Protein AF-0000000085180751 (afdb_homodimer)

Foldseek 3Di:
DCVFFVLAQHQQLVVCVLLVLLCCQLPNPQDPVVSRVLSRCLNYLLVVLLLCCFPPNFWFFDQADPVGAGQRAIDGPPSLLVVLVVCLQLLCCCVVVNFLSSSLSSLLSSLALQSVVQNLQLSLVLLLCVQFNVVVVVVSCCSRPNSATEWEFQDFPPAQLFSLPFAWEWEDDPQKTATADTKRFFTWCGNNGQKYKYWHFYPPADGGLQRIFIWIFGQDDPRHGQKHWDGFDDALASSNIRTGIIHGHRGIIHTGHDRRCRSVSVLLSLLSVLLSLLSSLLSLLSSLLVRLLSQQQPDDDPHGRNCPDQVSLQLLLLLVLLNSLLNLLSSNLSSLCRVQVNDDPVGALSNLLSSLSSLLSLQSSLVSSLSSLVSSLVSVPPVCCDSSHDSVNSNSSSNCSCVPSHHLLRSLVVSVCSCVVVVNVVVLLVLCVVPVVLSVQLVVLVVVCVVVPSVCRSVSSQSNSLSSSLSSLCSSPDPPSPVSSVQSCCCRVVVHRGDDDPVSNVVD/DCVFFVLAQHQQLVVCVLLVLLCCQLPNPQDPVVSRVLSRCLNYLLVVLLLCCFPPNFWFFDQADPVGAGQRAIDGPPSLLVVLVVCLQLLCCCPPVNFLSSSLSSLLSSLALLSSVQNLQLSLVLLLCVQFNVVVVVVSCCSRPNSATEWEFQDFPPAQLFSLVFAWEWEDDPQKTATADTKRFFTWCGNNGQKYKYWHFYPPADGGLQRIFIWIFGQDDPRHGQKHWDGFDDALASSNIRTGIIHGHRGIIHTGHDRRCRSVSVLLSLLSVLLSLLSSLLSLLSSLLSRLLSQQQPDDDPHGRNCPDQVSLQLLLLLVLLNSLLNLLSSVLSSLCRVQVNDDPVGALSNLLSSLSSLLSLQSSLVSSLSSLVSSLVSVPPVSCDSSHDSVNSNSSSNCSCVPSHHLLRSLVVSVCSCVVVVNVVVLLVLCVVPVVLSVQLVVLVVVCVVVPSVCRSVSSQSNSLSSSLSSLCSSPDPPSPVSSVQSCCCRVVVHRGDDDPVSNPVD

Organism: NCBI:txid751945

Solvent-accessible surface area (backbone atoms only — not comparable to full-atom values): 49200 Å² total; per-residue (Å²): 102,60,90,36,30,74,53,45,75,35,40,54,45,75,73,30,60,66,57,54,51,43,40,54,60,60,39,63,84,61,62,59,68,60,48,41,53,47,14,34,44,36,18,36,60,47,52,52,43,52,49,44,24,61,77,75,39,47,49,42,81,40,51,54,50,96,85,66,47,75,64,34,31,46,45,62,41,71,63,53,52,54,47,50,64,70,51,44,63,54,62,38,30,54,79,70,77,60,32,47,56,52,30,42,51,52,41,20,62,60,28,41,59,16,64,48,46,53,50,47,30,21,37,48,38,34,50,51,28,64,76,44,27,60,90,43,48,68,59,32,44,31,47,58,74,49,86,45,36,19,13,56,37,66,33,27,80,75,23,51,87,31,59,36,59,55,63,22,31,26,40,79,52,87,88,32,27,31,28,30,70,24,50,28,48,65,17,46,30,43,38,56,33,45,35,30,35,34,56,30,29,40,74,87,47,55,79,42,46,66,16,22,19,32,24,42,34,46,39,56,54,95,88,38,73,31,55,45,55,77,46,70,63,58,51,68,40,43,44,54,34,39,28,11,30,34,42,31,75,65,16,58,28,32,71,39,51,54,56,76,45,10,42,58,56,51,52,51,51,45,49,56,51,23,44,49,45,14,30,21,22,36,21,30,20,45,56,26,47,49,40,42,58,52,43,28,71,68,41,58,50,89,91,37,43,38,60,72,36,55,51,50,36,49,51,35,30,53,41,47,39,41,46,52,34,34,44,26,24,24,42,50,21,41,44,38,32,61,77,26,66,86,62,57,88,84,65,52,67,61,37,38,31,18,50,41,35,29,34,25,20,26,47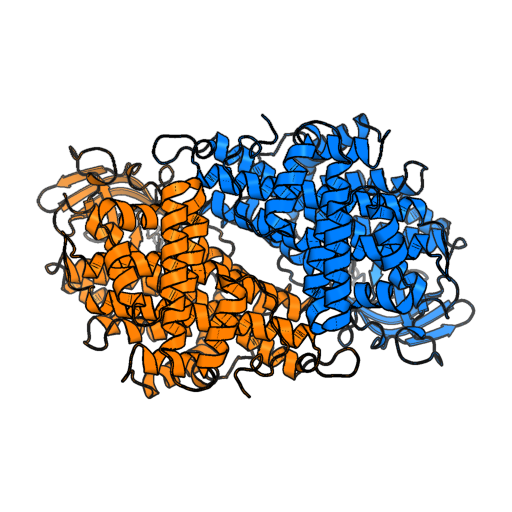,44,12,16,54,36,13,40,51,35,14,50,51,33,20,48,76,50,34,75,61,15,42,20,60,77,28,50,44,34,51,40,30,46,43,26,65,45,40,42,36,52,86,46,29,55,68,50,33,20,51,51,40,48,44,34,36,75,76,61,47,20,54,56,61,46,47,58,67,28,59,86,34,62,67,31,30,50,49,31,51,53,32,51,52,48,31,68,72,59,36,66,61,34,27,53,62,30,38,48,43,38,28,48,20,47,11,37,45,38,24,54,62,26,74,58,84,66,29,56,60,50,24,52,53,38,40,36,42,73,73,67,67,40,84,80,73,92,66,83,73,31,46,84,88,110,104,60,88,37,29,75,54,46,74,35,39,54,46,74,74,30,58,67,58,53,51,43,39,53,58,62,40,63,84,62,62,61,68,59,49,42,52,49,14,34,43,35,17,37,59,46,52,53,43,53,50,43,23,61,76,76,39,47,48,42,80,40,50,55,50,97,84,64,47,73,65,36,30,46,46,64,41,70,62,53,52,54,48,51,63,71,50,44,64,56,60,38,29,55,80,69,78,60,32,47,56,52,30,43,51,52,40,19,62,60,27,41,59,17,64,49,46,51,48,48,28,22,37,48,36,34,49,50,29,66,75,44,26,61,91,46,48,69,59,35,44,31,49,58,75,51,86,46,34,19,12,55,38,68,32,26,80,75,22,53,87,30,60,34,59,55,64,21,31,27,42,80,52,85,87,32,25,30,30,30,72,25,51,28,48,68,17,46,31,42,39,55,32,45,35,30,34,33,55,28,29,40,75,87,47,55,79,41,46,67,17,23,19,32,25,43,32,46,37,56,55,96,88,39,74,30,55,44,55,77,46,71,63,58,51,67,40,44,43,54,35,40,30,10,28,35,42,32,76,63,16,58,28,33,71,39,52,53,56,76,46,10,42,59,56,50,54,51,51,44,48,58,51,24,45,50,44,13,30,21,20,36,24,30,21,46,56,27,48,50,38,41,59,50,43,28,71,67,42,56,48,88,89,38,44,38,61,74,36,56,52,50,35,49,54,36,30,54,41,46,40,40,46,51,33,35,43,26,23,24,41,51,20,42,44,39,32,60,76,26,67,87,63,57,86,82,65,52,66,61,38,37,31,19,52,43,36,28,35,25,20,25,46,45,14,16,54,36,12,39,51,36,15,48,50,34,20,49,76,50,35,73,60,15,44,22,60,77,30,48,46,33,51,40,32,45,44,26,64,47,39,41,36,53,87,46,27,56,68,49,31,20,52,50,41,46,45,33,37,74,75,60,46,20,54,56,60,45,47,57,68,29,58,87,34,62,68,31,29,52,49,31,50,51,32,52,52,48,28,68,72,58,35,68,61,36,28,54,62,29,38,48,45,40,26,49,20,47,10,36,45,38,25,53,62,28,73,56,85,66,29,55,60,48,24,52,53,38,37,38,41,72,73,68,66,40,85,79,73,93,65,81,75,31,46,83,87,111

pLDDT: mean 96.67, std 2.7, range [74.69, 98.94]

Nearest PDB structures (foldseek):
  3u33-assembly1_B  TM=8.800E-01  e=8.348E-25  Escherichia coli K-12
  8i4p-assembly1_A  TM=8.640E-01  e=4.575E-18  Thermobifida fusca YX
  8sgr-assembly1_A  TM=8.822E-01  e=9.415E-17  Homo sapiens
  8w0z-assembly2_H  TM=8.216E-01  e=3.436E-17  Homo sapiens
  8w0u-assembly1_B  TM=8.125E-01  e=8.625E-17  Homo sapiens

Sequence (1016 aa):
MKEVFYSQGENHYHLDPDLKAILRTFAPGLPEEELSAFGKLVGEEVLEVAYHVDQEAPPRLKMHDLDGNRIDRALLSPAQKALLEKLRPMVRPPYEGRGWPLHYALGYLLADGGLYCILTITHQVAYALHKYAPEWEGVKRELLYGQAFGATWMTEIQGGSDLGANRTLARREGEAFRLFGGDKYFASGAGLADWAIVTARPEGAPPGPKGLALFLLPREVEGRLNFRVRRFKEKLATRAVPSGEVELEGSLAYPIGRLEEGIYYTLENLTVSRLANAVAAMGLAKKAHLEVLFRVRRRTAFGKKLMEHDLVQHDLLEMRLRQVGGTALAFLAVQAFDRAWEERPPYTERYHLARLLSHLAKGRTAEHAAAVTQGAMELFGGLGFLEEYGVARWHREALITPIWEGPANIQALDMLEAIHKKRAHEPFLELLMAHPEARAQAEGALRRLAEEGPWYAKEALRRLADAAALYALARVEAEPFPTLARLYARRFLEGEALPPSRLHDPWAMKEVFYSQGENHYHLDPDLKAILRTFAPGLPEEELSAFGKLVGEEVLEVAYHVDQEAPPRLKMHDLDGNRIDRALLSPAQKALLEKLRPMVRPPYEGRGWPLHYALGYLLADGGLYCILTITHQVAYALHKYAPEWEGVKRELLYGQAFGATWMTEIQGGSDLGANRTLARREGEAFRLFGGDKYFASGAGLADWAIVTARPEGAPPGPKGLALFLLPREVEGRLNFRVRRFKEKLATRAVPSGEVELEGSLAYPIGRLEEGIYYTLENLTVSRLANAVAAMGLAKKAHLEVLFRVRRRTAFGKKLMEHDLVQHDLLEMRLRQVGGTALAFLAVQAFDRAWEERPPYTERYHLARLLSHLAKGRTAEHAAAVTQGAMELFGGLGFLEEYGVARWHREALITPIWEGPANIQALDMLEAIHKKRAHEPFLELLMAHPEARAQAEGALRRLAEEGPWYAKEALRRLADAAALYALARVEAEPFPTLARLYARRFLEGEALPPSRLHDPWA

Structure (mmCIF, N/CA/C/O backbone):
data_AF-0000000085180751-model_v1
#
loop_
_entity.id
_entity.type
_entity.pdbx_description
1 polymer 'Acyl-CoA dehydrogenase'
#
loop_
_atom_site.group_PDB
_atom_site.id
_atom_site.type_symbol
_atom_site.label_atom_id
_atom_site.label_alt_id
_atom_site.label_comp_id
_atom_site.label_asym_id
_atom_site.label_entity_id
_atom_site.label_seq_id
_atom_site.pdbx_PDB_ins_code
_atom_site.Cartn_x
_atom_site.Cartn_y
_atom_site.Cartn_z
_atom_site.occupancy
_atom_site.B_iso_or_equiv
_atom_site.auth_seq_id
_atom_site.auth_comp_id
_atom_site.auth_asym_id
_atom_site.auth_atom_id
_atom_site.pdbx_PDB_model_num
ATOM 1 N N . MET A 1 1 ? -21.453 -8.172 11.242 1 81.81 1 MET A N 1
ATOM 2 C CA . MET A 1 1 ? -20.297 -7.887 10.406 1 81.81 1 MET A CA 1
ATOM 3 C C . MET A 1 1 ? -20.594 -6.758 9.422 1 81.81 1 MET A C 1
ATOM 5 O O . MET A 1 1 ? -19.688 -6.219 8.789 1 81.81 1 MET A O 1
ATOM 9 N N . LYS A 1 2 ? -21.906 -6.27 9.461 1 84.75 2 LYS A N 1
ATOM 10 C CA . LYS A 1 2 ? -22.266 -5.133 8.617 1 84.75 2 LYS A CA 1
ATOM 11 C C . LYS A 1 2 ? -21.578 -3.855 9.102 1 84.75 2 LYS A C 1
ATOM 13 O O . LYS A 1 2 ? -21.484 -2.881 8.352 1 84.75 2 LYS A O 1
ATOM 18 N N . GLU A 1 3 ? -21.141 -3.91 10.266 1 89.06 3 GLU A N 1
ATOM 19 C CA . GLU A 1 3 ? -20.438 -2.766 10.844 1 89.06 3 GLU A CA 1
ATOM 20 C C . GLU A 1 3 ? -18.984 -2.709 10.383 1 89.06 3 GLU A C 1
ATOM 22 O O . GLU A 1 3 ? -18.312 -1.692 10.562 1 89.06 3 GLU A O 1
ATOM 27 N N . VAL A 1 4 ? -18.562 -3.793 9.781 1 93.5 4 VAL A N 1
ATOM 28 C CA . VAL A 1 4 ? -17.172 -3.895 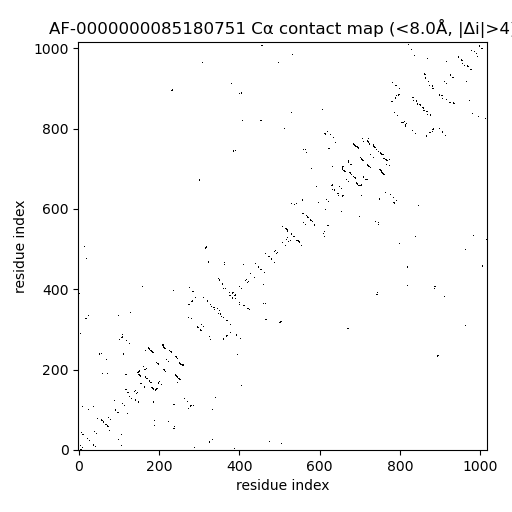9.352 1 93.5 4 VAL A CA 1
ATOM 29 C C . VAL A 1 4 ? -17.078 -3.732 7.836 1 93.5 4 VAL A C 1
ATOM 31 O O . VAL A 1 4 ? -16.172 -3.051 7.332 1 93.5 4 VAL A O 1
ATOM 34 N N . PHE A 1 5 ? -18.031 -4.398 7.152 1 95.69 5 PHE A N 1
ATOM 35 C CA . PHE A 1 5 ? -18.109 -4.379 5.699 1 95.69 5 PHE A CA 1
ATOM 36 C C . PHE A 1 5 ? -19.5 -3.938 5.242 1 95.69 5 PHE A C 1
ATOM 38 O O . PHE A 1 5 ? -20.5 -4.539 5.629 1 95.69 5 PHE A O 1
ATOM 45 N N . TYR A 1 6 ? -19.5 -2.924 4.359 1 96.5 6 TYR A N 1
ATOM 46 C CA . TYR A 1 6 ? -20.781 -2.545 3.781 1 96.5 6 TYR A CA 1
ATOM 47 C C . TYR A 1 6 ? -21.375 -3.691 2.973 1 96.5 6 TYR A C 1
ATOM 49 O O . TYR A 1 6 ? -22.594 -3.848 2.91 1 96.5 6 TYR A O 1
ATOM 57 N N . SER A 1 7 ? -20.547 -4.562 2.4 1 96.38 7 SER A N 1
ATOM 58 C CA . SER A 1 7 ? -20.984 -5.594 1.466 1 96.38 7 SER A CA 1
ATOM 59 C C . SER A 1 7 ? -21.375 -6.871 2.199 1 96.38 7 SER A C 1
ATOM 61 O O . SER A 1 7 ? -21.797 -7.848 1.575 1 96.38 7 SER A O 1
ATOM 63 N N . GLN A 1 8 ? -21.219 -6.895 3.525 1 96.31 8 GLN A N 1
ATOM 64 C CA . GLN A 1 8 ? -21.609 -8.062 4.301 1 96.31 8 GLN A CA 1
ATOM 65 C C . GLN A 1 8 ? -23.094 -8.391 4.09 1 96.31 8 GLN A C 1
ATOM 67 O O . GLN A 1 8 ? -23.938 -7.5 4.16 1 96.31 8 GLN A O 1
ATOM 72 N N . GLY A 1 9 ? -23.375 -9.656 3.846 1 96.31 9 GLY A N 1
ATOM 73 C CA . GLY A 1 9 ? -24.75 -10.109 3.682 1 96.31 9 GLY A CA 1
ATOM 74 C C . GLY A 1 9 ? -25.25 -10.008 2.252 1 96.31 9 GLY A C 1
ATOM 75 O O . GLY A 1 9 ? -26.312 -10.516 1.922 1 96.31 9 GLY A O 1
ATOM 76 N N . GLU A 1 10 ? -24.406 -9.414 1.335 1 97.69 10 GLU A N 1
ATOM 77 C CA . GLU A 1 10 ? -24.797 -9.258 -0.065 1 97.69 10 GLU A CA 1
ATOM 78 C C . GLU A 1 10 ? -24.25 -10.398 -0.919 1 97.69 10 GLU A C 1
ATOM 80 O O . GLU A 1 10 ? -23.328 -11.102 -0.506 1 97.69 10 GLU A O 1
ATOM 85 N N . ASN A 1 11 ? -24.875 -10.68 -2.031 1 98.56 11 ASN A N 1
ATOM 86 C CA . ASN A 1 11 ? -24.359 -11.633 -3.008 1 98.56 11 ASN A CA 1
ATOM 87 C C . ASN A 1 11 ? -23.328 -10.984 -3.926 1 98.56 11 ASN A C 1
ATOM 89 O O . ASN A 1 11 ? -23.672 -10.242 -4.84 1 98.56 11 ASN A O 1
ATOM 93 N N . HIS A 1 12 ? -22.062 -11.336 -3.773 1 98.31 12 HIS A N 1
ATOM 94 C CA . HIS A 1 12 ? -20.953 -10.656 -4.438 1 98.31 12 HIS A CA 1
ATOM 95 C C . HIS A 1 12 ? -20.969 -10.938 -5.938 1 98.31 12 HIS A C 1
ATOM 97 O O . HIS A 1 12 ? -20.359 -10.195 -6.715 1 98.31 12 HIS A O 1
ATOM 103 N N . TYR A 1 13 ? -21.562 -12.062 -6.375 1 98.5 13 TYR A N 1
ATOM 104 C CA . TYR A 1 13 ? -21.734 -12.305 -7.805 1 98.5 13 TYR A CA 1
ATOM 105 C C . TYR A 1 13 ? -22.797 -11.383 -8.391 1 98.5 13 TYR A C 1
ATOM 107 O O . TYR A 1 13 ? -22.609 -10.836 -9.484 1 98.5 13 TYR A O 1
ATOM 115 N N . HIS A 1 14 ? -23.859 -11.141 -7.629 1 98.31 14 HIS A N 1
ATOM 116 C CA . HIS A 1 14 ? -24.938 -10.273 -8.086 1 98.31 14 HIS A CA 1
ATOM 117 C C . HIS A 1 14 ? -24.5 -8.812 -8.117 1 98.31 14 HIS A C 1
ATOM 119 O O . HIS A 1 14 ? -24.969 -8.039 -8.945 1 98.31 14 HIS A O 1
ATOM 125 N N . LEU A 1 15 ? -23.547 -8.453 -7.266 1 98.25 15 LEU A N 1
ATOM 126 C CA . LEU A 1 15 ? -23.125 -7.062 -7.137 1 98.25 15 LEU A CA 1
ATOM 127 C C . LEU A 1 15 ? -22.109 -6.707 -8.227 1 98.25 15 LEU A C 1
ATOM 129 O O . LEU A 1 15 ? -21.672 -5.559 -8.32 1 98.25 15 LEU A O 1
ATOM 133 N N . ASP A 1 16 ? -21.781 -7.668 -9.125 1 98.38 16 ASP A N 1
ATOM 134 C CA . ASP A 1 16 ? -20.703 -7.438 -10.086 1 98.38 16 ASP A CA 1
ATOM 135 C C . ASP A 1 16 ? -21.188 -7.699 -11.516 1 98.38 16 ASP A C 1
ATOM 137 O O . ASP A 1 16 ? -20.828 -8.719 -12.117 1 98.38 16 ASP A O 1
ATOM 141 N N . PRO A 1 17 ? -21.922 -6.766 -12.039 1 97.94 17 PRO A N 1
ATOM 142 C CA . PRO A 1 17 ? -22.406 -6.945 -13.414 1 97.94 17 PRO A CA 1
ATOM 143 C C . PRO A 1 17 ? -21.266 -7.016 -14.43 1 97.94 17 PRO A C 1
ATOM 145 O O . PRO A 1 17 ? -21.406 -7.66 -15.477 1 97.94 17 PRO A O 1
ATOM 148 N N . ASP A 1 18 ? -20.141 -6.355 -14.156 1 98.44 18 ASP A N 1
ATOM 149 C CA . ASP A 1 18 ? -19.016 -6.371 -15.078 1 98.44 18 ASP A CA 1
ATOM 150 C C . ASP A 1 18 ? -18.406 -7.773 -15.195 1 98.44 18 ASP A C 1
ATOM 152 O O . ASP A 1 18 ? -18.078 -8.227 -16.297 1 98.44 18 ASP A O 1
ATOM 156 N N . LEU A 1 19 ? -18.266 -8.477 -14.031 1 98.5 19 LEU A N 1
ATOM 157 C CA . LEU A 1 19 ? -17.766 -9.844 -14.062 1 98.5 19 LEU A CA 1
ATOM 158 C C . LEU A 1 19 ? -18.672 -10.734 -14.906 1 98.5 19 LEU A C 1
ATOM 160 O O . LEU A 1 19 ? -18.188 -11.555 -15.68 1 98.5 19 LEU A O 1
ATOM 164 N N . LYS A 1 20 ? -19.984 -10.594 -14.75 1 97.88 20 LYS A N 1
ATOM 165 C CA . LYS A 1 20 ? -20.953 -11.414 -15.477 1 97.88 20 LYS A CA 1
ATOM 166 C C . LYS A 1 20 ? -20.781 -11.258 -16.984 1 97.88 20 LYS A C 1
ATOM 168 O O . LYS A 1 20 ? -20.766 -12.242 -17.719 1 97.88 20 LYS A O 1
ATOM 173 N N . ALA A 1 21 ? -20.609 -9.992 -17.406 1 98.25 21 ALA A N 1
ATOM 174 C CA . ALA A 1 21 ? -20.438 -9.719 -18.828 1 98.25 21 ALA A CA 1
ATOM 175 C C . ALA A 1 21 ? -19.125 -10.328 -19.344 1 98.25 21 ALA A C 1
ATOM 177 O O . ALA A 1 21 ? -19.094 -10.898 -20.438 1 98.25 21 ALA A O 1
ATOM 178 N N . ILE A 1 22 ? -18.094 -10.242 -18.578 1 98.56 22 ILE A N 1
ATOM 179 C CA . ILE A 1 22 ? -16.781 -10.742 -18.984 1 98.56 22 ILE A CA 1
ATOM 180 C C . ILE A 1 22 ? -16.812 -12.266 -19.031 1 98.56 22 ILE A C 1
ATOM 182 O O . ILE A 1 22 ? -16.312 -12.875 -19.969 1 98.56 22 ILE A O 1
ATOM 186 N N . LEU A 1 23 ? -17.422 -12.922 -18.031 1 98.06 23 LEU A N 1
ATOM 187 C CA . LEU A 1 23 ? -17.516 -14.383 -18 1 98.06 23 LEU A CA 1
ATOM 188 C C . LEU A 1 23 ? -18.344 -14.898 -19.172 1 98.06 23 LEU A C 1
ATOM 190 O O . LEU A 1 23 ? -18.031 -15.938 -19.75 1 98.06 23 LEU A O 1
ATOM 194 N N . ARG A 1 24 ? -19.422 -14.203 -19.5 1 97.44 24 ARG A N 1
ATOM 195 C CA . ARG A 1 24 ? -20.266 -14.609 -20.625 1 97.44 24 ARG A CA 1
ATOM 196 C C . ARG A 1 24 ? -19.469 -14.609 -21.938 1 97.44 24 ARG A C 1
ATOM 198 O O . ARG A 1 24 ? -19.719 -15.43 -22.812 1 97.44 24 ARG A O 1
ATOM 205 N N . THR A 1 25 ? -18.5 -13.719 -21.969 1 97.56 25 THR A N 1
ATOM 206 C CA . THR A 1 25 ? -17.703 -13.562 -23.188 1 97.56 25 THR A CA 1
ATOM 207 C C . THR A 1 25 ? -16.578 -14.594 -23.234 1 97.56 25 THR A C 1
ATOM 209 O O . THR A 1 25 ? -16.375 -15.258 -24.266 1 97.56 25 THR A O 1
ATOM 212 N N . PHE A 1 26 ? -15.859 -14.812 -22.172 1 96.62 26 PHE A N 1
ATOM 213 C CA . PHE A 1 26 ? -14.633 -15.594 -22.188 1 96.62 26 PHE A CA 1
ATOM 214 C C . PHE A 1 26 ? -14.906 -17.031 -21.766 1 96.62 26 PHE A C 1
ATOM 216 O O . PHE A 1 26 ? -14.102 -17.922 -22.031 1 96.62 26 PHE A O 1
ATOM 223 N N . ALA A 1 27 ? -16.031 -17.266 -21.109 1 93.19 27 ALA A N 1
ATOM 224 C CA . ALA A 1 27 ? -16.406 -18.594 -20.641 1 93.19 27 ALA A CA 1
ATOM 225 C C . ALA A 1 27 ? -17.906 -18.797 -20.688 1 93.19 27 ALA A C 1
ATOM 227 O O . ALA A 1 27 ? -18.547 -19.016 -19.656 1 93.19 27 ALA A O 1
ATOM 228 N N . PRO A 1 28 ? -18.422 -18.781 -21.891 1 93.94 28 PRO A N 1
ATOM 229 C CA . PRO A 1 28 ? -19.859 -18.953 -21.984 1 93.94 28 PRO A CA 1
ATOM 230 C C . PRO A 1 28 ? -20.344 -20.297 -21.438 1 93.94 28 PRO A C 1
ATOM 232 O O . PRO A 1 28 ? -19.656 -21.312 -21.609 1 93.94 28 PRO A O 1
ATOM 235 N N . GLY A 1 29 ? -21.438 -20.312 -20.766 1 93.56 29 GLY A N 1
ATOM 236 C CA . GLY A 1 29 ? -22.062 -21.547 -20.344 1 93.56 29 GLY A CA 1
ATOM 237 C C . GLY A 1 29 ? -21.703 -21.938 -18.906 1 93.56 29 GLY A C 1
ATOM 238 O O . GLY A 1 29 ? -22.094 -23 -18.438 1 93.56 29 GLY A O 1
ATOM 239 N N . LEU A 1 30 ? -20.938 -21.047 -18.203 1 95.5 30 LEU A N 1
ATOM 240 C CA . LEU A 1 30 ? -20.656 -21.328 -16.797 1 95.5 30 LEU A CA 1
ATOM 241 C C . LEU A 1 30 ? -21.953 -21.438 -15.992 1 95.5 30 LEU A C 1
ATOM 243 O O . LEU A 1 30 ? -22.953 -20.797 -16.312 1 95.5 30 LEU A O 1
ATOM 247 N N . PRO A 1 31 ? -21.984 -22.281 -14.984 1 96.06 31 PRO A N 1
ATOM 248 C CA . PRO A 1 31 ? -23.203 -22.469 -14.188 1 96.06 31 PRO A CA 1
ATOM 249 C C . PRO A 1 31 ? -23.531 -21.266 -13.32 1 96.06 31 PRO A C 1
ATOM 251 O O . PRO A 1 31 ? -23 -21.109 -12.219 1 96.06 31 PRO A O 1
ATOM 254 N N . GLU A 1 32 ? -24.469 -20.516 -13.727 1 96.5 32 GLU A N 1
ATOM 255 C CA . GLU A 1 32 ? -24.828 -19.25 -13.078 1 96.5 32 GLU A CA 1
ATOM 256 C C . GLU A 1 32 ? -25.312 -19.484 -11.648 1 96.5 32 GLU A C 1
ATOM 258 O O . GLU A 1 32 ? -25.031 -18.703 -10.75 1 96.5 32 GLU A O 1
ATOM 263 N N . GLU A 1 33 ? -26.078 -20.531 -11.469 1 97 33 GLU A N 1
ATOM 264 C CA . GLU A 1 33 ? -26.625 -20.844 -10.148 1 97 33 GLU A CA 1
ATOM 265 C C . GLU A 1 33 ? -25.5 -21.156 -9.156 1 97 33 GLU A C 1
ATOM 267 O O . GLU A 1 33 ? -25.562 -20.75 -7.992 1 97 33 GLU A O 1
ATOM 272 N N . GLU A 1 34 ? -24.531 -21.875 -9.648 1 96.38 34 GLU A N 1
ATOM 273 C CA . GLU A 1 34 ? -23.391 -22.203 -8.797 1 96.38 34 GLU A CA 1
ATOM 274 C C . GLU A 1 34 ? -22.594 -20.938 -8.453 1 96.38 34 GLU A C 1
ATOM 276 O O . GLU A 1 34 ? -22.188 -20.766 -7.301 1 96.38 34 GLU A O 1
ATOM 281 N N . LEU A 1 35 ? -22.375 -20.062 -9.43 1 98 35 LEU A N 1
ATOM 282 C CA . LEU A 1 35 ? -21.656 -18.812 -9.219 1 98 35 LEU A CA 1
ATOM 283 C C . LEU A 1 35 ? -22.422 -17.906 -8.258 1 98 35 LEU A C 1
ATOM 285 O O . LEU A 1 35 ? -21.828 -17.266 -7.391 1 98 35 LEU A O 1
ATOM 289 N N . SER A 1 36 ? -23.734 -17.875 -8.398 1 98.44 36 SER A N 1
ATOM 290 C CA . SER A 1 36 ? -24.594 -17.094 -7.52 1 98.44 36 SER A CA 1
ATOM 291 C C . SER A 1 36 ? -24.531 -17.609 -6.086 1 98.44 36 SER A C 1
ATOM 293 O O . SER A 1 36 ? -24.391 -16.828 -5.145 1 98.44 36 SER A O 1
ATOM 295 N N . ALA A 1 37 ? -24.656 -18.922 -5.938 1 98.19 37 ALA A N 1
ATOM 296 C CA . ALA A 1 37 ? -24.594 -19.516 -4.605 1 98.19 37 ALA A CA 1
ATOM 297 C C . ALA A 1 37 ? -23.25 -19.25 -3.945 1 98.19 37 ALA A C 1
ATOM 299 O O . ALA A 1 37 ? -23.188 -18.984 -2.744 1 98.19 37 ALA A O 1
ATOM 300 N N . PHE A 1 38 ? -22.25 -19.328 -4.711 1 98.19 38 PHE A N 1
ATOM 301 C CA . PHE A 1 38 ? -20.906 -19.062 -4.203 1 98.19 38 PHE A CA 1
ATOM 302 C C . PHE A 1 38 ? -20.75 -17.594 -3.834 1 98.19 38 PHE A C 1
ATOM 304 O O . PHE A 1 38 ? -20.156 -17.266 -2.807 1 98.19 38 PHE A O 1
ATOM 311 N N . GLY A 1 39 ? -21.266 -16.672 -4.695 1 98.38 39 GLY A N 1
ATOM 312 C CA . GLY A 1 39 ? -21.234 -15.258 -4.383 1 98.38 39 GLY A CA 1
ATOM 313 C C . GLY A 1 39 ? -21.922 -14.922 -3.07 1 98.38 39 GLY A C 1
ATOM 314 O O . GLY A 1 39 ? -21.484 -14.023 -2.348 1 98.38 39 GLY A O 1
ATOM 315 N N . LYS A 1 40 ? -23 -15.633 -2.783 1 98.31 40 LYS A N 1
ATOM 316 C CA . LYS A 1 40 ? -23.703 -15.453 -1.518 1 98.31 40 LYS A CA 1
ATOM 317 C C . LYS A 1 40 ? -22.859 -15.938 -0.344 1 98.31 40 LYS A C 1
ATOM 319 O O . LYS A 1 40 ? -22.781 -15.266 0.686 1 98.31 40 LYS A O 1
ATOM 324 N N . LEU A 1 41 ? -22.266 -17.078 -0.509 1 98.19 41 LEU A N 1
ATOM 325 C CA . LEU A 1 41 ? -21.375 -17.625 0.513 1 98.19 41 LEU A CA 1
ATOM 326 C C . LEU A 1 41 ? -20.25 -16.641 0.825 1 98.19 41 LEU A C 1
ATOM 328 O O . LEU A 1 41 ? -19.922 -16.422 1.991 1 98.19 41 LEU A O 1
ATOM 332 N N . VAL A 1 42 ? -19.734 -16.016 -0.24 1 98 42 VAL A N 1
ATOM 333 C CA . VAL A 1 42 ? -18.625 -15.078 -0.119 1 98 42 VAL A CA 1
ATOM 334 C C . VAL A 1 42 ? -19.078 -13.844 0.665 1 98 42 VAL A C 1
ATOM 336 O O . VAL A 1 42 ? -18.375 -13.391 1.575 1 98 42 VAL A O 1
ATOM 339 N N . GLY A 1 43 ? -20.234 -13.297 0.374 1 97.69 43 GLY A N 1
ATOM 340 C CA . GLY A 1 43 ? -20.734 -12.094 1.01 1 97.69 43 GLY A CA 1
ATOM 341 C C . GLY A 1 43 ? -21.234 -12.32 2.426 1 97.69 43 GLY A C 1
ATOM 342 O O . GLY A 1 43 ? -21.562 -11.367 3.135 1 97.69 43 GLY A O 1
ATOM 343 N N . GLU A 1 44 ? -21.266 -13.547 2.857 1 97 44 GLU A N 1
ATOM 344 C CA . GLU A 1 44 ? -21.75 -13.891 4.195 1 97 44 GLU A CA 1
ATOM 345 C C . GLU A 1 44 ? -20.656 -14.562 5.016 1 97 44 GLU A C 1
ATOM 347 O O . GLU A 1 44 ? -19.766 -13.891 5.551 1 97 44 GLU A O 1
ATOM 352 N N . GLU A 1 45 ? -20.5 -15.812 4.934 1 97.19 45 GLU A N 1
ATOM 353 C CA . GLU A 1 45 ? -19.641 -16.594 5.816 1 97.19 45 GLU A CA 1
ATOM 354 C C . GLU A 1 45 ? -18.172 -16.328 5.523 1 97.19 45 GLU A C 1
ATOM 356 O O . GLU A 1 45 ? -17.359 -16.234 6.445 1 97.19 45 GLU A O 1
ATOM 361 N N . VAL A 1 46 ? -17.812 -16.219 4.266 1 97.94 46 VAL A N 1
ATOM 362 C CA . VAL A 1 46 ? -16.406 -16.047 3.902 1 97.94 46 VAL A CA 1
ATOM 363 C C . VAL A 1 46 ? -15.875 -14.742 4.484 1 97.94 46 VAL A C 1
ATOM 365 O O . VAL A 1 46 ? -14.805 -14.711 5.098 1 97.94 46 VAL A O 1
ATOM 368 N N . LEU A 1 47 ? -16.594 -13.602 4.305 1 96.25 47 LEU A N 1
ATOM 369 C CA . LEU A 1 47 ? -16.156 -12.312 4.828 1 96.25 47 LEU A CA 1
ATOM 370 C C . LEU A 1 47 ? -16 -12.359 6.344 1 96.25 47 LEU A C 1
ATOM 372 O O . LEU A 1 47 ? -15.031 -11.828 6.891 1 96.25 47 LEU A O 1
ATOM 376 N N . GLU A 1 48 ? -16.938 -12.992 6.973 1 95.62 48 GLU A N 1
ATOM 377 C CA . GLU A 1 48 ? -16.922 -13.07 8.43 1 95.62 48 GLU A CA 1
ATOM 378 C C . GLU A 1 48 ? -15.734 -13.883 8.938 1 95.62 48 GLU A C 1
ATOM 380 O O . GLU A 1 48 ? -15.016 -13.438 9.828 1 95.62 48 GLU A O 1
ATOM 385 N N . VAL A 1 49 ? -15.523 -15.055 8.391 1 96.88 49 VAL A N 1
ATOM 386 C CA . VAL A 1 49 ? -14.469 -15.953 8.844 1 96.88 49 VAL A CA 1
ATOM 387 C C . VAL A 1 49 ? -13.109 -15.375 8.477 1 96.88 49 VAL A C 1
ATOM 389 O O . VAL A 1 49 ? -12.156 -15.461 9.266 1 96.88 49 VAL A O 1
ATOM 392 N N . ALA A 1 50 ? -13.039 -14.836 7.262 1 96.19 50 ALA A N 1
ATOM 393 C CA . ALA A 1 50 ? -11.781 -14.242 6.832 1 96.19 50 ALA A CA 1
ATOM 394 C C . ALA A 1 50 ? -11.352 -13.125 7.781 1 96.19 50 ALA A C 1
ATOM 396 O O . ALA A 1 50 ? -10.18 -13.023 8.141 1 96.19 50 ALA A O 1
ATOM 397 N N . TYR A 1 51 ? -12.281 -12.273 8.148 1 94.94 51 TYR A N 1
ATOM 398 C CA . TYR A 1 51 ? -11.992 -11.195 9.086 1 94.94 51 TYR A CA 1
ATOM 399 C C . TYR A 1 51 ? -11.555 -11.758 10.438 1 94.94 51 TYR A C 1
ATOM 401 O O . TYR A 1 51 ? -10.578 -11.289 11.023 1 94.94 51 TYR A O 1
ATOM 409 N N . HIS A 1 52 ? -12.258 -12.727 10.953 1 95.25 52 HIS A N 1
ATOM 410 C CA . HIS A 1 52 ? -11.961 -13.359 12.234 1 95.25 52 HIS A CA 1
ATOM 411 C C . HIS A 1 52 ? -10.555 -13.945 12.258 1 95.25 52 HIS A C 1
ATOM 413 O O . HIS A 1 52 ? -9.797 -13.727 13.203 1 95.25 52 HIS A O 1
ATOM 419 N N . VAL A 1 53 ? -10.188 -14.656 11.211 1 96.94 53 VAL A N 1
ATOM 420 C CA . VAL A 1 53 ? -8.883 -15.305 11.141 1 96.94 53 VAL A CA 1
ATOM 421 C C . VAL A 1 53 ? -7.785 -14.258 11.031 1 96.94 53 VAL A C 1
ATOM 423 O O . VAL A 1 53 ? -6.727 -14.383 11.648 1 96.94 53 VAL A O 1
ATOM 426 N N . ASP A 1 54 ? -8.008 -13.227 10.312 1 95.56 54 ASP A N 1
ATOM 427 C CA . ASP A 1 54 ? -7.031 -12.172 10.086 1 95.56 54 ASP A CA 1
ATOM 428 C C . ASP A 1 54 ? -6.742 -11.398 11.375 1 95.56 54 ASP A C 1
ATOM 430 O O . ASP A 1 54 ? -5.586 -11.117 11.688 1 95.56 54 ASP A O 1
ATOM 434 N N . GLN A 1 55 ? -7.797 -11.047 12.141 1 93.19 55 GLN A N 1
ATOM 435 C CA . GLN A 1 55 ? -7.676 -10.125 13.266 1 93.19 55 GLN A CA 1
ATOM 436 C C . GLN A 1 55 ? -7.441 -10.875 14.57 1 93.19 55 GLN A C 1
ATOM 438 O O . GLN A 1 55 ? -6.738 -10.383 15.461 1 93.19 55 GLN A O 1
ATOM 443 N N . GLU A 1 56 ? -8.055 -12.133 14.633 1 93 56 GLU A N 1
ATOM 444 C CA . GLU A 1 56 ? -8.203 -12.672 15.984 1 93 56 GLU A CA 1
ATOM 445 C C . GLU A 1 56 ? -7.594 -14.062 16.094 1 93 56 GLU A C 1
ATOM 447 O O . GLU A 1 56 ? -7.156 -14.469 17.172 1 93 56 GLU A O 1
ATOM 452 N N . ALA A 1 57 ? -7.578 -14.805 14.961 1 96.31 57 ALA A N 1
ATOM 453 C CA . ALA A 1 57 ? -7.273 -16.219 15.141 1 96.31 57 ALA A CA 1
ATOM 454 C C . ALA A 1 57 ? -6.438 -16.75 13.984 1 96.31 57 ALA A C 1
ATOM 456 O O . ALA A 1 57 ? -6.801 -17.75 13.352 1 96.31 57 ALA A O 1
ATOM 457 N N . PRO A 1 58 ? -5.297 -16.125 13.727 1 96 58 PRO A N 1
ATOM 458 C CA . PRO A 1 58 ? -4.434 -16.719 12.711 1 96 58 PRO A CA 1
ATOM 459 C C . PRO A 1 58 ? -3.928 -18.109 13.102 1 96 58 PRO A C 1
ATOM 461 O O . PRO A 1 58 ? -3.91 -18.453 14.289 1 96 58 PRO A O 1
ATOM 464 N N . PRO A 1 59 ? -3.535 -18.922 12.109 1 97.62 59 PRO A N 1
ATOM 465 C CA . PRO A 1 59 ? -3.006 -20.25 12.414 1 97.62 59 PRO A CA 1
ATOM 466 C C . PRO A 1 59 ? -1.783 -20.203 13.328 1 97.62 59 PRO A C 1
ATOM 468 O O . PRO A 1 59 ? -0.986 -19.266 13.25 1 97.62 59 PRO A O 1
ATOM 471 N N . ARG A 1 60 ? -1.666 -21.266 14.164 1 96.94 60 ARG A N 1
ATOM 472 C CA . ARG A 1 60 ? -0.53 -21.406 15.07 1 96.94 60 ARG A CA 1
ATOM 473 C C . ARG A 1 60 ? 0.154 -22.75 14.898 1 96.94 60 ARG A C 1
ATOM 475 O O . ARG A 1 60 ? -0.505 -23.75 14.625 1 96.94 60 ARG A O 1
ATOM 482 N N . LEU A 1 61 ? 1.473 -22.734 15.055 1 97.62 61 LEU A N 1
ATOM 483 C CA . LEU A 1 61 ? 2.229 -23.984 14.945 1 97.62 61 LEU A CA 1
ATOM 484 C C . LEU A 1 61 ? 2.191 -24.766 16.25 1 97.62 61 LEU A C 1
ATOM 486 O O . LEU A 1 61 ? 2.574 -24.234 17.297 1 97.62 61 LEU A O 1
ATOM 490 N N . LYS A 1 62 ? 1.671 -25.984 16.203 1 95.56 62 LYS A N 1
ATOM 491 C CA . LYS A 1 62 ? 1.772 -26.922 17.312 1 95.56 62 LYS A CA 1
ATOM 492 C C . LYS A 1 62 ? 2.861 -27.953 17.062 1 95.56 62 LYS A C 1
ATOM 494 O O . LYS A 1 62 ? 2.713 -28.828 16.188 1 95.56 62 LYS A O 1
ATOM 499 N N . MET A 1 63 ? 3.836 -27.844 17.828 1 95.94 63 MET A N 1
ATOM 500 C CA . MET A 1 63 ? 5.027 -28.641 17.516 1 95.94 63 MET A CA 1
ATOM 501 C C . MET A 1 63 ? 4.93 -30.031 18.141 1 95.94 63 MET A C 1
ATOM 503 O O . MET A 1 63 ? 5.461 -31 17.594 1 95.94 63 MET A O 1
ATOM 507 N N . HIS A 1 64 ? 4.305 -30.141 19.344 1 95.31 64 HIS A N 1
ATOM 508 C CA . HIS A 1 64 ? 4.258 -31.406 20.062 1 95.31 64 HIS A CA 1
ATOM 509 C C . HIS A 1 64 ? 2.838 -31.719 20.516 1 95.31 64 HIS A C 1
ATOM 511 O O . HIS A 1 64 ? 2.049 -30.812 20.797 1 95.31 64 HIS A O 1
ATOM 517 N N . ASP A 1 65 ? 2.543 -32.969 20.5 1 92.62 65 ASP A N 1
ATOM 518 C CA . ASP A 1 65 ? 1.254 -33.406 21.031 1 92.62 65 ASP A CA 1
ATOM 519 C C . ASP A 1 65 ? 1.323 -33.562 22.547 1 92.62 65 ASP A C 1
ATOM 521 O O . ASP A 1 65 ? 2.314 -33.188 23.188 1 92.62 65 ASP A O 1
ATOM 525 N N . LEU A 1 66 ? 0.253 -34.062 23.109 1 93.38 66 LEU A N 1
ATOM 526 C CA . LEU A 1 66 ? 0.126 -34.156 24.562 1 93.38 66 LEU A CA 1
ATOM 527 C C . LEU A 1 66 ? 1.094 -35.188 25.125 1 93.38 66 LEU A C 1
ATOM 529 O O . LEU A 1 66 ? 1.453 -35.156 26.297 1 93.38 66 LEU A O 1
ATOM 533 N N . ASP A 1 67 ? 1.529 -36.094 24.281 1 95.06 67 ASP A N 1
ATOM 534 C CA . ASP A 1 67 ? 2.432 -37.156 24.719 1 95.06 67 ASP A CA 1
ATOM 535 C C . ASP A 1 67 ? 3.889 -36.781 24.438 1 95.06 67 ASP A C 1
ATOM 537 O O . ASP A 1 67 ? 4.789 -37.625 24.625 1 95.06 67 ASP A O 1
ATOM 541 N N . GLY A 1 68 ? 4.113 -35.688 23.891 1 93.19 68 GLY A N 1
ATOM 542 C CA . GLY A 1 68 ? 5.461 -35.156 23.672 1 93.19 68 GLY A CA 1
ATOM 543 C C . GLY A 1 68 ? 6.023 -35.531 22.312 1 93.19 68 GLY A C 1
ATOM 544 O O . GLY A 1 68 ? 7.188 -35.219 22.031 1 93.19 68 GLY A O 1
ATOM 545 N N . ASN A 1 69 ? 5.168 -36.156 21.469 1 93.06 69 ASN A N 1
ATOM 546 C CA . ASN A 1 69 ? 5.629 -36.469 20.109 1 93.06 69 ASN A CA 1
ATOM 547 C C . ASN A 1 69 ? 5.598 -35.219 19.234 1 93.06 69 ASN A C 1
ATOM 549 O O . ASN A 1 69 ? 4.664 -34.406 19.312 1 93.06 69 ASN A O 1
ATOM 553 N N . ARG A 1 70 ? 6.648 -35.094 18.469 1 95.25 70 ARG A N 1
ATOM 554 C CA . ARG A 1 70 ? 6.676 -34 17.531 1 95.25 70 ARG A CA 1
ATOM 555 C C . ARG A 1 70 ? 5.68 -34.188 16.391 1 95.25 70 ARG A C 1
ATOM 557 O O . ARG A 1 70 ? 5.66 -35.25 15.766 1 95.25 70 ARG A O 1
ATOM 564 N N . ILE A 1 71 ? 4.809 -33.188 16.156 1 95.12 71 ILE A N 1
ATOM 565 C CA . ILE A 1 71 ? 3.748 -33.375 15.18 1 95.12 71 ILE A CA 1
ATOM 566 C C . ILE A 1 71 ? 3.801 -32.25 14.148 1 95.12 71 ILE A C 1
ATOM 568 O O . ILE A 1 71 ? 3.297 -32.406 13.031 1 95.12 71 ILE A O 1
ATOM 572 N N . ASP A 1 72 ? 4.344 -31 14.508 1 97.56 72 ASP A N 1
ATOM 573 C CA . ASP A 1 72 ? 4.504 -29.844 13.641 1 97.56 72 ASP A CA 1
ATOM 574 C C . ASP A 1 72 ? 3.244 -29.578 12.82 1 97.56 72 ASP A C 1
ATOM 576 O O . ASP A 1 72 ? 3.309 -29.469 11.594 1 97.56 72 ASP A O 1
ATOM 580 N N . ARG A 1 73 ? 2.125 -29.391 13.5 1 97.31 73 ARG A N 1
ATOM 581 C CA . ARG A 1 73 ? 0.852 -29.203 12.82 1 97.31 73 ARG A CA 1
ATOM 582 C C . ARG A 1 73 ? 0.372 -27.75 12.969 1 97.31 73 ARG A C 1
ATOM 584 O O . ARG A 1 73 ? 0.559 -27.141 14.016 1 97.31 73 ARG A O 1
ATOM 591 N N . ALA A 1 74 ? -0.17 -27.281 11.914 1 97.88 74 ALA A N 1
ATOM 592 C CA . ALA A 1 74 ? -0.858 -25.984 11.984 1 97.88 74 ALA A CA 1
ATOM 593 C C . ALA A 1 74 ? -2.225 -26.141 12.648 1 97.88 74 ALA A C 1
ATOM 595 O O . ALA A 1 74 ? -3.031 -26.969 12.25 1 97.88 74 ALA A O 1
ATOM 596 N N . LEU A 1 75 ? -2.439 -25.406 13.656 1 96.81 75 LEU A N 1
ATOM 597 C CA . LEU A 1 75 ? -3.754 -25.312 14.289 1 96.81 75 LEU A CA 1
ATOM 598 C C . LEU A 1 75 ? -4.574 -24.188 13.68 1 96.81 75 LEU A C 1
ATOM 600 O O . LEU A 1 75 ? -4.195 -23.016 13.781 1 96.81 75 LEU A O 1
ATOM 604 N N . LEU A 1 76 ? -5.625 -24.516 13.008 1 97.44 76 LEU A N 1
ATOM 605 C CA . LEU A 1 76 ? -6.566 -23.547 12.453 1 97.44 76 LEU A CA 1
ATOM 606 C C . LEU A 1 76 ? -7.73 -23.297 13.406 1 97.44 76 LEU A C 1
ATOM 608 O O . LEU A 1 76 ? -8.109 -24.203 14.164 1 97.44 76 LEU A O 1
ATOM 612 N N . SER A 1 77 ? -8.297 -22.109 13.414 1 97.25 77 SER A N 1
ATOM 613 C CA . SER A 1 77 ? -9.562 -21.922 14.125 1 97.25 77 SER A CA 1
ATOM 614 C C . SER A 1 77 ? -10.648 -22.844 13.57 1 97.25 77 SER A C 1
ATOM 616 O O . SER A 1 77 ? -10.648 -23.172 12.383 1 97.25 77 SER A O 1
ATOM 618 N N . PRO A 1 78 ? -11.578 -23.234 14.477 1 96.56 78 PRO A N 1
ATOM 619 C CA . PRO A 1 78 ? -12.664 -24.094 14 1 96.56 78 PRO A CA 1
ATOM 620 C C . PRO A 1 78 ? -13.453 -23.469 12.852 1 96.56 78 PRO A C 1
ATOM 622 O O . PRO A 1 78 ? -13.898 -24.172 11.945 1 96.56 78 PRO A O 1
ATOM 625 N N . ALA A 1 79 ? -13.578 -22.156 12.883 1 97.56 79 ALA A N 1
ATOM 626 C CA . ALA A 1 79 ? -14.297 -21.469 11.82 1 97.56 79 ALA A CA 1
ATOM 627 C C . ALA A 1 79 ? -13.555 -21.562 10.492 1 97.56 79 ALA A C 1
ATOM 629 O O . ALA A 1 79 ? -14.172 -21.766 9.445 1 97.56 79 ALA A O 1
ATOM 630 N N . GLN A 1 80 ? -12.242 -21.391 10.539 1 98.12 80 GLN A N 1
ATOM 631 C CA . GLN A 1 80 ? -11.43 -21.5 9.328 1 98.12 80 GLN A CA 1
ATOM 632 C C . GLN A 1 80 ? -11.492 -22.922 8.758 1 98.12 80 GLN A C 1
ATOM 634 O O . GLN A 1 80 ? -11.648 -23.094 7.547 1 98.12 80 GLN A O 1
ATOM 639 N N . LYS A 1 81 ? -11.367 -23.922 9.617 1 96.81 81 LYS A N 1
ATOM 640 C CA . LYS A 1 81 ? -11.414 -25.312 9.188 1 96.81 81 LYS A CA 1
ATOM 641 C C . LYS A 1 81 ? -12.742 -25.641 8.508 1 96.81 81 LYS A C 1
ATOM 643 O O . LYS A 1 81 ? -12.766 -26.25 7.438 1 96.81 81 LYS A O 1
ATOM 648 N N . ALA A 1 82 ? -13.789 -25.219 9.148 1 97.62 82 ALA A N 1
ATOM 649 C CA . ALA A 1 82 ? -15.125 -25.484 8.625 1 97.62 82 ALA A CA 1
ATOM 650 C C . ALA A 1 82 ? -15.32 -24.812 7.266 1 97.62 82 ALA A C 1
ATOM 652 O O . ALA A 1 82 ? -15.898 -25.406 6.352 1 97.62 82 ALA A O 1
ATOM 653 N N . LEU A 1 83 ? -14.859 -23.609 7.102 1 98.31 83 LEU A N 1
ATOM 654 C CA . LEU A 1 83 ? -15.031 -22.891 5.848 1 98.31 83 LEU A CA 1
ATOM 655 C C . LEU A 1 83 ? -14.188 -23.516 4.738 1 98.31 83 LEU A C 1
ATOM 657 O O . LEU A 1 83 ? -14.641 -23.625 3.596 1 98.31 83 LEU A O 1
ATOM 661 N N . LEU A 1 84 ? -12.961 -23.891 5.07 1 97.81 84 LEU A N 1
ATOM 662 C CA . LEU A 1 84 ? -12.102 -24.516 4.07 1 97.81 84 LEU A CA 1
ATOM 663 C C . LEU A 1 84 ? -12.734 -25.797 3.551 1 97.81 84 LEU A C 1
ATOM 665 O O . LEU A 1 84 ? -12.625 -26.125 2.363 1 97.81 84 LEU A O 1
ATOM 669 N N . GLU A 1 85 ? -13.336 -26.562 4.445 1 96.44 85 GLU A N 1
ATOM 670 C CA . GLU A 1 85 ? -14.039 -27.766 4.02 1 96.44 85 GLU A CA 1
ATOM 671 C C . GLU A 1 85 ? -15.164 -27.438 3.043 1 96.44 85 GLU A C 1
ATOM 673 O O . GLU A 1 85 ? -15.359 -28.125 2.045 1 96.44 85 GLU A O 1
ATOM 678 N N . LYS A 1 86 ? -15.828 -26.375 3.334 1 96.5 86 LYS A N 1
ATOM 679 C CA . LYS A 1 86 ? -16.938 -25.938 2.49 1 96.5 86 LYS A CA 1
ATOM 680 C C . LYS A 1 86 ? -16.438 -25.438 1.136 1 96.5 86 LYS A C 1
ATOM 682 O O . LYS A 1 86 ? -17.141 -25.578 0.126 1 96.5 86 LYS A O 1
ATOM 687 N N . LEU A 1 87 ? -15.219 -24.875 1.071 1 97.69 87 LEU A N 1
ATOM 688 C CA . LEU A 1 87 ? -14.672 -24.25 -0.132 1 97.69 87 LEU A CA 1
ATOM 689 C C . LEU A 1 87 ? -13.922 -25.266 -0.979 1 97.69 87 LEU A C 1
ATOM 691 O O . LEU A 1 87 ? -13.633 -25.016 -2.152 1 97.69 87 LEU A O 1
ATOM 695 N N . ARG A 1 88 ? -13.68 -26.438 -0.519 1 94.81 88 ARG A N 1
ATOM 696 C CA . ARG A 1 88 ? -12.797 -27.438 -1.12 1 94.81 88 ARG A CA 1
ATOM 697 C C . ARG A 1 88 ? -13.258 -27.797 -2.525 1 94.81 88 ARG A C 1
ATOM 699 O O . ARG A 1 88 ? -12.438 -28 -3.424 1 94.81 88 ARG A O 1
ATOM 706 N N . PRO A 1 89 ? -14.586 -27.844 -2.762 1 94.12 89 PRO A N 1
ATOM 707 C CA . PRO A 1 89 ? -15.055 -28.25 -4.094 1 94.12 89 PRO A CA 1
ATOM 708 C C . PRO A 1 89 ? -14.594 -27.281 -5.191 1 94.12 89 PRO A C 1
ATOM 710 O O . PRO A 1 89 ? -14.609 -27.641 -6.371 1 94.12 89 PRO A O 1
ATOM 713 N N . MET A 1 90 ? -14.109 -26.141 -4.824 1 94 90 MET A N 1
ATOM 714 C CA . MET A 1 90 ? -13.695 -25.172 -5.836 1 94 90 MET A CA 1
ATOM 715 C C . MET A 1 90 ? -12.43 -25.641 -6.551 1 94 90 MET A C 1
ATOM 717 O O . MET A 1 90 ? -12.117 -25.172 -7.645 1 94 90 MET A O 1
ATOM 721 N N . VAL A 1 91 ? -11.719 -26.609 -5.973 1 93.44 91 VAL A N 1
ATOM 722 C CA . VAL A 1 91 ? -10.469 -27.094 -6.547 1 93.44 91 VAL A CA 1
ATOM 723 C C . VAL A 1 91 ? -10.766 -28.094 -7.648 1 93.44 91 VAL A C 1
ATOM 725 O O . VAL A 1 91 ? -9.883 -28.438 -8.445 1 93.44 91 VAL A O 1
ATOM 728 N N . ARG A 1 92 ? -12.016 -28.578 -7.91 1 95.38 92 ARG A N 1
ATOM 729 C CA . ARG A 1 92 ? -12.344 -29.734 -8.727 1 95.38 92 ARG A CA 1
ATOM 730 C C . ARG A 1 92 ? -12.742 -29.328 -10.141 1 95.38 92 ARG A C 1
ATOM 732 O O . ARG A 1 92 ? -12.609 -30.109 -11.078 1 95.38 92 ARG A O 1
ATOM 739 N N . PRO A 1 93 ? -13.18 -28.062 -10.406 1 91.88 93 PRO A N 1
ATOM 740 C CA . PRO A 1 93 ? -13.852 -27.734 -11.664 1 91.88 93 PRO A CA 1
ATOM 741 C C . PRO A 1 93 ? -13.008 -28.047 -12.891 1 91.88 93 PRO A C 1
ATOM 743 O O . PRO A 1 93 ? -13.523 -28.578 -13.875 1 91.88 93 PRO A O 1
ATOM 746 N N . PRO A 1 94 ? -11.773 -27.797 -12.945 1 93.06 94 PRO A N 1
ATOM 747 C CA . PRO A 1 94 ? -11 -28.094 -14.148 1 93.06 94 PRO A CA 1
ATOM 748 C C . PRO A 1 94 ? -10.898 -29.594 -14.422 1 93.06 94 PRO A C 1
ATOM 750 O O . PRO A 1 94 ? -10.688 -30 -15.57 1 93.06 94 PRO A O 1
ATOM 753 N N . TYR A 1 95 ? -11.117 -30.406 -13.406 1 92.94 95 TYR A N 1
ATOM 754 C CA . TYR A 1 95 ? -10.953 -31.859 -13.531 1 92.94 95 TYR A CA 1
ATOM 755 C C . TYR A 1 95 ? -12.297 -32.531 -13.781 1 92.94 95 TYR A C 1
ATOM 757 O O . TYR A 1 95 ? -12.352 -33.719 -14.148 1 92.94 95 TYR A O 1
ATOM 765 N N . GLU A 1 96 ? -13.344 -31.812 -13.531 1 92.19 96 GLU A N 1
ATOM 766 C CA . GLU A 1 96 ? -14.672 -32.406 -13.656 1 92.19 96 GLU A CA 1
ATOM 767 C C . GLU A 1 96 ? -15.359 -31.953 -14.945 1 92.19 96 GLU A C 1
ATOM 769 O O . GLU A 1 96 ? -16.578 -32.094 -15.094 1 92.19 96 GLU A O 1
ATOM 774 N N . GLY A 1 97 ? -14.695 -31.5 -15.906 1 86.12 97 GLY A N 1
ATOM 775 C CA . GLY A 1 97 ? -15.211 -31.172 -17.219 1 86.12 97 GLY A CA 1
ATOM 776 C C . GLY A 1 97 ? -15.781 -29.766 -17.297 1 86.12 97 GLY A C 1
ATOM 777 O O . GLY A 1 97 ? -16.359 -29.375 -18.312 1 86.12 97 GLY A O 1
ATOM 778 N N . ARG A 1 98 ? -15.648 -28.969 -16.25 1 87.88 98 ARG A N 1
ATOM 779 C CA . ARG A 1 98 ? -16.203 -27.609 -16.25 1 87.88 98 ARG A CA 1
ATOM 780 C C . ARG A 1 98 ? -15.141 -26.594 -16.672 1 87.88 98 ARG A C 1
ATOM 782 O O . ARG A 1 98 ? -15.445 -25.422 -16.844 1 87.88 98 ARG A O 1
ATOM 789 N N . GLY A 1 99 ? -13.922 -27.078 -16.734 1 92.75 99 GLY A N 1
ATOM 790 C CA . GLY A 1 99 ? -12.852 -26.281 -17.312 1 92.75 99 GLY A CA 1
ATOM 791 C C . GLY A 1 99 ? -12.211 -25.328 -16.328 1 92.75 99 GLY A C 1
ATOM 792 O O . GLY A 1 99 ? -12.664 -25.219 -15.18 1 92.75 99 GLY A O 1
ATOM 793 N N . TRP A 1 100 ? -11.172 -24.609 -16.766 1 97.62 100 TRP A N 1
ATOM 794 C CA . TRP A 1 100 ? -10.375 -23.719 -15.945 1 97.62 100 TRP A CA 1
ATOM 795 C C . TRP A 1 100 ? -11.117 -22.406 -15.68 1 97.62 100 TRP A C 1
ATOM 797 O O . TRP A 1 100 ? -10.953 -21.797 -14.617 1 97.62 100 TRP A O 1
ATOM 807 N N . PRO A 1 101 ? -12.023 -21.938 -16.609 1 97.75 101 PRO A N 1
ATOM 808 C CA . PRO A 1 101 ? -12.727 -20.672 -16.359 1 97.75 101 PRO A CA 1
ATOM 809 C C . PRO A 1 101 ? -13.586 -20.703 -15.102 1 97.75 101 PRO A C 1
ATOM 811 O O . PRO A 1 101 ? -13.594 -19.75 -14.336 1 97.75 101 PRO A O 1
ATOM 814 N N . LEU A 1 102 ? -14.312 -21.828 -14.859 1 97.75 102 LEU A N 1
ATOM 815 C CA . LEU A 1 102 ? -15.109 -21.891 -13.641 1 97.75 102 LEU A CA 1
ATOM 816 C C . LEU A 1 102 ? -14.219 -21.891 -12.406 1 97.75 102 LEU A C 1
ATOM 818 O O . LEU A 1 102 ? -14.508 -21.203 -11.43 1 97.75 102 LEU A O 1
ATOM 822 N N . HIS A 1 103 ? -13.133 -22.672 -12.453 1 98.06 103 HIS A N 1
ATOM 823 C CA . HIS A 1 103 ? -12.164 -22.75 -11.359 1 98.06 103 HIS A CA 1
ATOM 824 C C . HIS A 1 103 ? -11.68 -21.359 -10.969 1 98.06 103 HIS A C 1
ATOM 826 O O . HIS A 1 103 ? -11.719 -20.984 -9.797 1 98.06 103 HIS A O 1
ATOM 832 N N . TYR A 1 104 ? -11.344 -20.562 -11.93 1 98.62 104 TYR A N 1
ATOM 833 C CA . TYR A 1 104 ? -10.742 -19.266 -11.648 1 98.62 104 TYR A CA 1
ATOM 834 C C . TYR A 1 104 ? -11.812 -18.219 -11.383 1 98.62 104 TYR A C 1
ATOM 836 O O . TYR A 1 104 ? -11.57 -17.25 -10.648 1 98.62 104 TYR A O 1
ATOM 844 N N . ALA A 1 105 ? -13.047 -18.375 -11.938 1 98.62 105 ALA A N 1
ATOM 845 C CA . ALA A 1 105 ? -14.148 -17.484 -11.578 1 98.62 105 ALA A CA 1
ATOM 846 C C . ALA A 1 105 ? -14.477 -17.578 -10.094 1 98.62 105 ALA A C 1
ATOM 848 O O . ALA A 1 105 ? -14.734 -16.578 -9.438 1 98.62 105 ALA A O 1
ATOM 849 N N . LEU A 1 106 ? -14.453 -18.812 -9.57 1 98.56 106 LEU A N 1
ATOM 850 C CA . LEU A 1 106 ? -14.648 -19.016 -8.133 1 98.56 106 LEU A CA 1
ATOM 851 C C . LEU A 1 106 ? -13.523 -18.375 -7.34 1 98.56 106 LEU A C 1
ATOM 853 O O . LEU A 1 106 ? -13.758 -17.781 -6.277 1 98.56 106 LEU A O 1
ATOM 857 N N . GLY A 1 107 ? -12.305 -18.5 -7.895 1 98.44 107 GLY A N 1
ATOM 858 C CA . GLY A 1 107 ? -11.172 -17.844 -7.27 1 98.44 107 GLY A CA 1
ATOM 859 C C . GLY A 1 107 ? -11.305 -16.328 -7.223 1 98.44 107 GLY A C 1
ATOM 860 O O . GLY A 1 107 ? -10.961 -15.703 -6.219 1 98.44 107 GLY A O 1
ATOM 861 N N . TYR A 1 108 ? -11.812 -15.734 -8.312 1 98.62 108 TYR A N 1
ATOM 862 C CA . TYR A 1 108 ? -12.086 -14.305 -8.367 1 98.62 108 TYR A CA 1
ATOM 863 C C . TYR A 1 108 ? -13.078 -13.898 -7.285 1 98.62 108 TYR A C 1
ATOM 865 O O . TYR A 1 108 ? -12.875 -12.898 -6.594 1 98.62 108 TYR A O 1
ATOM 873 N N . LEU A 1 109 ? -14.102 -14.656 -7.137 1 98.75 109 LEU A N 1
ATOM 874 C CA . LEU A 1 109 ? -15.148 -14.328 -6.172 1 98.75 109 LEU A CA 1
ATOM 875 C C . LEU A 1 109 ? -14.641 -14.492 -4.746 1 98.75 109 LEU A C 1
ATOM 877 O O . LEU A 1 109 ? -14.922 -13.664 -3.881 1 98.75 109 LEU A O 1
ATOM 881 N N . LEU A 1 110 ? -13.891 -15.523 -4.426 1 98.44 110 LEU A N 1
ATOM 882 C CA . LEU A 1 110 ? -13.344 -15.734 -3.09 1 98.44 110 LEU A CA 1
ATOM 883 C C . LEU A 1 110 ? -12.391 -14.609 -2.713 1 98.44 110 LEU A C 1
ATOM 885 O O . LEU A 1 110 ? -12.578 -13.945 -1.689 1 98.44 110 LEU A O 1
ATOM 889 N N . ALA A 1 111 ? -11.391 -14.383 -3.547 1 96 111 ALA A N 1
ATOM 890 C CA . ALA A 1 111 ? -10.445 -13.273 -3.619 1 96 111 ALA A CA 1
ATOM 891 C C . ALA A 1 111 ? -9.781 -13.031 -2.266 1 96 111 ALA A C 1
ATOM 893 O O . ALA A 1 111 ? -9.086 -12.031 -2.08 1 96 111 ALA A O 1
ATOM 894 N N . ASP A 1 112 ? -9.992 -13.82 -1.213 1 94.75 112 ASP A N 1
ATOM 895 C CA . ASP A 1 112 ? -9.18 -13.734 -0.001 1 94.75 112 ASP A CA 1
ATOM 896 C C . ASP A 1 112 ? -7.855 -14.477 -0.174 1 94.75 112 ASP A C 1
ATOM 898 O O . ASP A 1 112 ? -7.84 -15.703 -0.33 1 94.75 112 ASP A O 1
ATOM 902 N N . GLY A 1 113 ? -6.77 -13.711 -0.099 1 93.94 113 GLY A N 1
ATOM 903 C CA . GLY A 1 113 ? -5.461 -14.266 -0.397 1 93.94 113 GLY A CA 1
ATOM 904 C C . GLY A 1 113 ? -5.086 -15.43 0.506 1 93.94 113 GLY A C 1
ATOM 905 O O . GLY A 1 113 ? -4.445 -16.375 0.064 1 93.94 113 GLY A O 1
ATOM 906 N N . GLY A 1 114 ? -5.48 -15.383 1.771 1 95.69 114 GLY A N 1
ATOM 907 C CA . GLY A 1 114 ? -5.141 -16.438 2.727 1 95.69 114 GLY A CA 1
ATOM 908 C C . GLY A 1 114 ? -5.902 -17.719 2.49 1 95.69 114 GLY A C 1
ATOM 909 O O . GLY A 1 114 ? -5.309 -18.797 2.465 1 95.69 114 GLY A O 1
ATOM 910 N N . LEU A 1 115 ? -7.211 -17.625 2.293 1 97.69 115 LEU A N 1
ATOM 911 C CA . LEU A 1 115 ? -8.047 -18.797 2.07 1 97.69 115 LEU A CA 1
ATOM 912 C C . LEU A 1 115 ? -7.785 -19.406 0.691 1 97.69 115 LEU A C 1
ATOM 914 O O . LEU A 1 115 ? -7.621 -20.625 0.557 1 97.69 115 LEU A O 1
ATOM 918 N N . TYR A 1 116 ? -7.695 -18.547 -0.279 1 98.06 116 TYR A N 1
ATOM 919 C CA . TYR A 1 116 ? -7.523 -19.016 -1.653 1 98.06 116 TYR A CA 1
ATOM 920 C C . TYR A 1 116 ? -6.152 -19.641 -1.849 1 98.06 116 TYR A C 1
ATOM 922 O O . TYR A 1 116 ? -6.012 -20.609 -2.617 1 98.06 116 TYR A O 1
ATOM 930 N N . CYS A 1 117 ? -5.156 -19.062 -1.16 1 98.12 117 CYS A N 1
ATOM 931 C CA . CYS A 1 117 ? -3.818 -19.641 -1.285 1 98.12 117 CYS A CA 1
ATOM 932 C C . CYS A 1 117 ? -3.807 -21.094 -0.846 1 98.12 117 CYS A C 1
ATOM 934 O O . CYS A 1 117 ? -3.236 -21.953 -1.526 1 98.12 117 CYS A O 1
ATOM 936 N N . ILE A 1 118 ? -4.445 -21.406 0.278 1 98.31 118 ILE A N 1
ATOM 937 C CA . ILE A 1 118 ? -4.492 -22.766 0.794 1 98.31 118 ILE A CA 1
ATOM 938 C C . ILE A 1 118 ? -5.105 -23.688 -0.252 1 98.31 118 ILE A C 1
ATOM 940 O O . ILE A 1 118 ? -4.582 -24.781 -0.511 1 98.31 118 ILE A O 1
ATOM 944 N N . LEU A 1 119 ? -6.152 -23.219 -0.882 1 98.19 119 LEU A N 1
ATOM 945 C CA . LEU A 1 119 ? -6.844 -24.016 -1.886 1 98.19 119 LEU A CA 1
ATOM 946 C C . LEU A 1 119 ? -6.012 -24.125 -3.16 1 98.19 119 LEU A C 1
ATOM 948 O O . LEU A 1 119 ? -5.977 -25.188 -3.791 1 98.19 119 LEU A O 1
ATOM 952 N N . THR A 1 120 ? -5.324 -23.031 -3.527 1 97.88 120 THR A N 1
ATOM 953 C CA . THR A 1 120 ? -4.523 -23 -4.746 1 97.88 120 THR A CA 1
ATOM 954 C C . THR A 1 120 ? -3.338 -23.969 -4.645 1 97.88 120 THR A C 1
ATOM 956 O O . THR A 1 120 ? -3.055 -24.703 -5.578 1 97.88 120 THR A O 1
ATOM 959 N N . ILE A 1 121 ? -2.641 -23.938 -3.504 1 98.12 121 ILE A N 1
ATOM 960 C CA . ILE A 1 121 ? -1.46 -24.781 -3.377 1 98.12 121 ILE A CA 1
ATOM 961 C C . ILE A 1 121 ? -1.884 -26.25 -3.27 1 98.12 121 ILE A C 1
ATOM 963 O O . ILE A 1 121 ? -1.163 -27.141 -3.715 1 98.12 121 ILE A O 1
ATOM 967 N N . THR A 1 122 ? -3.035 -26.531 -2.752 1 98.38 122 THR A N 1
ATOM 968 C CA . THR A 1 122 ? -3.588 -27.875 -2.76 1 98.38 122 THR A CA 1
ATOM 969 C C . THR A 1 122 ? -3.898 -28.328 -4.184 1 98.38 122 THR A C 1
ATOM 971 O O . THR A 1 122 ? -3.545 -29.438 -4.582 1 98.38 122 THR A O 1
ATOM 974 N N . HIS A 1 123 ? -4.504 -27.438 -4.887 1 97.94 123 HIS A N 1
ATOM 975 C CA . HIS A 1 123 ? -4.844 -27.719 -6.277 1 97.94 123 HIS A CA 1
ATOM 976 C C . HIS A 1 123 ? -3.592 -27.953 -7.113 1 97.94 123 HIS A C 1
ATOM 978 O O . HIS A 1 123 ? -3.596 -28.781 -8.023 1 97.94 123 HIS A O 1
ATOM 984 N N . GLN A 1 124 ? -2.561 -27.266 -6.867 1 97.94 124 GLN A N 1
ATOM 985 C CA . GLN A 1 124 ? -1.32 -27.375 -7.629 1 97.94 124 GLN A CA 1
ATOM 986 C C . GLN A 1 124 ? -0.708 -28.766 -7.496 1 97.94 124 GLN A C 1
ATOM 988 O O . GLN A 1 124 ? -0.126 -29.297 -8.445 1 97.94 124 GLN A O 1
ATOM 993 N N . VAL A 1 125 ? -0.83 -29.328 -6.293 1 98.62 125 VAL A N 1
ATOM 994 C CA . VAL A 1 125 ? -0.336 -30.688 -6.117 1 98.62 125 VAL A CA 1
ATOM 995 C C . VAL A 1 125 ? -1.172 -31.656 -6.957 1 98.62 125 VAL A C 1
ATOM 997 O O . VAL A 1 125 ? -0.625 -32.5 -7.684 1 98.62 125 VAL A O 1
ATOM 1000 N N . ALA A 1 126 ? -2.451 -31.547 -6.871 1 98.31 126 ALA A N 1
ATOM 1001 C CA . ALA A 1 126 ? -3.34 -32.406 -7.656 1 98.31 126 ALA A CA 1
ATOM 1002 C C . ALA A 1 126 ? -3.059 -32.25 -9.148 1 98.31 126 ALA A C 1
ATOM 1004 O O . ALA A 1 126 ? -3.076 -33.25 -9.883 1 98.31 126 ALA A O 1
ATOM 1005 N N . TYR A 1 127 ? -2.766 -31.031 -9.617 1 98.19 127 TYR A N 1
ATOM 1006 C CA . TYR A 1 127 ? -2.494 -30.75 -11.023 1 98.19 127 TYR A CA 1
ATOM 1007 C C . TYR A 1 127 ? -1.246 -31.484 -11.492 1 98.19 127 TYR A C 1
ATOM 1009 O O . TYR A 1 127 ? -1.262 -32.156 -12.531 1 98.19 127 TYR A O 1
ATOM 1017 N N . ALA A 1 128 ? -0.191 -31.375 -10.711 1 98.38 128 ALA A N 1
ATOM 1018 C CA . ALA A 1 128 ? 1.063 -32.031 -11.055 1 98.38 128 ALA A CA 1
ATOM 1019 C C . ALA A 1 128 ? 0.883 -33.531 -11.117 1 98.38 128 ALA A C 1
ATOM 1021 O O . ALA A 1 128 ? 1.415 -34.188 -12.016 1 98.38 128 ALA A O 1
ATOM 1022 N N . LEU A 1 129 ? 0.127 -34.094 -10.141 1 98.5 129 LEU A N 1
ATOM 1023 C CA . LEU A 1 129 ? -0.102 -35.531 -10.109 1 98.5 129 LEU A CA 1
ATOM 1024 C C . LEU A 1 129 ? -0.955 -35.969 -11.289 1 98.5 129 LEU A C 1
ATOM 1026 O O . LEU A 1 129 ? -0.687 -37 -11.906 1 98.5 129 LEU A O 1
ATOM 1030 N N . HIS A 1 130 ? -1.95 -35.188 -11.578 1 97.56 130 HIS A N 1
ATOM 1031 C CA . HIS A 1 130 ? -2.85 -35.531 -12.68 1 97.56 130 HIS A CA 1
ATOM 1032 C C . HIS A 1 130 ? -2.092 -35.625 -14 1 97.56 130 HIS A C 1
ATOM 1034 O O . HIS A 1 130 ? -2.312 -36.531 -14.781 1 97.56 130 HIS A O 1
ATOM 1040 N N . LYS A 1 131 ? -1.174 -34.781 -14.258 1 97.19 131 LYS A N 1
ATOM 1041 C CA . LYS A 1 131 ? -0.562 -34.656 -15.578 1 97.19 131 LYS A CA 1
ATOM 1042 C C . LYS A 1 131 ? 0.723 -35.469 -15.664 1 97.19 131 LYS A C 1
ATOM 1044 O O . LYS A 1 131 ? 1.026 -36.062 -16.703 1 97.19 131 LYS A O 1
ATOM 1049 N N . TYR A 1 132 ? 1.461 -35.562 -14.562 1 98.06 132 TYR A N 1
ATOM 1050 C CA . TYR A 1 132 ? 2.83 -36.062 -14.727 1 98.06 132 TYR A CA 1
ATOM 1051 C C . TYR A 1 132 ? 3.113 -37.219 -13.797 1 98.06 132 TYR A C 1
ATOM 1053 O O . TYR A 1 132 ? 4.191 -37.812 -13.852 1 98.06 132 TYR A O 1
ATOM 1061 N N . ALA A 1 133 ? 2.182 -37.562 -12.914 1 98.06 133 ALA A N 1
ATOM 1062 C CA . ALA A 1 133 ? 2.355 -38.688 -12.008 1 98.06 133 ALA A CA 1
ATOM 1063 C C . ALA A 1 133 ? 1.027 -39.406 -11.75 1 98.06 133 ALA A C 1
ATOM 1065 O O . ALA A 1 133 ? 0.605 -39.531 -10.602 1 98.06 133 ALA A O 1
ATOM 1066 N N . PRO A 1 134 ? 0.448 -39.969 -12.805 1 96.62 134 PRO A N 1
ATOM 1067 C CA . PRO A 1 134 ? -0.876 -40.562 -12.672 1 96.62 134 PRO A CA 1
ATOM 1068 C C . PRO A 1 134 ? -0.874 -41.781 -11.742 1 96.62 134 PRO A C 1
ATOM 1070 O O . PRO A 1 134 ? -1.933 -42.188 -11.273 1 96.62 134 PRO A O 1
ATOM 1073 N N . GLU A 1 135 ? 0.287 -42.375 -11.453 1 97.81 135 GLU A N 1
ATOM 1074 C CA . GLU A 1 135 ? 0.39 -43.5 -10.523 1 97.81 135 GLU A CA 1
ATOM 1075 C C . GLU A 1 135 ? -0.044 -43.094 -9.117 1 97.81 135 GLU A C 1
ATOM 1077 O O . GLU A 1 135 ? -0.348 -43.938 -8.281 1 97.81 135 GLU A O 1
ATOM 1082 N N . TRP A 1 136 ? -0.078 -41.812 -8.812 1 98.44 136 TRP A N 1
ATOM 1083 C CA . TRP A 1 136 ? -0.475 -41.312 -7.5 1 98.44 136 TRP A CA 1
ATOM 1084 C C . TRP A 1 136 ? -1.938 -40.875 -7.504 1 98.44 136 TRP A C 1
ATOM 1086 O O . TRP A 1 136 ? -2.305 -39.906 -6.836 1 98.44 136 TRP A O 1
ATOM 1096 N N . GLU A 1 137 ? -2.758 -41.594 -8.242 1 98.12 137 GLU A N 1
ATOM 1097 C CA . GLU A 1 137 ? -4.18 -41.281 -8.359 1 98.12 137 GLU A CA 1
ATOM 1098 C C . GLU A 1 137 ? -4.859 -41.281 -6.992 1 98.12 137 GLU A C 1
ATOM 1100 O O . GLU A 1 137 ? -5.773 -40.5 -6.75 1 98.12 137 GLU A O 1
ATOM 1105 N N . GLY A 1 138 ? -4.512 -42.188 -6.129 1 98.19 138 GLY A N 1
ATOM 1106 C CA . GLY A 1 138 ? -5.066 -42.188 -4.785 1 98.19 138 GLY A CA 1
ATOM 1107 C C . GLY A 1 138 ? -4.84 -40.875 -4.031 1 98.19 138 GLY A C 1
ATOM 1108 O O . GLY A 1 138 ? -5.754 -40.375 -3.391 1 98.19 138 GLY A O 1
ATOM 1109 N N . VAL A 1 139 ? -3.623 -40.375 -4.086 1 98.44 139 VAL A N 1
ATOM 1110 C CA . VAL A 1 139 ? -3.277 -39.125 -3.441 1 98.44 139 VAL A CA 1
ATOM 1111 C C . VAL A 1 139 ? -4.074 -37.969 -4.074 1 98.44 139 VAL A C 1
ATOM 1113 O O . VAL A 1 139 ? -4.617 -37.125 -3.365 1 98.44 139 VAL A O 1
ATOM 1116 N N . LYS A 1 140 ? -4.117 -37.938 -5.395 1 98.31 140 LYS A N 1
ATOM 1117 C CA . LYS A 1 140 ? -4.891 -36.938 -6.098 1 98.31 140 LYS A CA 1
ATOM 1118 C C . LYS A 1 140 ? -6.336 -36.906 -5.617 1 98.31 140 LYS A C 1
ATOM 1120 O O . LYS A 1 140 ? -6.902 -35.844 -5.375 1 98.31 140 LYS A O 1
ATOM 1125 N N . ARG A 1 141 ? -6.91 -38.125 -5.449 1 97.81 141 ARG A N 1
ATOM 1126 C CA . ARG A 1 141 ? -8.297 -38.219 -5.012 1 97.81 141 ARG A CA 1
ATOM 1127 C C . ARG A 1 141 ? -8.461 -37.688 -3.586 1 97.81 141 ARG A C 1
ATOM 1129 O O . ARG A 1 141 ? -9.453 -37.031 -3.268 1 97.81 141 ARG A O 1
ATOM 1136 N N . GLU A 1 142 ? -7.52 -38 -2.76 1 97.56 142 GLU A N 1
ATOM 1137 C CA . GLU A 1 142 ? -7.559 -37.469 -1.395 1 97.56 142 GLU A CA 1
ATOM 1138 C C . GLU A 1 142 ? -7.52 -35.969 -1.377 1 97.56 142 GLU A C 1
ATOM 1140 O O . GLU A 1 142 ? -8.156 -35.312 -0.532 1 97.56 142 GLU A O 1
ATOM 1145 N N . LEU A 1 143 ? -6.742 -35.344 -2.279 1 98.06 143 LEU A N 1
ATOM 1146 C CA . LEU A 1 143 ? -6.59 -33.906 -2.363 1 98.06 143 LEU A CA 1
ATOM 1147 C C . LEU A 1 143 ? -7.863 -33.25 -2.898 1 98.06 143 LEU A C 1
ATOM 1149 O O . LEU A 1 143 ? -8.242 -32.188 -2.455 1 98.06 143 LEU A O 1
ATOM 1153 N N . LEU A 1 144 ? -8.547 -33.906 -3.85 1 97.31 144 LEU A N 1
ATOM 1154 C CA . LEU A 1 144 ? -9.688 -33.312 -4.535 1 97.31 144 LEU A CA 1
ATOM 1155 C C . LEU A 1 144 ? -10.984 -33.594 -3.781 1 97.31 144 LEU A C 1
ATOM 1157 O O . LEU A 1 144 ? -11.883 -32.75 -3.736 1 97.31 144 LEU A O 1
ATOM 1161 N N . TYR A 1 145 ? -11.094 -34.812 -3.162 1 96.62 145 TYR A N 1
ATOM 1162 C CA . TYR A 1 145 ? -12.375 -35.281 -2.629 1 96.62 145 TYR A CA 1
ATOM 1163 C C . TYR A 1 145 ? -12.266 -35.594 -1.141 1 96.62 145 TYR A C 1
ATOM 1165 O O . TYR A 1 145 ? -13.273 -35.781 -0.464 1 96.62 145 TYR A O 1
ATOM 1173 N N . GLY A 1 146 ? -11.039 -35.656 -0.636 1 96.25 146 GLY A N 1
ATOM 1174 C CA . GLY A 1 146 ? -10.82 -35.969 0.761 1 96.25 146 GLY A CA 1
ATOM 1175 C C . GLY A 1 146 ? -10.469 -34.781 1.616 1 96.25 146 GLY A C 1
ATOM 1176 O O . GLY A 1 146 ? -10.945 -33.656 1.356 1 96.25 146 GLY A O 1
ATOM 1177 N N . GLN A 1 147 ? -9.711 -35.031 2.682 1 95.06 147 GLN A N 1
ATOM 1178 C CA . GLN A 1 147 ? -9.43 -34 3.662 1 95.06 147 GLN A CA 1
ATOM 1179 C C . GLN A 1 147 ? -7.98 -33.531 3.576 1 95.06 147 GLN A C 1
ATOM 1181 O O . GLN A 1 147 ? -7.574 -32.594 4.297 1 95.06 147 GLN A O 1
ATOM 1186 N N . ALA A 1 148 ? -7.266 -34.125 2.615 1 97.75 148 ALA A N 1
ATOM 1187 C CA . ALA A 1 148 ? -5.84 -33.812 2.549 1 97.75 148 ALA A CA 1
ATOM 1188 C C . ALA A 1 148 ? -5.613 -32.406 1.961 1 97.75 148 ALA A C 1
ATOM 1190 O O . ALA A 1 148 ? -6.363 -31.969 1.088 1 97.75 148 ALA A O 1
ATOM 1191 N N . PHE A 1 149 ? -4.633 -31.75 2.453 1 98.31 149 PHE A N 1
ATOM 1192 C CA . PHE A 1 149 ? -4.168 -30.484 1.898 1 98.31 149 PHE A CA 1
ATOM 1193 C C . PHE A 1 149 ? -2.83 -30.672 1.193 1 98.31 149 PHE A C 1
ATOM 1195 O O . PHE A 1 149 ? -2.07 -31.578 1.515 1 98.31 149 PHE A O 1
ATOM 1202 N N . GLY A 1 150 ? -2.6 -29.859 0.214 1 98.5 150 GLY A N 1
ATOM 1203 C CA . GLY A 1 150 ? -1.342 -29.844 -0.515 1 98.5 150 GLY A CA 1
ATOM 1204 C C . GLY A 1 150 ? -0.57 -28.547 -0.339 1 98.5 150 GLY A C 1
ATOM 1205 O O . GLY A 1 150 ? -1.083 -27.578 0.236 1 98.5 150 GLY A O 1
ATOM 1206 N N . ALA A 1 151 ? 0.701 -28.547 -0.771 1 98.44 151 ALA A N 1
ATOM 1207 C CA . ALA A 1 151 ? 1.554 -27.359 -0.767 1 98.44 151 ALA A CA 1
ATOM 1208 C C . ALA A 1 151 ? 2.621 -27.438 -1.854 1 98.44 151 ALA A C 1
ATOM 1210 O O . ALA A 1 151 ? 2.91 -28.531 -2.363 1 98.44 151 ALA A O 1
ATOM 1211 N N . THR A 1 152 ? 3.148 -26.312 -2.229 1 98.19 152 THR A N 1
ATOM 1212 C CA . THR A 1 152 ? 4.25 -26.203 -3.178 1 98.19 152 THR A CA 1
ATOM 1213 C C . THR A 1 152 ? 5.453 -25.516 -2.537 1 98.19 152 THR A C 1
ATOM 1215 O O . THR A 1 152 ? 5.371 -24.359 -2.145 1 98.19 152 THR A O 1
ATOM 1218 N N . TRP A 1 153 ? 6.559 -26.266 -2.412 1 97.19 153 TRP A N 1
ATOM 1219 C CA . TRP A 1 153 ? 7.742 -25.719 -1.749 1 97.19 153 TRP A CA 1
ATOM 1220 C C . TRP A 1 153 ? 8.93 -25.672 -2.701 1 97.19 153 TRP A C 1
ATOM 1222 O O . TRP A 1 153 ? 9.625 -26.688 -2.881 1 97.19 153 TRP A O 1
ATOM 1232 N N . MET A 1 154 ? 9.211 -24.438 -3.16 1 93.94 154 MET A N 1
ATOM 1233 C CA . MET A 1 154 ? 10.297 -24.281 -4.117 1 93.94 154 MET A CA 1
ATOM 1234 C C . MET A 1 154 ? 11.391 -23.375 -3.553 1 93.94 154 MET A C 1
ATOM 1236 O O . MET A 1 154 ? 12.57 -23.719 -3.598 1 93.94 154 MET A O 1
ATOM 1240 N N . THR A 1 155 ? 11 -22.328 -2.936 1 92.69 155 THR A N 1
ATOM 1241 C CA . THR A 1 155 ? 11.898 -21.25 -2.531 1 92.69 155 THR A CA 1
ATOM 1242 C C . THR A 1 155 ? 12.789 -21.703 -1.378 1 92.69 155 THR A C 1
ATOM 1244 O O . THR A 1 155 ? 12.328 -22.375 -0.452 1 92.69 155 THR A O 1
ATOM 1247 N N . GLU A 1 156 ? 14.039 -21.422 -1.514 1 93.56 156 GLU A N 1
ATOM 1248 C CA . GLU A 1 156 ? 15.016 -21.594 -0.438 1 93.56 156 GLU A CA 1
ATOM 1249 C C . GLU A 1 156 ? 15.641 -20.25 -0.048 1 93.56 156 GLU A C 1
ATOM 1251 O O . GLU A 1 156 ? 15.461 -19.25 -0.738 1 93.56 156 GLU A O 1
ATOM 1256 N N . ILE A 1 157 ? 16.359 -20.234 1.021 1 87 157 ILE A N 1
ATOM 1257 C CA . ILE A 1 157 ? 16.875 -19 1.618 1 87 157 ILE A CA 1
ATOM 1258 C C . ILE A 1 157 ? 17.766 -18.266 0.618 1 87 157 ILE A C 1
ATOM 1260 O O . ILE A 1 157 ? 17.703 -17.047 0.495 1 87 157 ILE A O 1
ATOM 1264 N N . GLN A 1 158 ? 18.609 -19.031 -0.089 1 84 158 GLN A N 1
ATOM 1265 C CA . GLN A 1 158 ? 19.594 -18.422 -0.962 1 84 158 GLN A CA 1
ATOM 1266 C C . GLN A 1 158 ? 19.016 -18.125 -2.338 1 84 158 GLN A C 1
ATOM 1268 O O . GLN A 1 158 ? 19.609 -17.406 -3.137 1 84 158 GLN A O 1
ATOM 1273 N N . GLY A 1 159 ? 17.969 -18.797 -2.727 1 80.81 159 GLY A N 1
ATOM 1274 C CA . GLY A 1 159 ? 17.453 -18.703 -4.086 1 80.81 159 GLY A CA 1
ATOM 1275 C C . GLY A 1 159 ? 16.406 -17.625 -4.262 1 80.81 159 GLY A C 1
ATOM 1276 O O . GLY A 1 159 ? 16.672 -16.594 -4.891 1 80.81 159 GLY A O 1
ATOM 1277 N N . GLY A 1 160 ? 15.055 -17.75 -3.793 1 85.25 160 GLY A N 1
ATOM 1278 C CA . GLY A 1 160 ? 13.891 -16.938 -4.148 1 85.25 160 GLY A CA 1
ATOM 1279 C C . GLY A 1 160 ? 13.406 -17.188 -5.566 1 85.25 160 GLY A C 1
ATOM 1280 O O . GLY A 1 160 ? 13.156 -18.328 -5.953 1 85.25 160 GLY A O 1
ATOM 1281 N N . SER A 1 161 ? 13.453 -16.141 -6.422 1 88.56 161 SER A N 1
ATOM 1282 C CA . SER A 1 161 ? 13.062 -16.281 -7.82 1 88.56 161 SER A CA 1
ATOM 1283 C C . SER A 1 161 ? 14.086 -17.094 -8.594 1 88.56 161 SER A C 1
ATOM 1285 O O . SER A 1 161 ? 13.758 -17.703 -9.625 1 88.56 161 SER A O 1
ATOM 1287 N N . ASP A 1 162 ? 15.344 -17.172 -8.117 1 92.44 162 ASP A N 1
ATOM 1288 C CA . ASP A 1 162 ? 16.422 -17.938 -8.75 1 92.44 162 ASP A CA 1
ATOM 1289 C C . ASP A 1 162 ? 16.375 -19.391 -8.312 1 92.44 162 ASP A C 1
ATOM 1291 O O . ASP A 1 162 ? 17.219 -19.844 -7.523 1 92.44 162 ASP A O 1
ATOM 1295 N N . LEU A 1 163 ? 15.531 -20.188 -8.914 1 91 163 LEU A N 1
ATOM 1296 C CA . LEU A 1 163 ? 15.344 -21.594 -8.555 1 91 163 LEU A CA 1
ATOM 1297 C C . LEU A 1 163 ? 16.625 -22.391 -8.812 1 91 163 LEU A C 1
ATOM 1299 O O . LEU A 1 163 ? 16.875 -23.406 -8.148 1 91 163 LEU A O 1
ATOM 1303 N N . GLY A 1 164 ? 17.359 -21.875 -9.773 1 92.06 164 GLY A N 1
ATOM 1304 C CA . GLY A 1 164 ? 18.609 -22.562 -10.102 1 92.06 164 GLY A CA 1
ATOM 1305 C C . GLY A 1 164 ? 19.594 -22.594 -8.945 1 92.06 164 GLY A C 1
ATOM 1306 O O . GLY A 1 164 ? 20.484 -23.438 -8.906 1 92.06 164 GLY A O 1
ATOM 1307 N N . ALA A 1 165 ? 19.422 -21.75 -8.023 1 91.44 165 ALA A N 1
ATOM 1308 C CA . ALA A 1 165 ? 20.328 -21.641 -6.887 1 91.44 165 ALA A CA 1
ATOM 1309 C C . ALA A 1 165 ? 19.922 -22.594 -5.77 1 91.44 165 ALA A C 1
ATOM 1311 O O . ALA A 1 165 ? 20.625 -22.719 -4.762 1 91.44 165 ALA A O 1
ATOM 1312 N N . ASN A 1 166 ? 18.844 -23.375 -5.957 1 92.94 166 ASN A N 1
ATOM 1313 C CA . ASN A 1 166 ? 18.391 -24.312 -4.934 1 92.94 166 ASN A CA 1
ATOM 1314 C C . ASN A 1 166 ? 19.453 -25.375 -4.629 1 92.94 166 ASN A C 1
ATOM 1316 O O . ASN A 1 166 ? 20.156 -25.828 -5.531 1 92.94 166 ASN A O 1
ATOM 1320 N N . ARG A 1 167 ? 19.484 -25.719 -3.316 1 92.75 167 ARG A N 1
ATOM 1321 C CA . ARG A 1 167 ? 20.547 -26.609 -2.861 1 92.75 167 ARG A CA 1
ATOM 1322 C C . ARG A 1 167 ? 19.984 -27.922 -2.34 1 92.75 167 ARG A C 1
ATOM 1324 O O . ARG A 1 167 ? 20.734 -28.859 -2.072 1 92.75 167 ARG A O 1
ATOM 1331 N N . THR A 1 168 ? 18.719 -28.047 -2.197 1 96.56 168 THR A N 1
ATOM 1332 C CA . THR A 1 168 ? 18.141 -29.312 -1.738 1 96.56 168 THR A CA 1
ATOM 1333 C C . THR A 1 168 ? 18.594 -30.469 -2.627 1 96.56 168 THR A C 1
ATOM 1335 O O . THR A 1 168 ? 18.375 -30.453 -3.838 1 96.56 168 THR A O 1
ATOM 1338 N N . LEU A 1 169 ? 19.203 -31.391 -1.991 1 97.25 169 LEU A N 1
ATOM 1339 C CA . LEU A 1 169 ? 19.75 -32.531 -2.693 1 97.25 169 LEU A CA 1
ATOM 1340 C C . LEU A 1 169 ? 18.797 -33.719 -2.648 1 97.25 169 LEU A C 1
ATOM 1342 O O . LEU A 1 169 ? 18.188 -34 -1.609 1 97.25 169 LEU A O 1
ATOM 1346 N N . ALA A 1 170 ? 18.688 -34.406 -3.766 1 98.31 170 ALA A N 1
ATOM 1347 C CA . ALA A 1 170 ? 17.906 -35.656 -3.828 1 98.31 170 ALA A CA 1
ATOM 1348 C C . ALA A 1 170 ? 18.797 -36.844 -4.105 1 98.31 170 ALA A C 1
ATOM 1350 O O . ALA A 1 170 ? 19.453 -36.938 -5.148 1 98.31 170 ALA A O 1
ATOM 1351 N N . ARG A 1 171 ? 18.781 -37.781 -3.164 1 98.12 171 ARG A N 1
ATOM 1352 C CA . ARG A 1 171 ? 19.531 -39 -3.324 1 98.12 171 ARG A CA 1
ATOM 1353 C C . ARG A 1 171 ? 18.594 -40.188 -3.578 1 98.12 171 ARG A C 1
ATOM 1355 O O . ARG A 1 171 ? 17.688 -40.438 -2.795 1 98.12 171 ARG A O 1
ATOM 1362 N N . ARG A 1 172 ? 18.938 -40.938 -4.578 1 97.81 172 ARG A N 1
ATOM 1363 C CA . ARG A 1 172 ? 18.078 -42.031 -4.961 1 97.81 172 ARG A CA 1
ATOM 1364 C C . ARG A 1 172 ? 18.125 -43.156 -3.92 1 97.81 172 ARG A C 1
ATOM 1366 O O . ARG A 1 172 ? 19.188 -43.469 -3.395 1 97.81 172 ARG A O 1
ATOM 1373 N N . GLU A 1 173 ? 17.016 -43.625 -3.594 1 96.69 173 GLU A N 1
ATOM 1374 C CA . GLU A 1 173 ? 16.812 -44.781 -2.732 1 96.69 173 GLU A CA 1
ATOM 1375 C C . GLU A 1 173 ? 15.727 -45.688 -3.275 1 96.69 173 GLU A C 1
ATOM 1377 O O . GLU A 1 173 ? 14.578 -45.625 -2.84 1 96.69 173 GLU A O 1
ATOM 1382 N N . GLY A 1 174 ? 16.094 -46.688 -4.066 1 95.44 174 GLY A N 1
ATOM 1383 C CA . GLY A 1 174 ? 15.109 -47.469 -4.773 1 95.44 174 GLY A CA 1
ATOM 1384 C C . GLY A 1 174 ? 14.305 -46.688 -5.781 1 95.44 174 GLY A C 1
ATOM 1385 O O . GLY A 1 174 ? 14.875 -46 -6.648 1 95.44 174 GLY A O 1
ATOM 1386 N N . GLU A 1 175 ? 13.055 -46.781 -5.598 1 94.25 175 GLU A N 1
ATOM 1387 C CA . GLU A 1 175 ? 12.164 -46.031 -6.48 1 94.25 175 GLU A CA 1
ATOM 1388 C C . GLU A 1 175 ? 11.867 -44.656 -5.922 1 94.25 175 GLU A C 1
ATOM 1390 O O . GLU A 1 175 ? 11.242 -43.812 -6.598 1 94.25 175 GLU A O 1
ATOM 1395 N N . ALA A 1 176 ? 12.359 -44.406 -4.754 1 97.56 176 ALA A N 1
ATOM 1396 C CA . ALA A 1 176 ? 12.156 -43.156 -4.066 1 97.56 176 ALA A CA 1
ATOM 1397 C C . ALA A 1 176 ? 13.469 -42.375 -3.947 1 97.56 176 ALA A C 1
ATOM 1399 O O . ALA A 1 176 ? 14.484 -42.781 -4.523 1 97.56 176 ALA A O 1
ATOM 1400 N N . PHE A 1 177 ? 13.336 -41.188 -3.354 1 98.31 177 PHE A N 1
ATOM 1401 C CA . PHE A 1 177 ? 14.492 -40.312 -3.105 1 98.31 177 PHE A CA 1
ATOM 1402 C C . PHE A 1 177 ? 14.477 -39.781 -1.674 1 98.31 177 PHE A C 1
ATOM 1404 O O . PHE A 1 177 ? 13.406 -39.625 -1.078 1 98.31 177 PHE A O 1
ATOM 1411 N N . ARG A 1 178 ? 15.641 -39.594 -1.15 1 98.31 178 ARG A N 1
ATOM 1412 C CA . ARG A 1 178 ? 15.797 -38.844 0.106 1 98.31 178 ARG A CA 1
ATOM 1413 C C . ARG A 1 178 ? 16.281 -37.438 -0.14 1 98.31 178 ARG A C 1
ATOM 1415 O O . ARG A 1 178 ? 17.281 -37.219 -0.842 1 98.31 178 ARG A O 1
ATOM 1422 N N . LEU A 1 179 ? 15.562 -36.531 0.353 1 98.12 179 LEU A N 1
ATOM 1423 C CA . LEU A 1 179 ? 15.914 -35.125 0.189 1 98.12 179 LEU A CA 1
ATOM 1424 C C . LEU A 1 179 ? 16.688 -34.625 1.395 1 98.12 179 LEU A C 1
ATOM 1426 O O . LEU A 1 179 ? 16.344 -34.938 2.539 1 98.12 179 LEU A O 1
ATOM 1430 N N . PHE A 1 180 ? 17.812 -33.844 1.127 1 96.81 180 PHE A N 1
ATOM 1431 C CA . PHE A 1 180 ? 18.688 -33.312 2.154 1 96.81 180 PHE A CA 1
ATOM 1432 C C . PHE A 1 180 ? 18.984 -31.828 1.89 1 96.81 180 PHE A C 1
ATOM 1434 O O . PHE A 1 180 ? 19.047 -31.406 0.735 1 96.81 180 PHE A O 1
ATOM 1441 N N . GLY A 1 181 ? 19.359 -31.109 3.002 1 83.81 181 GLY A N 1
ATOM 1442 C CA . GLY A 1 181 ? 20 -29.812 2.902 1 83.81 181 GLY A CA 1
ATOM 1443 C C . GLY A 1 181 ? 19.062 -28.734 2.398 1 83.81 181 GLY A C 1
ATOM 1444 O O . GLY A 1 181 ? 19.516 -27.75 1.804 1 83.81 181 GLY A O 1
ATOM 1445 N N . GLY A 1 182 ? 17.969 -28.891 2.703 1 74.69 182 GLY A N 1
ATOM 1446 C CA . GLY A 1 182 ? 17.125 -27.844 2.135 1 74.69 182 GLY A CA 1
ATOM 1447 C C . GLY A 1 182 ? 16.219 -27.188 3.156 1 74.69 182 GLY A C 1
ATOM 1448 O O . GLY A 1 182 ? 15.562 -27.875 3.941 1 74.69 182 GLY A O 1
ATOM 1449 N N . ASP A 1 183 ? 16.5 -25.906 3.309 1 86.06 183 ASP A N 1
ATOM 1450 C CA . ASP A 1 183 ? 15.555 -25.078 4.062 1 86.06 183 ASP A CA 1
ATOM 1451 C C . ASP A 1 183 ? 14.602 -24.344 3.125 1 86.06 183 ASP A C 1
ATOM 1453 O O . ASP A 1 183 ? 14.945 -23.297 2.574 1 86.06 183 ASP A O 1
ATOM 1457 N N . LYS A 1 184 ? 13.445 -25.062 2.943 1 94.75 184 LYS A N 1
ATOM 1458 C CA . LYS A 1 184 ? 12.422 -24.312 2.217 1 94.75 184 LYS A CA 1
ATOM 1459 C C . LYS A 1 184 ? 11.891 -23.156 3.055 1 94.75 184 LYS A C 1
ATOM 1461 O O . LYS A 1 184 ? 11.375 -23.359 4.156 1 94.75 184 LYS A O 1
ATOM 1466 N N . TYR A 1 185 ? 11.969 -21.984 2.609 1 94.88 185 TYR A N 1
ATOM 1467 C CA . TYR A 1 185 ? 11.969 -20.781 3.449 1 94.88 185 TYR A CA 1
ATOM 1468 C C . TYR A 1 185 ? 10.617 -20.094 3.398 1 94.88 185 TYR A C 1
ATOM 1470 O O . TYR A 1 185 ? 10.188 -19.469 4.379 1 94.88 185 TYR A O 1
ATOM 1478 N N . PHE A 1 186 ? 9.93 -20.047 2.334 1 94.94 186 PHE A N 1
ATOM 1479 C CA . PHE A 1 186 ? 8.562 -19.562 2.188 1 94.94 186 PHE A CA 1
ATOM 1480 C C . PHE A 1 186 ? 7.629 -20.688 1.793 1 94.94 186 PHE A C 1
ATOM 1482 O O . PHE A 1 186 ? 7.086 -20.703 0.687 1 94.94 186 PHE A O 1
ATOM 1489 N N . ALA A 1 187 ? 7.492 -21.531 2.82 1 97.06 187 ALA A N 1
ATOM 1490 C CA . ALA A 1 187 ? 6.707 -22.734 2.584 1 97.06 187 ALA A CA 1
ATOM 1491 C C . ALA A 1 187 ? 5.254 -22.531 3.004 1 97.06 187 ALA A C 1
ATOM 1493 O O . ALA A 1 187 ? 4.875 -22.859 4.133 1 97.06 187 ALA A O 1
ATOM 1494 N N . SER A 1 188 ? 4.441 -22.047 2.082 1 97.5 188 SER A N 1
ATOM 1495 C CA . SER A 1 188 ? 3.016 -21.922 2.363 1 97.5 188 SER A CA 1
ATOM 1496 C C . SER A 1 188 ? 2.377 -23.281 2.588 1 97.5 188 SER A C 1
ATOM 1498 O O . SER A 1 188 ? 2.668 -24.234 1.865 1 97.5 188 SER A O 1
ATOM 1500 N N . GLY A 1 189 ? 1.585 -23.375 3.613 1 98 189 GLY A N 1
ATOM 1501 C CA . GLY A 1 189 ? 0.959 -24.641 3.975 1 98 189 GLY A CA 1
ATOM 1502 C C . GLY A 1 189 ? 1.813 -25.484 4.898 1 98 189 GLY A C 1
ATOM 1503 O O . GLY A 1 189 ? 1.499 -26.656 5.152 1 98 189 GLY A O 1
ATOM 1504 N N . ALA A 1 190 ? 2.908 -24.812 5.43 1 96.88 190 ALA A N 1
ATOM 1505 C CA . ALA A 1 190 ? 3.723 -25.547 6.395 1 96.88 190 ALA A CA 1
ATOM 1506 C C . ALA A 1 190 ? 2.883 -26 7.586 1 96.88 190 ALA A C 1
ATOM 1508 O O . ALA A 1 190 ? 2.094 -25.219 8.133 1 96.88 190 ALA A O 1
ATOM 1509 N N . GLY A 1 191 ? 2.945 -27.203 7.945 1 96.69 191 GLY A N 1
ATOM 1510 C CA . GLY A 1 191 ? 2.195 -27.75 9.062 1 96.69 191 GLY A CA 1
ATOM 1511 C C . GLY A 1 191 ? 0.761 -28.094 8.711 1 96.69 191 GLY A C 1
ATOM 1512 O O . GLY A 1 191 ? 0.064 -28.75 9.492 1 96.69 191 GLY A O 1
ATOM 1513 N N . LEU A 1 192 ? 0.294 -27.656 7.547 1 97.75 192 LEU A N 1
ATOM 1514 C CA . LEU A 1 192 ? -1.067 -27.922 7.098 1 97.75 192 LEU A CA 1
ATOM 1515 C C . LEU A 1 192 ? -1.086 -29.016 6.039 1 97.75 192 LEU A C 1
ATOM 1517 O O . LEU A 1 192 ? -1.977 -29.875 6.039 1 97.75 192 LEU A O 1
ATOM 1521 N N . ALA A 1 193 ? -0.122 -29.047 5.195 1 97.88 193 ALA A N 1
ATOM 1522 C CA . ALA A 1 193 ? -0.099 -29.922 4.016 1 97.88 193 ALA A CA 1
ATOM 1523 C C . ALA A 1 193 ? 0.16 -31.375 4.406 1 97.88 193 ALA A C 1
ATOM 1525 O O . ALA A 1 193 ? 0.997 -31.641 5.27 1 97.88 193 ALA A O 1
ATOM 1526 N N . ASP A 1 194 ? -0.56 -32.25 3.826 1 98.31 194 ASP A N 1
ATOM 1527 C CA . ASP A 1 194 ? -0.315 -33.688 3.938 1 98.31 194 ASP A CA 1
ATOM 1528 C C . ASP A 1 194 ? 0.627 -34.156 2.84 1 98.31 194 ASP A C 1
ATOM 1530 O O . ASP A 1 194 ? 1.359 -35.125 3.027 1 98.31 194 ASP A O 1
ATOM 1534 N N . TRP A 1 195 ? 0.532 -33.5 1.728 1 98.62 195 TRP A N 1
ATOM 1535 C CA . TRP A 1 195 ? 1.374 -33.781 0.57 1 98.62 195 TRP A CA 1
ATOM 1536 C C . TRP A 1 195 ? 1.923 -32.469 -0.03 1 98.62 195 TRP A C 1
ATOM 1538 O O . TRP A 1 195 ? 1.172 -31.531 -0.272 1 98.62 195 TRP A O 1
ATOM 1548 N N . ALA A 1 196 ? 3.201 -32.469 -0.267 1 98.69 196 ALA A N 1
ATOM 1549 C CA . ALA A 1 196 ? 3.787 -31.297 -0.92 1 98.69 196 ALA A CA 1
ATOM 1550 C C . ALA A 1 196 ? 4.512 -31.688 -2.205 1 98.69 196 ALA A C 1
ATOM 1552 O O . ALA A 1 196 ? 4.953 -32.844 -2.35 1 98.69 196 ALA A O 1
ATOM 1553 N N . ILE A 1 197 ? 4.543 -30.828 -3.152 1 98.69 197 ILE A N 1
ATOM 1554 C CA . ILE A 1 197 ? 5.508 -30.984 -4.234 1 98.69 197 ILE A CA 1
ATOM 1555 C C . ILE A 1 197 ? 6.703 -30.062 -3.996 1 98.69 197 ILE A C 1
ATOM 1557 O O . ILE A 1 197 ? 6.535 -28.922 -3.551 1 98.69 197 ILE A O 1
ATOM 1561 N N . VAL A 1 198 ? 7.895 -30.578 -4.207 1 97.94 198 VAL A N 1
ATOM 1562 C CA . VAL A 1 198 ? 9.125 -29.906 -3.822 1 97.94 198 VAL A CA 1
ATOM 1563 C C . VAL A 1 198 ? 10.156 -30.031 -4.941 1 97.94 198 VAL A C 1
ATOM 1565 O O . VAL A 1 198 ? 10.258 -31.078 -5.586 1 97.94 198 VAL A O 1
ATOM 1568 N N . THR A 1 199 ? 10.883 -28.938 -5.199 1 97.38 199 THR A N 1
ATOM 1569 C CA . THR A 1 199 ? 12.008 -29.016 -6.125 1 97.38 199 THR A CA 1
ATOM 1570 C C . THR A 1 199 ? 13.281 -29.438 -5.395 1 97.38 199 THR A C 1
ATOM 1572 O O . THR A 1 199 ? 13.516 -29.031 -4.258 1 97.38 199 THR A O 1
ATOM 1575 N N . ALA A 1 200 ? 14.016 -30.266 -5.961 1 97.88 200 ALA A N 1
ATOM 1576 C CA . ALA A 1 200 ? 15.312 -30.719 -5.457 1 97.88 200 ALA A CA 1
ATOM 1577 C C . ALA A 1 200 ? 16.219 -31.141 -6.602 1 97.88 200 ALA A C 1
ATOM 1579 O O . ALA A 1 200 ? 15.766 -31.375 -7.723 1 97.88 200 ALA A O 1
ATOM 1580 N N . ARG A 1 201 ? 17.469 -31.156 -6.305 1 97.5 201 ARG A N 1
ATOM 1581 C CA . ARG A 1 201 ? 18.469 -31.516 -7.312 1 97.5 201 ARG A CA 1
ATOM 1582 C C . ARG A 1 201 ? 18.969 -32.938 -7.117 1 97.5 201 ARG A C 1
ATOM 1584 O O . ARG A 1 201 ? 19.672 -33.219 -6.152 1 97.5 201 ARG A O 1
ATOM 1591 N N . PRO A 1 202 ? 18.609 -33.812 -8.062 1 98.06 202 PRO A N 1
ATOM 1592 C CA . PRO A 1 202 ? 19.172 -35.156 -7.973 1 98.06 202 PRO A CA 1
ATOM 1593 C C . PRO A 1 202 ? 20.703 -35.188 -8.031 1 98.06 202 PRO A C 1
ATOM 1595 O O . PRO A 1 202 ? 21.297 -34.375 -8.758 1 98.06 202 PRO A O 1
ATOM 1598 N N . GLU A 1 203 ? 21.25 -36.094 -7.281 1 96.69 203 GLU A N 1
ATOM 1599 C CA . GLU A 1 203 ? 22.70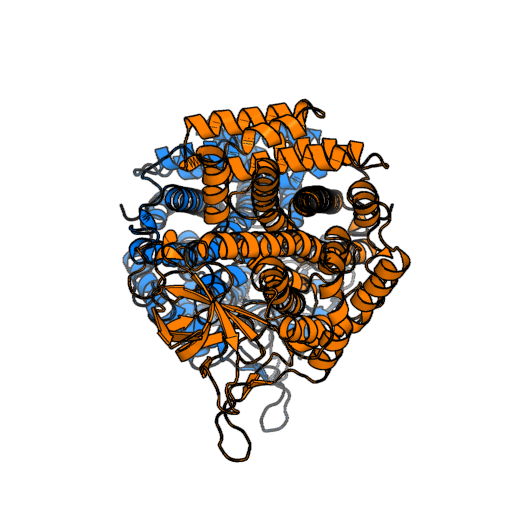3 -36.219 -7.309 1 96.69 203 GLU A CA 1
ATOM 1600 C C . GLU A 1 203 ? 23.219 -36.406 -8.734 1 96.69 203 GLU A C 1
ATOM 1602 O O . GLU A 1 203 ? 22.703 -37.219 -9.492 1 96.69 203 GLU A O 1
ATOM 1607 N N . GLY A 1 204 ? 24.172 -35.562 -9.055 1 95.81 204 GLY A N 1
ATOM 1608 C CA . GLY A 1 204 ? 24.781 -35.688 -10.367 1 95.81 204 GLY A CA 1
ATOM 1609 C C . GLY A 1 204 ? 24.109 -34.812 -11.422 1 95.81 204 GLY A C 1
ATOM 1610 O O . GLY A 1 204 ? 24.625 -34.656 -12.531 1 95.81 204 GLY A O 1
ATOM 1611 N N . ALA A 1 205 ? 22.953 -34.281 -11.109 1 96.56 205 ALA A N 1
ATOM 1612 C CA . ALA A 1 205 ? 22.25 -33.406 -12.062 1 96.56 205 ALA A CA 1
ATOM 1613 C C . ALA A 1 205 ? 23.047 -32.125 -12.312 1 96.56 205 ALA A C 1
ATOM 1615 O O . ALA A 1 205 ? 23.828 -31.703 -11.469 1 96.56 205 ALA A O 1
ATOM 1616 N N . PRO A 1 206 ? 22.969 -31.516 -13.453 1 95.75 206 PRO A N 1
ATOM 1617 C CA . PRO A 1 206 ? 23.688 -30.266 -13.758 1 95.75 206 PRO A CA 1
ATOM 1618 C C . PRO A 1 206 ? 23.25 -29.094 -12.891 1 95.75 206 PRO A C 1
ATOM 1620 O O . PRO A 1 206 ? 22.141 -29.125 -12.328 1 95.75 206 PRO A O 1
ATOM 1623 N N . PRO A 1 207 ? 24.125 -28.141 -12.812 1 93.75 207 PRO A N 1
ATOM 1624 C CA . PRO A 1 207 ? 23.734 -26.938 -12.078 1 93.75 207 PRO A CA 1
ATOM 1625 C C . PRO A 1 207 ? 22.641 -26.141 -12.789 1 93.75 207 PRO A C 1
ATOM 1627 O O . PRO A 1 207 ? 22.328 -26.406 -13.953 1 93.75 207 PRO A O 1
ATOM 1630 N N . GLY A 1 208 ? 22.062 -25.266 -12.016 1 93.69 208 GLY A N 1
ATOM 1631 C CA . GLY A 1 208 ? 21.062 -24.391 -12.602 1 93.69 208 GLY A CA 1
ATOM 1632 C C . GLY A 1 208 ? 19.672 -25.016 -12.633 1 93.69 208 GLY A C 1
ATOM 1633 O O . GLY A 1 208 ? 19.469 -26.125 -12.148 1 93.69 208 GLY A O 1
ATOM 1634 N N . PRO A 1 209 ? 18.75 -24.312 -13.227 1 93.31 209 PRO A N 1
ATOM 1635 C CA . PRO A 1 209 ? 17.359 -24.75 -13.188 1 93.31 209 PRO A CA 1
ATOM 1636 C C . PRO A 1 209 ? 17.125 -26.062 -13.93 1 93.31 209 PRO A C 1
ATOM 1638 O O . PRO A 1 209 ? 16.266 -26.859 -13.539 1 93.31 209 PRO A O 1
ATOM 1641 N N . LYS A 1 210 ? 17.953 -26.375 -14.859 1 94.38 210 LYS A N 1
ATOM 1642 C CA . LYS A 1 210 ? 17.781 -27.578 -15.672 1 94.38 210 LYS A CA 1
ATOM 1643 C C . LYS A 1 210 ? 18.109 -28.828 -14.875 1 94.38 210 LYS A C 1
ATOM 1645 O O . LYS A 1 210 ? 17.734 -29.938 -15.273 1 94.38 210 LYS A O 1
ATOM 1650 N N . GLY A 1 211 ? 18.781 -28.625 -13.805 1 96.44 211 GLY A N 1
ATOM 1651 C CA . GLY A 1 211 ? 19.141 -29.766 -12.977 1 96.44 211 GLY A CA 1
ATOM 1652 C C . GLY A 1 211 ? 18.125 -30.062 -11.891 1 96.44 211 GLY A C 1
ATOM 1653 O O . GLY A 1 211 ? 18.281 -31.031 -11.133 1 96.44 211 GLY A O 1
ATOM 1654 N N . LEU A 1 212 ? 17.031 -29.297 -11.852 1 97.25 212 LEU A N 1
ATOM 1655 C CA . LEU A 1 212 ? 16.047 -29.469 -10.789 1 97.25 212 LEU A CA 1
ATOM 1656 C C . LEU A 1 212 ? 14.961 -30.453 -11.211 1 97.25 212 LEU A C 1
ATOM 1658 O O . LEU A 1 212 ? 14.523 -30.453 -12.367 1 97.25 212 LEU A O 1
ATOM 1662 N N . ALA A 1 213 ? 14.648 -31.328 -10.359 1 98.38 213 ALA A N 1
ATOM 1663 C CA . ALA A 1 213 ? 13.523 -32.25 -10.516 1 98.38 213 ALA A CA 1
ATOM 1664 C C . ALA A 1 213 ? 12.391 -31.891 -9.562 1 98.38 213 ALA A C 1
ATOM 1666 O O . ALA A 1 213 ? 12.562 -31.047 -8.672 1 98.38 213 ALA A O 1
ATOM 1667 N N . LEU A 1 214 ? 11.211 -32.375 -9.836 1 98.56 214 LEU A N 1
ATOM 1668 C CA . LEU A 1 214 ? 10.031 -32.156 -9 1 98.56 214 LEU A CA 1
ATOM 1669 C C . LEU A 1 214 ? 9.648 -33.469 -8.273 1 98.56 214 LEU A C 1
ATOM 1671 O O . LEU A 1 214 ? 9.664 -34.531 -8.875 1 98.56 214 LEU A O 1
ATOM 1675 N N . PHE A 1 215 ? 9.375 -33.375 -6.969 1 98.75 215 PHE A N 1
ATOM 1676 C CA . PHE A 1 215 ? 9.117 -34.562 -6.16 1 98.75 215 PHE A CA 1
ATOM 1677 C C . PHE A 1 215 ? 7.824 -34.406 -5.367 1 98.75 215 PHE A C 1
ATOM 1679 O O . PHE A 1 215 ? 7.477 -33.281 -4.957 1 98.75 215 PHE A O 1
ATOM 1686 N N . LEU A 1 216 ? 7.105 -35.469 -5.168 1 98.88 216 LEU A N 1
ATOM 1687 C CA . LEU A 1 216 ? 6.016 -35.562 -4.203 1 98.88 216 LEU A CA 1
ATOM 1688 C C . LEU A 1 216 ? 6.547 -35.906 -2.816 1 98.88 216 LEU A C 1
ATOM 1690 O O . LEU A 1 216 ? 7.277 -36.875 -2.658 1 98.88 216 LEU A O 1
ATOM 1694 N N . LEU A 1 217 ? 6.246 -35.094 -1.849 1 98.62 217 LEU A N 1
ATOM 1695 C CA . LEU A 1 217 ? 6.758 -35.219 -0.488 1 98.62 217 LEU A CA 1
ATOM 1696 C C . LEU A 1 217 ? 5.617 -35.438 0.502 1 98.62 217 LEU A C 1
ATOM 1698 O O . LEU A 1 217 ? 4.879 -34.5 0.82 1 98.62 217 LEU A O 1
ATOM 1702 N N . PRO A 1 218 ? 5.457 -36.688 1.021 1 98.56 218 PRO A N 1
ATOM 1703 C CA . PRO A 1 218 ? 4.441 -36.938 2.051 1 98.56 218 PRO A CA 1
ATOM 1704 C C . PRO A 1 218 ? 4.84 -36.344 3.41 1 98.56 218 PRO A C 1
ATOM 1706 O O . PRO A 1 218 ? 6.02 -36.375 3.771 1 98.56 218 PRO A O 1
ATOM 1709 N N . ARG A 1 219 ? 3.885 -35.906 4.133 1 97.94 219 ARG A N 1
ATOM 1710 C CA . ARG A 1 219 ? 4.148 -35.375 5.469 1 97.94 219 ARG A CA 1
ATOM 1711 C C . ARG A 1 219 ? 4.637 -36.469 6.402 1 97.94 219 ARG A C 1
ATOM 1713 O O . ARG A 1 219 ? 5.508 -36.25 7.242 1 97.94 219 ARG A O 1
ATOM 1720 N N . GLU A 1 220 ? 4.016 -37.625 6.238 1 96.62 220 GLU A N 1
ATOM 1721 C CA . GLU A 1 220 ? 4.336 -38.75 7.109 1 96.62 220 GLU A CA 1
ATOM 1722 C C . GLU A 1 220 ? 4.691 -40 6.297 1 96.62 220 GLU A C 1
ATOM 1724 O O . GLU A 1 220 ? 4.141 -40.219 5.215 1 96.62 220 GLU A O 1
ATOM 1729 N N . VAL A 1 221 ? 5.605 -40.688 6.738 1 96.06 221 VAL A N 1
ATOM 1730 C CA . VAL A 1 221 ? 5.992 -41.969 6.203 1 96.06 221 VAL A CA 1
ATOM 1731 C C . VAL A 1 221 ? 6.023 -43 7.328 1 96.06 221 VAL A C 1
ATOM 1733 O O . VAL A 1 221 ? 6.75 -42.844 8.312 1 96.06 221 VAL A O 1
ATOM 1736 N N . GLU A 1 222 ? 5.273 -44.062 7.211 1 93.44 222 GLU A N 1
ATOM 1737 C CA . GLU A 1 222 ? 5.176 -45.125 8.211 1 93.44 222 GLU A CA 1
ATOM 1738 C C . GLU A 1 222 ? 4.871 -44.562 9.594 1 93.44 222 GLU A C 1
ATOM 1740 O O . GLU A 1 222 ? 5.535 -44.906 10.57 1 93.44 222 GLU A O 1
ATOM 1745 N N . GLY A 1 223 ? 4.102 -43.562 9.695 1 89.88 223 GLY A N 1
ATOM 1746 C CA . GLY A 1 223 ? 3.602 -43 10.945 1 89.88 223 GLY A CA 1
ATOM 1747 C C . GLY A 1 223 ? 4.547 -42 11.57 1 89.88 223 GLY A C 1
ATOM 1748 O O . GLY A 1 223 ? 4.273 -41.469 12.641 1 89.88 223 GLY A O 1
ATOM 1749 N N . ARG A 1 224 ? 5.668 -41.781 11.109 1 92.62 224 ARG A N 1
ATOM 1750 C CA . ARG A 1 224 ? 6.645 -40.812 11.617 1 92.62 224 ARG A CA 1
ATOM 1751 C C . ARG A 1 224 ? 6.715 -39.562 10.719 1 92.62 224 ARG A C 1
ATOM 1753 O O . ARG A 1 224 ? 6.551 -39.688 9.5 1 92.62 224 ARG A O 1
ATOM 1760 N N . LEU A 1 225 ? 7.004 -38.406 11.25 1 95.88 225 LEU A N 1
ATOM 1761 C CA . LEU A 1 225 ? 7.145 -37.156 10.516 1 95.88 225 LEU A CA 1
ATOM 1762 C C . LEU A 1 225 ? 8.273 -37.25 9.492 1 95.88 225 LEU A C 1
ATOM 1764 O O . LEU A 1 225 ? 9.375 -37.719 9.812 1 95.88 225 LEU A O 1
ATOM 1768 N N . ASN A 1 226 ? 8.023 -36.812 8.328 1 97.25 226 ASN A N 1
ATOM 1769 C CA . ASN A 1 226 ? 8.953 -36.938 7.207 1 97.25 226 ASN A CA 1
ATOM 1770 C C . ASN A 1 226 ? 9.734 -35.656 6.988 1 97.25 226 ASN A C 1
ATOM 1772 O O . ASN A 1 226 ? 10.695 -35.625 6.215 1 97.25 226 ASN A O 1
ATOM 1776 N N . PHE A 1 227 ? 9.367 -34.531 7.52 1 96.94 227 PHE A N 1
ATOM 1777 C CA . PHE A 1 227 ? 10.055 -33.25 7.547 1 96.94 227 PHE A CA 1
ATOM 1778 C C . PHE A 1 227 ? 9.648 -32.469 8.773 1 96.94 227 PHE A C 1
ATOM 1780 O O . PHE A 1 227 ? 8.672 -32.781 9.453 1 96.94 227 PHE A O 1
ATOM 1787 N N . ARG A 1 228 ? 10.359 -31.453 9.086 1 96 228 ARG A N 1
ATOM 1788 C CA . ARG A 1 228 ? 10.086 -30.625 10.258 1 96 228 ARG A CA 1
ATOM 1789 C C . ARG A 1 228 ? 9.711 -29.203 9.844 1 96 228 ARG A C 1
ATOM 1791 O O . ARG A 1 228 ? 10.242 -28.672 8.859 1 96 228 ARG A O 1
ATOM 1798 N N . VAL A 1 229 ? 8.75 -28.656 10.5 1 97.5 229 VAL A N 1
ATOM 1799 C CA . VAL A 1 229 ? 8.422 -27.25 10.367 1 97.5 229 VAL A CA 1
ATOM 1800 C C . VAL A 1 229 ? 9.156 -26.438 11.438 1 97.5 229 VAL A C 1
ATOM 1802 O O . VAL A 1 229 ? 9.016 -26.719 12.633 1 97.5 229 VAL A O 1
ATOM 1805 N N . ARG A 1 230 ? 9.898 -25.422 11.094 1 95.44 230 ARG A N 1
ATOM 1806 C CA . ARG A 1 230 ? 10.719 -24.672 12.031 1 95.44 230 ARG A CA 1
ATOM 1807 C C . ARG A 1 230 ? 9.898 -23.578 12.711 1 95.44 230 ARG A C 1
ATOM 1809 O O . ARG A 1 230 ? 10.016 -23.359 13.922 1 95.44 230 ARG A O 1
ATOM 1816 N N . ARG A 1 231 ? 9.148 -22.875 11.969 1 95.88 231 ARG A N 1
ATOM 1817 C CA . ARG A 1 231 ? 8.344 -21.766 12.461 1 95.88 231 ARG A CA 1
ATOM 1818 C C . ARG A 1 231 ? 7.387 -21.25 11.383 1 95.88 231 ARG A C 1
ATOM 1820 O O . ARG A 1 231 ? 7.527 -21.609 10.211 1 95.88 231 ARG A O 1
ATOM 1827 N N . PHE A 1 232 ? 6.363 -20.578 11.844 1 97.06 232 PHE A N 1
ATOM 1828 C CA . PHE A 1 232 ? 5.539 -19.797 10.938 1 97.06 232 PHE A CA 1
ATOM 1829 C C . PHE A 1 232 ? 6.078 -18.375 10.82 1 97.06 232 PHE A C 1
ATOM 1831 O O . PHE A 1 232 ? 6.715 -17.859 11.742 1 97.06 232 PHE A O 1
ATOM 1838 N N . LYS A 1 233 ? 5.91 -17.828 9.672 1 96.06 233 LYS A N 1
ATOM 1839 C CA . LYS A 1 233 ? 6.324 -16.453 9.422 1 96.06 233 LYS A CA 1
ATOM 1840 C C . LYS A 1 233 ? 5.246 -15.469 9.859 1 96.06 233 LYS A C 1
ATOM 1842 O O . LYS A 1 233 ? 4.051 -15.758 9.734 1 96.06 233 LYS A O 1
ATOM 1847 N N . GLU A 1 234 ? 5.68 -14.297 10.414 1 95.19 234 GLU A N 1
ATOM 1848 C CA . GLU A 1 234 ? 4.785 -13.18 10.703 1 95.19 234 GLU A CA 1
ATOM 1849 C C . GLU A 1 234 ? 4.668 -12.25 9.5 1 95.19 234 GLU A C 1
ATOM 1851 O O . GLU A 1 234 ? 5.555 -11.43 9.25 1 95.19 234 GLU A O 1
ATOM 1856 N N . LYS A 1 235 ? 3.475 -12.312 8.844 1 96.5 235 LYS A N 1
ATOM 1857 C CA . LYS A 1 235 ? 3.326 -11.641 7.555 1 96.5 235 LYS A CA 1
ATOM 1858 C C . LYS A 1 235 ? 2.42 -10.414 7.672 1 96.5 235 LYS A C 1
ATOM 1860 O O . LYS A 1 235 ? 1.6 -10.328 8.586 1 96.5 235 LYS A O 1
ATOM 1865 N N . LEU A 1 236 ? 2.564 -9.492 6.734 1 96.88 236 LEU A N 1
ATOM 1866 C CA . LEU A 1 236 ? 1.747 -8.281 6.633 1 96.88 236 LEU A CA 1
ATOM 1867 C C . LEU A 1 236 ? 0.289 -8.641 6.359 1 96.88 236 LEU A C 1
ATOM 1869 O O . LEU A 1 236 ? -0.62 -7.977 6.867 1 96.88 236 LEU A O 1
ATOM 1873 N N . ALA A 1 237 ? 0.049 -9.586 5.543 1 96.75 237 ALA A N 1
ATOM 1874 C CA . ALA A 1 237 ? -1.276 -10.078 5.184 1 96.75 237 ALA A CA 1
ATOM 1875 C C . ALA A 1 237 ? -1.23 -11.562 4.84 1 96.75 237 ALA A C 1
ATOM 1877 O O . ALA A 1 237 ? -0.326 -12.281 5.277 1 96.75 237 ALA A O 1
ATOM 1878 N N . THR A 1 238 ? -2.354 -12.07 4.332 1 97.5 238 THR A N 1
ATOM 1879 C CA . THR A 1 238 ? -2.494 -13.5 4.074 1 97.5 238 THR A CA 1
ATOM 1880 C C . THR A 1 238 ? -2.234 -14.305 5.344 1 97.5 238 THR A C 1
ATOM 1882 O O . THR A 1 238 ? -1.558 -15.336 5.301 1 97.5 238 THR A O 1
ATOM 1885 N N . ARG A 1 239 ? -2.713 -13.781 6.406 1 96.94 239 ARG A N 1
ATOM 1886 C CA . ARG A 1 239 ? -2.432 -14.352 7.723 1 96.94 239 ARG A CA 1
ATOM 1887 C C . ARG A 1 239 ? -3.113 -15.703 7.895 1 96.94 239 ARG A C 1
ATOM 1889 O O . ARG A 1 239 ? -2.721 -16.5 8.75 1 96.94 239 ARG A O 1
ATOM 1896 N N . ALA A 1 240 ? -4.109 -15.984 7.027 1 97.12 240 ALA A N 1
ATOM 1897 C CA . ALA A 1 240 ? -4.848 -17.234 7.109 1 97.12 240 ALA A CA 1
ATOM 1898 C C . ALA A 1 240 ? -3.994 -18.406 6.633 1 97.12 240 ALA A C 1
ATOM 1900 O O . ALA A 1 240 ? -4.297 -19.562 6.926 1 97.12 240 ALA A O 1
ATOM 1901 N N . VAL A 1 241 ? -3.008 -18.188 5.887 1 97.75 241 VAL A N 1
ATOM 1902 C CA . VAL A 1 241 ? -2.162 -19.266 5.383 1 97.75 241 VAL A CA 1
ATOM 1903 C C . VAL A 1 241 ? -0.979 -19.484 6.328 1 97.75 241 VAL A C 1
ATOM 1905 O O . VAL A 1 241 ? -0.231 -18.531 6.613 1 97.75 241 VAL A O 1
ATOM 1908 N N . PRO A 1 242 ? -0.838 -20.688 6.898 1 97.75 242 PRO A N 1
ATOM 1909 C CA . PRO A 1 242 ? 0.393 -20.953 7.648 1 97.75 242 PRO A CA 1
ATOM 1910 C C . PRO A 1 242 ? 1.622 -21.047 6.746 1 97.75 242 PRO A C 1
ATOM 1912 O O . PRO A 1 242 ? 1.882 -22.094 6.16 1 97.75 242 PRO A O 1
ATOM 1915 N N . SER A 1 243 ? 2.301 -19.953 6.555 1 97.12 243 SER A N 1
ATOM 1916 C CA . SER A 1 243 ? 3.561 -19.906 5.816 1 97.12 243 SER A CA 1
ATOM 1917 C C . SER A 1 243 ? 4.754 -20 6.758 1 97.12 243 SER A C 1
ATOM 1919 O O . SER A 1 243 ? 4.816 -19.297 7.77 1 97.12 243 SER A O 1
ATOM 1921 N N . GLY A 1 244 ? 5.609 -20.969 6.453 1 96.81 244 GLY A N 1
ATOM 1922 C CA . GLY A 1 244 ? 6.711 -21.172 7.379 1 96.81 244 GLY A CA 1
ATOM 1923 C C . GLY A 1 244 ? 7.969 -21.688 6.703 1 96.81 244 GLY A C 1
ATOM 1924 O O . GLY A 1 244 ? 8.227 -21.375 5.539 1 96.81 244 GLY A O 1
ATOM 1925 N N . GLU A 1 245 ? 8.812 -22.234 7.512 1 96.81 245 GLU A N 1
ATOM 1926 C CA . GLU A 1 245 ? 10.07 -22.828 7.09 1 96.81 245 GLU A CA 1
ATOM 1927 C C . GLU A 1 245 ? 10.062 -24.344 7.312 1 96.81 245 GLU A C 1
ATOM 1929 O O . GLU A 1 245 ? 9.578 -24.828 8.344 1 96.81 245 GLU A O 1
ATOM 1934 N N . VAL A 1 246 ? 10.508 -25.031 6.273 1 97.19 246 VAL A N 1
ATOM 1935 C CA . VAL A 1 246 ? 10.5 -26.484 6.336 1 97.19 246 VAL A CA 1
ATOM 1936 C C . VAL A 1 246 ? 11.914 -27.031 6.168 1 97.19 246 VAL A C 1
ATOM 1938 O O . VAL A 1 246 ? 12.648 -26.594 5.273 1 97.19 246 VAL A O 1
ATOM 1941 N N . GLU A 1 247 ? 12.289 -27.906 7.027 1 96.19 247 GLU A N 1
ATOM 1942 C CA . GLU A 1 247 ? 13.602 -28.562 6.996 1 96.19 247 GLU A CA 1
ATOM 1943 C C . GLU A 1 247 ? 13.5 -29.984 6.453 1 96.19 247 GLU A C 1
ATOM 1945 O O . GLU A 1 247 ? 12.695 -30.781 6.934 1 96.19 247 GLU A O 1
ATOM 1950 N N . LEU A 1 248 ? 14.305 -30.234 5.449 1 97.06 248 LEU A N 1
ATOM 1951 C CA . LEU A 1 248 ? 14.383 -31.547 4.844 1 97.06 248 LEU A CA 1
ATOM 1952 C C . LEU A 1 248 ? 15.711 -32.219 5.18 1 97.06 248 LEU A C 1
ATOM 1954 O O . LEU A 1 248 ? 16.766 -31.766 4.754 1 97.06 248 LEU A O 1
ATOM 1958 N N . GLU A 1 249 ? 15.672 -33.219 5.977 1 95.75 249 GLU A N 1
ATOM 1959 C CA . GLU A 1 249 ? 16.844 -34 6.387 1 95.75 249 GLU A CA 1
ATOM 1960 C C . GLU A 1 249 ? 16.562 -35.5 6.297 1 95.75 249 GLU A C 1
ATOM 1962 O O . GLU A 1 249 ? 16.234 -36.125 7.297 1 95.75 249 GLU A O 1
ATOM 1967 N N . GLY A 1 250 ? 16.781 -35.969 5.109 1 96.94 250 GLY A N 1
ATOM 1968 C CA . GLY A 1 250 ? 16.5 -37.375 4.844 1 96.94 250 GLY A CA 1
ATOM 1969 C C . GLY A 1 250 ? 15.039 -37.688 4.574 1 96.94 250 GLY A C 1
ATOM 1970 O O . GLY A 1 250 ? 14.555 -38.75 4.875 1 96.94 250 GLY A O 1
ATOM 1971 N N . SER A 1 251 ? 14.336 -36.719 4.082 1 98.12 251 SER A N 1
ATOM 1972 C CA . SER A 1 251 ? 12.906 -36.844 3.826 1 98.12 251 SER A CA 1
ATOM 1973 C C . SER A 1 251 ? 12.648 -37.719 2.596 1 98.12 251 SER A C 1
ATOM 1975 O O . SER A 1 251 ? 13.242 -37.5 1.54 1 98.12 251 SER A O 1
ATOM 1977 N N . LEU A 1 252 ? 11.805 -38.656 2.746 1 98.56 252 LEU A N 1
ATOM 1978 C CA . LEU A 1 252 ? 11.461 -39.531 1.641 1 98.56 252 LEU A CA 1
ATOM 1979 C C . LEU A 1 252 ? 10.508 -38.844 0.667 1 98.56 252 LEU A C 1
ATOM 1981 O O . LEU A 1 252 ? 9.492 -38.281 1.08 1 98.56 252 LEU A O 1
ATOM 1985 N N . ALA A 1 253 ? 10.805 -38.906 -0.629 1 98.56 253 ALA A N 1
ATOM 1986 C CA . ALA A 1 253 ? 10.016 -38.25 -1.669 1 98.56 253 ALA A CA 1
ATOM 1987 C C . ALA A 1 253 ? 9.984 -39.094 -2.941 1 98.56 253 ALA A C 1
ATOM 1989 O O . ALA A 1 253 ? 10.805 -40 -3.109 1 98.56 253 ALA A O 1
ATOM 1990 N N . TYR A 1 254 ? 9.094 -38.812 -3.785 1 98.75 254 TYR A N 1
ATOM 1991 C CA . TYR A 1 254 ? 8.891 -39.594 -5.008 1 98.75 254 TYR A CA 1
ATOM 1992 C C . TYR A 1 254 ? 8.922 -38.688 -6.23 1 98.75 254 TYR A C 1
ATOM 1994 O O . TYR A 1 254 ? 8.344 -37.594 -6.223 1 98.75 254 TYR A O 1
ATOM 2002 N N . PRO A 1 255 ? 9.602 -39.125 -7.238 1 98.25 255 PRO A N 1
ATOM 2003 C CA . PRO A 1 255 ? 9.695 -38.25 -8.422 1 98.25 255 PRO A CA 1
ATOM 2004 C C . PRO A 1 255 ? 8.344 -38.062 -9.102 1 98.25 255 PRO A C 1
ATOM 2006 O O . PRO A 1 255 ? 7.523 -38.969 -9.156 1 98.25 255 PRO A O 1
ATOM 2009 N N . ILE A 1 256 ? 8.109 -36.875 -9.586 1 98.5 256 ILE A N 1
ATOM 2010 C CA . ILE A 1 256 ? 6.988 -36.531 -10.461 1 98.5 256 ILE A CA 1
ATOM 2011 C C . ILE A 1 256 ? 7.477 -36.438 -11.906 1 98.5 256 ILE A C 1
ATOM 2013 O O . ILE A 1 256 ? 8.227 -35.5 -12.242 1 98.5 256 ILE A O 1
ATOM 2017 N N . GLY A 1 257 ? 7.051 -37.312 -12.727 1 97.75 257 GLY A N 1
ATOM 2018 C CA . GLY A 1 257 ? 7.512 -37.344 -14.102 1 97.75 257 GLY A CA 1
ATOM 2019 C C . GLY A 1 257 ? 8.984 -37.656 -14.234 1 97.75 257 GLY A C 1
ATOM 2020 O O . GLY A 1 257 ? 9.539 -38.406 -13.414 1 97.75 257 GLY A O 1
ATOM 2021 N N . ARG A 1 258 ? 9.586 -37.219 -15.312 1 97.31 258 ARG A N 1
ATOM 2022 C CA . ARG A 1 258 ? 11.008 -37.438 -15.578 1 97.31 258 ARG A CA 1
ATOM 2023 C C . ARG A 1 258 ? 11.859 -36.406 -14.828 1 97.31 258 ARG A C 1
ATOM 2025 O O . ARG A 1 258 ? 11.531 -35.219 -14.789 1 97.31 258 ARG A O 1
ATOM 2032 N N . LEU A 1 259 ? 12.898 -36.875 -14.266 1 97.5 259 LEU A N 1
ATOM 2033 C CA . LEU A 1 259 ? 13.766 -36.031 -13.469 1 97.5 259 LEU A CA 1
ATOM 2034 C C . LEU A 1 259 ? 14.281 -34.844 -14.289 1 97.5 259 LEU A C 1
ATOM 2036 O O . LEU A 1 259 ? 14.344 -33.719 -13.789 1 97.5 259 LEU A O 1
ATOM 2040 N N . GLU A 1 260 ? 14.602 -35.094 -15.547 1 96.31 260 GLU A N 1
ATOM 2041 C CA . GLU A 1 260 ? 15.266 -34.094 -16.391 1 96.31 260 GLU A CA 1
ATOM 2042 C C . GLU A 1 260 ? 14.281 -33.031 -16.859 1 96.31 260 GLU A C 1
ATOM 2044 O O . GLU A 1 260 ? 14.688 -31.984 -17.375 1 96.31 260 GLU A O 1
ATOM 2049 N N . GLU A 1 261 ? 13 -33.219 -16.594 1 97.25 261 GLU A N 1
ATOM 2050 C CA . GLU A 1 261 ? 11.984 -32.281 -17.047 1 97.25 261 GLU A CA 1
ATOM 2051 C C . GLU A 1 261 ? 11.367 -31.547 -15.867 1 97.25 261 GLU A C 1
ATOM 2053 O O . GLU A 1 261 ? 10.344 -30.875 -16.016 1 97.25 261 GLU A O 1
ATOM 2058 N N . GLY A 1 262 ? 11.984 -31.688 -14.727 1 97.06 262 GLY A N 1
ATOM 2059 C CA . GLY A 1 262 ? 11.445 -31.109 -13.5 1 97.06 262 GLY A CA 1
ATOM 2060 C C . GLY A 1 262 ? 11.18 -29.625 -13.602 1 97.06 262 GLY A C 1
ATOM 2061 O O . GLY A 1 262 ? 10.172 -29.125 -13.086 1 97.06 262 GLY A O 1
ATOM 2062 N N . ILE A 1 263 ? 12.07 -28.938 -14.281 1 95.94 263 ILE A N 1
ATOM 2063 C CA . ILE A 1 263 ? 11.953 -27.484 -14.367 1 95.94 263 ILE A CA 1
ATOM 2064 C C . ILE A 1 263 ? 10.727 -27.125 -15.203 1 95.94 263 ILE A C 1
ATOM 2066 O O . ILE A 1 263 ? 10.039 -26.141 -14.914 1 95.94 263 ILE A O 1
ATOM 2070 N N . TYR A 1 264 ? 10.406 -27.906 -16.203 1 96.75 264 TYR A N 1
ATOM 2071 C CA . TYR A 1 264 ? 9.234 -27.641 -17.031 1 96.75 264 TYR A CA 1
ATOM 2072 C C . TYR A 1 264 ? 7.949 -27.844 -16.25 1 96.75 264 TYR A C 1
ATOM 2074 O O . TYR A 1 264 ? 7.02 -27.047 -16.328 1 96.75 264 TYR A O 1
ATOM 2082 N N . TYR A 1 265 ? 7.914 -28.938 -15.43 1 97.88 265 TYR A N 1
ATOM 2083 C CA . TYR A 1 265 ? 6.762 -29.188 -14.57 1 97.88 265 TYR A CA 1
ATOM 2084 C C . TYR A 1 265 ? 6.566 -28.062 -13.562 1 97.88 265 TYR A C 1
ATOM 2086 O O . TYR A 1 265 ? 5.441 -27.625 -13.328 1 97.88 265 TYR A O 1
ATOM 2094 N N . THR A 1 266 ? 7.703 -27.641 -13.039 1 97.38 266 THR A N 1
ATOM 2095 C CA . THR A 1 266 ? 7.68 -26.578 -12.031 1 97.38 266 THR A CA 1
ATOM 2096 C C . THR A 1 266 ? 7.141 -25.281 -12.625 1 97.38 266 THR A C 1
ATOM 2098 O O . THR A 1 266 ? 6.254 -24.656 -12.047 1 97.38 266 THR A O 1
ATOM 2101 N N . LEU A 1 267 ? 7.625 -24.875 -13.766 1 96.12 267 LEU A N 1
ATOM 2102 C CA . LEU A 1 267 ? 7.238 -23.609 -14.383 1 96.12 267 LEU A CA 1
ATOM 2103 C C . LEU A 1 267 ? 5.781 -23.656 -14.836 1 96.12 267 LEU A C 1
ATOM 2105 O O . LEU A 1 267 ? 5.082 -22.641 -14.789 1 96.12 267 LEU A O 1
ATOM 2109 N N . GLU A 1 268 ? 5.359 -24.812 -15.32 1 97.5 268 GLU A N 1
ATOM 2110 C CA . GLU A 1 268 ? 3.953 -24.969 -15.688 1 97.5 268 GLU A CA 1
ATOM 2111 C C . GLU A 1 268 ? 3.053 -24.828 -14.461 1 97.5 268 GLU A C 1
ATOM 2113 O O . GLU A 1 268 ? 2.012 -24.172 -14.516 1 97.5 268 GLU A O 1
ATOM 2118 N N . ASN A 1 269 ? 3.42 -25.484 -13.352 1 97.69 269 ASN A N 1
ATOM 2119 C CA . ASN A 1 269 ? 2.68 -25.328 -12.102 1 97.69 269 ASN A CA 1
ATOM 2120 C C . ASN A 1 269 ? 2.615 -23.875 -11.664 1 97.69 269 ASN A C 1
ATOM 2122 O O . ASN A 1 269 ? 1.585 -23.406 -11.164 1 97.69 269 ASN A O 1
ATOM 2126 N N . LEU A 1 270 ? 3.689 -23.141 -11.922 1 97.06 270 LEU A N 1
ATOM 2127 C CA . LEU A 1 270 ? 3.717 -21.719 -11.602 1 97.06 270 LEU A CA 1
ATOM 2128 C C . LEU A 1 270 ? 2.775 -20.938 -12.508 1 97.06 270 LEU A C 1
ATOM 2130 O O . LEU A 1 270 ? 2.178 -19.953 -12.086 1 97.06 270 LEU A O 1
ATOM 2134 N N . THR A 1 271 ? 2.627 -21.359 -13.758 1 98 271 THR A N 1
ATOM 2135 C CA . THR A 1 271 ? 1.665 -20.734 -14.656 1 98 271 THR A CA 1
ATOM 2136 C C . THR A 1 271 ? 0.248 -20.844 -14.094 1 98 271 THR A C 1
ATOM 2138 O O . THR A 1 271 ? -0.511 -19.875 -14.109 1 98 271 THR A O 1
ATOM 2141 N N . VAL A 1 272 ? -0.069 -22 -13.531 1 98.19 272 VAL A N 1
ATOM 2142 C CA . VAL A 1 272 ? -1.38 -22.25 -12.945 1 98.19 272 VAL A CA 1
ATOM 2143 C C . VAL A 1 272 ? -1.6 -21.312 -11.758 1 98.19 272 VAL A C 1
ATOM 2145 O O . VAL A 1 272 ? -2.662 -20.703 -11.633 1 98.19 272 VAL A O 1
ATOM 2148 N N . SER A 1 273 ? -0.627 -21.156 -10.922 1 97.69 273 SER A N 1
ATOM 2149 C CA . SER A 1 273 ? -0.766 -20.297 -9.75 1 97.69 273 SER A CA 1
ATOM 2150 C C . SER A 1 273 ? -0.732 -18.828 -10.141 1 97.69 273 SER A C 1
ATOM 2152 O O . SER A 1 273 ? -1.365 -17.984 -9.492 1 97.69 273 SER A O 1
ATOM 2154 N N . ARG A 1 274 ? 0.022 -18.469 -11.211 1 98.62 274 ARG A N 1
ATOM 2155 C CA . ARG A 1 274 ? 0.056 -17.094 -11.688 1 98.62 274 ARG A CA 1
ATOM 2156 C C . ARG A 1 274 ? -1.314 -16.656 -12.195 1 98.62 274 ARG A C 1
ATOM 2158 O O . ARG A 1 274 ? -1.713 -15.5 -12.008 1 98.62 274 ARG A O 1
ATOM 2165 N N . LEU A 1 275 ? -2.027 -17.547 -12.852 1 98.81 275 LEU A N 1
ATOM 2166 C CA . LEU A 1 275 ? -3.391 -17.234 -13.266 1 98.81 275 LEU A CA 1
ATOM 2167 C C . LEU A 1 275 ? -4.297 -17.031 -12.055 1 98.81 275 LEU A C 1
ATOM 2169 O O . LEU A 1 275 ? -5.141 -16.141 -12.047 1 98.81 275 LEU A O 1
ATOM 2173 N N . ALA A 1 276 ? -4.113 -17.891 -11.023 1 98.69 276 ALA A N 1
ATOM 2174 C CA . ALA A 1 276 ? -4.852 -17.703 -9.781 1 98.69 276 ALA A CA 1
ATOM 2175 C C . ALA A 1 276 ? -4.547 -16.344 -9.156 1 98.69 276 ALA A C 1
ATOM 2177 O O . ALA A 1 276 ? -5.449 -15.648 -8.672 1 98.69 276 ALA A O 1
ATOM 2178 N N . ASN A 1 277 ? -3.27 -16 -9.203 1 98.69 277 ASN A N 1
ATOM 2179 C CA . ASN A 1 277 ? -2.85 -14.695 -8.695 1 98.69 277 ASN A CA 1
ATOM 2180 C C . ASN A 1 277 ? -3.523 -13.555 -9.445 1 98.69 277 ASN A C 1
ATOM 2182 O O . ASN A 1 277 ? -3.994 -12.594 -8.836 1 98.69 277 ASN A O 1
ATOM 2186 N N . ALA A 1 278 ? -3.607 -13.664 -10.758 1 98.81 278 ALA A N 1
ATOM 2187 C CA . ALA A 1 278 ? -4.176 -12.609 -11.602 1 98.81 278 ALA A CA 1
ATOM 2188 C C . ALA A 1 278 ? -5.664 -12.422 -11.312 1 98.81 278 ALA A C 1
ATOM 2190 O O . ALA A 1 278 ? -6.125 -11.297 -11.117 1 98.81 278 ALA A O 1
ATOM 2191 N N . VAL A 1 279 ? -6.422 -13.516 -11.25 1 98.69 279 VAL A N 1
ATOM 2192 C CA . VAL A 1 279 ? -7.859 -13.398 -11.055 1 98.69 279 VAL A CA 1
ATOM 2193 C C . VAL A 1 279 ? -8.156 -12.953 -9.625 1 98.69 279 VAL A C 1
ATOM 2195 O O . VAL A 1 279 ? -9.094 -12.195 -9.383 1 98.69 279 VAL A O 1
ATOM 2198 N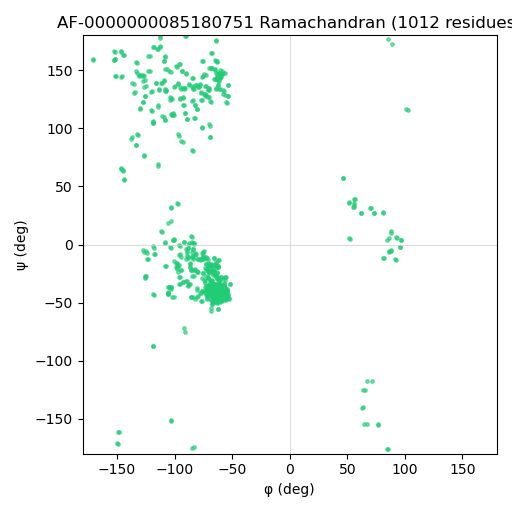 N . ALA A 1 280 ? -7.359 -13.445 -8.664 1 98.38 280 ALA A N 1
ATOM 2199 C CA . ALA A 1 280 ? -7.57 -13.07 -7.27 1 98.38 280 ALA A CA 1
ATOM 2200 C C . ALA A 1 280 ? -7.238 -11.602 -7.039 1 98.38 280 ALA A C 1
ATOM 2202 O O . ALA A 1 280 ? -7.875 -10.938 -6.219 1 98.38 280 ALA A O 1
ATOM 2203 N N . ALA A 1 281 ? -6.164 -11.117 -7.746 1 98.81 281 ALA A N 1
ATOM 2204 C CA . ALA A 1 281 ? -5.84 -9.703 -7.66 1 98.81 281 ALA A CA 1
ATOM 2205 C C . ALA A 1 281 ? -7.039 -8.836 -8.039 1 98.81 281 ALA A C 1
ATOM 2207 O O . ALA A 1 281 ? -7.367 -7.879 -7.34 1 98.81 281 ALA A O 1
ATOM 2208 N N . MET A 1 282 ? -7.688 -9.211 -9.094 1 98.88 282 MET A N 1
ATOM 2209 C CA . MET A 1 282 ? -8.844 -8.445 -9.547 1 98.88 282 MET A CA 1
ATOM 2210 C C . MET A 1 282 ? -10.031 -8.656 -8.609 1 98.88 282 MET A C 1
ATOM 2212 O O . MET A 1 282 ? -10.828 -7.734 -8.398 1 98.88 282 MET A O 1
ATOM 2216 N N . GLY A 1 283 ? -10.164 -9.859 -8.078 1 98.81 283 GLY A N 1
ATOM 2217 C CA . GLY A 1 283 ? -11.195 -10.102 -7.082 1 98.81 283 GLY A CA 1
ATOM 2218 C C . GLY A 1 283 ? -11.016 -9.273 -5.828 1 98.81 283 GLY A C 1
ATOM 2219 O O . GLY A 1 283 ? -11.984 -8.766 -5.27 1 98.81 283 GLY A O 1
ATOM 2220 N N . LEU A 1 284 ? -9.781 -9.172 -5.332 1 98.5 284 LEU A N 1
ATOM 2221 C CA . LEU A 1 284 ? -9.453 -8.336 -4.184 1 98.5 284 LEU A CA 1
ATOM 2222 C C . LEU A 1 284 ? -9.797 -6.871 -4.457 1 98.5 284 LEU A C 1
ATOM 2224 O O . LEU A 1 284 ? -10.375 -6.195 -3.602 1 98.5 284 LEU A O 1
ATOM 2228 N N . ALA A 1 285 ? -9.398 -6.453 -5.641 1 98.81 285 ALA A N 1
ATOM 2229 C CA . ALA A 1 285 ? -9.727 -5.094 -6.055 1 98.81 285 ALA A CA 1
ATOM 2230 C C . ALA A 1 285 ? -11.242 -4.863 -6.027 1 98.81 285 ALA A C 1
ATOM 2232 O O . ALA A 1 285 ? -11.703 -3.811 -5.586 1 98.81 285 ALA A O 1
ATOM 2233 N N . LYS A 1 286 ? -11.977 -5.824 -6.465 1 98.75 286 LYS A N 1
ATOM 2234 C CA . LYS A 1 286 ? -13.43 -5.684 -6.516 1 98.75 286 LYS A CA 1
ATOM 2235 C C . LYS A 1 286 ? -14.023 -5.578 -5.113 1 98.75 286 LYS A C 1
ATOM 2237 O O . LYS A 1 286 ? -14.984 -4.84 -4.891 1 98.75 286 LYS A O 1
ATOM 2242 N N . LYS A 1 287 ? -13.492 -6.367 -4.168 1 98.44 287 LYS A N 1
ATOM 2243 C CA . LYS A 1 287 ? -13.977 -6.277 -2.795 1 98.44 287 LYS A CA 1
ATOM 2244 C C . LYS A 1 287 ? -13.859 -4.852 -2.264 1 98.44 287 LYS A C 1
ATOM 2246 O O . LYS A 1 287 ? -14.805 -4.328 -1.661 1 98.44 287 LYS A O 1
ATOM 2251 N N . ALA A 1 288 ? -12.727 -4.238 -2.473 1 98.56 288 ALA A N 1
ATOM 2252 C CA . ALA A 1 288 ? -12.523 -2.854 -2.049 1 98.56 288 ALA A CA 1
ATOM 2253 C C . ALA A 1 288 ? -13.43 -1.904 -2.826 1 98.56 288 ALA A C 1
ATOM 2255 O O . ALA A 1 288 ? -13.992 -0.963 -2.256 1 98.56 288 ALA A O 1
ATOM 2256 N N . HIS A 1 289 ? -13.555 -2.146 -4.113 1 98.62 289 HIS A N 1
ATOM 2257 C CA . HIS A 1 289 ? -14.406 -1.339 -4.973 1 98.62 289 HIS A CA 1
ATOM 2258 C C . HIS A 1 289 ? -15.859 -1.366 -4.496 1 98.62 289 HIS A C 1
ATOM 2260 O O . HIS A 1 289 ? -16.531 -0.333 -4.484 1 98.62 289 HIS A O 1
ATOM 2266 N N . LEU A 1 290 ? -16.328 -2.514 -4.105 1 98.38 290 LEU A N 1
ATOM 2267 C CA . LEU A 1 290 ? -17.688 -2.648 -3.596 1 98.38 290 LEU A CA 1
ATOM 2268 C C . LEU A 1 290 ? -17.891 -1.791 -2.352 1 98.38 290 LEU A C 1
ATOM 2270 O O . LEU A 1 290 ? -18.906 -1.096 -2.23 1 98.38 290 LEU A O 1
ATOM 2274 N N . GLU A 1 291 ? -16.906 -1.857 -1.418 1 98.19 291 GLU A N 1
ATOM 2275 C CA . GLU A 1 291 ? -17.016 -1.041 -0.213 1 98.19 291 GLU A CA 1
ATOM 2276 C C . GLU A 1 291 ? -17.125 0.442 -0.558 1 98.19 291 GLU A C 1
ATOM 2278 O O . GLU A 1 291 ? -17.906 1.172 0.057 1 98.19 291 GLU A O 1
ATOM 2283 N N . VAL A 1 292 ? -16.375 0.853 -1.523 1 98.44 292 VAL A N 1
ATOM 2284 C CA . VAL A 1 292 ? -16.375 2.254 -1.933 1 98.44 292 VAL A CA 1
ATOM 2285 C C . VAL A 1 292 ? -17.734 2.609 -2.545 1 98.44 292 VAL A C 1
ATOM 2287 O O . VAL A 1 292 ? -18.297 3.676 -2.266 1 98.44 292 VAL A O 1
ATOM 2290 N N . LEU A 1 293 ? -18.234 1.712 -3.387 1 98.44 293 LEU A N 1
ATOM 2291 C CA . LEU A 1 293 ? -19.5 1.971 -4.035 1 98.44 293 LEU A CA 1
ATOM 2292 C C . LEU A 1 293 ? -20.609 2.143 -3.002 1 98.44 293 LEU A C 1
ATOM 2294 O O . LEU A 1 293 ? -21.484 3.01 -3.15 1 98.44 293 LEU A O 1
ATOM 2298 N N . PHE A 1 294 ? -20.594 1.345 -1.974 1 98.06 294 PHE A N 1
ATOM 2299 C CA . PHE A 1 294 ? -21.562 1.5 -0.89 1 98.06 294 PHE A CA 1
ATOM 2300 C C . PHE A 1 294 ? -21.328 2.805 -0.138 1 98.06 294 PHE A C 1
ATOM 2302 O O . PHE A 1 294 ? -22.266 3.539 0.152 1 98.06 294 PHE A O 1
ATOM 2309 N N . ARG A 1 295 ? -20.094 3.166 0.152 1 96.94 295 ARG A N 1
ATOM 2310 C CA . ARG A 1 295 ? -19.719 4.328 0.953 1 96.94 295 ARG A CA 1
ATOM 2311 C C . ARG A 1 295 ? -20.141 5.625 0.271 1 96.94 295 ARG A C 1
ATOM 2313 O O . ARG A 1 295 ? -20.75 6.488 0.896 1 96.94 295 ARG A O 1
ATOM 2320 N N . VAL A 1 296 ? -19.812 5.746 -0.995 1 97.62 296 VAL A N 1
ATOM 2321 C CA . VAL A 1 296 ? -19.984 7.02 -1.684 1 97.62 296 VAL A CA 1
ATOM 2322 C C . VAL A 1 296 ? -21.469 7.297 -1.887 1 97.62 296 VAL A C 1
ATOM 2324 O O . VAL A 1 296 ? -21.875 8.445 -2.086 1 97.62 296 VAL A O 1
ATOM 2327 N N . ARG A 1 297 ? -22.297 6.258 -1.805 1 97.44 297 ARG A N 1
ATOM 2328 C CA . ARG A 1 297 ? -23.75 6.406 -1.943 1 97.44 297 ARG A CA 1
ATOM 2329 C C . ARG A 1 297 ? -24.391 6.746 -0.604 1 97.44 297 ARG A C 1
ATOM 2331 O O . ARG A 1 297 ? -25.531 7.215 -0.561 1 97.44 297 ARG A O 1
ATOM 2338 N N . ARG A 1 298 ? -23.672 6.531 0.481 1 94.88 298 ARG A N 1
ATOM 2339 C CA . ARG A 1 298 ? -24.219 6.699 1.827 1 94.88 298 ARG A CA 1
ATOM 2340 C C . ARG A 1 298 ? -23.688 7.977 2.475 1 94.88 298 ARG A C 1
ATOM 2342 O O . ARG A 1 298 ? -24.438 8.719 3.107 1 94.88 298 ARG A O 1
ATOM 2349 N N . ARG A 1 299 ? -22.438 8.25 2.312 1 94.81 299 ARG A N 1
ATOM 2350 C CA . ARG A 1 299 ? -21.75 9.328 3.008 1 94.81 299 ARG A CA 1
ATOM 2351 C C . ARG A 1 299 ? -21.969 10.664 2.307 1 94.81 299 ARG A C 1
ATOM 2353 O O . ARG A 1 299 ? -21.969 10.734 1.076 1 94.81 299 ARG A O 1
ATOM 2360 N N . THR A 1 300 ? -22.281 11.664 3.111 1 94.31 300 THR A N 1
ATOM 2361 C CA . THR A 1 300 ? -22.422 13.023 2.607 1 94.31 300 THR A CA 1
ATOM 2362 C C . THR A 1 300 ? -21.297 13.914 3.109 1 94.31 300 THR A C 1
ATOM 2364 O O . THR A 1 300 ? -20.844 13.781 4.254 1 94.31 300 THR A O 1
ATOM 2367 N N . ALA A 1 301 ? -20.766 14.75 2.307 1 92.06 301 ALA A N 1
ATOM 2368 C CA . ALA A 1 301 ? -19.812 15.82 2.627 1 92.06 301 ALA A CA 1
ATOM 2369 C C . ALA A 1 301 ? -20.031 17.031 1.728 1 92.06 301 ALA A C 1
ATOM 2371 O O . ALA A 1 301 ? -20.375 16.891 0.552 1 92.06 301 ALA A O 1
ATOM 2372 N N . PHE A 1 302 ? -19.828 18.234 2.311 1 93.44 302 PHE A N 1
ATOM 2373 C CA . PHE A 1 302 ? -19.953 19.5 1.596 1 93.44 302 PHE A CA 1
ATOM 2374 C C . PHE A 1 302 ? -21.328 19.625 0.948 1 93.44 302 PHE A C 1
ATOM 2376 O O . PHE A 1 302 ? -21.438 20.062 -0.198 1 93.44 302 PHE A O 1
ATOM 2383 N N . GLY A 1 303 ? -22.328 19.062 1.578 1 91.94 303 GLY A N 1
ATOM 2384 C CA . GLY A 1 303 ? -23.719 19.344 1.241 1 91.94 303 GLY A CA 1
ATOM 2385 C C . GLY A 1 303 ? -24.312 18.328 0.287 1 91.94 303 GLY A C 1
ATOM 2386 O O . GLY A 1 303 ? -25.5 18.391 -0.039 1 91.94 303 GLY A O 1
ATOM 2387 N N . LYS A 1 304 ? -23.547 17.375 -0.161 1 95.06 304 LYS A N 1
ATOM 2388 C CA . LYS A 1 304 ? -24.078 16.375 -1.082 1 95.06 304 LYS A CA 1
ATOM 2389 C C . LYS A 1 304 ? -23.422 15.008 -0.862 1 95.06 304 LYS A C 1
ATOM 2391 O O . LYS A 1 304 ? -22.453 14.898 -0.125 1 95.06 304 LYS A O 1
ATOM 2396 N N . LYS A 1 305 ? -24.031 13.93 -1.445 1 96.5 305 LYS A N 1
ATOM 2397 C CA . LYS A 1 305 ? -23.438 12.602 -1.384 1 96.5 305 LYS A CA 1
ATOM 2398 C C . LYS A 1 305 ? -22.062 12.586 -2.053 1 96.5 305 LYS A C 1
ATOM 2400 O O . LYS A 1 305 ? -21.828 13.289 -3.039 1 96.5 305 LYS A O 1
ATOM 2405 N N . LEU A 1 306 ? -21.125 11.805 -1.494 1 96.88 306 LEU A N 1
ATOM 2406 C CA . LEU A 1 306 ? -19.797 11.688 -2.08 1 96.88 306 LEU A CA 1
ATOM 2407 C C . LEU A 1 306 ? -19.875 11.336 -3.561 1 96.88 306 LEU A C 1
ATOM 2409 O O . LEU A 1 306 ? -19.109 11.852 -4.371 1 96.88 306 LEU A O 1
ATOM 2413 N N . MET A 1 307 ? -20.891 10.531 -3.951 1 97.12 307 MET A N 1
ATOM 2414 C CA . MET A 1 307 ? -21.062 10.047 -5.316 1 97.12 307 MET A CA 1
ATOM 2415 C C . MET A 1 307 ? -21.328 11.203 -6.277 1 97.12 307 MET A C 1
ATOM 2417 O O . MET A 1 307 ? -21.172 11.055 -7.488 1 97.12 307 MET A O 1
ATOM 2421 N N . GLU A 1 308 ? -21.672 12.328 -5.766 1 96.94 308 GLU A N 1
ATOM 2422 C CA . GLU A 1 308 ? -22.078 13.453 -6.598 1 96.94 308 GLU A CA 1
ATOM 2423 C C . GLU A 1 308 ? -20.906 14.398 -6.863 1 96.94 308 GLU A C 1
ATOM 2425 O O . GLU A 1 308 ? -21.016 15.344 -7.648 1 96.94 308 GLU A O 1
ATOM 2430 N N . HIS A 1 309 ? -19.781 14.203 -6.207 1 96.75 309 HIS A N 1
ATOM 2431 C CA . HIS A 1 309 ? -18.625 15.07 -6.379 1 96.75 309 HIS A CA 1
ATOM 2432 C C . HIS A 1 309 ? -17.781 14.633 -7.582 1 96.75 309 HIS A C 1
ATOM 2434 O O . HIS A 1 309 ? -17.453 13.453 -7.727 1 96.75 309 HIS A O 1
ATOM 2440 N N . ASP A 1 310 ? -17.344 15.617 -8.414 1 96.5 310 ASP A N 1
ATOM 2441 C CA . ASP A 1 310 ? -16.609 15.367 -9.656 1 96.5 310 ASP A CA 1
ATOM 2442 C C . ASP A 1 310 ? -15.367 14.516 -9.398 1 96.5 310 ASP A C 1
ATOM 2444 O O . ASP A 1 310 ? -15.125 13.539 -10.109 1 96.5 310 ASP A O 1
ATOM 2448 N N . LEU A 1 311 ? -14.617 14.844 -8.438 1 97.56 311 LEU A N 1
ATOM 2449 C CA . LEU A 1 311 ? -13.344 14.172 -8.211 1 97.56 311 LEU A CA 1
ATOM 2450 C C . LEU A 1 311 ? -13.562 12.742 -7.719 1 97.56 311 LEU A C 1
ATOM 2452 O O . LEU A 1 311 ? -12.766 11.852 -8.016 1 97.56 311 LEU A O 1
ATOM 2456 N N . VAL A 1 312 ? -14.656 12.531 -6.898 1 97.94 312 VAL A N 1
ATOM 2457 C CA . VAL A 1 312 ? -15 11.18 -6.469 1 97.94 312 VAL A CA 1
ATOM 2458 C C . VAL A 1 312 ? -15.422 10.344 -7.676 1 97.94 312 VAL A C 1
ATOM 2460 O O . VAL A 1 312 ? -15 9.195 -7.82 1 97.94 312 VAL A O 1
ATOM 2463 N N . GLN A 1 313 ? -16.234 10.961 -8.555 1 98.19 313 GLN A N 1
ATOM 2464 C CA . GLN A 1 313 ? -16.641 10.273 -9.773 1 98.19 313 GLN A CA 1
ATOM 2465 C C . GLN A 1 313 ? -15.43 9.922 -10.641 1 98.19 313 GLN A C 1
ATOM 2467 O O . GLN A 1 313 ? -15.375 8.836 -11.227 1 98.19 313 GLN A O 1
ATOM 2472 N N . HIS A 1 314 ? -14.508 10.836 -10.727 1 98.31 314 HIS A N 1
ATOM 2473 C CA . HIS A 1 314 ? -13.281 10.586 -11.469 1 98.31 314 HIS A CA 1
ATOM 2474 C C . HIS A 1 314 ? -12.531 9.375 -10.898 1 98.31 314 HIS A C 1
ATOM 2476 O O . HIS A 1 314 ? -12.102 8.5 -11.656 1 98.31 314 HIS A O 1
ATOM 2482 N N . ASP A 1 315 ? -12.359 9.344 -9.578 1 98.44 315 ASP A N 1
ATOM 2483 C CA . ASP A 1 315 ? -11.68 8.227 -8.93 1 98.44 315 ASP A CA 1
ATOM 2484 C C . ASP A 1 315 ? -12.398 6.906 -9.219 1 98.44 315 ASP A C 1
ATOM 2486 O O . ASP A 1 315 ? -11.758 5.887 -9.484 1 98.44 315 ASP A O 1
ATOM 2490 N N . LEU A 1 316 ? -13.742 6.934 -9.156 1 98.69 316 LEU A N 1
ATOM 2491 C CA . LEU A 1 316 ? -14.547 5.738 -9.391 1 98.69 316 LEU A CA 1
ATOM 2492 C C . LEU A 1 316 ? -14.383 5.246 -10.82 1 98.69 316 LEU A C 1
ATOM 2494 O O . LEU A 1 316 ? -14.344 4.039 -11.07 1 98.69 316 LEU A O 1
ATOM 2498 N N . LEU A 1 317 ? -14.336 6.16 -11.758 1 98.69 317 LEU A N 1
ATOM 2499 C CA . LEU A 1 317 ? -14.156 5.777 -13.156 1 98.69 317 LEU A CA 1
ATOM 2500 C C . LEU A 1 317 ? -12.805 5.102 -13.359 1 98.69 317 LEU A C 1
ATOM 2502 O O . LEU A 1 317 ? -12.719 4.082 -14.055 1 98.69 317 LEU A O 1
ATOM 2506 N N . GLU A 1 318 ? -11.797 5.703 -12.805 1 98.38 318 GLU A N 1
ATOM 2507 C CA . GLU A 1 318 ? -10.477 5.09 -12.898 1 98.38 318 GLU A CA 1
ATOM 2508 C C . GLU A 1 318 ? -10.469 3.689 -12.289 1 98.38 318 GLU A C 1
ATOM 2510 O O . GLU A 1 318 ? -9.883 2.764 -12.859 1 98.38 318 GLU A O 1
ATOM 2515 N N . MET A 1 319 ? -11.094 3.539 -11.133 1 98.69 319 MET A N 1
ATOM 2516 C CA . MET A 1 319 ? -11.188 2.232 -10.484 1 98.69 319 MET A CA 1
ATOM 2517 C C . MET A 1 319 ? -11.891 1.227 -11.391 1 98.69 319 MET A C 1
ATOM 2519 O O . MET A 1 319 ? -11.43 0.097 -11.555 1 98.69 319 MET A O 1
ATOM 2523 N N . ARG A 1 320 ? -12.938 1.637 -11.977 1 98.88 320 ARG A N 1
ATOM 2524 C CA . ARG A 1 320 ? -13.719 0.727 -12.812 1 98.88 320 ARG A CA 1
ATOM 2525 C C . ARG A 1 320 ? -12.93 0.313 -14.047 1 98.88 320 ARG A C 1
ATOM 2527 O O . ARG A 1 320 ? -12.969 -0.849 -14.461 1 98.88 320 ARG A O 1
ATOM 2534 N N . LEU A 1 321 ? -12.219 1.257 -14.648 1 98.88 321 LEU A N 1
ATOM 2535 C CA . LEU A 1 321 ? -11.422 0.941 -15.828 1 98.88 321 LEU A CA 1
ATOM 2536 C C . LEU A 1 321 ? -10.344 -0.079 -15.5 1 98.88 321 LEU A C 1
ATOM 2538 O O . LEU A 1 321 ? -10.125 -1.029 -16.25 1 98.88 321 LEU A O 1
ATOM 2542 N N . ARG A 1 322 ? -9.664 0.12 -14.359 1 98.88 322 ARG A N 1
ATOM 2543 C CA . ARG A 1 322 ? -8.68 -0.858 -13.914 1 98.88 322 ARG A CA 1
ATOM 2544 C C . ARG A 1 322 ? -9.328 -2.213 -13.656 1 98.88 322 ARG A C 1
ATOM 2546 O O . ARG A 1 322 ? -8.758 -3.254 -13.984 1 98.88 322 ARG A O 1
ATOM 2553 N N . GLN A 1 323 ? -10.523 -2.186 -13.109 1 98.88 323 GLN A N 1
ATOM 2554 C CA . GLN A 1 323 ? -11.242 -3.404 -12.75 1 98.88 323 GLN A CA 1
ATOM 2555 C C . GLN A 1 323 ? -11.641 -4.188 -14 1 98.88 323 GLN A C 1
ATOM 2557 O O . GLN A 1 323 ? -11.344 -5.379 -14.109 1 98.88 323 GLN A O 1
ATOM 2562 N N . VAL A 1 324 ? -12.273 -3.512 -14.953 1 98.88 324 VAL A N 1
ATOM 2563 C CA . VAL A 1 324 ? -12.789 -4.23 -16.109 1 98.88 324 VAL A CA 1
ATOM 2564 C C . VAL A 1 324 ? -11.633 -4.621 -17.031 1 98.88 324 VAL A C 1
ATOM 2566 O O . VAL A 1 324 ? -11.633 -5.715 -17.609 1 98.88 324 VAL A O 1
ATOM 2569 N N . GLY A 1 325 ? -10.688 -3.719 -17.203 1 98.88 325 GLY A N 1
ATOM 2570 C CA . GLY A 1 325 ? -9.531 -4.043 -18.016 1 98.88 325 GLY A CA 1
ATOM 2571 C C . GLY A 1 325 ? -8.727 -5.215 -17.484 1 98.88 325 GLY A C 1
ATOM 2572 O O . GLY A 1 325 ? -8.398 -6.141 -18.234 1 98.88 325 GLY A O 1
ATOM 2573 N N . GLY A 1 326 ? -8.406 -5.16 -16.141 1 98.94 326 GLY A N 1
ATOM 2574 C CA . GLY A 1 326 ? -7.664 -6.242 -15.516 1 98.94 326 GLY A CA 1
ATOM 2575 C C . GLY A 1 326 ? -8.406 -7.566 -15.539 1 98.94 326 GLY A C 1
ATOM 2576 O O . GLY A 1 326 ? -7.809 -8.609 -15.805 1 98.94 326 GLY A O 1
ATOM 2577 N N . THR A 1 327 ? -9.711 -7.531 -15.25 1 98.94 327 THR A N 1
ATOM 2578 C CA . THR A 1 327 ? -10.508 -8.75 -15.203 1 98.94 327 THR A CA 1
ATOM 2579 C C . THR A 1 327 ? -10.609 -9.383 -16.594 1 98.94 327 THR A C 1
ATOM 2581 O O . THR A 1 327 ? -10.469 -10.594 -16.734 1 98.94 327 THR A O 1
ATOM 2584 N N . ALA A 1 328 ? -10.82 -8.555 -17.609 1 98.94 328 ALA A N 1
ATOM 2585 C CA . ALA A 1 328 ? -10.883 -9.07 -18.969 1 98.94 328 ALA A CA 1
ATOM 2586 C C . ALA A 1 328 ? -9.555 -9.688 -19.391 1 98.94 328 ALA A C 1
ATOM 2588 O O . ALA A 1 328 ? -9.523 -10.758 -20 1 98.94 328 ALA A O 1
ATOM 2589 N N . LEU A 1 329 ? -8.469 -9.031 -19.078 1 98.94 329 LEU A N 1
ATOM 2590 C CA . LEU A 1 329 ? -7.137 -9.547 -19.375 1 98.94 329 LEU A CA 1
ATOM 2591 C C . LEU A 1 329 ? -6.906 -10.891 -18.688 1 98.94 329 LEU A C 1
ATOM 2593 O O . LEU A 1 329 ? -6.379 -11.82 -19.297 1 98.94 329 LEU A O 1
ATOM 2597 N N . ALA A 1 330 ? -7.293 -10.992 -17.406 1 98.94 330 ALA A N 1
ATOM 2598 C CA . ALA A 1 330 ? -7.109 -12.219 -16.641 1 98.94 330 ALA A CA 1
ATOM 2599 C C . ALA A 1 330 ? -7.875 -13.383 -17.281 1 98.94 330 ALA A C 1
ATOM 2601 O O . ALA A 1 330 ? -7.336 -14.477 -17.438 1 98.94 330 ALA A O 1
ATOM 2602 N N . PHE A 1 331 ? -9.062 -13.109 -17.672 1 98.88 331 PHE A N 1
ATOM 2603 C CA . PHE A 1 331 ? -9.867 -14.211 -18.188 1 98.88 331 PHE A CA 1
ATOM 2604 C C . PHE A 1 331 ? -9.516 -14.516 -19.641 1 98.88 331 PHE A C 1
ATOM 2606 O O . PHE A 1 331 ? -9.734 -15.633 -20.109 1 98.88 331 PHE A O 1
ATOM 2613 N N . LEU A 1 332 ? -8.93 -13.539 -20.391 1 98.88 332 LEU A N 1
ATOM 2614 C CA . LEU A 1 332 ? -8.297 -13.867 -21.656 1 98.88 332 LEU A CA 1
ATOM 2615 C C . LEU A 1 332 ? -7.164 -14.867 -21.469 1 98.88 332 LEU A C 1
ATOM 2617 O O . LEU A 1 332 ? -7.043 -15.828 -22.234 1 98.88 332 LEU A O 1
ATOM 2621 N N . ALA A 1 333 ? -6.34 -14.625 -20.469 1 98.94 333 ALA A N 1
ATOM 2622 C CA . ALA A 1 333 ? -5.23 -15.523 -20.172 1 98.94 333 ALA A CA 1
ATOM 2623 C C . ALA A 1 333 ? -5.738 -16.891 -19.734 1 98.94 333 ALA A C 1
ATOM 2625 O O . ALA A 1 333 ? -5.184 -17.922 -20.125 1 98.94 333 ALA A O 1
ATOM 2626 N N . VAL A 1 334 ? -6.801 -16.891 -18.922 1 98.81 334 VAL A N 1
ATOM 2627 C CA . VAL A 1 334 ? -7.402 -18.141 -18.469 1 98.81 334 VAL A CA 1
ATOM 2628 C C . VAL A 1 334 ? -7.902 -18.938 -19.672 1 98.81 334 VAL A C 1
ATOM 2630 O O . VAL A 1 334 ? -7.691 -20.141 -19.75 1 98.81 334 VAL A O 1
ATOM 2633 N N . GLN A 1 335 ? -8.57 -18.297 -20.594 1 98.31 335 GLN A N 1
ATOM 2634 C CA . GLN A 1 335 ? -9.102 -18.938 -21.797 1 98.31 335 GLN A CA 1
ATOM 2635 C C . GLN A 1 335 ? -7.98 -19.547 -22.625 1 98.31 335 GLN A C 1
ATOM 2637 O O . GLN A 1 335 ? -8.109 -20.672 -23.125 1 98.31 335 GLN A O 1
ATOM 2642 N N . ALA A 1 336 ? -6.922 -18.797 -22.797 1 98.44 336 ALA A N 1
ATOM 2643 C CA . ALA A 1 336 ? -5.777 -19.297 -23.562 1 98.44 336 ALA A CA 1
ATOM 2644 C C . ALA A 1 336 ? -5.184 -20.531 -22.891 1 98.44 336 ALA A C 1
ATOM 2646 O O . ALA A 1 336 ? -4.84 -21.516 -23.562 1 98.44 336 ALA A O 1
ATOM 2647 N N . PHE A 1 337 ? -5.043 -20.547 -21.609 1 98.5 337 PHE A N 1
ATOM 2648 C CA . PHE A 1 337 ? -4.492 -21.688 -20.875 1 98.5 337 PHE A CA 1
ATOM 2649 C C . PHE A 1 337 ? -5.414 -22.891 -20.969 1 98.5 337 PHE A C 1
ATOM 2651 O O . PHE A 1 337 ? -4.953 -24.016 -21.125 1 98.5 337 PHE A O 1
ATOM 2658 N N . ASP A 1 338 ? -6.711 -22.625 -20.844 1 97.62 338 ASP A N 1
ATOM 2659 C CA . ASP A 1 338 ? -7.707 -23.688 -20.922 1 97.62 338 ASP A CA 1
ATOM 2660 C C . ASP A 1 338 ? -7.582 -24.469 -22.219 1 97.62 338 ASP A C 1
ATOM 2662 O O . ASP A 1 338 ? -7.855 -25.672 -22.25 1 97.62 338 ASP A O 1
ATOM 2666 N N . ARG A 1 339 ? -7.102 -23.844 -23.25 1 95.94 339 ARG A N 1
ATOM 2667 C CA . ARG A 1 339 ? -6.984 -24.469 -24.562 1 95.94 339 ARG A CA 1
ATOM 2668 C C . ARG A 1 339 ? -5.652 -25.203 -24.719 1 95.94 339 ARG A C 1
ATOM 2670 O O . ARG A 1 339 ? -5.484 -26.016 -25.625 1 95.94 339 ARG A O 1
ATOM 2677 N N . ALA A 1 340 ? -4.75 -24.922 -23.719 1 97.38 340 ALA A N 1
ATOM 2678 C CA . ALA A 1 340 ? -3.395 -25.406 -23.938 1 97.38 340 ALA A CA 1
ATOM 2679 C C . ALA A 1 340 ? -2.93 -26.297 -22.781 1 97.38 340 ALA A C 1
ATOM 2681 O O . ALA A 1 340 ? -1.92 -26.984 -22.891 1 97.38 340 ALA A O 1
ATOM 2682 N N . TRP A 1 341 ? -3.678 -26.422 -21.703 1 96.5 341 TRP A N 1
ATOM 2683 C CA . TRP A 1 341 ? -3.182 -26.953 -20.438 1 96.5 341 TRP A CA 1
ATOM 2684 C C . TRP A 1 341 ? -2.885 -28.438 -20.547 1 96.5 341 TRP A C 1
ATOM 2686 O O . TRP A 1 341 ? -2.1 -28.984 -19.75 1 96.5 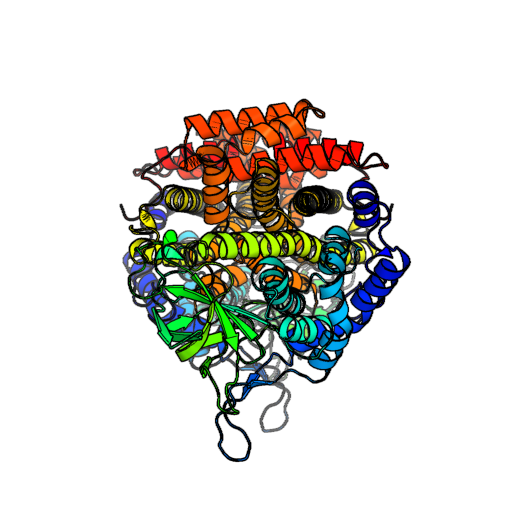341 TRP A O 1
ATOM 2696 N N . GLU A 1 342 ? -3.396 -29.156 -21.562 1 95.75 342 GLU A N 1
ATOM 2697 C CA . GLU A 1 342 ? -3.205 -30.594 -21.688 1 95.75 342 GLU A CA 1
ATOM 2698 C C . GLU A 1 342 ? -1.876 -30.922 -22.359 1 95.75 342 GLU A C 1
ATOM 2700 O O . GLU A 1 342 ? -1.419 -32.062 -22.328 1 95.75 342 GLU A O 1
ATOM 2705 N N . GLU A 1 343 ? -1.27 -29.844 -22.906 1 96.88 343 GLU A N 1
ATOM 2706 C CA . GLU A 1 343 ? 0.01 -30.062 -23.562 1 96.88 343 GLU A CA 1
ATOM 2707 C C . GLU A 1 343 ? 1.097 -30.438 -22.562 1 96.88 343 GLU A C 1
ATOM 2709 O O . GLU A 1 343 ? 1.008 -30.094 -21.391 1 96.88 343 GLU A O 1
ATOM 2714 N N . ARG A 1 344 ? 2.086 -31.203 -23.031 1 96.12 344 ARG A N 1
ATOM 2715 C CA . ARG A 1 344 ? 3.262 -31.594 -22.25 1 96.12 344 ARG A CA 1
ATOM 2716 C C . ARG A 1 344 ? 4.543 -31.125 -22.938 1 96.12 344 ARG A C 1
ATOM 2718 O O . ARG A 1 344 ? 4.535 -30.797 -24.125 1 96.12 344 ARG A O 1
ATOM 2725 N N . PRO A 1 345 ? 5.602 -31.078 -22.234 1 93.62 345 PRO A N 1
ATOM 2726 C CA . PRO A 1 345 ? 6.863 -30.656 -22.859 1 93.62 345 PRO A CA 1
ATOM 2727 C C . PRO A 1 345 ? 7.316 -31.609 -23.953 1 93.62 345 PRO A C 1
ATOM 2729 O O . PRO A 1 345 ? 7.16 -32.844 -23.828 1 93.62 345 PRO A O 1
ATOM 2732 N N . PRO A 1 346 ? 7.93 -31.078 -25.047 1 92.88 346 PRO A N 1
ATOM 2733 C CA . PRO A 1 346 ? 8.125 -29.656 -25.344 1 92.88 346 PRO A CA 1
ATOM 2734 C C . PRO A 1 346 ? 6.844 -28.953 -25.781 1 92.88 346 PRO A C 1
ATOM 2736 O O . PRO A 1 346 ? 6.117 -29.469 -26.625 1 92.88 346 PRO A O 1
ATOM 2739 N N . TYR A 1 347 ? 6.5 -27.938 -25.234 1 95.31 347 TYR A N 1
ATOM 2740 C CA . TYR A 1 347 ? 5.25 -27.203 -25.406 1 95.31 347 TYR A CA 1
ATOM 2741 C C . TYR A 1 347 ? 5.18 -26.562 -26.797 1 95.31 347 TYR A C 1
ATOM 2743 O O . TYR A 1 347 ? 6.211 -26.328 -27.422 1 95.31 347 TYR A O 1
ATOM 2751 N N . THR A 1 348 ? 4.016 -26.391 -27.281 1 96.69 348 THR A N 1
ATOM 2752 C CA . THR A 1 348 ? 3.771 -25.812 -28.594 1 96.69 348 THR A CA 1
ATOM 2753 C C . THR A 1 348 ? 3.615 -24.297 -28.5 1 96.69 348 THR A C 1
ATOM 2755 O O . THR A 1 348 ? 3.711 -23.719 -27.422 1 96.69 348 THR A O 1
ATOM 2758 N N . GLU A 1 349 ? 3.402 -23.734 -29.672 1 96.81 349 GLU A N 1
ATOM 2759 C CA . GLU A 1 349 ? 3.166 -22.297 -29.766 1 96.81 349 GLU A CA 1
ATOM 2760 C C . GLU A 1 349 ? 1.929 -21.891 -28.969 1 96.81 349 GLU A C 1
ATOM 2762 O O . GLU A 1 349 ? 1.889 -20.812 -28.375 1 96.81 349 GLU A O 1
ATOM 2767 N N . ARG A 1 350 ? 0.987 -22.766 -28.969 1 97.31 350 ARG A N 1
ATOM 2768 C CA . ARG A 1 350 ? -0.254 -22.484 -28.25 1 97.31 350 ARG A CA 1
ATOM 2769 C C . ARG A 1 350 ? -0 -22.344 -26.766 1 97.31 350 ARG A C 1
ATOM 2771 O O . ARG A 1 350 ? -0.522 -21.422 -26.125 1 97.31 350 ARG A O 1
ATOM 2778 N N . TYR A 1 351 ? 0.777 -23.203 -26.203 1 98.06 351 TYR A N 1
ATOM 2779 C CA . TYR A 1 351 ? 1.124 -23.125 -24.781 1 98.06 351 TYR A CA 1
ATOM 2780 C C . TYR A 1 351 ? 1.964 -21.891 -24.5 1 98.06 351 TYR A C 1
ATOM 2782 O O . TYR A 1 351 ? 1.78 -21.234 -23.469 1 98.06 351 TYR A O 1
ATOM 2790 N N . HIS A 1 352 ? 2.863 -21.578 -25.391 1 98.25 352 HIS A N 1
ATOM 2791 C CA . HIS A 1 352 ? 3.744 -20.438 -25.156 1 98.25 352 HIS A CA 1
ATOM 2792 C C . HIS A 1 352 ? 2.973 -19.125 -25.219 1 98.25 352 HIS A C 1
ATOM 2794 O O . HIS A 1 352 ? 3.305 -18.172 -24.5 1 98.25 352 HIS A O 1
ATOM 2800 N N . LEU A 1 353 ? 1.92 -19.062 -26.062 1 98.62 353 LEU A N 1
ATOM 2801 C CA . LEU A 1 353 ? 1.029 -17.906 -26.031 1 98.62 353 LEU A CA 1
ATOM 2802 C C . LEU A 1 353 ? 0.324 -17.797 -24.688 1 98.62 353 LEU A C 1
ATOM 2804 O O . LEU A 1 353 ? 0.24 -16.703 -24.109 1 98.62 353 LEU A O 1
ATOM 2808 N N . ALA A 1 354 ? -0.198 -18.969 -24.172 1 98.69 354 ALA A N 1
ATOM 2809 C CA . ALA A 1 354 ? -0.87 -18.969 -22.875 1 98.69 354 ALA A CA 1
ATOM 2810 C C . ALA A 1 354 ? 0.076 -18.531 -21.766 1 98.69 354 ALA A C 1
ATOM 2812 O O . ALA A 1 354 ? -0.318 -17.781 -20.875 1 98.69 354 ALA A O 1
ATOM 2813 N N . ARG A 1 355 ? 1.279 -19 -21.859 1 98.5 355 ARG A N 1
ATOM 2814 C CA . ARG A 1 355 ? 2.307 -18.625 -20.906 1 98.5 355 ARG A CA 1
ATOM 2815 C C . ARG A 1 355 ? 2.59 -17.125 -20.953 1 98.5 355 ARG A C 1
ATOM 2817 O O . ARG A 1 355 ? 2.641 -16.469 -19.922 1 98.5 355 ARG A O 1
ATOM 2824 N N . LEU A 1 356 ? 2.746 -16.562 -22.141 1 98.81 356 LEU A N 1
ATOM 2825 C CA . LEU A 1 356 ? 2.98 -15.141 -22.297 1 98.81 356 LEU A CA 1
ATOM 2826 C C . LEU A 1 356 ? 1.83 -14.328 -21.703 1 98.81 356 LEU A C 1
ATOM 2828 O O . LEU A 1 356 ? 2.053 -13.406 -20.922 1 98.81 356 LEU A O 1
ATOM 2832 N N . LEU A 1 357 ? 0.6 -14.711 -22.016 1 98.94 357 LEU A N 1
ATOM 2833 C CA . LEU A 1 357 ? -0.579 -14 -21.531 1 98.94 357 LEU A CA 1
ATOM 2834 C C . LEU A 1 357 ? -0.672 -14.086 -20.016 1 98.94 357 LEU A C 1
ATOM 2836 O O . LEU A 1 357 ? -1.139 -13.156 -19.359 1 98.94 357 LEU A O 1
ATOM 2840 N N . SER A 1 358 ? -0.232 -15.234 -19.453 1 98.81 358 SER A N 1
ATOM 2841 C CA . SER A 1 358 ? -0.249 -15.383 -18 1 98.81 358 SER A CA 1
ATOM 2842 C C . SER A 1 358 ? 0.707 -14.406 -17.328 1 98.81 358 SER A C 1
ATOM 2844 O O . SER A 1 358 ? 0.393 -13.844 -16.281 1 98.81 358 SER A O 1
ATOM 2846 N N . HIS A 1 359 ? 1.893 -14.164 -17.938 1 98.81 359 HIS A N 1
ATOM 2847 C CA . HIS A 1 359 ? 2.836 -13.188 -17.406 1 98.81 359 HIS A CA 1
ATOM 2848 C C . HIS A 1 359 ? 2.275 -11.773 -17.5 1 98.81 359 HIS A C 1
ATOM 2850 O O . HIS A 1 359 ? 2.402 -10.984 -16.547 1 98.81 359 HIS A O 1
ATOM 2856 N N . LEU A 1 360 ? 1.625 -11.445 -18.641 1 98.88 360 LEU A N 1
ATOM 2857 C CA . LEU A 1 360 ? 1.021 -10.133 -18.828 1 98.88 360 LEU A CA 1
ATOM 2858 C C . LEU A 1 360 ? -0.082 -9.891 -17.797 1 98.88 360 LEU A C 1
ATOM 2860 O O . LEU A 1 360 ? -0.126 -8.836 -17.172 1 98.88 360 LEU A O 1
ATOM 2864 N N . ALA A 1 361 ? -0.933 -10.898 -17.625 1 98.94 361 ALA A N 1
ATOM 2865 C CA . ALA A 1 361 ? -2.064 -10.781 -16.703 1 98.94 361 ALA A CA 1
ATOM 2866 C C . ALA A 1 361 ? -1.588 -10.664 -15.258 1 98.94 361 ALA A C 1
ATOM 2868 O O . ALA A 1 361 ? -2.031 -9.781 -14.523 1 98.94 361 ALA A O 1
ATOM 2869 N N . LYS A 1 362 ? -0.685 -11.578 -14.883 1 98.75 362 LYS A N 1
ATOM 2870 C CA . LYS A 1 362 ? -0.164 -11.57 -13.523 1 98.75 362 LYS A CA 1
ATOM 2871 C C . LYS A 1 362 ? 0.459 -10.219 -13.172 1 98.75 362 LYS A C 1
ATOM 2873 O O . LYS A 1 362 ? 0.152 -9.641 -12.133 1 98.75 362 LYS A O 1
ATOM 2878 N N . GLY A 1 363 ? 1.23 -9.695 -14.039 1 98.56 363 GLY A N 1
ATOM 2879 C CA . GLY A 1 363 ? 1.913 -8.438 -13.781 1 98.56 363 GLY A CA 1
ATOM 2880 C C . GLY A 1 363 ? 0.971 -7.25 -13.711 1 98.56 363 GLY A C 1
ATOM 2881 O O . GLY A 1 363 ? 1.018 -6.469 -12.758 1 98.56 363 GLY A O 1
ATOM 2882 N N . ARG A 1 364 ? 0.099 -7.113 -14.641 1 98.81 364 ARG A N 1
ATOM 2883 C CA . ARG A 1 364 ? -0.712 -5.91 -14.773 1 98.81 364 ARG A CA 1
ATOM 2884 C C . ARG A 1 364 ? -1.826 -5.879 -13.734 1 98.81 364 ARG A C 1
ATOM 2886 O O . ARG A 1 364 ? -2.145 -4.824 -13.18 1 98.81 364 ARG A O 1
ATOM 2893 N N . THR A 1 365 ? -2.428 -7.023 -13.5 1 98.88 365 THR A N 1
ATOM 2894 C CA . THR A 1 365 ? -3.525 -7.078 -12.539 1 98.88 365 THR A CA 1
ATOM 2895 C C . THR A 1 365 ? -3.027 -6.781 -11.125 1 98.88 365 THR A C 1
ATOM 2897 O O . THR A 1 365 ? -3.748 -6.191 -10.32 1 98.88 365 THR A O 1
ATOM 2900 N N . ALA A 1 366 ? -1.801 -7.191 -10.789 1 98.62 366 ALA A N 1
ATOM 2901 C CA . ALA A 1 366 ? -1.223 -6.859 -9.492 1 98.62 366 ALA A CA 1
ATOM 2902 C C . ALA A 1 3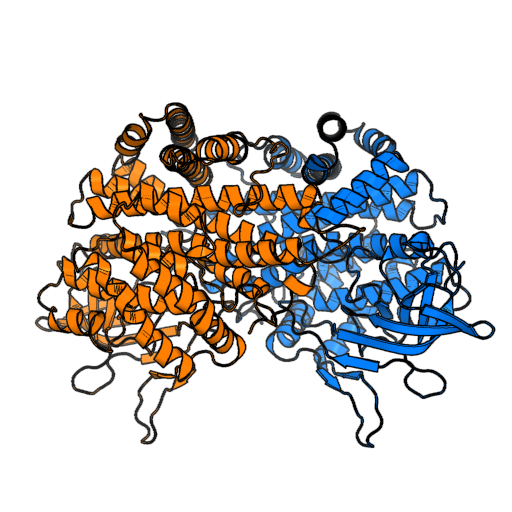66 ? -1.124 -5.348 -9.305 1 98.62 366 ALA A C 1
ATOM 2904 O O . ALA A 1 366 ? -1.432 -4.824 -8.227 1 98.62 366 ALA A O 1
ATOM 2905 N N . GLU A 1 367 ? -0.72 -4.633 -10.359 1 98.31 367 GLU A N 1
ATOM 2906 C CA . GLU A 1 367 ? -0.646 -3.174 -10.305 1 98.31 367 GLU A CA 1
ATOM 2907 C C . GLU A 1 367 ? -2.033 -2.557 -10.141 1 98.31 367 GLU A C 1
ATOM 2909 O O . GLU A 1 367 ? -2.215 -1.625 -9.359 1 98.31 367 GLU A O 1
ATOM 2914 N N . HIS A 1 368 ? -2.969 -3.105 -10.914 1 98.81 368 HIS A N 1
ATOM 2915 C CA . HIS A 1 368 ? -4.332 -2.594 -10.844 1 98.81 368 HIS A CA 1
ATOM 2916 C C . HIS A 1 368 ? -4.934 -2.803 -9.461 1 98.81 368 HIS A C 1
ATOM 2918 O O . HIS A 1 368 ? -5.582 -1.903 -8.914 1 98.81 368 HIS A O 1
ATOM 2924 N N . ALA A 1 369 ? -4.711 -3.967 -8.914 1 98.81 369 ALA A N 1
ATOM 2925 C CA . ALA A 1 369 ? -5.281 -4.281 -7.609 1 98.81 369 ALA A CA 1
ATOM 2926 C C . ALA A 1 369 ? -4.719 -3.361 -6.527 1 98.81 369 ALA A C 1
ATOM 2928 O O . ALA A 1 369 ? -5.461 -2.859 -5.684 1 98.81 369 ALA A O 1
ATOM 2929 N N . ALA A 1 370 ? -3.42 -3.139 -6.566 1 98.19 370 ALA A N 1
ATOM 2930 C CA . ALA A 1 370 ? -2.793 -2.242 -5.598 1 98.19 370 ALA A CA 1
ATOM 2931 C C . ALA A 1 370 ? -3.352 -0.828 -5.715 1 98.19 370 ALA A C 1
ATOM 2933 O O . ALA A 1 370 ? -3.652 -0.186 -4.707 1 98.19 370 ALA A O 1
ATOM 2934 N N . ALA A 1 371 ? -3.52 -0.368 -6.91 1 98.38 371 ALA A N 1
ATOM 2935 C CA . ALA A 1 371 ? -4.012 0.987 -7.141 1 98.38 371 ALA A CA 1
ATOM 2936 C C . ALA A 1 371 ? -5.457 1.135 -6.668 1 98.38 371 ALA A C 1
ATOM 2938 O O . ALA A 1 371 ? -5.805 2.123 -6.016 1 98.38 371 ALA A O 1
ATOM 2939 N N . VAL A 1 372 ? -6.293 0.161 -7 1 98.81 372 VAL A N 1
ATOM 2940 C CA . VAL A 1 372 ? -7.711 0.23 -6.668 1 98.81 372 VAL A CA 1
ATOM 2941 C C . VAL A 1 372 ? -7.891 0.194 -5.152 1 98.81 372 VAL A C 1
ATOM 2943 O O . VAL A 1 372 ? -8.648 0.986 -4.59 1 98.81 372 VAL A O 1
ATOM 2946 N N . THR A 1 373 ? -7.188 -0.683 -4.484 1 98.69 373 THR A N 1
ATOM 2947 C CA . THR A 1 373 ? -7.371 -0.84 -3.045 1 98.69 373 THR A CA 1
ATOM 2948 C C . THR A 1 373 ? -6.781 0.35 -2.291 1 98.69 373 THR A C 1
ATOM 2950 O O . THR A 1 373 ? -7.309 0.756 -1.253 1 98.69 373 THR A O 1
ATOM 2953 N N . GLN A 1 374 ? -5.676 0.895 -2.773 1 97.94 374 GLN A N 1
ATOM 2954 C CA . GLN A 1 374 ? -5.145 2.119 -2.186 1 97.94 374 GLN A CA 1
ATOM 2955 C C . GLN A 1 374 ? -6.133 3.273 -2.328 1 97.94 374 GLN A C 1
ATOM 2957 O O . GLN A 1 374 ? -6.348 4.031 -1.382 1 97.94 374 GLN A O 1
ATOM 2962 N N . GLY A 1 375 ? -6.688 3.451 -3.543 1 98 375 GLY A N 1
ATOM 2963 C CA . GLY A 1 375 ? -7.695 4.477 -3.768 1 98 375 GLY A CA 1
ATOM 2964 C C . GLY A 1 375 ? -8.914 4.316 -2.883 1 98 375 GLY A C 1
ATOM 2965 O O . GLY A 1 375 ? -9.508 5.305 -2.445 1 98 375 GLY A O 1
ATOM 2966 N N . ALA A 1 376 ? -9.289 3.055 -2.648 1 98.56 376 ALA A N 1
ATOM 2967 C CA . ALA A 1 376 ? -10.414 2.785 -1.764 1 98.56 376 ALA A CA 1
ATOM 2968 C C . ALA A 1 376 ? -10.148 3.307 -0.355 1 98.56 376 ALA A C 1
ATOM 2970 O O . ALA A 1 376 ? -11.023 3.924 0.261 1 98.56 376 ALA A O 1
ATOM 2971 N N . MET A 1 377 ? -8.945 3.107 0.153 1 97.25 377 MET A N 1
ATOM 2972 C CA . MET A 1 377 ? -8.578 3.619 1.47 1 97.25 377 MET A CA 1
ATOM 2973 C C . MET A 1 377 ? -8.711 5.137 1.52 1 97.25 377 MET A C 1
ATOM 2975 O O . MET A 1 377 ? -9.234 5.688 2.486 1 97.25 377 MET A O 1
ATOM 2979 N N . GLU A 1 378 ? -8.25 5.758 0.495 1 95.94 378 GLU A N 1
ATOM 2980 C CA . GLU A 1 378 ? -8.273 7.219 0.46 1 95.94 378 GLU A CA 1
ATOM 2981 C C . GLU A 1 378 ? -9.703 7.746 0.443 1 95.94 378 GLU A C 1
ATOM 2983 O O . GLU A 1 378 ? -10.016 8.75 1.098 1 95.94 378 GLU A O 1
ATOM 2988 N N . LEU A 1 379 ? -10.578 7.07 -0.278 1 97.06 379 LEU A N 1
ATOM 2989 C CA . LEU A 1 379 ? -11.961 7.523 -0.386 1 97.06 379 LEU A CA 1
ATOM 2990 C C . LEU A 1 379 ? -12.703 7.301 0.925 1 97.06 379 LEU A C 1
ATOM 2992 O O . LEU A 1 379 ? -13.727 7.953 1.181 1 97.06 379 LEU A O 1
ATOM 2996 N N . PHE A 1 380 ? -12.211 6.383 1.749 1 96.25 380 PHE A N 1
ATOM 2997 C CA . PHE A 1 380 ? -12.781 6.176 3.076 1 96.25 380 PHE A CA 1
ATOM 2998 C C . PHE A 1 380 ? -12.195 7.168 4.074 1 96.25 380 PHE A C 1
ATOM 3000 O O . PHE A 1 380 ? -12.719 7.324 5.18 1 96.25 380 PHE A O 1
ATOM 3007 N N . GLY A 1 381 ? -11.086 7.891 3.682 1 93.81 381 GLY A N 1
ATOM 3008 C CA . GLY A 1 381 ? -10.422 8.781 4.617 1 93.81 381 GLY A CA 1
ATOM 3009 C C . GLY A 1 381 ? -9.82 8.062 5.805 1 93.81 381 GLY A C 1
ATOM 3010 O O . GLY A 1 381 ? -9.203 7.008 5.648 1 93.81 381 GLY A O 1
ATOM 3011 N N . GLY A 1 382 ? -9.922 8.625 6.977 1 93.88 382 GLY A N 1
ATOM 3012 C CA . GLY A 1 382 ? -9.359 8.039 8.18 1 93.88 382 GLY A CA 1
ATOM 3013 C C . GLY A 1 382 ? -9.875 6.641 8.453 1 93.88 382 GLY A C 1
ATOM 3014 O O . GLY A 1 382 ? -9.141 5.785 8.961 1 93.88 382 GLY A O 1
ATOM 3015 N N . LEU A 1 383 ? -11.164 6.414 8.148 1 94.75 383 LEU A N 1
ATOM 3016 C CA . LEU A 1 383 ? -11.758 5.105 8.391 1 94.75 383 LEU A CA 1
ATOM 3017 C C . LEU A 1 383 ? -11.047 4.027 7.586 1 94.75 383 LEU A C 1
ATOM 3019 O O . LEU A 1 383 ? -10.945 2.879 8.031 1 94.75 383 LEU A O 1
ATOM 3023 N N . GLY A 1 384 ? -10.586 4.43 6.391 1 96.06 384 GLY A N 1
ATOM 3024 C CA . GLY A 1 384 ? -9.898 3.486 5.52 1 96.06 384 GLY A CA 1
ATOM 3025 C C . GLY A 1 384 ? -8.578 3 6.086 1 96.06 384 GLY A C 1
ATOM 3026 O O . GLY A 1 384 ? -8.023 2.006 5.613 1 96.06 384 GLY A O 1
ATOM 3027 N N . PHE A 1 385 ? -8.109 3.658 7.141 1 96.62 385 PHE A N 1
ATOM 3028 C CA . PHE A 1 385 ? -6.805 3.375 7.727 1 96.62 385 PHE A CA 1
ATOM 3029 C C . PHE A 1 385 ? -6.949 2.568 9.008 1 96.62 385 PHE A C 1
ATOM 3031 O O . PHE A 1 385 ? -5.953 2.178 9.625 1 96.62 385 PHE A O 1
ATOM 3038 N N . LEU A 1 386 ? -8.172 2.287 9.445 1 96.06 386 LEU A N 1
ATOM 3039 C CA . LEU A 1 386 ? -8.438 1.564 10.68 1 96.06 386 LEU A CA 1
ATOM 3040 C C . LEU A 1 386 ? -8.547 0.065 10.422 1 96.06 386 LEU A C 1
ATOM 3042 O O . LEU A 1 386 ? -9.242 -0.361 9.5 1 96.06 386 LEU A O 1
ATOM 3046 N N . GLU A 1 387 ? -7.895 -0.739 11.258 1 94.94 387 GLU A N 1
ATOM 3047 C CA . GLU A 1 387 ? -7.902 -2.193 11.125 1 94.94 387 GLU A CA 1
ATOM 3048 C C . GLU A 1 387 ? -9.234 -2.781 11.57 1 94.94 387 GLU A C 1
ATOM 3050 O O . GLU A 1 387 ? -9.539 -3.941 11.289 1 94.94 387 GLU A O 1
ATOM 3055 N N . GLU A 1 388 ? -10.016 -1.964 12.203 1 92.25 388 GLU A N 1
ATOM 3056 C CA . GLU A 1 388 ? -11.305 -2.471 12.664 1 92.25 388 GLU A CA 1
ATOM 3057 C C . GLU A 1 388 ? -12.312 -2.557 11.523 1 92.25 388 GLU A C 1
ATOM 3059 O O . GLU A 1 388 ? -13.359 -3.189 11.656 1 92.25 388 GLU A O 1
ATOM 3064 N N . TYR A 1 389 ? -11.992 -1.95 10.414 1 93.12 389 TYR A N 1
ATOM 3065 C CA . TYR A 1 389 ? -12.836 -2.053 9.234 1 93.12 389 TYR A CA 1
ATOM 3066 C C . TYR A 1 389 ? -12.133 -2.824 8.125 1 93.12 389 TYR A C 1
ATOM 3068 O O . TYR A 1 389 ? -10.938 -3.131 8.234 1 93.12 389 TYR A O 1
ATOM 3076 N N . GLY A 1 390 ? -12.883 -3.133 7.078 1 91.94 390 GLY A N 1
ATOM 3077 C CA . GLY A 1 390 ? -12.422 -4.102 6.102 1 91.94 390 GLY A CA 1
ATOM 3078 C C . GLY A 1 390 ? -11.508 -3.5 5.047 1 91.94 390 GLY A C 1
ATOM 3079 O O . GLY A 1 390 ? -10.648 -4.188 4.496 1 91.94 390 GLY A O 1
ATOM 3080 N N . VAL A 1 391 ? -11.508 -2.25 4.789 1 95.75 391 VAL A N 1
ATOM 3081 C CA . VAL A 1 391 ? -10.859 -1.636 3.635 1 95.75 391 VAL A CA 1
ATOM 3082 C C . VAL A 1 391 ? -9.344 -1.693 3.797 1 95.75 391 VAL A C 1
ATOM 3084 O O . VAL A 1 391 ? -8.617 -1.979 2.84 1 95.75 391 VAL A O 1
ATOM 3087 N N . ALA A 1 392 ? -8.82 -1.425 4.996 1 96.44 392 ALA A N 1
ATOM 3088 C CA . ALA A 1 392 ? -7.379 -1.495 5.25 1 96.44 392 ALA A CA 1
ATOM 3089 C C . ALA A 1 392 ? -6.84 -2.891 4.949 1 96.44 392 ALA A C 1
ATOM 3091 O O . ALA A 1 392 ? -5.75 -3.033 4.387 1 96.44 392 ALA A O 1
ATOM 3092 N N . ARG A 1 393 ? -7.59 -3.863 5.285 1 96 393 ARG A N 1
ATOM 3093 C CA . ARG A 1 393 ? -7.18 -5.246 5.051 1 96 393 ARG A CA 1
ATOM 3094 C C . ARG A 1 393 ? -7.062 -5.535 3.561 1 96 393 ARG A C 1
ATOM 3096 O O . ARG A 1 393 ? -6.129 -6.215 3.125 1 96 393 ARG A O 1
ATOM 3103 N N . TRP A 1 394 ? -8.031 -5.066 2.777 1 97.5 394 TRP A N 1
ATOM 3104 C CA . TRP A 1 394 ? -8.008 -5.359 1.348 1 97.5 394 TRP A CA 1
ATOM 3105 C C . TRP A 1 394 ? -6.75 -4.797 0.696 1 97.5 394 TRP A C 1
ATOM 3107 O O . TRP A 1 394 ? -6.176 -5.418 -0.201 1 97.5 394 TRP A O 1
ATOM 3117 N N . HIS A 1 395 ? -6.289 -3.684 1.144 1 97.38 395 HIS A N 1
ATOM 3118 C CA . HIS A 1 395 ? -5.059 -3.152 0.569 1 97.38 395 HIS A CA 1
ATOM 3119 C C . HIS A 1 395 ? -3.85 -3.975 0.999 1 97.38 395 HIS A C 1
ATOM 3121 O O . HIS A 1 395 ? -2.971 -4.27 0.184 1 97.38 395 HIS A O 1
ATOM 3127 N N . ARG A 1 396 ? -3.789 -4.352 2.295 1 96.5 396 ARG A N 1
ATOM 3128 C CA . ARG A 1 396 ? -2.695 -5.219 2.725 1 96.5 396 ARG A CA 1
ATOM 3129 C C . ARG A 1 396 ? -2.648 -6.496 1.893 1 96.5 396 ARG A C 1
ATOM 3131 O O . ARG A 1 396 ? -1.576 -6.918 1.457 1 96.5 396 ARG A O 1
ATOM 3138 N N . GLU A 1 397 ? -3.826 -7.043 1.638 1 97.69 397 GLU A N 1
ATOM 3139 C CA . GLU A 1 397 ? -3.906 -8.297 0.892 1 97.69 397 GLU A CA 1
ATOM 3140 C C . GLU A 1 397 ? -3.441 -8.109 -0.55 1 97.69 397 GLU A C 1
ATOM 3142 O O . GLU A 1 397 ? -2.844 -9.016 -1.136 1 97.69 397 GLU A O 1
ATOM 3147 N N . ALA A 1 398 ? -3.729 -6.961 -1.122 1 98.06 398 ALA A N 1
ATOM 3148 C CA . ALA A 1 398 ? -3.367 -6.711 -2.516 1 98.06 398 ALA A CA 1
ATOM 3149 C C . ALA A 1 398 ? -1.854 -6.621 -2.684 1 98.06 398 ALA A C 1
ATOM 3151 O O . ALA A 1 398 ? -1.323 -6.918 -3.756 1 98.06 398 ALA A O 1
ATOM 3152 N N . LEU A 1 399 ? -1.129 -6.324 -1.631 1 97.12 399 LEU A N 1
ATOM 3153 C CA . LEU A 1 399 ? 0.294 -6.008 -1.701 1 97.12 399 LEU A CA 1
ATOM 3154 C C . LEU A 1 399 ? 1.123 -7.273 -1.894 1 97.12 399 LEU A C 1
ATOM 3156 O O . LEU A 1 399 ? 2.309 -7.199 -2.225 1 97.12 399 LEU A O 1
ATOM 3160 N N . ILE A 1 400 ? 0.512 -8.469 -1.726 1 97.44 400 ILE A N 1
ATOM 3161 C CA . ILE A 1 400 ? 1.257 -9.703 -1.931 1 97.44 400 ILE A CA 1
ATOM 3162 C C . ILE A 1 400 ? 1.203 -10.102 -3.404 1 97.44 400 ILE A C 1
ATOM 3164 O O . ILE A 1 400 ? 2.035 -10.883 -3.875 1 97.44 400 ILE A O 1
ATOM 3168 N N . THR A 1 401 ? 0.262 -9.602 -4.18 1 97.75 401 THR A N 1
ATOM 3169 C CA . THR A 1 401 ? -0.018 -10.07 -5.535 1 97.75 401 THR A CA 1
ATOM 3170 C C . THR A 1 401 ? 1.139 -9.734 -6.473 1 97.75 401 THR A C 1
ATOM 3172 O O . THR A 1 401 ? 1.418 -10.484 -7.414 1 97.75 401 THR A O 1
ATOM 3175 N N . PRO A 1 402 ? 1.866 -8.656 -6.254 1 97.44 402 PRO A N 1
ATOM 3176 C CA . PRO A 1 402 ? 3.031 -8.414 -7.105 1 97.44 402 PRO A CA 1
ATOM 3177 C C . PRO A 1 402 ? 4.266 -9.188 -6.652 1 97.44 402 PRO A C 1
ATOM 3179 O O . PRO A 1 402 ? 5.273 -9.219 -7.363 1 97.44 402 PRO A O 1
ATOM 3182 N N . ILE A 1 403 ? 4.227 -9.82 -5.551 1 96.12 403 ILE A N 1
ATOM 3183 C CA . ILE A 1 403 ? 5.387 -10.5 -4.988 1 96.12 403 ILE A CA 1
ATOM 3184 C C . ILE A 1 403 ? 5.277 -12.008 -5.238 1 96.12 403 ILE A C 1
ATOM 3186 O O . ILE A 1 403 ? 6.223 -12.633 -5.727 1 96.12 403 ILE A O 1
ATOM 3190 N N . TRP A 1 404 ? 4.039 -12.562 -4.984 1 95.19 404 TRP A N 1
ATOM 3191 C CA . TRP A 1 404 ? 3.795 -13.992 -5.164 1 95.19 404 TRP A CA 1
ATOM 3192 C C . TRP A 1 404 ? 4.012 -14.398 -6.617 1 95.19 404 TRP A C 1
ATOM 3194 O O . TRP A 1 404 ? 3.738 -13.625 -7.535 1 95.19 404 TRP A O 1
ATOM 3204 N N . GLU A 1 405 ? 4.488 -15.664 -6.785 1 94.56 405 GLU A N 1
ATOM 3205 C CA . GLU A 1 405 ? 4.582 -16.328 -8.086 1 94.56 405 GLU A CA 1
ATOM 3206 C C . GLU A 1 405 ? 5.523 -15.562 -9.023 1 94.56 405 GLU A C 1
ATOM 3208 O O . GLU A 1 405 ? 5.355 -15.602 -10.242 1 94.56 405 GLU A O 1
ATOM 3213 N N . GLY A 1 406 ? 6.488 -14.836 -8.43 1 94.31 406 GLY A N 1
ATOM 3214 C CA . GLY A 1 406 ? 7.445 -14.055 -9.195 1 94.31 406 GLY A CA 1
ATOM 3215 C C . GLY A 1 406 ? 7.129 -12.57 -9.203 1 94.31 406 GLY A C 1
ATOM 3216 O O . GLY A 1 406 ? 6.102 -12.156 -9.742 1 94.31 406 GLY A O 1
ATOM 3217 N N . PRO A 1 407 ? 8.031 -11.789 -8.617 1 95.5 407 PRO A N 1
ATOM 3218 C CA . PRO A 1 407 ? 7.793 -10.344 -8.609 1 95.5 407 PRO A CA 1
ATOM 3219 C C . PRO A 1 407 ? 7.789 -9.734 -10.008 1 95.5 407 PRO A C 1
ATOM 3221 O O . PRO A 1 407 ? 8.039 -10.438 -10.992 1 95.5 407 PRO A O 1
ATOM 3224 N N . ALA A 1 408 ? 7.488 -8.453 -10.117 1 95.56 408 ALA A N 1
ATOM 3225 C CA . ALA A 1 408 ? 7.281 -7.754 -11.391 1 95.56 408 ALA A CA 1
ATOM 3226 C C . ALA A 1 408 ? 8.492 -7.906 -12.305 1 95.56 408 ALA A C 1
ATOM 3228 O O . ALA A 1 408 ? 8.352 -8.141 -13.5 1 95.56 408 ALA A O 1
ATOM 3229 N N . ASN A 1 409 ? 9.727 -7.754 -11.789 1 96.56 409 ASN A N 1
ATOM 3230 C CA . ASN A 1 409 ? 10.945 -7.898 -12.586 1 96.56 409 ASN A CA 1
ATOM 3231 C C . ASN A 1 409 ? 11.062 -9.305 -13.172 1 96.56 409 ASN A C 1
ATOM 3233 O O . ASN A 1 409 ? 11.516 -9.469 -14.305 1 96.56 409 ASN A O 1
ATOM 3237 N N . ILE A 1 410 ? 10.617 -10.281 -12.383 1 96.62 410 ILE A N 1
ATOM 3238 C CA . ILE A 1 410 ? 10.703 -11.664 -12.836 1 96.62 410 ILE A CA 1
ATOM 3239 C C . ILE A 1 410 ? 9.664 -11.922 -13.922 1 96.62 410 ILE A C 1
ATOM 3241 O O . ILE A 1 410 ? 9.945 -12.602 -14.914 1 96.62 410 ILE A O 1
ATOM 3245 N N . GLN A 1 411 ? 8.453 -11.359 -13.75 1 97.88 411 GLN A N 1
ATOM 3246 C CA . GLN A 1 411 ? 7.449 -11.484 -14.805 1 97.88 411 GLN A CA 1
ATOM 3247 C C . GLN A 1 411 ? 7.949 -10.891 -16.125 1 97.88 411 GLN A C 1
ATOM 3249 O O . GLN A 1 411 ? 7.719 -11.461 -17.188 1 97.88 411 GLN A O 1
ATOM 3254 N N . ALA A 1 412 ? 8.648 -9.766 -16.016 1 98.06 412 ALA A N 1
ATOM 3255 C CA . ALA A 1 412 ? 9.195 -9.102 -17.188 1 98.06 412 ALA A CA 1
ATOM 3256 C C . ALA A 1 412 ? 10.281 -9.953 -17.844 1 98.06 412 ALA A C 1
ATOM 3258 O O . ALA A 1 412 ? 10.32 -10.078 -19.078 1 98.06 412 ALA A O 1
ATOM 3259 N N . LEU A 1 413 ? 11.156 -10.531 -17.062 1 96.5 413 LEU A N 1
ATOM 3260 C CA . LEU A 1 413 ? 12.234 -11.359 -17.578 1 96.5 413 LEU A CA 1
ATOM 3261 C C . LEU A 1 413 ? 11.672 -12.633 -18.219 1 96.5 413 LEU A C 1
ATOM 3263 O O . LEU A 1 413 ? 12.156 -13.078 -19.25 1 96.5 413 LEU A O 1
ATOM 3267 N N . ASP A 1 414 ? 10.68 -13.203 -17.562 1 96.56 414 ASP A N 1
ATOM 3268 C CA . ASP A 1 414 ? 10.055 -14.406 -18.109 1 96.56 414 ASP A CA 1
ATOM 3269 C C . ASP A 1 414 ? 9.32 -14.102 -19.422 1 96.56 414 ASP A C 1
ATOM 3271 O O . ASP A 1 414 ? 9.297 -14.922 -20.328 1 96.56 414 ASP A O 1
ATOM 3275 N N . MET A 1 415 ? 8.672 -12.953 -19.453 1 98.06 415 MET A N 1
ATOM 3276 C CA . MET A 1 415 ? 8.078 -12.508 -20.703 1 98.06 415 MET A CA 1
ATOM 3277 C C . MET A 1 415 ? 9.125 -12.422 -21.812 1 98.06 415 MET A C 1
ATOM 3279 O O . MET A 1 415 ? 8.906 -12.883 -22.922 1 98.06 415 MET A O 1
ATOM 3283 N N . LEU A 1 416 ? 10.297 -11.859 -21.469 1 97.44 416 LEU A N 1
ATOM 3284 C CA . LEU A 1 416 ? 11.383 -11.758 -22.438 1 97.44 416 LEU A CA 1
ATOM 3285 C C . LEU A 1 416 ? 11.805 -13.133 -22.938 1 97.44 416 LEU A C 1
ATOM 3287 O O . LEU A 1 416 ? 12.055 -13.312 -24.141 1 97.44 416 LEU A O 1
ATOM 3291 N N . GLU A 1 417 ? 11.875 -14.031 -22.047 1 95.69 417 GLU A N 1
ATOM 3292 C CA . GLU A 1 417 ? 12.242 -15.398 -22.422 1 95.69 417 GLU A CA 1
ATOM 3293 C C . GLU A 1 417 ? 11.211 -16 -23.375 1 95.69 417 GLU A C 1
ATOM 3295 O O . GLU A 1 417 ? 11.578 -16.625 -24.375 1 95.69 417 GLU A O 1
ATOM 3300 N N . ALA A 1 418 ? 9.945 -15.844 -23.078 1 97.19 418 ALA A N 1
ATOM 3301 C CA . ALA A 1 418 ? 8.867 -16.359 -23.922 1 97.19 418 ALA A CA 1
ATOM 3302 C C . ALA A 1 418 ? 8.938 -15.75 -25.312 1 97.19 418 ALA A C 1
ATOM 3304 O O . ALA A 1 418 ? 8.695 -16.438 -26.312 1 97.19 418 ALA A O 1
ATOM 3305 N N . ILE A 1 419 ? 9.297 -14.461 -25.359 1 97.62 419 ILE A N 1
ATOM 3306 C CA . ILE A 1 419 ? 9.336 -13.742 -26.625 1 97.62 419 ILE A CA 1
ATOM 3307 C C . ILE A 1 419 ? 10.578 -14.141 -27.406 1 97.62 419 ILE A C 1
ATOM 3309 O O . ILE A 1 419 ? 10.484 -14.531 -28.578 1 97.62 419 ILE A O 1
ATOM 3313 N N . HIS A 1 420 ? 11.75 -14.148 -26.797 1 96.38 420 HIS A N 1
ATOM 3314 C CA . HIS A 1 420 ? 13.023 -14.312 -27.5 1 96.38 420 HIS A CA 1
ATOM 3315 C C . HIS A 1 420 ? 13.297 -15.781 -27.797 1 96.38 420 HIS A C 1
ATOM 3317 O O . HIS A 1 420 ? 13.805 -16.109 -28.875 1 96.38 420 HIS A O 1
ATOM 3323 N N . LYS A 1 421 ? 12.945 -16.656 -26.875 1 95.62 421 LYS A N 1
ATOM 3324 C CA . LYS A 1 421 ? 13.312 -18.062 -27.031 1 95.62 421 LYS A CA 1
ATOM 3325 C C . LYS A 1 421 ? 12.172 -18.859 -27.656 1 95.62 421 LYS A C 1
ATOM 3327 O O . LYS A 1 421 ? 12.414 -19.875 -28.328 1 95.62 421 LYS A O 1
ATOM 3332 N N . LYS A 1 422 ? 10.953 -18.406 -27.438 1 97.06 422 LYS A N 1
ATOM 3333 C CA . LYS A 1 422 ? 9.828 -19.234 -27.875 1 97.06 422 LYS A CA 1
ATOM 3334 C C . LYS A 1 422 ? 8.984 -18.5 -28.906 1 97.06 422 LYS A C 1
ATOM 3336 O O . LYS A 1 422 ? 7.984 -19.031 -29.391 1 97.06 422 LYS A O 1
ATOM 3341 N N . ARG A 1 423 ? 9.312 -17.266 -29.25 1 97.81 423 ARG A N 1
ATOM 3342 C CA . ARG A 1 423 ? 8.641 -16.453 -30.25 1 97.81 423 ARG A CA 1
ATOM 3343 C C . ARG A 1 423 ? 7.156 -16.312 -29.953 1 97.81 423 ARG A C 1
ATOM 3345 O O . ARG A 1 423 ? 6.324 -16.328 -30.859 1 97.81 423 ARG A O 1
ATOM 3352 N N . ALA A 1 424 ? 6.859 -16.281 -28.688 1 98.38 424 ALA A N 1
ATOM 3353 C CA . ALA A 1 424 ? 5.465 -16.234 -28.234 1 98.38 424 ALA A CA 1
ATOM 3354 C C . ALA A 1 424 ? 4.789 -14.938 -28.703 1 98.38 424 ALA A C 1
ATOM 3356 O O . ALA A 1 424 ? 3.561 -14.859 -28.75 1 98.38 424 ALA A O 1
ATOM 3357 N N . HIS A 1 425 ? 5.559 -13.844 -29.078 1 98.31 425 HIS A N 1
ATOM 3358 C CA . HIS A 1 425 ? 5 -12.586 -29.562 1 98.31 425 HIS A CA 1
ATOM 3359 C C . HIS A 1 425 ? 4.305 -12.766 -30.906 1 98.31 425 HIS A C 1
ATOM 3361 O O . HIS A 1 425 ? 3.414 -11.984 -31.25 1 98.31 425 HIS A O 1
ATOM 3367 N N . GLU A 1 426 ? 4.688 -13.781 -31.672 1 98.19 426 GLU A N 1
ATOM 3368 C CA . GLU A 1 426 ? 4.105 -13.984 -33 1 98.19 426 GLU A CA 1
ATOM 3369 C C . GLU A 1 426 ? 2.641 -14.398 -32.875 1 98.19 426 GLU A C 1
ATOM 3371 O O . GLU A 1 426 ? 1.759 -13.711 -33.406 1 98.19 426 GLU A O 1
ATOM 3376 N N . PRO A 1 427 ? 2.35 -15.492 -32.156 1 98.19 427 PRO A N 1
ATOM 3377 C CA . PRO A 1 427 ? 0.928 -15.805 -31.984 1 98.19 427 PRO A CA 1
ATOM 3378 C C . PRO A 1 427 ? 0.167 -14.742 -31.203 1 98.19 427 PRO A C 1
ATOM 3380 O O . PRO A 1 427 ? -1.039 -14.57 -31.391 1 98.19 427 PRO A O 1
ATOM 3383 N N . PHE A 1 428 ? 0.79 -14.023 -30.375 1 98.62 428 PHE A N 1
ATOM 3384 C CA . PHE A 1 428 ? 0.167 -12.93 -29.641 1 98.62 428 PHE A CA 1
ATOM 3385 C C . PHE A 1 428 ? -0.302 -11.844 -30.609 1 98.62 428 PHE A C 1
ATOM 3387 O O . PHE A 1 428 ? -1.436 -11.367 -30.5 1 98.62 428 PHE A O 1
ATOM 3394 N N . LEU A 1 429 ? 0.588 -11.445 -31.469 1 98.62 429 LEU A N 1
ATOM 3395 C CA . LEU A 1 429 ? 0.227 -10.438 -32.469 1 98.62 429 LEU A CA 1
ATOM 3396 C C . LEU A 1 429 ? -0.87 -10.945 -33.375 1 98.62 429 LEU A C 1
ATOM 3398 O O . LEU A 1 429 ? -1.721 -10.172 -33.844 1 98.62 429 LEU A O 1
ATOM 3402 N N . GLU A 1 430 ? -0.798 -12.242 -33.719 1 98.31 430 GLU A N 1
ATOM 3403 C CA . GLU A 1 430 ? -1.868 -12.844 -34.5 1 98.31 430 GLU A CA 1
ATOM 3404 C C . GLU A 1 430 ? -3.209 -12.75 -33.781 1 98.31 430 GLU A C 1
ATOM 3406 O O . GLU A 1 430 ? -4.234 -12.461 -34.406 1 98.31 430 GLU A O 1
ATOM 3411 N N . LEU A 1 431 ? -3.176 -13.047 -32.5 1 97.81 431 LEU A N 1
ATOM 3412 C CA . LEU A 1 431 ? -4.371 -12.945 -31.656 1 97.81 431 LEU A CA 1
ATOM 3413 C C . LEU A 1 431 ? -4.969 -11.539 -31.75 1 97.81 431 LEU A C 1
ATOM 3415 O O . LEU A 1 431 ? -6.191 -11.383 -31.812 1 97.81 431 LEU A O 1
ATOM 3419 N N . LEU A 1 432 ? -4.141 -10.508 -31.781 1 98.31 432 LEU A N 1
ATOM 3420 C CA . LEU A 1 432 ? -4.578 -9.117 -31.719 1 98.31 432 LEU A CA 1
ATOM 3421 C C . LEU A 1 432 ? -4.98 -8.617 -33.094 1 98.31 432 LEU A C 1
ATOM 3423 O O . LEU A 1 432 ? -5.469 -7.492 -33.25 1 98.31 432 LEU A O 1
ATOM 3427 N N . MET A 1 433 ? -4.82 -9.414 -34.125 1 97.12 433 MET A N 1
ATOM 3428 C CA . MET A 1 433 ? -5.086 -9.016 -35.5 1 97.12 433 MET A CA 1
ATOM 3429 C C . MET A 1 433 ? -6.52 -8.516 -35.656 1 97.12 433 MET A C 1
ATOM 3431 O O . MET A 1 433 ? -6.793 -7.648 -36.5 1 97.12 433 MET A O 1
ATOM 3435 N N . ALA A 1 434 ? -7.391 -9.031 -34.875 1 95.5 434 ALA A N 1
ATOM 3436 C CA . ALA A 1 434 ? -8.805 -8.68 -34.969 1 95.5 434 ALA A CA 1
ATOM 3437 C C . ALA A 1 434 ? -9.062 -7.281 -34.406 1 95.5 434 ALA A C 1
ATOM 3439 O O . ALA A 1 434 ? -10.141 -6.723 -34.562 1 95.5 434 ALA A O 1
ATOM 3440 N N . HIS A 1 435 ? -8.109 -6.699 -33.75 1 97.31 435 HIS A N 1
ATOM 3441 C CA . HIS A 1 435 ? -8.203 -5.352 -33.188 1 97.31 435 HIS A CA 1
ATOM 3442 C C . HIS A 1 435 ? -6.977 -4.523 -33.562 1 97.31 435 HIS A C 1
ATOM 3444 O O . HIS A 1 435 ? -6.059 -4.383 -32.75 1 97.31 435 HIS A O 1
ATOM 3450 N N . PRO A 1 436 ? -7.039 -3.768 -34.594 1 97.12 436 PRO A N 1
ATOM 3451 C CA . PRO A 1 436 ? -5.867 -3.105 -35.188 1 97.12 436 PRO A CA 1
ATOM 3452 C C . PRO A 1 436 ? -5.188 -2.148 -34.188 1 97.12 436 PRO A C 1
ATOM 3454 O O . PRO A 1 436 ? -3.957 -2.053 -34.188 1 97.12 436 PRO A O 1
ATOM 3457 N N . GLU A 1 437 ? -5.969 -1.441 -33.438 1 97.44 437 GLU A N 1
ATOM 3458 C CA . GLU A 1 437 ? -5.367 -0.512 -32.5 1 97.44 437 GLU A CA 1
ATOM 3459 C C . GLU A 1 437 ? -4.551 -1.253 -31.438 1 97.44 437 GLU A C 1
ATOM 3461 O O . GLU A 1 437 ? -3.43 -0.856 -31.125 1 97.44 437 GLU A O 1
ATOM 3466 N N . ALA A 1 438 ? -5.113 -2.277 -30.844 1 98.19 438 ALA A N 1
ATOM 3467 C CA . ALA A 1 438 ? -4.395 -3.088 -29.859 1 98.19 438 ALA A CA 1
ATOM 3468 C C . ALA A 1 438 ? -3.117 -3.668 -30.469 1 98.19 438 ALA A C 1
ATOM 3470 O O . ALA A 1 438 ? -2.066 -3.678 -29.828 1 98.19 438 ALA A O 1
ATOM 3471 N N . ARG A 1 439 ? -3.256 -4.145 -31.703 1 98.44 439 ARG A N 1
ATOM 3472 C CA . ARG A 1 439 ? -2.1 -4.727 -32.375 1 98.44 439 ARG A CA 1
ATOM 3473 C C . ARG A 1 439 ? -1.007 -3.684 -32.594 1 98.44 439 ARG A C 1
ATOM 3475 O O . ARG A 1 439 ? 0.175 -3.963 -32.375 1 98.44 439 ARG A O 1
ATOM 3482 N N . ALA A 1 440 ? -1.404 -2.506 -33 1 98.38 440 ALA A N 1
ATOM 3483 C CA . ALA A 1 440 ? -0.44 -1.436 -33.25 1 98.38 440 ALA A CA 1
ATOM 3484 C C . ALA A 1 440 ? 0.308 -1.068 -31.969 1 98.38 440 ALA A C 1
ATOM 3486 O O . ALA A 1 440 ? 1.52 -0.836 -31.984 1 98.38 440 ALA A O 1
ATOM 3487 N N . GLN A 1 441 ? -0.423 -1.001 -30.891 1 98 441 GLN A N 1
ATOM 3488 C CA . GLN A 1 441 ? 0.191 -0.704 -29.594 1 98 441 GLN A CA 1
ATOM 3489 C C . GLN A 1 441 ? 1.18 -1.794 -29.188 1 98 441 GLN A C 1
ATOM 3491 O O . GLN A 1 441 ? 2.273 -1.499 -28.703 1 98 441 GLN A O 1
ATOM 3496 N N . ALA A 1 442 ? 0.799 -3.033 -29.391 1 98.69 442 ALA A N 1
ATOM 3497 C CA . ALA A 1 442 ? 1.669 -4.16 -29.062 1 98.69 442 ALA A CA 1
ATOM 3498 C C . ALA A 1 442 ? 2.93 -4.148 -29.922 1 98.69 442 ALA A C 1
ATOM 3500 O O . ALA A 1 442 ? 4.035 -4.367 -29.422 1 98.69 442 ALA A O 1
ATOM 3501 N N . GLU A 1 443 ? 2.75 -3.898 -31.219 1 98.62 443 GLU A N 1
ATOM 3502 C CA . GLU A 1 443 ? 3.887 -3.842 -32.125 1 98.62 443 GLU A CA 1
ATOM 3503 C C . GLU A 1 443 ? 4.855 -2.729 -31.734 1 98.62 443 GLU A C 1
ATOM 3505 O O . GLU A 1 443 ? 6.07 -2.906 -31.797 1 98.62 443 GLU A O 1
ATOM 3510 N N . GLY A 1 444 ? 4.289 -1.601 -31.391 1 98.06 444 GLY A N 1
ATOM 3511 C CA . GLY A 1 444 ? 5.125 -0.506 -30.906 1 98.06 444 GLY A CA 1
ATOM 3512 C C . GLY A 1 444 ? 5.941 -0.866 -29.688 1 98.06 444 GLY A C 1
ATOM 3513 O O . GLY A 1 444 ? 7.129 -0.539 -29.609 1 98.06 444 GLY A O 1
ATOM 3514 N N . ALA A 1 445 ? 5.332 -1.531 -28.734 1 97.94 445 ALA A N 1
ATOM 3515 C CA . ALA A 1 445 ? 6.012 -1.946 -27.516 1 97.94 445 ALA A CA 1
ATOM 3516 C C . ALA A 1 445 ? 7.113 -2.959 -27.812 1 97.94 445 ALA A C 1
ATOM 3518 O O . ALA A 1 445 ? 8.195 -2.904 -27.219 1 97.94 445 ALA A O 1
ATOM 3519 N N . LEU A 1 446 ? 6.805 -3.873 -28.703 1 98.44 446 LEU A N 1
ATOM 3520 C CA . LEU A 1 446 ? 7.77 -4.902 -29.062 1 98.44 446 LEU A CA 1
ATOM 3521 C C . LEU A 1 446 ? 8.969 -4.297 -29.781 1 98.44 446 LEU A C 1
ATOM 3523 O O . LEU A 1 446 ? 10.109 -4.723 -29.578 1 98.44 446 LEU A O 1
ATOM 3527 N N . ARG A 1 447 ? 8.719 -3.35 -30.672 1 98 447 ARG A N 1
ATOM 3528 C CA . ARG A 1 447 ? 9.805 -2.664 -31.359 1 98 447 ARG A CA 1
ATOM 3529 C C . ARG A 1 447 ? 10.719 -1.955 -30.375 1 98 447 ARG A C 1
ATOM 3531 O O . ARG A 1 447 ? 11.945 -2.066 -30.469 1 98 447 ARG A O 1
ATOM 3538 N N . ARG A 1 448 ? 10.164 -1.256 -29.469 1 96.38 448 ARG A N 1
ATOM 3539 C CA . ARG A 1 448 ? 10.953 -0.551 -28.469 1 96.38 448 ARG A CA 1
ATOM 3540 C C . ARG A 1 448 ? 11.719 -1.531 -27.594 1 96.38 448 ARG A C 1
ATOM 3542 O O . ARG A 1 448 ? 12.852 -1.253 -27.188 1 96.38 448 ARG A O 1
ATOM 3549 N N . LEU A 1 449 ? 11.023 -2.592 -27.234 1 97.31 449 LEU A N 1
ATOM 3550 C CA . LEU A 1 449 ? 11.672 -3.627 -26.438 1 97.31 449 LEU A CA 1
ATOM 3551 C C . LEU A 1 449 ? 12.891 -4.18 -27.156 1 97.31 449 LEU A C 1
ATOM 3553 O O . LEU A 1 449 ? 13.93 -4.43 -26.531 1 97.31 449 LEU A O 1
ATOM 3557 N N . ALA A 1 450 ? 12.75 -4.398 -28.406 1 96.44 450 ALA A N 1
ATOM 3558 C CA . ALA A 1 450 ? 13.867 -4.879 -29.203 1 96.44 450 ALA A CA 1
ATOM 3559 C C . ALA A 1 450 ? 15.008 -3.863 -29.219 1 96.44 450 ALA A C 1
ATOM 3561 O O . ALA A 1 450 ? 16.188 -4.234 -29.234 1 96.44 450 ALA A O 1
ATOM 3562 N N . GLU A 1 451 ? 14.695 -2.633 -29.219 1 95.44 451 GLU A N 1
ATOM 3563 C CA . GLU A 1 451 ? 15.672 -1.552 -29.297 1 95.44 451 GLU A CA 1
ATOM 3564 C C . GLU A 1 451 ? 16.359 -1.325 -27.953 1 95.44 451 GLU A C 1
ATOM 3566 O O . GLU A 1 451 ? 17.562 -1.136 -27.891 1 95.44 451 GLU A O 1
ATOM 3571 N N . GLU A 1 452 ? 15.617 -1.363 -26.891 1 94.25 452 GLU A N 1
ATOM 3572 C CA . GLU A 1 452 ? 16.125 -0.926 -25.594 1 94.25 452 GLU A CA 1
ATOM 3573 C C . GLU A 1 452 ? 16.562 -2.113 -24.75 1 94.25 452 GLU A C 1
ATOM 3575 O O . GLU A 1 452 ? 17.281 -1.943 -23.75 1 94.25 452 GLU A O 1
ATOM 3580 N N . GLY A 1 453 ? 16.094 -3.268 -25.094 1 94 453 GLY A N 1
ATOM 3581 C CA . GLY A 1 453 ? 16.531 -4.465 -24.375 1 94 453 GLY A CA 1
ATOM 3582 C C . GLY A 1 453 ? 15.875 -4.621 -23.016 1 94 453 GLY A C 1
ATOM 3583 O O . GLY A 1 453 ? 14.758 -4.141 -22.797 1 94 453 GLY A O 1
ATOM 3584 N N . PRO A 1 454 ? 16.516 -5.312 -22.094 1 95.19 454 PRO A N 1
ATOM 3585 C CA . PRO A 1 454 ? 15.945 -5.691 -20.797 1 95.19 454 PRO A CA 1
ATOM 3586 C C . PRO A 1 454 ? 15.609 -4.48 -19.938 1 95.19 454 PRO A C 1
ATOM 3588 O O . PRO A 1 454 ? 14.688 -4.547 -19.109 1 95.19 454 PRO A O 1
ATOM 3591 N N . TRP A 1 455 ? 16.234 -3.393 -20.156 1 96.75 455 TRP A N 1
ATOM 3592 C CA . TRP A 1 455 ? 15.977 -2.176 -19.391 1 96.75 455 TRP A CA 1
ATOM 3593 C C . TRP A 1 455 ? 14.523 -1.736 -19.547 1 96.75 455 TRP A C 1
ATOM 3595 O O . TRP A 1 455 ? 13.93 -1.187 -18.609 1 96.75 455 TRP A O 1
ATOM 3605 N N . TYR A 1 456 ? 13.914 -2.086 -20.688 1 97 456 TYR A N 1
ATOM 3606 C CA . TYR A 1 456 ? 12.57 -1.633 -21.031 1 97 456 TYR A CA 1
ATOM 3607 C C . TYR A 1 456 ? 11.547 -2.729 -20.766 1 97 456 TYR A C 1
ATOM 3609 O O . TYR A 1 456 ? 10.359 -2.557 -21.047 1 97 456 TYR A O 1
ATOM 3617 N N . ALA A 1 457 ? 11.938 -3.852 -20.219 1 97.75 457 ALA A N 1
ATOM 3618 C CA . ALA A 1 457 ? 11.109 -5.051 -20.219 1 97.75 457 ALA A CA 1
ATOM 3619 C C . ALA A 1 457 ? 9.859 -4.855 -19.359 1 97.75 457 ALA A C 1
ATOM 3621 O O . ALA A 1 457 ? 8.773 -5.32 -19.703 1 97.75 457 ALA A O 1
ATOM 3622 N N . LYS A 1 458 ? 10 -4.266 -18.219 1 96.81 458 LYS A N 1
ATOM 3623 C CA . LYS A 1 458 ? 8.852 -4.047 -17.344 1 96.81 458 LYS A CA 1
ATOM 3624 C C . LYS A 1 458 ? 7.828 -3.127 -18.016 1 96.81 458 LYS A C 1
ATOM 3626 O O . LYS A 1 458 ? 6.621 -3.342 -17.875 1 96.81 458 LYS A O 1
ATOM 3631 N N . GLU A 1 459 ? 8.312 -2.027 -18.562 1 96.88 459 GLU A N 1
ATOM 3632 C CA . GLU A 1 459 ? 7.43 -1.123 -19.297 1 96.88 459 GLU A CA 1
ATOM 3633 C C . GLU A 1 459 ? 6.758 -1.831 -20.469 1 96.88 459 GLU A C 1
ATOM 3635 O O . GLU A 1 459 ? 5.566 -1.635 -20.719 1 96.88 459 GLU A O 1
ATOM 3640 N N . ALA A 1 460 ? 7.574 -2.625 -21.188 1 98.12 460 ALA A N 1
ATOM 3641 C CA . ALA A 1 460 ? 7.02 -3.391 -22.297 1 98.12 460 ALA A CA 1
ATOM 3642 C C . ALA A 1 460 ? 5.91 -4.324 -21.812 1 98.12 460 ALA A C 1
ATOM 3644 O O . ALA A 1 460 ? 4.887 -4.477 -22.484 1 98.12 460 ALA A O 1
ATOM 3645 N N . LEU A 1 461 ? 6.133 -4.969 -20.672 1 98.62 461 LEU A N 1
ATOM 3646 C CA . LEU A 1 461 ? 5.113 -5.855 -20.109 1 98.62 461 LEU A CA 1
ATOM 3647 C C . LEU A 1 461 ? 3.812 -5.102 -19.875 1 98.62 461 LEU A C 1
ATOM 3649 O O . LEU A 1 461 ? 2.732 -5.586 -20.219 1 98.62 461 LEU A O 1
ATOM 3653 N N . ARG A 1 462 ? 3.875 -3.891 -19.312 1 98.06 462 ARG A N 1
ATOM 3654 C CA . ARG A 1 462 ? 2.697 -3.074 -19.031 1 98.06 462 ARG A CA 1
ATOM 3655 C C . ARG A 1 462 ? 1.96 -2.725 -20.312 1 98.06 462 ARG A C 1
ATOM 3657 O O . ARG A 1 462 ? 0.733 -2.834 -20.391 1 98.06 462 ARG A O 1
ATOM 3664 N N . ARG A 1 463 ? 2.717 -2.332 -21.312 1 98.31 463 ARG A N 1
ATOM 3665 C CA . ARG A 1 463 ? 2.133 -1.896 -22.578 1 98.31 463 ARG A CA 1
ATOM 3666 C C . ARG A 1 463 ? 1.475 -3.061 -23.297 1 98.31 463 ARG A C 1
ATOM 3668 O O . ARG A 1 463 ? 0.37 -2.926 -23.828 1 98.31 463 ARG A O 1
ATOM 3675 N N . LEU A 1 464 ? 2.178 -4.188 -23.297 1 98.88 464 LEU A N 1
ATOM 3676 C CA . LEU A 1 464 ? 1.627 -5.375 -23.938 1 98.88 464 LEU A CA 1
ATOM 3677 C C . LEU A 1 464 ? 0.386 -5.867 -23.203 1 98.88 464 LEU A C 1
ATOM 3679 O O . LEU A 1 464 ? -0.589 -6.285 -23.828 1 98.88 464 LEU A O 1
ATOM 3683 N N . ALA A 1 465 ? 0.443 -5.809 -21.875 1 98.94 465 ALA A N 1
ATOM 3684 C CA . ALA A 1 465 ? -0.71 -6.199 -21.062 1 98.94 465 ALA A CA 1
ATOM 3685 C C . ALA A 1 465 ? -1.908 -5.297 -21.344 1 98.94 465 ALA A C 1
ATOM 3687 O O . ALA A 1 465 ? -3.039 -5.777 -21.469 1 98.94 465 ALA A O 1
ATOM 3688 N N . ASP A 1 466 ? -1.667 -3.98 -21.438 1 98.88 466 ASP A N 1
ATOM 3689 C CA . ASP A 1 466 ? -2.75 -3.035 -21.688 1 98.88 466 ASP A CA 1
ATOM 3690 C C . ASP A 1 466 ? -3.311 -3.215 -23.109 1 98.88 466 ASP A C 1
ATOM 3692 O O . ASP A 1 466 ? -4.508 -3.031 -23.328 1 98.88 466 ASP A O 1
ATOM 3696 N N . ALA A 1 467 ? -2.43 -3.525 -24.047 1 98.88 467 ALA A N 1
ATOM 3697 C CA . ALA A 1 467 ? -2.91 -3.846 -25.391 1 98.88 467 ALA A CA 1
ATOM 3698 C C . ALA A 1 467 ? -3.807 -5.078 -25.375 1 98.88 467 ALA A C 1
ATOM 3700 O O . ALA A 1 467 ? -4.859 -5.098 -26.016 1 98.88 467 ALA A O 1
ATOM 3701 N N . ALA A 1 468 ? -3.365 -6.09 -24.641 1 98.94 468 ALA A N 1
ATOM 3702 C CA . ALA A 1 468 ? -4.164 -7.305 -24.5 1 98.94 468 ALA A CA 1
ATOM 3703 C C . ALA A 1 468 ? -5.488 -7.016 -23.797 1 98.94 468 ALA A C 1
ATOM 3705 O O . ALA A 1 468 ? -6.523 -7.582 -24.156 1 98.94 468 ALA A O 1
ATOM 3706 N N . ALA A 1 469 ? -5.465 -6.168 -22.781 1 98.88 469 ALA A N 1
ATOM 3707 C CA . ALA A 1 469 ? -6.68 -5.781 -22.062 1 98.88 469 ALA A CA 1
ATOM 3708 C C . ALA A 1 469 ? -7.656 -5.062 -22.984 1 98.88 469 ALA A C 1
ATOM 3710 O O . ALA A 1 469 ? -8.867 -5.293 -22.922 1 98.88 469 ALA A O 1
ATOM 3711 N N . LEU A 1 470 ? -7.105 -4.133 -23.812 1 98.81 470 LEU A N 1
ATOM 3712 C CA . LEU A 1 470 ? -7.938 -3.43 -24.781 1 98.81 470 LEU A CA 1
ATOM 3713 C C . LEU A 1 470 ? -8.617 -4.414 -25.734 1 98.81 470 LEU A C 1
ATOM 3715 O O . LEU A 1 470 ? -9.82 -4.32 -25.969 1 98.81 470 LEU A O 1
ATOM 3719 N N . TYR A 1 471 ? -7.836 -5.359 -26.266 1 98.56 471 TYR A N 1
ATOM 3720 C CA . TYR A 1 471 ? -8.375 -6.406 -27.141 1 98.56 471 TYR A CA 1
ATOM 3721 C C . TYR A 1 471 ? -9.461 -7.203 -26.422 1 98.56 471 TYR A C 1
ATOM 3723 O O . TYR A 1 471 ? -10.531 -7.438 -26.969 1 98.56 471 TYR A O 1
ATOM 3731 N N . ALA A 1 472 ? -9.156 -7.613 -25.156 1 98.75 472 ALA A N 1
ATOM 3732 C CA . ALA A 1 472 ? -10.086 -8.422 -24.391 1 98.75 472 ALA A CA 1
ATOM 3733 C C . ALA A 1 472 ? -11.383 -7.668 -24.125 1 98.75 472 ALA A C 1
ATOM 3735 O O . ALA A 1 472 ? -12.477 -8.227 -24.25 1 98.75 472 ALA A O 1
ATOM 3736 N N . LEU A 1 473 ? -11.281 -6.41 -23.734 1 98.5 473 LEU A N 1
ATOM 3737 C CA . LEU A 1 473 ? -12.461 -5.598 -23.438 1 98.5 473 LEU A CA 1
ATOM 3738 C C . LEU A 1 473 ? -13.32 -5.434 -24.688 1 98.5 473 LEU A C 1
ATOM 3740 O O . LEU A 1 473 ? -14.555 -5.414 -24.609 1 98.5 473 LEU A O 1
ATOM 3744 N N . ALA A 1 474 ? -12.648 -5.273 -25.797 1 97.19 474 ALA A N 1
ATOM 3745 C CA . ALA A 1 474 ? -13.359 -5.07 -27.047 1 97.19 474 ALA A CA 1
ATOM 3746 C C . ALA A 1 474 ? -14.164 -6.312 -27.438 1 97.19 474 ALA A C 1
ATOM 3748 O O . ALA A 1 474 ? -15.148 -6.223 -28.172 1 97.19 474 ALA A O 1
ATOM 3749 N N . ARG A 1 475 ? -13.766 -7.406 -26.938 1 97 475 ARG A N 1
ATOM 3750 C CA . ARG A 1 475 ? -14.484 -8.648 -27.219 1 97 475 ARG A CA 1
ATOM 3751 C C . ARG A 1 475 ? -15.781 -8.727 -26.422 1 97 475 ARG A C 1
ATOM 3753 O O . ARG A 1 475 ? -16.672 -9.508 -26.75 1 97 475 ARG A O 1
ATOM 3760 N N . VAL A 1 476 ? -15.82 -8.008 -25.312 1 97.56 476 VAL A N 1
ATOM 3761 C CA . VAL A 1 476 ? -17.062 -7.934 -24.562 1 97.56 476 VAL A CA 1
ATOM 3762 C C . VAL A 1 476 ? -18.047 -6.996 -25.266 1 97.56 476 VAL A C 1
ATOM 3764 O O . VAL A 1 476 ? -17.938 -5.773 -25.141 1 97.56 476 VAL A O 1
ATOM 3767 N N . GLU A 1 477 ? -18.953 -7.465 -25.969 1 91.69 477 GLU A N 1
ATOM 3768 C CA . GLU A 1 477 ? -19.812 -6.688 -26.875 1 91.69 477 GLU A CA 1
ATOM 3769 C C . GLU A 1 477 ? -20.922 -5.977 -26.109 1 91.69 477 GLU A C 1
ATOM 3771 O O . GLU A 1 477 ? -21.469 -4.977 -26.578 1 91.69 477 GLU A O 1
ATOM 3776 N N . ALA A 1 478 ? -21.25 -6.48 -24.969 1 94.31 478 ALA A N 1
ATOM 3777 C CA . ALA A 1 478 ? -22.328 -5.902 -24.172 1 94.31 478 ALA A CA 1
ATOM 3778 C C . ALA A 1 478 ? -22.016 -4.469 -23.766 1 94.31 478 ALA A C 1
ATOM 3780 O O . ALA A 1 478 ? -20.859 -4.152 -23.438 1 94.31 478 ALA A O 1
ATOM 3781 N N . GLU A 1 479 ? -23.031 -3.617 -23.875 1 94.88 479 GLU A N 1
ATOM 3782 C CA . GLU A 1 479 ? -22.875 -2.266 -23.344 1 94.88 479 GLU A CA 1
ATOM 3783 C C . GLU A 1 479 ? -22.672 -2.285 -21.828 1 94.88 479 GLU A C 1
ATOM 3785 O O . GLU A 1 479 ? -23.25 -3.115 -21.141 1 94.88 479 GLU A O 1
ATOM 3790 N N . PRO A 1 480 ? -21.766 -1.329 -21.344 1 97.56 480 PRO A N 1
ATOM 3791 C CA . PRO A 1 480 ? -21.078 -0.227 -22.016 1 97.56 480 PRO A CA 1
ATOM 3792 C C . PRO A 1 480 ? -19.625 -0.54 -22.312 1 97.56 480 PRO A C 1
ATOM 3794 O O . PRO A 1 480 ? -18.781 0.359 -22.297 1 97.56 480 PRO A O 1
ATOM 3797 N N . PHE A 1 481 ? -19.234 -1.79 -22.578 1 97.94 481 PHE A N 1
ATOM 3798 C CA . PHE A 1 481 ? -17.859 -2.264 -22.609 1 97.94 481 PHE A CA 1
ATOM 3799 C C . PHE A 1 481 ? -17.109 -1.653 -23.797 1 97.94 481 PHE A C 1
ATOM 3801 O O . PHE A 1 481 ? -15.922 -1.323 -23.672 1 97.94 481 PHE A O 1
ATOM 3808 N N . PRO A 1 482 ? -17.75 -1.45 -24.969 1 97.19 482 PRO A N 1
ATOM 3809 C CA . PRO A 1 482 ? -17.031 -0.777 -26.047 1 97.19 482 PRO A CA 1
ATOM 3810 C C . PRO A 1 482 ? -16.531 0.613 -25.641 1 97.19 482 PRO A C 1
ATOM 3812 O O . PRO A 1 482 ? -15.406 0.988 -25.969 1 97.19 482 PRO A O 1
ATOM 3815 N N . THR A 1 483 ? -17.391 1.356 -24.922 1 98 483 THR A N 1
ATOM 3816 C CA . THR A 1 483 ? -16.984 2.676 -24.453 1 98 483 THR A CA 1
ATOM 3817 C C . THR A 1 483 ? -15.922 2.555 -23.375 1 98 483 THR A C 1
ATOM 3819 O O . THR A 1 483 ? -14.977 3.342 -23.328 1 98 483 THR A O 1
ATOM 3822 N N . LEU A 1 484 ? -16.094 1.604 -22.469 1 98.56 484 LEU A N 1
ATOM 3823 C CA . LEU A 1 484 ? -15.094 1.359 -21.438 1 98.56 484 LEU A CA 1
ATOM 3824 C C . LEU A 1 484 ? -13.742 1.01 -22.047 1 98.56 484 LEU A C 1
ATOM 3826 O O . LEU A 1 484 ? -12.695 1.425 -21.531 1 98.56 484 LEU A O 1
ATOM 3830 N N . ALA A 1 485 ? -13.758 0.25 -23.125 1 98.5 485 ALA A N 1
ATOM 3831 C CA . ALA A 1 485 ? -12.531 -0.117 -23.812 1 98.5 485 ALA A CA 1
ATOM 3832 C C . ALA A 1 485 ? -11.812 1.118 -24.359 1 98.5 485 ALA A C 1
ATOM 3834 O O . ALA A 1 485 ? -10.594 1.231 -24.25 1 98.5 485 ALA A O 1
ATOM 3835 N N . ARG A 1 486 ? -12.555 2.012 -24.922 1 97.75 486 ARG A N 1
ATOM 3836 C CA . ARG A 1 486 ? -11.984 3.242 -25.453 1 97.75 486 ARG A CA 1
ATOM 3837 C C . ARG A 1 486 ? -11.383 4.094 -24.344 1 97.75 486 ARG A C 1
ATOM 3839 O O . ARG A 1 486 ? -10.305 4.672 -24.516 1 97.75 486 ARG A O 1
ATOM 3846 N N . LEU A 1 487 ? -12.125 4.191 -23.219 1 98.44 487 LEU A N 1
ATOM 3847 C CA . LEU A 1 487 ? -11.633 4.961 -22.094 1 98.44 487 LEU A CA 1
ATOM 3848 C C . LEU A 1 487 ? -10.391 4.305 -21.484 1 98.44 487 LEU A C 1
ATOM 3850 O O . LEU A 1 487 ? -9.477 5 -21.047 1 98.44 487 LEU A O 1
ATOM 3854 N N . TYR A 1 488 ? -10.375 2.965 -21.484 1 98.62 488 TYR A N 1
ATOM 3855 C CA . TYR A 1 488 ? -9.203 2.24 -21 1 98.62 488 TYR A CA 1
ATOM 3856 C C . TYR A 1 488 ? -7.977 2.566 -21.844 1 98.62 488 TYR A C 1
ATOM 3858 O O . TYR A 1 488 ? -6.898 2.83 -21.312 1 98.62 488 TYR A O 1
ATOM 3866 N N . ALA A 1 489 ? -8.148 2.514 -23.188 1 98.44 489 ALA A N 1
ATOM 3867 C CA . ALA A 1 489 ? -7.047 2.824 -24.094 1 98.44 489 ALA A CA 1
ATOM 3868 C C . ALA A 1 489 ? -6.559 4.254 -23.891 1 98.44 489 ALA A C 1
ATOM 3870 O O . ALA A 1 489 ? -5.352 4.504 -23.844 1 98.44 489 ALA A O 1
ATOM 3871 N N . ARG A 1 490 ? -7.484 5.168 -23.766 1 97.75 490 ARG A N 1
ATOM 3872 C CA . ARG A 1 490 ? -7.152 6.574 -23.547 1 97.75 490 ARG A CA 1
ATOM 3873 C C . ARG A 1 490 ? -6.281 6.75 -22.312 1 97.75 490 ARG A C 1
ATOM 3875 O O . ARG A 1 490 ? -5.258 7.434 -22.359 1 97.75 490 ARG A O 1
ATOM 3882 N N . ARG A 1 491 ? -6.66 6.078 -21.297 1 97.81 491 ARG A N 1
ATOM 3883 C CA . ARG A 1 491 ? -6.023 6.281 -20 1 97.81 491 ARG A CA 1
ATOM 3884 C C . ARG A 1 491 ? -4.699 5.527 -19.922 1 97.81 491 ARG A C 1
ATOM 3886 O O . ARG A 1 491 ? -3.695 6.074 -19.453 1 97.81 491 ARG A O 1
ATOM 3893 N N . PHE A 1 492 ? -4.652 4.289 -20.359 1 97.81 492 PHE A N 1
ATOM 3894 C CA . PHE A 1 492 ? -3.535 3.428 -20 1 97.81 492 PHE A CA 1
ATOM 3895 C C . PHE A 1 492 ? -2.615 3.195 -21.188 1 97.81 492 PHE A C 1
ATOM 3897 O O . PHE A 1 492 ? -1.468 2.777 -21.031 1 97.81 492 PHE A O 1
ATOM 3904 N N . LEU A 1 493 ? -3.055 3.426 -22.406 1 97.38 493 LEU A N 1
ATOM 3905 C CA . LEU A 1 493 ? -2.197 3.271 -23.578 1 97.38 493 LEU A CA 1
ATOM 3906 C C . LEU A 1 493 ? -1.768 4.629 -24.125 1 97.38 493 LEU A C 1
ATOM 3908 O O . LEU A 1 493 ? -0.611 4.812 -24.5 1 97.38 493 LEU A O 1
ATOM 3912 N N . GLU A 1 494 ? -2.697 5.617 -24.062 1 95.5 494 GLU A N 1
ATOM 3913 C CA . GLU A 1 494 ? -2.395 6.941 -24.594 1 95.5 494 GLU A CA 1
ATOM 3914 C C . GLU A 1 494 ? -1.876 7.875 -23.516 1 95.5 494 GLU A C 1
ATOM 3916 O O . GLU A 1 494 ? -1.252 8.898 -23.797 1 95.5 494 GLU A O 1
ATOM 3921 N N . GLY A 1 495 ? -2.186 7.559 -22.25 1 93 495 GLY A N 1
ATOM 3922 C CA . GLY A 1 495 ? -1.746 8.391 -21.141 1 93 495 GLY A CA 1
ATOM 3923 C C . GLY A 1 495 ? -2.504 9.703 -21.031 1 93 495 GLY A C 1
ATOM 3924 O O . GLY A 1 495 ? -1.981 10.688 -20.516 1 93 495 GLY A O 1
ATOM 3925 N N . GLU A 1 496 ? -3.691 9.719 -21.484 1 94.38 496 GLU A N 1
ATOM 3926 C CA . GLU A 1 496 ? -4.492 10.938 -21.5 1 94.38 496 GLU A CA 1
ATOM 3927 C C . GLU A 1 496 ? -5.449 10.984 -20.312 1 94.38 496 GLU A C 1
ATOM 3929 O O . GLU A 1 496 ? -5.836 9.945 -19.781 1 94.38 496 GLU A O 1
ATOM 3934 N N . ALA A 1 497 ? -5.793 12.156 -19.922 1 94.5 497 ALA A N 1
ATOM 3935 C CA . ALA A 1 497 ? -6.766 12.352 -18.844 1 94.5 497 ALA A CA 1
ATOM 3936 C C . ALA A 1 497 ? -8.141 11.82 -19.25 1 94.5 497 ALA A C 1
ATOM 3938 O O . ALA A 1 497 ? -8.492 11.836 -20.438 1 94.5 497 ALA A O 1
ATOM 3939 N N . LEU A 1 498 ? -8.859 11.336 -18.328 1 97.06 498 LEU A N 1
ATOM 3940 C CA . LEU A 1 498 ? -10.211 10.828 -18.562 1 97.06 498 LEU A CA 1
ATOM 3941 C C . LEU A 1 498 ? -11.211 11.977 -18.656 1 97.06 498 LEU A C 1
ATOM 3943 O O . LEU A 1 498 ? -11.133 12.938 -17.891 1 97.06 498 LEU A O 1
ATOM 3947 N N . PRO A 1 499 ? -12.086 11.977 -19.578 1 96.06 499 PRO A N 1
ATOM 3948 C CA . PRO A 1 499 ? -13.188 12.938 -19.609 1 96.06 499 PRO A CA 1
ATOM 3949 C C . PRO A 1 499 ? -14.281 12.602 -18.594 1 96.06 499 PRO A C 1
ATOM 3951 O O . PRO A 1 499 ? -14.352 11.469 -18.109 1 96.06 499 PRO A O 1
ATOM 3954 N N . PRO A 1 500 ? -15.07 13.617 -18.219 1 94.88 500 PRO A N 1
ATOM 3955 C CA . PRO A 1 500 ? -16.234 13.273 -17.391 1 94.88 500 PRO A CA 1
ATOM 3956 C C . PRO A 1 500 ? -17.109 12.188 -18.016 1 94.88 500 PRO A C 1
ATOM 3958 O O . PRO A 1 500 ? -17.297 12.172 -19.234 1 94.88 500 PRO A O 1
ATOM 3961 N N . SER A 1 501 ? -17.547 11.281 -17.25 1 94.38 501 SER A N 1
ATOM 3962 C CA . SER A 1 501 ? -18.328 10.148 -17.719 1 94.38 501 SER A CA 1
ATOM 3963 C C . SER A 1 501 ? -19.266 9.633 -16.625 1 94.38 501 SER A C 1
ATOM 3965 O O . SER A 1 501 ? -18.922 9.656 -15.445 1 94.38 501 SER A O 1
ATOM 3967 N N . ARG A 1 502 ? -20.438 9.18 -17.094 1 93.31 502 ARG A N 1
ATOM 3968 C CA . ARG A 1 502 ? -21.375 8.562 -16.156 1 93.31 502 ARG A CA 1
ATOM 3969 C C . ARG A 1 502 ? -21.031 7.09 -15.938 1 93.31 502 ARG A C 1
ATOM 3971 O O . ARG A 1 502 ? -21.625 6.426 -15.078 1 93.31 502 ARG A O 1
ATOM 3978 N N . LEU A 1 503 ? -19.969 6.578 -16.562 1 96.88 503 LEU A N 1
ATOM 3979 C CA . LEU A 1 503 ? -19.625 5.16 -16.531 1 96.88 503 LEU A CA 1
ATOM 3980 C C . LEU A 1 503 ? -18.812 4.828 -15.273 1 96.88 503 LEU A C 1
ATOM 3982 O O . LEU A 1 503 ? -18.344 3.701 -15.109 1 96.88 503 LEU A O 1
ATOM 3986 N N . HIS A 1 504 ? -18.688 5.797 -14.414 1 97.12 504 HIS A N 1
ATOM 3987 C CA . HIS A 1 504 ? -17.984 5.566 -13.148 1 97.12 504 HIS A CA 1
ATOM 3988 C C . HIS A 1 504 ? -18.797 4.652 -12.234 1 97.12 504 HIS A C 1
ATOM 3990 O O . HIS A 1 504 ? -18.25 4.066 -11.297 1 97.12 504 HIS A O 1
ATOM 3996 N N . ASP A 1 505 ? -20.109 4.473 -12.484 1 96.88 505 ASP A N 1
ATOM 3997 C CA . ASP A 1 505 ? -21.016 3.688 -11.648 1 96.88 505 ASP A CA 1
ATOM 3998 C C . ASP A 1 505 ? -21.406 2.385 -12.336 1 96.88 505 ASP A C 1
ATOM 4000 O O . ASP A 1 505 ? -22.25 2.387 -13.234 1 96.88 505 ASP A O 1
ATOM 4004 N N . PRO A 1 506 ? -20.875 1.267 -11.875 1 96.38 506 PRO A N 1
ATOM 4005 C CA . PRO A 1 506 ? -21.219 -0.002 -12.516 1 96.38 506 PRO A CA 1
ATOM 4006 C C . PRO A 1 506 ? -22.656 -0.446 -12.219 1 96.38 506 PRO A C 1
ATOM 4008 O O . PRO A 1 506 ? -23.156 -1.389 -12.836 1 96.38 506 PRO A O 1
ATOM 4011 N N . TRP A 1 507 ? -23.344 0.187 -11.258 1 95.81 507 TRP A N 1
ATOM 4012 C CA . TRP A 1 507 ? -24.688 -0.224 -10.852 1 95.81 507 TRP A CA 1
ATOM 4013 C C . TRP A 1 507 ? -25.734 0.667 -11.484 1 95.81 507 TRP A C 1
ATOM 4015 O O . TRP A 1 507 ? -26.938 0.545 -11.18 1 95.81 507 TRP A O 1
ATOM 4025 N N . ALA A 1 508 ? -25.328 1.612 -12.359 1 90.06 508 ALA A N 1
ATOM 4026 C CA . ALA A 1 508 ? -26.281 2.496 -13.023 1 90.06 508 ALA A CA 1
ATOM 4027 C C . ALA A 1 508 ? -26.781 1.882 -14.336 1 90.06 508 ALA A C 1
ATOM 4029 O O . ALA A 1 508 ? -26.062 1.111 -14.977 1 90.06 508 ALA A O 1
ATOM 4030 N N . MET B 1 1 ? 19.469 -4.965 16.266 1 80.38 1 MET B N 1
ATOM 4031 C CA . MET B 1 1 ? 18.453 -4.441 15.344 1 80.38 1 MET B CA 1
ATOM 4032 C C . MET B 1 1 ? 18.969 -4.457 13.906 1 80.38 1 MET B C 1
ATOM 4034 O O . MET B 1 1 ? 18.188 -4.277 12.969 1 80.38 1 MET B O 1
ATOM 4038 N N . LYS B 1 2 ? 20.297 -4.887 13.742 1 84.62 2 LYS B N 1
ATOM 4039 C CA . LYS B 1 2 ? 20.828 -5.004 12.391 1 84.62 2 LYS B CA 1
ATOM 4040 C C . LYS B 1 2 ? 20.156 -6.152 11.633 1 84.62 2 LYS B C 1
ATOM 4042 O O . LYS B 1 2 ? 20.234 -6.211 10.406 1 84.62 2 LYS B O 1
ATOM 4047 N N . GLU B 1 3 ? 19.562 -6.969 12.359 1 89.06 3 GLU B N 1
ATOM 4048 C CA . GLU B 1 3 ? 18.859 -8.102 11.766 1 89.06 3 GLU B CA 1
ATOM 4049 C C . GLU B 1 3 ? 17.5 -7.684 11.219 1 89.06 3 GLU B C 1
ATOM 4051 O O . GLU B 1 3 ? 16.875 -8.43 10.461 1 89.06 3 GLU B O 1
ATOM 4056 N N . VAL B 1 4 ? 17.094 -6.488 11.602 1 93.62 4 VAL B N 1
ATOM 4057 C CA . VAL B 1 4 ? 15.781 -6.004 11.211 1 93.62 4 VAL B CA 1
ATOM 4058 C C . VAL B 1 4 ? 15.914 -4.949 10.117 1 93.62 4 VAL B C 1
ATOM 4060 O O . VAL B 1 4 ? 15.148 -4.941 9.156 1 93.62 4 VAL B O 1
ATOM 4063 N N . PHE B 1 5 ? 16.922 -4.062 10.336 1 95.69 5 PHE B N 1
ATOM 4064 C CA . PHE B 1 5 ? 17.203 -2.973 9.414 1 95.69 5 PHE B CA 1
ATOM 4065 C C . PHE B 1 5 ? 18.672 -3.002 8.984 1 95.69 5 PHE B C 1
ATOM 4067 O O . PHE B 1 5 ? 19.578 -2.984 9.828 1 95.69 5 PHE B O 1
ATOM 4074 N N . TYR B 1 6 ? 18.859 -2.971 7.652 1 96.5 6 TYR B N 1
ATOM 4075 C CA . TYR B 1 6 ? 20.234 -2.855 7.176 1 96.5 6 TYR B CA 1
ATOM 4076 C C . TYR B 1 6 ? 20.859 -1.541 7.629 1 96.5 6 TYR B C 1
ATOM 4078 O O . TYR B 1 6 ? 22.062 -1.473 7.875 1 96.5 6 TYR B O 1
ATOM 4086 N N . SER B 1 7 ? 20.062 -0.488 7.812 1 96.38 7 SER B N 1
ATOM 4087 C CA . SER B 1 7 ? 20.547 0.859 8.078 1 96.38 7 SER B CA 1
ATOM 4088 C C . SER B 1 7 ? 20.75 1.096 9.57 1 96.38 7 SER B C 1
ATOM 4090 O O . SER B 1 7 ? 21.172 2.176 9.984 1 96.38 7 SER B O 1
ATOM 4092 N N . GLN B 1 8 ? 20.406 0.103 10.406 1 96.38 8 GLN B N 1
ATOM 4093 C CA . GLN B 1 8 ? 20.625 0.232 11.844 1 96.38 8 GLN B CA 1
ATOM 4094 C C . GLN B 1 8 ? 22.078 0.512 12.164 1 96.38 8 GLN B C 1
ATOM 4096 O O . GLN B 1 8 ? 22.984 -0.16 11.648 1 96.38 8 GLN B O 1
ATOM 4101 N N . GLY B 1 9 ? 22.312 1.497 13.016 1 96.31 9 GLY B N 1
ATOM 4102 C CA . GLY B 1 9 ? 23.656 1.83 13.453 1 96.31 9 GLY B CA 1
ATOM 4103 C C . GLY B 1 9 ? 24.344 2.822 12.547 1 96.31 9 GLY B C 1
ATOM 4104 O O . GLY B 1 9 ? 25.422 3.338 12.883 1 96.31 9 GLY B O 1
ATOM 4105 N N . GLU B 1 10 ? 23.688 3.193 11.398 1 97.69 10 GLU B N 1
ATOM 4106 C CA . GLU B 1 10 ? 24.281 4.129 10.445 1 97.69 10 GLU B CA 1
ATOM 4107 C C . GLU B 1 10 ? 23.797 5.555 10.703 1 97.69 10 GLU B C 1
ATOM 4109 O O . GLU B 1 10 ? 22.781 5.758 11.383 1 97.69 10 GLU B O 1
ATOM 4114 N N . ASN B 1 11 ? 24.547 6.547 10.305 1 98.56 11 ASN B N 1
ATOM 4115 C CA . ASN B 1 11 ? 24.109 7.938 10.336 1 98.56 11 ASN B CA 1
ATOM 4116 C C . ASN B 1 11 ? 23.266 8.289 9.109 1 98.56 11 ASN B C 1
ATOM 4118 O O . ASN B 1 11 ? 23.797 8.492 8.023 1 98.56 11 ASN B O 1
ATOM 4122 N N . HIS B 1 12 ? 21.969 8.477 9.305 1 98.31 12 HIS B N 1
ATOM 4123 C CA . HIS B 1 12 ? 21.031 8.625 8.203 1 98.31 12 HIS B CA 1
ATOM 4124 C C . HIS B 1 12 ? 21.219 9.945 7.477 1 98.31 12 HIS B C 1
ATOM 4126 O O . HIS B 1 12 ? 20.797 10.094 6.328 1 98.31 12 HIS B O 1
ATOM 4132 N N . TYR B 1 13 ? 21.797 10.969 8.148 1 98.56 13 TYR B N 1
ATOM 4133 C CA . TYR B 1 13 ? 22.141 12.203 7.457 1 98.56 13 TYR B CA 1
ATOM 4134 C C . TYR B 1 13 ? 23.344 12 6.531 1 98.56 13 TYR B C 1
ATOM 4136 O O . TYR B 1 13 ? 23.359 12.492 5.406 1 98.56 13 TYR B O 1
ATOM 4144 N N . HIS B 1 14 ? 24.297 11.18 6.98 1 98.31 14 HIS B N 1
ATOM 4145 C CA . HIS B 1 14 ? 25.5 10.914 6.184 1 98.31 14 HIS B CA 1
ATOM 4146 C C . HIS B 1 14 ? 25.172 10.023 4.984 1 98.31 14 HIS B C 1
ATOM 4148 O O . HIS B 1 14 ? 25.797 10.141 3.932 1 98.31 14 HIS B O 1
ATOM 4154 N N . LEU B 1 15 ? 24.141 9.211 5.102 1 98.25 15 LEU B N 1
ATOM 4155 C CA . LEU B 1 15 ? 23.781 8.25 4.062 1 98.25 15 LEU B CA 1
ATOM 4156 C C . LEU B 1 15 ? 22.953 8.914 2.971 1 98.25 15 LEU B C 1
ATOM 4158 O O . LEU B 1 15 ? 22.609 8.281 1.971 1 98.25 15 LEU B O 1
ATOM 4162 N N . ASP B 1 16 ? 22.688 10.234 3.088 1 98.38 16 ASP B N 1
ATOM 4163 C CA . ASP B 1 16 ? 21.781 10.898 2.16 1 98.38 16 ASP B CA 1
ATOM 4164 C C . ASP B 1 16 ? 22.438 12.117 1.525 1 98.38 16 ASP B C 1
ATOM 4166 O O . ASP B 1 16 ? 22.109 13.258 1.875 1 98.38 16 ASP B O 1
ATOM 4170 N N . PRO B 1 17 ? 23.297 11.875 0.588 1 97.94 17 PRO B N 1
ATOM 4171 C CA . PRO B 1 17 ? 23.953 13.008 -0.07 1 97.94 17 PRO B CA 1
ATOM 4172 C C . PRO B 1 17 ? 22.969 13.906 -0.821 1 97.94 17 PRO B C 1
ATOM 4174 O O . PRO B 1 17 ? 23.203 15.109 -0.967 1 97.94 17 PRO B O 1
ATOM 4177 N N . ASP B 1 18 ? 21.859 13.336 -1.313 1 98.44 18 ASP B N 1
ATOM 4178 C CA . ASP B 1 18 ? 20.875 14.125 -2.043 1 98.44 18 ASP B CA 1
ATOM 4179 C C . ASP B 1 18 ? 20.203 15.148 -1.133 1 98.44 18 ASP B C 1
ATOM 4181 O O . ASP B 1 18 ? 20 16.297 -1.528 1 98.44 18 ASP B O 1
ATOM 4185 N N . LEU B 1 19 ? 19.844 14.719 0.118 1 98.5 19 LEU B N 1
ATOM 4186 C CA . LEU B 1 19 ? 19.266 15.656 1.075 1 98.5 19 LEU B CA 1
ATOM 4187 C C . LEU B 1 19 ? 20.234 16.812 1.346 1 98.5 19 LEU B C 1
ATOM 4189 O O . LEU B 1 19 ? 19.797 17.969 1.417 1 98.5 19 LEU B O 1
ATOM 4193 N N . LYS B 1 20 ? 21.516 16.516 1.522 1 97.94 20 LYS B N 1
ATOM 4194 C CA . LYS B 1 20 ? 22.516 17.547 1.827 1 97.94 20 LYS B CA 1
ATOM 4195 C C . LYS B 1 20 ? 22.562 18.609 0.729 1 97.94 20 LYS B C 1
ATOM 4197 O O . LYS B 1 20 ? 22.594 19.812 1.017 1 97.94 20 LYS B O 1
ATOM 4202 N N . ALA B 1 21 ? 22.547 18.125 -0.527 1 98.31 21 ALA B N 1
ATOM 4203 C CA . ALA B 1 21 ? 22.578 19.047 -1.661 1 98.31 21 ALA B CA 1
ATOM 4204 C C . ALA B 1 21 ? 21.328 19.922 -1.704 1 98.31 21 ALA B C 1
ATOM 4206 O O . ALA B 1 21 ? 21.422 21.125 -1.965 1 98.31 21 ALA B O 1
ATOM 4207 N N . ILE B 1 22 ? 20.203 19.344 -1.427 1 98.56 22 ILE B N 1
ATOM 4208 C CA . ILE B 1 22 ? 18.938 20.062 -1.479 1 98.56 22 ILE B CA 1
ATOM 4209 C C . ILE B 1 22 ? 18.859 21.078 -0.338 1 98.56 22 ILE B C 1
ATOM 4211 O O . ILE B 1 22 ? 18.469 22.219 -0.543 1 98.56 22 ILE B O 1
ATOM 4215 N N . LEU B 1 23 ? 19.297 20.688 0.879 1 98.06 23 LEU B N 1
ATOM 4216 C CA . LEU B 1 23 ? 19.281 21.594 2.02 1 98.06 23 LEU B CA 1
ATOM 4217 C C . LEU B 1 23 ? 20.25 22.766 1.799 1 98.06 23 LEU B C 1
ATOM 4219 O O . LEU B 1 23 ? 19.953 23.906 2.176 1 98.06 23 LEU B O 1
ATOM 4223 N N . ARG B 1 24 ? 21.391 22.5 1.211 1 97.44 24 ARG B N 1
ATOM 4224 C CA . ARG B 1 24 ? 22.344 23.562 0.93 1 97.44 24 ARG B CA 1
ATOM 4225 C C . ARG B 1 24 ? 21.75 24.625 0.003 1 97.44 24 ARG B C 1
ATOM 4227 O O . ARG B 1 24 ? 22.062 25.812 0.109 1 97.44 24 ARG B O 1
ATOM 4234 N N . THR B 1 25 ? 20.859 24.141 -0.839 1 97.56 25 THR B N 1
ATOM 4235 C CA . THR B 1 25 ? 20.25 25.016 -1.836 1 97.56 25 THR B CA 1
ATOM 4236 C C . THR B 1 25 ? 19.094 25.797 -1.236 1 97.56 25 THR B C 1
ATOM 4238 O O . THR B 1 25 ? 19 27.016 -1.406 1 97.56 25 THR B O 1
ATOM 4241 N N . PHE B 1 26 ? 18.203 25.156 -0.505 1 96.62 26 PHE B N 1
ATOM 4242 C CA . PHE B 1 26 ? 16.953 25.766 -0.09 1 96.62 26 PHE B CA 1
ATOM 4243 C C . PHE B 1 26 ? 17.062 26.344 1.312 1 96.62 26 PHE B C 1
ATOM 4245 O O . PHE B 1 26 ? 16.25 27.188 1.713 1 96.62 26 PHE B O 1
ATOM 4252 N N . ALA B 1 27 ? 18.062 25.922 2.059 1 93.06 27 ALA B N 1
ATOM 4253 C CA . ALA B 1 27 ? 18.281 26.406 3.422 1 93.06 27 ALA B CA 1
ATOM 4254 C C . ALA B 1 27 ? 19.766 26.469 3.756 1 93.06 27 ALA B C 1
ATOM 4256 O O . ALA B 1 27 ? 20.234 25.781 4.668 1 93.06 27 ALA B O 1
ATOM 4257 N N . PRO B 1 28 ? 20.438 27.344 3.072 1 93.88 28 PRO B N 1
ATOM 4258 C CA . PRO B 1 28 ? 21.859 27.422 3.354 1 93.88 28 PRO B CA 1
ATOM 4259 C C . PRO B 1 28 ? 22.172 27.844 4.793 1 93.88 28 PRO B C 1
ATOM 4261 O O . PRO B 1 28 ? 21.438 28.656 5.367 1 93.88 28 PRO B O 1
ATOM 4264 N N . GLY B 1 29 ? 23.156 27.266 5.379 1 93.44 29 GLY B N 1
ATOM 4265 C CA . GLY B 1 29 ? 23.625 27.688 6.688 1 93.44 29 GLY B CA 1
ATOM 4266 C C . GLY B 1 29 ? 23.047 26.859 7.828 1 93.44 29 GLY B C 1
ATOM 4267 O O . GLY B 1 29 ? 23.297 27.156 9 1 93.44 29 GLY B O 1
ATOM 4268 N N . LEU B 1 30 ? 22.25 25.797 7.48 1 95.5 30 LEU B N 1
ATOM 4269 C CA . LEU B 1 30 ? 21.766 24.922 8.531 1 95.5 30 LEU B CA 1
ATOM 4270 C C . LEU B 1 30 ? 22.922 24.297 9.305 1 95.5 30 LEU B C 1
ATOM 4272 O O . LEU B 1 30 ? 23.984 24.062 8.742 1 95.5 30 LEU B O 1
ATOM 4276 N N . PRO B 1 31 ? 22.766 24.062 10.586 1 96.06 31 PRO B N 1
ATOM 4277 C CA . PRO B 1 31 ? 23.828 23.484 11.406 1 96.06 31 PRO B CA 1
ATOM 4278 C C . PRO B 1 31 ? 24.125 22.031 11.07 1 96.06 31 PRO B C 1
ATOM 4280 O O . PRO B 1 31 ? 23.438 21.125 11.578 1 96.06 31 PRO B O 1
ATOM 4283 N N . GLU B 1 32 ? 25.141 21.797 10.375 1 96.5 32 GLU B N 1
ATOM 4284 C CA . GLU B 1 32 ? 25.484 20.469 9.875 1 96.5 32 GLU B CA 1
ATOM 4285 C C . GLU B 1 32 ? 25.75 19.5 11.016 1 96.5 32 GLU B C 1
ATOM 4287 O O . GLU B 1 32 ? 25.391 18.328 10.945 1 96.5 32 GLU B O 1
ATOM 4292 N N . GLU B 1 33 ? 26.422 19.969 12.039 1 97.06 33 GLU B N 1
ATOM 4293 C CA . GLU B 1 33 ? 26.75 19.125 13.172 1 97.06 33 GLU B CA 1
ATOM 4294 C C . GLU B 1 33 ? 25.484 18.641 13.883 1 97.06 33 GLU B C 1
ATOM 4296 O O . GLU B 1 33 ? 25.422 17.484 14.312 1 97.06 33 GLU B O 1
ATOM 4301 N N . GLU B 1 34 ? 24.547 19.547 14 1 96.5 34 GLU B N 1
ATOM 4302 C CA . GLU B 1 34 ? 23.281 19.172 14.617 1 96.5 34 GLU B CA 1
ATOM 4303 C C . GLU B 1 34 ? 22.516 18.156 13.766 1 96.5 34 GLU B C 1
ATOM 4305 O O . GLU B 1 34 ? 21.969 17.188 14.289 1 96.5 34 GLU B O 1
ATOM 4310 N N . LEU B 1 35 ? 22.5 18.359 12.445 1 98.06 35 LEU B N 1
ATOM 4311 C CA . LEU B 1 35 ? 21.844 17.438 11.523 1 98.06 35 LEU B CA 1
ATOM 4312 C C . LEU B 1 35 ? 22.531 16.078 11.539 1 98.06 35 LEU B C 1
ATOM 4314 O O . LEU B 1 35 ? 21.859 15.047 11.516 1 98.06 35 LEU B O 1
ATOM 4318 N N . SER B 1 36 ? 23.844 16.094 11.617 1 98.44 36 SER B N 1
ATOM 4319 C CA . SER B 1 36 ? 24.609 14.852 11.688 1 98.44 36 SER B CA 1
ATOM 4320 C C . SER B 1 36 ? 24.312 14.086 12.977 1 98.44 36 SER B C 1
ATOM 4322 O O . SER B 1 36 ? 24.094 12.875 12.945 1 98.44 36 SER B O 1
ATOM 4324 N N . ALA B 1 37 ? 24.344 14.812 14.102 1 98.25 37 ALA B N 1
ATOM 4325 C CA . ALA B 1 37 ? 24.047 14.188 15.383 1 98.25 37 ALA B CA 1
ATOM 4326 C C . ALA B 1 37 ? 22.641 13.602 15.398 1 98.25 37 ALA B C 1
ATOM 4328 O O . ALA B 1 37 ? 22.422 12.516 15.945 1 98.25 37 ALA B O 1
ATOM 4329 N N . PHE B 1 38 ? 21.75 14.312 14.844 1 98.19 38 PHE B N 1
ATOM 4330 C CA . PHE B 1 38 ? 20.375 13.844 14.773 1 98.19 38 PHE B CA 1
ATOM 4331 C C . PHE B 1 38 ? 20.266 12.625 13.859 1 98.19 38 PHE B C 1
ATOM 4333 O O . PHE B 1 38 ? 19.547 11.672 14.172 1 98.19 38 PHE B O 1
ATOM 4340 N N . GLY B 1 39 ? 20.953 12.656 12.68 1 98.38 39 GLY B N 1
ATOM 4341 C CA . GLY B 1 39 ? 20.984 11.508 11.789 1 98.38 39 GLY B CA 1
ATOM 4342 C C . GLY B 1 39 ? 21.484 10.242 12.461 1 98.38 39 GLY B C 1
ATOM 4343 O O . GLY B 1 39 ? 21.016 9.148 12.172 1 98.38 39 GLY B O 1
ATOM 4344 N N . LYS B 1 40 ? 22.484 10.414 13.336 1 98.31 40 LYS B N 1
ATOM 4345 C CA . LYS B 1 40 ? 23 9.281 14.094 1 98.31 40 LYS B CA 1
ATOM 4346 C C . LYS B 1 40 ? 21.969 8.758 15.086 1 98.31 40 LYS B C 1
ATOM 4348 O O . LYS B 1 40 ? 21.781 7.543 15.211 1 98.31 40 LYS B O 1
ATOM 4353 N N . LEU B 1 41 ? 21.328 9.656 15.773 1 98.19 41 LEU B N 1
ATOM 4354 C CA . LEU B 1 41 ? 20.266 9.281 16.703 1 98.19 41 LEU B CA 1
ATOM 4355 C C . LEU B 1 41 ? 19.188 8.484 15.984 1 98.19 41 LEU B C 1
ATOM 4357 O O . LEU B 1 41 ? 18.688 7.48 16.516 1 98.19 41 LEU B O 1
ATOM 4361 N N . VAL B 1 42 ? 18.859 8.93 14.766 1 98 42 VAL B N 1
ATOM 4362 C CA . VAL B 1 42 ? 17.812 8.305 13.969 1 98 42 VAL B CA 1
ATOM 4363 C C . VAL B 1 42 ? 18.219 6.887 13.586 1 98 42 VAL B C 1
ATOM 4365 O O . VAL B 1 42 ? 17.438 5.945 13.719 1 98 42 VAL B O 1
ATOM 4368 N N . GLY B 1 43 ? 19.453 6.684 13.156 1 97.62 43 GLY B N 1
ATOM 4369 C CA . GLY B 1 43 ? 19.938 5.383 12.703 1 97.62 43 GLY B CA 1
ATOM 4370 C C . GLY B 1 43 ? 20.203 4.422 13.844 1 97.62 43 GLY B C 1
ATOM 4371 O O . GLY B 1 43 ? 20.484 3.244 13.617 1 97.62 43 GLY B O 1
ATOM 4372 N N . GLU B 1 44 ? 20.109 4.883 15.062 1 96.94 44 GLU B N 1
ATOM 4373 C CA . GLU B 1 44 ? 20.375 4.055 16.234 1 96.94 44 GLU B CA 1
ATOM 4374 C C . GLU B 1 44 ? 19.125 3.938 17.109 1 96.94 44 GLU B C 1
ATOM 4376 O O . GLU B 1 44 ? 18.219 3.16 16.812 1 96.94 44 GLU B O 1
ATOM 4381 N N . GLU B 1 45 ? 18.906 4.82 17.984 1 97.19 45 GLU B N 1
ATOM 4382 C CA . GLU B 1 45 ? 17.891 4.707 19.016 1 97.19 45 GLU B CA 1
ATOM 4383 C C . GLU B 1 45 ? 16.484 4.855 18.422 1 97.19 45 GLU B C 1
ATOM 4385 O O . GLU B 1 45 ? 15.562 4.145 18.812 1 97.19 45 GLU B O 1
ATOM 4390 N N . VAL B 1 46 ? 16.312 5.762 17.5 1 97.94 46 VAL B N 1
ATOM 4391 C CA . VAL B 1 46 ? 14.992 6.023 16.938 1 97.94 46 VAL B CA 1
ATOM 4392 C C . VAL B 1 46 ? 14.469 4.773 16.234 1 97.94 46 VAL B C 1
ATOM 4394 O O . VAL B 1 46 ? 13.328 4.359 16.438 1 97.94 46 VAL B O 1
ATOM 4397 N N . LEU B 1 47 ? 15.281 4.129 15.352 1 96.25 47 LEU B N 1
ATOM 4398 C CA . LEU B 1 47 ? 14.867 2.93 14.633 1 96.25 47 LEU B CA 1
ATOM 4399 C C . LEU B 1 47 ? 14.492 1.818 15.609 1 96.25 47 LEU B C 1
ATOM 4401 O O . LEU B 1 47 ? 13.492 1.124 15.414 1 96.25 47 LEU B O 1
ATOM 4405 N N . GLU B 1 48 ? 15.281 1.682 16.625 1 95.56 48 GLU B N 1
ATOM 4406 C CA . GLU B 1 48 ? 15.062 0.62 17.609 1 95.56 48 GLU B CA 1
ATOM 4407 C C . GLU B 1 48 ? 13.766 0.833 18.375 1 95.56 48 GLU B C 1
ATOM 4409 O O . GLU B 1 48 ? 12.945 -0.085 18.484 1 95.56 48 GLU B O 1
ATOM 4414 N N . VAL B 1 49 ? 13.547 2.02 18.891 1 96.88 49 VAL B N 1
ATOM 4415 C CA . VAL B 1 49 ? 12.383 2.318 19.719 1 96.88 49 VAL B CA 1
ATOM 4416 C C . VAL B 1 49 ? 11.125 2.32 18.844 1 96.88 49 VAL B C 1
ATOM 4418 O O . VAL B 1 49 ? 10.07 1.846 19.281 1 96.88 49 VAL B O 1
ATOM 4421 N N . ALA B 1 50 ? 11.273 2.908 17.656 1 96.25 50 ALA B N 1
ATOM 4422 C CA . ALA B 1 50 ? 10.133 2.934 16.75 1 96.25 50 ALA B CA 1
ATOM 4423 C C . ALA B 1 50 ? 9.648 1.521 16.438 1 96.25 50 ALA B C 1
ATOM 4425 O O . ALA B 1 50 ? 8.438 1.259 16.422 1 96.25 50 ALA B O 1
ATOM 4426 N N . TYR B 1 51 ? 10.57 0.636 16.156 1 95.06 51 TYR B N 1
ATOM 4427 C CA . TYR B 1 51 ? 10.219 -0.753 15.891 1 95.06 51 TYR B CA 1
ATOM 4428 C C . TYR B 1 51 ? 9.562 -1.397 17.109 1 95.06 51 TYR B C 1
ATOM 4430 O O . TYR B 1 51 ? 8.539 -2.08 16.984 1 95.06 51 TYR B O 1
ATOM 4438 N N . HIS B 1 52 ? 10.117 -1.212 18.266 1 95.31 52 HIS B N 1
ATOM 4439 C CA . HIS B 1 52 ? 9.602 -1.764 19.516 1 95.31 52 HIS B CA 1
ATOM 4440 C C . HIS B 1 52 ? 8.172 -1.309 19.781 1 95.31 52 HIS B C 1
ATOM 4442 O O . HIS B 1 52 ? 7.309 -2.123 20.109 1 95.31 52 HIS B O 1
ATOM 4448 N N . VAL B 1 53 ? 7.918 -0.031 19.609 1 97 53 VAL B N 1
ATOM 4449 C CA . VAL B 1 53 ? 6.598 0.525 19.891 1 97 53 VAL B CA 1
ATOM 4450 C C . VAL B 1 53 ? 5.594 0.008 18.859 1 97 53 VAL B C 1
ATOM 4452 O O . VAL B 1 53 ? 4.449 -0.305 19.203 1 97 53 VAL B O 1
ATOM 4455 N N . ASP B 1 54 ? 5.984 -0.13 17.656 1 95.5 54 ASP B N 1
ATOM 4456 C CA . ASP B 1 54 ? 5.113 -0.571 16.562 1 95.5 54 ASP B CA 1
ATOM 4457 C C . ASP B 1 54 ? 4.699 -2.029 16.75 1 95.5 54 ASP B C 1
ATOM 4459 O O . ASP B 1 54 ? 3.529 -2.375 16.578 1 95.5 54 ASP B O 1
ATOM 4463 N N . GLN B 1 55 ? 5.656 -2.908 17.109 1 93.25 55 GLN B N 1
ATOM 4464 C CA . GLN B 1 55 ? 5.438 -4.352 17.109 1 93.25 55 GLN B CA 1
ATOM 4465 C C . GLN B 1 55 ? 4.973 -4.848 18.469 1 93.25 55 GLN B C 1
ATOM 4467 O O . GLN B 1 55 ? 4.188 -5.793 18.562 1 93.25 55 GLN B O 1
ATOM 4472 N N . GLU B 1 56 ? 5.488 -4.129 19.562 1 92.94 56 GLU B N 1
ATOM 4473 C CA . GLU B 1 56 ? 5.418 -4.824 20.844 1 92.94 56 GLU B CA 1
ATOM 4474 C C . GLU B 1 56 ? 4.707 -3.975 21.891 1 92.94 56 GLU B C 1
ATOM 4476 O O . GLU B 1 56 ? 4.102 -4.512 22.828 1 92.94 56 GLU B O 1
ATOM 4481 N N . ALA B 1 57 ? 4.793 -2.625 21.734 1 96.31 57 ALA B N 1
ATOM 4482 C CA . ALA B 1 57 ? 4.375 -1.832 22.891 1 96.31 57 ALA B CA 1
ATOM 4483 C C . ALA B 1 57 ? 3.68 -0.548 22.453 1 96.31 57 ALA B C 1
ATOM 4485 O O . ALA B 1 57 ? 4.062 0.547 22.859 1 96.31 57 ALA B O 1
ATOM 4486 N N . PRO B 1 58 ? 2.625 -0.695 21.641 1 96.06 58 PRO B N 1
ATOM 4487 C CA . PRO B 1 58 ? 1.879 0.526 21.328 1 96.06 58 PRO B CA 1
ATOM 4488 C C . PRO B 1 58 ? 1.237 1.157 22.562 1 96.06 58 PRO B C 1
ATOM 4490 O O . PRO B 1 58 ? 1.028 0.477 23.562 1 96.06 58 PRO B O 1
ATOM 4493 N N . PRO B 1 59 ? 0.951 2.473 22.516 1 97.69 59 PRO B N 1
ATOM 4494 C CA . PRO B 1 59 ? 0.296 3.133 23.641 1 97.69 59 PRO B CA 1
ATOM 4495 C C . PRO B 1 59 ? -1.037 2.486 24.016 1 97.69 59 PRO B C 1
ATOM 4497 O O . PRO B 1 59 ? -1.752 1.991 23.141 1 97.69 59 PRO B O 1
ATOM 4500 N N . ARG B 1 60 ? -1.345 2.543 25.344 1 96.88 60 ARG B N 1
ATOM 4501 C CA . ARG B 1 60 ? -2.604 2.012 25.844 1 96.88 60 ARG B CA 1
ATOM 4502 C C . ARG B 1 60 ? -3.342 3.059 26.672 1 96.88 60 ARG B C 1
ATOM 4504 O O . ARG B 1 60 ? -2.717 3.865 27.375 1 96.88 60 ARG B O 1
ATOM 4511 N N . LEU B 1 61 ? -4.664 3.023 26.578 1 97.62 61 LEU B N 1
ATOM 4512 C CA . LEU B 1 61 ? -5.477 3.957 27.359 1 97.62 61 LEU B CA 1
ATOM 4513 C C . LEU B 1 61 ? -5.668 3.455 28.781 1 97.62 61 LEU B C 1
ATOM 4515 O O . LEU B 1 61 ? -6.156 2.344 28.984 1 97.62 61 LEU B O 1
ATOM 4519 N N . LYS B 1 62 ? -5.227 4.227 29.781 1 95 62 LYS B N 1
ATOM 4520 C CA . LYS B 1 62 ? -5.543 3.996 31.188 1 95 62 LYS B CA 1
ATOM 4521 C C . LYS B 1 62 ? -6.656 4.926 31.656 1 95 62 LYS B C 1
ATOM 4523 O O . LYS B 1 62 ? -6.445 6.133 31.797 1 95 62 LYS B O 1
ATOM 4528 N N . MET B 1 63 ? -7.703 4.34 31.906 1 95.94 63 MET B N 1
ATOM 4529 C CA . MET B 1 63 ? -8.891 5.156 32.156 1 95.94 63 MET B CA 1
ATOM 4530 C C . MET B 1 63 ? -8.977 5.562 33.625 1 95.94 63 MET B C 1
ATOM 4532 O O . MET B 1 63 ? -9.492 6.637 33.938 1 95.94 63 MET B O 1
ATOM 4536 N N . HIS B 1 64 ? -8.531 4.68 34.531 1 95.38 64 HIS B N 1
ATOM 4537 C CA . HIS B 1 64 ? -8.672 4.938 35.969 1 95.38 64 HIS B CA 1
ATOM 4538 C C . HIS B 1 64 ? -7.352 4.711 36.688 1 95.38 64 HIS B C 1
ATOM 4540 O O . HIS B 1 64 ? -6.547 3.867 36.281 1 95.38 64 HIS B O 1
ATOM 4546 N N . ASP B 1 65 ? -7.148 5.512 37.688 1 92.56 65 ASP B N 1
ATOM 4547 C CA . ASP B 1 65 ? -5.977 5.293 38.531 1 92.56 65 ASP B CA 1
ATOM 4548 C C . ASP B 1 65 ? -6.262 4.258 39.625 1 92.56 65 ASP B C 1
ATOM 4550 O O . ASP B 1 65 ? -7.301 3.592 39.594 1 92.56 65 ASP B O 1
ATOM 4554 N N . LEU B 1 66 ? -5.309 4.082 40.469 1 93.31 66 LEU B N 1
ATOM 4555 C CA . LEU B 1 66 ? -5.383 3.035 41.5 1 93.31 66 LEU B CA 1
ATOM 4556 C C . LEU B 1 66 ? -6.492 3.33 42.5 1 93.31 66 LEU B C 1
ATOM 4558 O O . LEU B 1 66 ? -7.004 2.416 43.156 1 93.31 66 LEU B O 1
ATOM 4562 N N . ASP B 1 67 ? -6.879 4.574 42.625 1 95.12 67 ASP B N 1
ATOM 4563 C CA . ASP B 1 67 ? -7.906 4.98 43.594 1 95.12 67 ASP B CA 1
ATOM 4564 C C . ASP B 1 67 ? -9.281 5.031 42.906 1 95.12 67 ASP B C 1
ATOM 4566 O O . ASP B 1 67 ? -10.258 5.473 43.531 1 95.12 67 ASP B O 1
ATOM 4570 N N . GLY B 1 68 ? -9.344 4.75 41.656 1 93.19 68 GLY B N 1
ATOM 4571 C CA . GLY B 1 68 ? -10.602 4.664 40.938 1 93.19 68 GLY B CA 1
ATOM 4572 C C . GLY B 1 68 ? -11 5.961 40.281 1 93.19 68 GLY B C 1
ATOM 4573 O O . GLY B 1 68 ? -12.094 6.066 39.719 1 93.19 68 GLY B O 1
ATOM 4574 N N . ASN B 1 69 ? -10.094 6.973 40.344 1 93 69 ASN B N 1
ATOM 4575 C CA . ASN B 1 69 ? -10.391 8.227 39.656 1 93 69 ASN B CA 1
ATOM 4576 C C . ASN B 1 69 ? -10.148 8.094 38.156 1 93 69 ASN B C 1
ATOM 4578 O O . ASN B 1 69 ? -9.188 7.469 37.719 1 93 69 ASN B O 1
ATOM 4582 N N . ARG B 1 70 ? -11.078 8.672 37.438 1 95.25 70 ARG B N 1
ATOM 4583 C CA . ARG B 1 70 ? -10.898 8.68 36 1 95.25 70 ARG B CA 1
ATOM 4584 C C . ARG B 1 70 ? -9.773 9.617 35.594 1 95.25 70 ARG B C 1
ATOM 4586 O O . ARG B 1 70 ? -9.742 10.781 36 1 95.25 70 ARG B O 1
ATOM 4593 N N . ILE B 1 71 ? -8.805 9.102 34.812 1 95.19 71 ILE B N 1
ATOM 4594 C CA . ILE B 1 71 ? -7.637 9.906 34.469 1 95.19 71 ILE B CA 1
ATOM 4595 C C . ILE B 1 71 ? -7.473 9.969 32.938 1 95.19 71 ILE B C 1
ATOM 4597 O O . ILE B 1 71 ? -6.824 10.875 32.438 1 95.19 71 ILE B O 1
ATOM 4601 N N . ASP B 1 72 ? -7.961 8.922 32.125 1 97.56 72 ASP B N 1
ATOM 4602 C CA . ASP B 1 72 ? -7.926 8.844 30.672 1 97.56 72 ASP B CA 1
ATOM 4603 C C . ASP B 1 72 ? -6.547 9.234 30.141 1 97.56 72 ASP B C 1
ATOM 4605 O O . ASP B 1 72 ? -6.434 10.102 29.266 1 97.56 72 ASP B O 1
ATOM 4609 N N . ARG B 1 73 ? -5.523 8.523 30.594 1 97.31 73 ARG B N 1
ATOM 4610 C CA . ARG B 1 73 ? -4.156 8.836 30.172 1 97.31 73 ARG B CA 1
ATOM 4611 C C . ARG B 1 73 ? -3.611 7.762 29.234 1 97.31 73 ARG B C 1
ATOM 4613 O O . ARG B 1 73 ? -3.898 6.574 29.406 1 97.31 73 ARG B O 1
ATOM 4620 N N . ALA B 1 74 ? -2.898 8.219 28.281 1 97.88 74 ALA B N 1
ATOM 4621 C CA . ALA B 1 74 ? -2.146 7.293 27.438 1 97.88 74 ALA B CA 1
ATOM 4622 C C . ALA B 1 74 ? -0.899 6.789 28.156 1 97.88 74 ALA B C 1
ATOM 4624 O O . ALA B 1 74 ? -0.096 7.586 28.656 1 97.88 74 ALA B O 1
ATOM 4625 N N . LEU B 1 75 ? -0.778 5.539 28.266 1 96.81 75 LEU B N 1
ATOM 4626 C CA . LEU B 1 75 ? 0.437 4.922 28.781 1 96.81 75 LEU B CA 1
ATOM 4627 C C . LEU B 1 75 ? 1.408 4.598 27.656 1 96.81 75 LEU B C 1
ATOM 4629 O O . LEU B 1 75 ? 1.095 3.793 26.781 1 96.81 75 LEU B O 1
ATOM 4633 N N . LEU B 1 76 ? 2.523 5.258 27.625 1 97.44 76 LEU B N 1
ATOM 4634 C CA . LEU B 1 76 ? 3.596 4.992 26.672 1 97.44 76 LEU B CA 1
ATOM 4635 C C . LEU B 1 76 ? 4.625 4.035 27.266 1 97.44 76 LEU B C 1
ATOM 4637 O O . LEU B 1 76 ? 4.832 4.012 28.484 1 97.44 76 LEU B O 1
ATOM 4641 N N . SER B 1 77 ? 5.262 3.221 26.438 1 97.25 77 SER B N 1
ATOM 4642 C CA . SER B 1 77 ? 6.418 2.471 26.938 1 97.25 77 SER B CA 1
ATOM 4643 C C . SER B 1 77 ? 7.512 3.406 27.422 1 97.25 77 SER B C 1
ATOM 4645 O O . SER B 1 77 ? 7.656 4.527 26.922 1 97.25 77 SER B O 1
ATOM 4647 N N . PRO B 1 78 ? 8.281 2.916 28.422 1 96.5 78 PRO B N 1
ATOM 4648 C CA . PRO B 1 78 ? 9.367 3.756 28.922 1 96.5 78 PRO B CA 1
ATOM 4649 C C . PRO B 1 78 ? 10.344 4.176 27.828 1 96.5 78 PRO B C 1
ATOM 4651 O O . PRO B 1 78 ? 10.859 5.293 27.859 1 96.5 78 PRO B O 1
ATOM 4654 N N . ALA B 1 79 ? 10.547 3.301 26.875 1 97.56 79 ALA B N 1
ATOM 4655 C CA . ALA B 1 79 ? 11.453 3.611 25.766 1 97.56 79 ALA B CA 1
ATOM 4656 C C . ALA B 1 79 ? 10.898 4.742 24.906 1 97.56 79 ALA B C 1
ATOM 4658 O O . ALA B 1 79 ? 11.641 5.633 24.484 1 97.56 79 ALA B O 1
ATOM 4659 N N . GLN B 1 80 ? 9.609 4.676 24.625 1 98.06 80 GLN B N 1
ATOM 4660 C CA . GLN B 1 80 ? 8.969 5.723 23.828 1 98.06 80 GLN B CA 1
ATOM 4661 C C . GLN B 1 80 ? 9.016 7.066 24.547 1 98.06 80 GLN B C 1
ATOM 4663 O O . GLN B 1 80 ? 9.328 8.094 23.953 1 98.06 80 GLN B O 1
ATOM 4668 N N . LYS B 1 81 ? 8.711 7.07 25.844 1 96.75 81 LYS B N 1
ATOM 4669 C CA . LYS B 1 81 ? 8.727 8.289 26.656 1 96.75 81 LYS B CA 1
ATOM 4670 C C . LYS B 1 81 ? 10.117 8.93 26.656 1 96.75 81 LYS B C 1
ATOM 4672 O O . LYS B 1 81 ? 10.25 10.133 26.438 1 96.75 81 LYS B O 1
ATOM 4677 N N . ALA B 1 82 ? 11.094 8.102 26.859 1 97.62 82 ALA B N 1
ATOM 4678 C CA . ALA B 1 82 ? 12.469 8.586 26.922 1 97.62 82 ALA B CA 1
ATOM 4679 C C . ALA B 1 82 ? 12.891 9.172 25.578 1 97.62 82 ALA B C 1
ATOM 4681 O O . ALA B 1 82 ? 13.555 10.219 25.531 1 97.62 82 ALA B O 1
ATOM 4682 N N . LEU B 1 83 ? 12.531 8.555 24.5 1 98.25 83 LEU B N 1
ATOM 4683 C CA . LEU B 1 83 ? 12.914 9.031 23.172 1 98.25 83 LEU B CA 1
ATOM 4684 C C . LEU B 1 83 ? 12.203 10.336 22.844 1 98.25 83 LEU B C 1
ATOM 4686 O O . LEU B 1 83 ? 12.805 11.242 22.25 1 98.25 83 LEU B O 1
ATOM 4690 N N . LEU B 1 84 ? 10.922 10.398 23.172 1 97.81 84 LEU B N 1
ATOM 4691 C CA . LEU B 1 84 ? 10.18 11.625 22.906 1 97.81 84 LEU B CA 1
ATOM 4692 C C . LEU B 1 84 ? 10.797 12.812 23.641 1 97.81 84 LEU B C 1
ATOM 4694 O O . LEU B 1 84 ? 10.836 13.922 23.109 1 97.81 84 LEU B O 1
ATOM 4698 N N . GLU B 1 85 ? 11.227 12.578 24.859 1 96.38 85 GLU B N 1
ATOM 4699 C CA . GLU B 1 85 ? 11.914 13.633 25.609 1 96.38 85 GLU B CA 1
ATOM 4700 C C . GLU B 1 85 ? 13.18 14.086 24.875 1 96.38 85 GLU B C 1
ATOM 4702 O O . GLU B 1 85 ? 13.469 15.281 24.812 1 96.38 85 GLU B O 1
ATOM 4707 N N . LYS B 1 86 ? 13.867 13.133 24.328 1 96.56 86 LYS B N 1
ATOM 4708 C CA . LYS B 1 86 ? 15.102 13.43 23.594 1 96.56 86 LYS B CA 1
ATOM 4709 C C . LYS B 1 86 ? 14.812 14.18 22.312 1 96.56 86 LYS B C 1
ATOM 4711 O O . LYS B 1 86 ? 15.633 14.992 21.859 1 96.56 86 LYS B O 1
ATOM 4716 N N . LEU B 1 87 ? 13.641 13.945 21.672 1 97.75 87 LEU B N 1
ATOM 4717 C CA . LEU B 1 87 ? 13.297 14.5 20.375 1 97.75 87 LEU B CA 1
ATOM 4718 C C . LEU B 1 87 ? 12.609 15.852 20.516 1 97.75 87 LEU B C 1
ATOM 4720 O O . LEU B 1 87 ? 12.492 16.609 19.547 1 97.75 87 LEU B O 1
ATOM 4724 N N . ARG B 1 88 ? 12.273 16.281 21.688 1 94.88 88 ARG B N 1
ATOM 4725 C CA . ARG B 1 88 ? 11.422 17.438 21.953 1 94.88 88 ARG B CA 1
ATOM 4726 C C . ARG B 1 88 ? 12.047 18.703 21.391 1 94.88 88 ARG B C 1
ATOM 4728 O O . ARG B 1 88 ? 11.336 19.578 20.875 1 94.88 88 ARG B O 1
ATOM 4735 N N . PRO B 1 89 ? 13.383 18.828 21.422 1 94.38 89 PRO B N 1
ATOM 4736 C CA . PRO B 1 89 ? 13.992 20.062 20.938 1 94.38 89 PRO B CA 1
ATOM 4737 C C . PRO B 1 89 ? 13.711 20.328 19.453 1 94.38 89 PRO B C 1
ATOM 4739 O O . PRO B 1 89 ? 13.859 21.453 18.969 1 94.38 89 PRO B O 1
ATOM 4742 N N . MET B 1 90 ? 13.227 19.344 18.75 1 94.62 90 MET B N 1
ATOM 4743 C CA . MET B 1 90 ? 13.008 19.516 17.312 1 94.62 90 MET B CA 1
ATOM 4744 C C . MET B 1 90 ? 11.836 20.453 17.047 1 94.62 90 MET B C 1
ATOM 4746 O O . MET B 1 90 ? 11.672 20.938 15.93 1 94.62 90 MET B O 1
ATOM 4750 N N . VAL B 1 91 ? 11.023 20.75 18.062 1 94.69 91 VAL B N 1
ATOM 4751 C CA . VAL B 1 91 ? 9.844 21.594 17.875 1 94.69 91 VAL B CA 1
ATOM 4752 C C . VAL B 1 91 ? 10.234 23.062 17.984 1 94.69 91 VAL B C 1
ATOM 4754 O O . VAL B 1 91 ? 9.453 23.953 17.641 1 94.69 91 VAL B O 1
ATOM 4757 N N . ARG B 1 92 ? 11.477 23.469 18.344 1 96.06 92 ARG B N 1
ATOM 4758 C CA . ARG B 1 92 ? 11.836 24.812 18.797 1 96.06 92 ARG B CA 1
ATOM 4759 C C . ARG B 1 92 ? 12.398 25.656 17.656 1 96.06 92 ARG B C 1
ATOM 4761 O O . ARG B 1 92 ? 12.305 26.875 17.672 1 96.06 92 ARG B O 1
ATOM 4768 N N . PRO B 1 93 ? 12.953 25.047 16.594 1 92.31 93 PRO B N 1
ATOM 4769 C CA . PRO B 1 93 ? 13.781 25.797 15.648 1 92.31 93 PRO B CA 1
ATOM 4770 C C . PRO B 1 93 ? 13.031 26.984 15.031 1 92.31 93 PRO B C 1
ATOM 4772 O O . PRO B 1 93 ? 13.594 28.078 14.898 1 92.31 93 PRO B O 1
ATOM 4775 N N . PRO B 1 94 ? 11.844 26.891 14.625 1 93.56 94 PRO B N 1
ATOM 4776 C CA . PRO B 1 94 ? 11.188 28.047 13.992 1 93.56 94 PRO B CA 1
ATOM 4777 C C . PRO B 1 94 ? 11.023 29.234 14.938 1 93.56 94 PRO B C 1
ATOM 4779 O O . PRO B 1 94 ? 10.867 30.359 14.484 1 93.56 94 PRO B O 1
ATOM 4782 N N . TYR B 1 95 ? 11.109 28.984 16.234 1 93.31 95 TYR B N 1
ATOM 4783 C CA . TYR B 1 95 ? 10.852 30.016 17.219 1 93.31 95 TYR B CA 1
ATOM 4784 C C . TYR B 1 95 ? 12.148 30.609 17.766 1 93.31 95 TYR B C 1
ATOM 4786 O O . TYR B 1 95 ? 12.148 31.641 18.422 1 93.31 95 TYR B O 1
ATOM 4794 N N . GLU B 1 96 ? 13.227 29.891 17.484 1 92.12 96 GLU B N 1
ATOM 4795 C CA . GLU B 1 96 ? 14.508 30.312 18.047 1 92.12 96 GLU B CA 1
ATOM 4796 C C . GLU B 1 96 ? 15.391 30.953 16.984 1 92.12 96 GLU B C 1
ATOM 4798 O O . GLU B 1 96 ? 16.594 31.125 17.188 1 92.12 96 GLU B O 1
ATOM 4803 N N . GLY B 1 97 ? 14.883 31.375 15.93 1 85.75 97 GLY B N 1
ATOM 4804 C CA . GLY B 1 97 ? 15.609 32.094 14.891 1 85.75 97 GLY B CA 1
ATOM 4805 C C . GLY B 1 97 ? 16.312 31.172 13.914 1 85.75 97 GLY B C 1
ATOM 4806 O O . GLY B 1 97 ? 17.062 31.625 13.047 1 85.75 97 GLY B O 1
ATOM 4807 N N . ARG B 1 98 ? 16.141 29.891 14.055 1 87.44 98 ARG B N 1
ATOM 4808 C CA . ARG B 1 98 ? 16.812 28.953 13.172 1 87.44 98 ARG B CA 1
ATOM 4809 C C . ARG B 1 98 ? 15.961 28.641 11.953 1 87.44 98 ARG B C 1
ATOM 4811 O O . ARG B 1 98 ? 16.422 27.969 11.023 1 87.44 98 ARG B O 1
ATOM 4818 N N . GLY B 1 99 ? 14.703 29.047 12.031 1 92.31 99 GLY B N 1
ATOM 4819 C CA . GLY B 1 99 ? 13.844 29.031 10.859 1 92.31 99 GLY B CA 1
ATOM 4820 C C . GLY B 1 99 ? 13.109 27.719 10.68 1 92.31 99 GLY B C 1
ATOM 4821 O O . GLY B 1 99 ? 13.422 26.734 11.352 1 92.31 99 GLY B O 1
ATOM 4822 N N . TRP B 1 100 ? 12.195 27.656 9.727 1 97.5 100 TRP B N 1
ATOM 4823 C CA . TRP B 1 100 ? 11.336 26.516 9.43 1 97.5 100 TRP B CA 1
ATOM 4824 C C . TRP B 1 100 ? 12.117 25.406 8.719 1 97.5 100 TRP B C 1
ATOM 4826 O O . TRP B 1 100 ? 11.852 24.219 8.906 1 97.5 100 TRP B O 1
ATOM 4836 N N . PRO B 1 101 ? 13.18 25.75 7.902 1 97.75 101 PRO B N 1
ATOM 4837 C CA . PRO B 1 101 ? 13.914 24.703 7.188 1 97.75 101 PRO B CA 1
ATOM 4838 C C . PRO B 1 101 ? 14.578 23.719 8.125 1 97.75 101 PRO B C 1
ATOM 4840 O O . PRO B 1 101 ? 14.555 22.5 7.871 1 97.75 101 PRO B O 1
ATOM 4843 N N . LEU B 1 102 ? 15.203 24.188 9.234 1 97.88 102 LEU B N 1
ATOM 4844 C CA . LEU B 1 102 ? 15.812 23.266 10.172 1 97.88 102 LEU B CA 1
ATOM 4845 C C . LEU B 1 102 ? 14.758 22.375 10.82 1 97.88 102 LEU B C 1
ATOM 4847 O O . LEU B 1 102 ? 14.953 21.156 10.945 1 97.88 102 LEU B O 1
ATOM 4851 N N . HIS B 1 103 ? 13.641 22.984 11.242 1 98.12 103 HIS B N 1
ATOM 4852 C CA . HIS B 1 103 ? 12.531 22.25 11.844 1 98.12 103 HIS B CA 1
ATOM 4853 C C . HIS B 1 103 ? 12.086 21.094 10.953 1 98.12 103 HIS B C 1
ATOM 4855 O O . HIS B 1 103 ? 11.992 19.953 11.414 1 98.12 103 HIS B O 1
ATOM 4861 N N . TYR B 1 104 ? 11.922 21.344 9.695 1 98.62 104 TYR B N 1
ATOM 4862 C CA . TYR B 1 104 ? 11.375 20.344 8.789 1 98.62 104 TYR B CA 1
ATOM 4863 C C . TYR B 1 104 ? 12.461 19.391 8.312 1 98.62 104 TYR B C 1
ATOM 4865 O O . TYR B 1 104 ? 12.188 18.219 8 1 98.62 104 TYR B O 1
ATOM 4873 N N . ALA B 1 105 ? 13.758 19.828 8.266 1 98.69 105 ALA B N 1
ATOM 4874 C CA . ALA B 1 105 ? 14.852 18.906 7.969 1 98.69 105 ALA B CA 1
ATOM 4875 C C . ALA B 1 105 ? 14.961 17.812 9.031 1 98.69 105 ALA B C 1
ATOM 4877 O O . ALA B 1 105 ? 15.188 16.656 8.703 1 98.69 105 ALA B O 1
ATOM 4878 N N . LEU B 1 106 ? 14.789 18.219 10.297 1 98.62 106 LEU B N 1
ATOM 4879 C CA . LEU B 1 106 ? 14.766 17.234 11.383 1 98.62 106 LEU B CA 1
ATOM 4880 C C . LEU B 1 106 ? 13.578 16.281 11.227 1 98.62 106 LEU B C 1
ATOM 4882 O O . LEU B 1 106 ? 13.695 15.086 11.484 1 98.62 106 LEU B O 1
ATOM 4886 N N . GLY B 1 107 ? 12.445 16.875 10.805 1 98.5 107 GLY B N 1
ATOM 4887 C CA . GLY B 1 107 ? 11.281 16.047 10.539 1 98.5 107 GLY B CA 1
ATOM 4888 C C . GLY B 1 107 ? 11.5 15.039 9.43 1 98.5 107 GLY B C 1
ATOM 4889 O O . GLY B 1 107 ? 11.062 13.891 9.531 1 98.5 107 GLY B O 1
ATOM 4890 N N . TYR B 1 108 ? 12.203 15.453 8.359 1 98.69 108 TYR B N 1
ATOM 4891 C CA . TYR B 1 108 ? 12.578 14.555 7.27 1 98.69 108 TYR B CA 1
ATOM 4892 C C . TYR B 1 108 ? 13.43 13.398 7.781 1 98.69 108 TYR B C 1
ATOM 4894 O O . TYR B 1 108 ? 13.195 12.242 7.422 1 98.69 108 TYR B O 1
ATOM 4902 N N . LEU B 1 109 ? 14.367 13.711 8.602 1 98.75 109 LEU B N 1
ATOM 4903 C CA . LEU B 1 109 ? 15.281 12.695 9.109 1 98.75 109 LEU B CA 1
ATOM 4904 C C . LEU B 1 109 ? 14.562 11.742 10.055 1 98.75 109 LEU B C 1
ATOM 4906 O O . LEU B 1 109 ? 14.773 10.531 10.008 1 98.75 109 LEU B O 1
ATOM 4910 N N . LEU B 1 110 ? 13.711 12.211 10.938 1 98.5 110 LEU B N 1
ATOM 4911 C CA . LEU B 1 110 ? 12.969 11.359 11.859 1 98.5 110 LEU B CA 1
ATOM 4912 C C . LEU B 1 110 ? 12.047 10.414 11.102 1 98.5 110 LEU B C 1
ATOM 4914 O O . LEU B 1 110 ? 12.133 9.195 11.266 1 98.5 110 LEU B O 1
ATOM 4918 N N . ALA B 1 111 ? 11.195 10.977 10.273 1 96.06 111 ALA B N 1
ATOM 4919 C CA . ALA B 1 111 ? 10.344 10.391 9.242 1 96.06 111 ALA B CA 1
ATOM 4920 C C . ALA B 1 111 ? 9.523 9.234 9.812 1 96.06 111 ALA B C 1
ATOM 4922 O O . ALA B 1 111 ? 8.875 8.492 9.055 1 96.06 111 ALA B O 1
ATOM 4923 N N . ASP B 1 112 ? 9.531 8.914 11.109 1 94.81 112 ASP B N 1
ATOM 4924 C CA . ASP B 1 112 ? 8.57 7.988 11.695 1 94.81 112 ASP B CA 1
ATOM 4925 C C . ASP B 1 112 ? 7.234 8.68 11.969 1 94.81 112 ASP B C 1
ATOM 4927 O O . ASP B 1 112 ? 7.164 9.586 12.797 1 94.81 112 ASP B O 1
ATOM 4931 N N . GLY B 1 113 ? 6.203 8.203 11.273 1 94.06 113 GLY B N 1
ATOM 4932 C CA . GLY B 1 113 ? 4.914 8.875 11.336 1 94.06 113 GLY B CA 1
ATOM 4933 C C . GLY B 1 113 ? 4.344 8.945 12.734 1 94.06 113 GLY B C 1
ATOM 4934 O O . GLY B 1 113 ? 3.711 9.938 13.102 1 94.06 113 GLY B O 1
ATOM 4935 N N . GLY B 1 114 ? 4.555 7.926 13.555 1 95.69 114 GLY B N 1
ATOM 4936 C CA . GLY B 1 114 ? 4.023 7.887 14.906 1 95.69 114 GLY B CA 1
ATOM 4937 C C . GLY B 1 114 ? 4.723 8.844 15.852 1 95.69 114 GLY B C 1
ATOM 4938 O O . GLY B 1 114 ? 4.07 9.586 16.594 1 95.69 114 GLY B O 1
ATOM 4939 N N . LEU B 1 115 ? 6.047 8.875 15.828 1 97.62 115 LEU B N 1
ATOM 4940 C CA . LEU B 1 115 ? 6.824 9.742 16.703 1 97.62 115 LEU B CA 1
ATOM 4941 C C . LEU B 1 115 ? 6.715 11.195 16.25 1 97.62 115 LEU B C 1
ATOM 4943 O O . LEU B 1 115 ? 6.496 12.094 17.062 1 97.62 115 LEU B O 1
ATOM 4947 N N . TYR B 1 116 ? 6.812 11.391 14.969 1 98.06 116 TYR B N 1
ATOM 4948 C CA . TYR B 1 116 ? 6.801 12.75 14.422 1 98.06 116 TYR B CA 1
ATOM 4949 C C . TYR B 1 116 ? 5.434 13.391 14.594 1 98.06 116 TYR B C 1
ATOM 4951 O O . TYR B 1 116 ? 5.332 14.602 14.812 1 98.06 116 TYR B O 1
ATOM 4959 N N . CYS B 1 117 ? 4.391 12.562 14.461 1 98.19 117 CYS B N 1
ATOM 4960 C CA . CYS B 1 117 ? 3.049 13.109 14.625 1 98.19 117 CYS B CA 1
ATOM 4961 C C . CYS B 1 117 ? 2.877 13.711 16.016 1 98.19 117 CYS B C 1
ATOM 4963 O O . CYS B 1 117 ? 2.348 14.82 16.156 1 98.19 117 CYS B O 1
ATOM 4965 N N . ILE B 1 118 ? 3.336 13.016 17.047 1 98.31 118 ILE B N 1
ATOM 4966 C CA . ILE B 1 118 ? 3.223 13.5 18.406 1 98.31 118 ILE B CA 1
ATOM 4967 C C . ILE B 1 118 ? 3.912 14.852 18.547 1 98.31 118 ILE B C 1
ATOM 4969 O O . ILE B 1 118 ? 3.359 15.781 19.141 1 98.31 118 ILE B O 1
ATOM 4973 N N . LEU B 1 119 ? 5.062 14.961 17.922 1 98.25 119 LEU B N 1
ATOM 4974 C CA . LEU B 1 119 ? 5.832 16.203 18 1 98.25 119 LEU B CA 1
ATOM 4975 C C . LEU B 1 119 ? 5.18 17.297 17.156 1 98.25 119 LEU B C 1
ATOM 4977 O O . LEU B 1 119 ? 5.168 18.469 17.547 1 98.25 119 LEU B O 1
ATOM 4981 N N . THR B 1 120 ? 4.617 16.906 16 1 97.94 120 THR B N 1
ATOM 4982 C CA . THR B 1 120 ? 3.998 17.859 15.094 1 97.94 120 THR B CA 1
ATOM 4983 C C . THR B 1 120 ? 2.752 18.484 15.719 1 97.94 120 THR B C 1
ATOM 4985 O O . THR B 1 120 ? 2.547 19.688 15.648 1 97.94 120 THR B O 1
ATOM 4988 N N . ILE B 1 121 ? 1.906 17.641 16.344 1 98.19 121 ILE B N 1
ATOM 4989 C CA . ILE B 1 121 ? 0.67 18.172 16.906 1 98.19 121 ILE B CA 1
ATOM 4990 C C . ILE B 1 121 ? 0.985 19.016 18.141 1 98.19 121 ILE B C 1
ATOM 4992 O O . ILE B 1 121 ? 0.274 19.969 18.453 1 98.19 121 ILE B O 1
ATOM 4996 N N . THR B 1 122 ? 2.039 18.734 18.844 1 98.44 122 THR B N 1
ATOM 4997 C CA . THR B 1 122 ? 2.506 19.578 19.938 1 98.44 122 THR B CA 1
ATOM 4998 C C . THR B 1 122 ? 2.984 20.938 19.422 1 98.44 122 THR B C 1
ATOM 5000 O O . THR B 1 122 ? 2.625 21.984 19.953 1 98.44 122 THR B O 1
ATOM 5003 N N . HIS B 1 123 ? 3.732 20.844 18.375 1 98 123 HIS B N 1
ATOM 5004 C CA . HIS B 1 123 ? 4.246 22.047 17.734 1 98 123 HIS B CA 1
ATOM 5005 C C . HIS B 1 123 ? 3.107 22.922 17.219 1 98 123 HIS B C 1
ATOM 5007 O O . HIS B 1 123 ? 3.191 24.156 17.281 1 98 123 HIS B O 1
ATOM 5013 N N . GLN B 1 124 ? 2.09 22.375 16.734 1 98.06 124 GLN B N 1
ATOM 5014 C CA . GLN B 1 124 ? 0.964 23.109 16.156 1 98.06 124 GLN B CA 1
ATOM 5015 C C . GLN B 1 124 ? 0.257 23.938 17.219 1 98.06 124 GLN B C 1
ATOM 5017 O O . GLN B 1 124 ? -0.21 25.047 16.938 1 98.06 124 GLN B O 1
ATOM 5022 N N . VAL B 1 125 ? 0.166 23.375 18.422 1 98.69 125 VAL B N 1
ATOM 5023 C CA . VAL B 1 125 ? -0.431 24.156 19.516 1 98.69 125 VAL B CA 1
ATOM 5024 C C . VAL B 1 125 ? 0.451 25.359 19.828 1 98.69 125 VAL B C 1
ATOM 5026 O O . VAL B 1 125 ? -0.038 26.484 19.938 1 98.69 125 VAL B O 1
ATOM 5029 N N . ALA B 1 126 ? 1.716 25.125 19.969 1 98.44 126 ALA B N 1
ATOM 5030 C CA . ALA B 1 126 ? 2.65 26.219 20.25 1 98.44 126 ALA B CA 1
ATOM 5031 C C . ALA B 1 126 ? 2.59 27.281 19.172 1 98.44 126 ALA B C 1
ATOM 5033 O O . ALA B 1 126 ? 2.654 28.484 19.469 1 98.44 126 ALA B O 1
ATOM 5034 N N . TYR B 1 127 ? 2.441 26.875 17.891 1 98.31 127 TYR B N 1
ATOM 5035 C CA . TYR B 1 127 ? 2.387 27.781 16.766 1 98.31 127 TYR B CA 1
ATOM 5036 C C . TYR B 1 127 ? 1.167 28.688 16.844 1 98.31 127 TYR B C 1
ATOM 5038 O O . TYR B 1 127 ? 1.281 29.906 16.703 1 98.31 127 TYR B O 1
ATOM 5046 N N . ALA B 1 128 ? 0.023 28.094 17.109 1 98.44 128 ALA B N 1
ATOM 5047 C CA . ALA B 1 128 ? -1.214 28.859 17.219 1 98.44 128 ALA B CA 1
ATOM 5048 C C . ALA B 1 128 ? -1.126 29.875 18.359 1 98.44 128 ALA B C 1
ATOM 5050 O O . ALA B 1 128 ? -1.568 31.016 18.219 1 98.44 128 ALA B O 1
ATOM 5051 N N . LEU B 1 129 ? -0.555 29.422 19.5 1 98.56 129 LEU B N 1
ATOM 5052 C CA . LEU B 1 129 ? -0.428 30.312 20.641 1 98.56 129 LEU B CA 1
ATOM 5053 C C . LEU B 1 129 ? 0.552 31.438 20.359 1 98.56 129 LEU B C 1
ATOM 5055 O O . LEU B 1 129 ? 0.305 32.594 20.719 1 98.56 129 LEU B O 1
ATOM 5059 N N . HIS B 1 130 ? 1.632 31.109 19.734 1 97.62 130 HIS B N 1
ATOM 5060 C CA . HIS B 1 130 ? 2.654 32.094 19.406 1 97.62 130 HIS B CA 1
ATOM 5061 C C . HIS B 1 130 ? 2.08 33.219 18.531 1 97.62 130 HIS B C 1
ATOM 5063 O O . HIS B 1 130 ? 2.346 34.406 18.781 1 97.62 130 HIS B O 1
ATOM 5069 N N . LYS B 1 131 ? 1.266 32.938 17.625 1 97.25 131 LYS B N 1
ATOM 5070 C CA . LYS B 1 131 ? 0.851 33.906 16.609 1 97.25 131 LYS B CA 1
ATOM 5071 C C . LYS B 1 131 ? -0.461 34.562 17 1 97.25 131 LYS B C 1
ATOM 5073 O O . LYS B 1 131 ? -0.652 35.781 16.75 1 97.25 131 LYS B O 1
ATOM 5078 N N . TYR B 1 132 ? -1.353 33.844 17.656 1 98.12 132 TYR B N 1
ATOM 5079 C CA . TYR B 1 132 ? -2.717 34.375 17.734 1 98.12 132 TYR B CA 1
ATOM 5080 C C . TYR B 1 132 ? -3.205 34.438 19.172 1 98.12 132 TYR B C 1
ATOM 5082 O O . TYR B 1 132 ? -4.301 34.938 19.438 1 98.12 132 TYR B O 1
ATOM 5090 N N . ALA B 1 133 ? -2.426 33.906 20.109 1 98.12 133 ALA B N 1
ATOM 5091 C CA . ALA B 1 133 ? -2.801 33.969 21.531 1 98.12 133 ALA B CA 1
ATOM 5092 C C . ALA B 1 133 ? -1.572 34.125 22.406 1 98.12 133 ALA B C 1
ATOM 5094 O O . ALA B 1 133 ? -1.318 33.312 23.297 1 98.12 133 ALA B O 1
ATOM 5095 N N . PRO B 1 134 ? -0.896 35.25 22.25 1 96.62 134 PRO B N 1
ATOM 5096 C CA . PRO B 1 134 ? 0.353 35.469 22.984 1 96.62 134 PRO B CA 1
ATOM 5097 C C . PRO B 1 134 ? 0.142 35.531 24.5 1 96.62 134 PRO B C 1
ATOM 5099 O O . PRO B 1 134 ? 1.095 35.406 25.266 1 96.62 134 PRO B O 1
ATOM 5102 N N . GLU B 1 135 ? -1.079 35.781 24.969 1 97.81 135 GLU B N 1
ATOM 5103 C CA . GLU B 1 135 ? -1.385 35.812 26.406 1 97.81 135 GLU B CA 1
ATOM 5104 C C . GLU B 1 135 ? -1.128 34.438 27.047 1 97.81 135 GLU B C 1
ATOM 5106 O O . GLU B 1 135 ? -0.996 34.344 28.266 1 97.81 135 GLU B O 1
ATOM 5111 N N . TRP B 1 136 ? -1.059 33.375 26.281 1 98.44 136 TRP B N 1
ATOM 5112 C CA . TRP B 1 136 ? -0.816 32.031 26.781 1 98.44 136 TRP B CA 1
ATOM 5113 C C . TRP B 1 136 ? 0.657 31.672 26.656 1 98.44 136 TRP B C 1
ATOM 5115 O O . TRP B 1 136 ? 0.992 30.516 26.391 1 98.44 136 TRP B O 1
ATOM 5125 N N . GLU B 1 137 ? 1.519 32.625 26.828 1 98.19 137 GLU B N 1
ATOM 5126 C CA . GLU B 1 137 ? 2.963 32.438 26.734 1 98.19 137 GLU B CA 1
ATOM 5127 C C . GLU B 1 137 ? 3.441 31.328 27.688 1 98.19 137 GLU B C 1
ATOM 5129 O O . GLU B 1 137 ? 4.363 30.578 27.359 1 98.19 137 GLU B O 1
ATOM 5134 N N . GLY B 1 138 ? 2.926 31.266 28.859 1 98.25 138 GLY B N 1
ATOM 5135 C CA . GLY B 1 138 ? 3.291 30.219 29.797 1 98.25 138 GLY B CA 1
ATOM 5136 C C . GLY B 1 138 ? 3.047 28.828 29.25 1 98.25 138 GLY B C 1
ATOM 5137 O O . GLY B 1 138 ? 3.896 27.938 29.375 1 98.25 138 GLY B O 1
ATOM 5138 N N . VAL B 1 139 ? 1.89 28.609 28.656 1 98.5 139 VAL B N 1
ATOM 5139 C CA . VAL B 1 139 ? 1.541 27.328 28.047 1 98.5 139 VAL B CA 1
ATOM 5140 C C . VAL B 1 139 ? 2.496 27.031 26.891 1 98.5 139 VAL B C 1
ATOM 5142 O O . VAL B 1 139 ? 2.988 25.906 26.75 1 98.5 139 VAL B O 1
ATOM 5145 N N . LYS B 1 140 ? 2.711 28.031 26.031 1 98.38 140 LYS B N 1
ATOM 5146 C CA . LYS B 1 140 ? 3.641 27.859 24.922 1 98.38 140 LYS B CA 1
ATOM 5147 C C . LYS B 1 140 ? 5.008 27.391 25.406 1 98.38 140 LYS B C 1
ATOM 5149 O O . LYS B 1 140 ? 5.605 26.484 24.828 1 98.38 140 LYS B O 1
ATOM 5154 N N . ARG B 1 141 ? 5.473 28 26.516 1 97.94 141 ARG B N 1
ATOM 5155 C CA . ARG B 1 141 ? 6.777 27.641 27.062 1 97.94 141 ARG B CA 1
ATOM 5156 C C . ARG B 1 141 ? 6.773 26.203 27.594 1 97.94 141 ARG B C 1
ATOM 5158 O O . ARG B 1 141 ? 7.754 25.469 27.422 1 97.94 141 ARG B O 1
ATOM 5165 N N . GLU B 1 142 ? 5.707 25.812 28.203 1 97.69 142 GLU B N 1
ATOM 5166 C CA . GLU B 1 142 ? 5.594 24.438 28.672 1 97.69 142 GLU B CA 1
ATOM 5167 C C . GLU B 1 142 ? 5.652 23.453 27.516 1 97.69 142 GLU B C 1
ATOM 5169 O O . GLU B 1 142 ? 6.207 22.359 27.656 1 97.69 142 GLU B O 1
ATOM 5174 N N . LEU B 1 143 ? 5.059 23.812 26.391 1 98.12 143 LEU B N 1
ATOM 5175 C CA . LEU B 1 143 ? 5.016 22.953 25.203 1 98.12 143 LEU B CA 1
ATOM 5176 C C . LEU B 1 143 ? 6.387 22.875 24.547 1 98.12 143 LEU B C 1
ATOM 5178 O O . LEU B 1 143 ? 6.781 21.812 24.047 1 98.12 143 LEU B O 1
ATOM 5182 N N . LEU B 1 144 ? 7.148 23.984 24.531 1 97.44 144 LEU B N 1
ATOM 5183 C CA . LEU B 1 144 ? 8.406 24.062 23.797 1 97.44 144 LEU B CA 1
ATOM 5184 C C . LEU B 1 144 ? 9.57 23.594 24.672 1 97.44 144 LEU B C 1
ATOM 5186 O O . LEU B 1 144 ? 10.516 22.984 24.172 1 97.44 144 LEU B O 1
ATOM 5190 N N . TYR B 1 145 ? 9.508 23.875 26.016 1 96.69 145 TYR B N 1
ATOM 5191 C CA . TYR B 1 145 ? 10.672 23.688 26.875 1 96.69 145 TYR B CA 1
ATOM 5192 C C . TYR B 1 145 ? 10.344 22.75 28.031 1 96.69 145 TYR B C 1
ATOM 5194 O O . TYR B 1 145 ? 11.234 22.281 28.734 1 96.69 145 TYR B O 1
ATOM 5202 N N . GLY B 1 146 ? 9.07 22.484 28.219 1 96.25 146 GLY B N 1
ATOM 5203 C CA . GLY B 1 146 ? 8.633 21.641 29.328 1 96.25 146 GLY B CA 1
ATOM 5204 C C . GLY B 1 146 ? 8.258 20.234 28.906 1 96.25 146 GLY B C 1
ATOM 5205 O O . GLY B 1 146 ? 8.836 19.688 27.969 1 96.25 146 GLY B O 1
ATOM 5206 N N . GLN B 1 147 ? 7.34 19.641 29.672 1 95.06 147 GLN B N 1
ATOM 5207 C CA . GLN B 1 147 ? 7 18.234 29.469 1 95.06 147 GLN B CA 1
ATOM 5208 C C . GLN B 1 147 ? 5.609 18.094 28.859 1 95.06 147 GLN B C 1
ATOM 5210 O O . GLN B 1 147 ? 5.164 16.984 28.562 1 95.06 147 GLN B O 1
ATOM 5215 N N . ALA B 1 148 ? 4.992 19.25 28.594 1 97.81 148 ALA B N 1
ATOM 5216 C CA . ALA B 1 148 ? 3.613 19.188 28.125 1 97.81 148 ALA B CA 1
ATOM 5217 C C . ALA B 1 148 ? 3.557 18.766 26.656 1 97.81 148 ALA B C 1
ATOM 5219 O O . ALA B 1 148 ? 4.445 19.094 25.875 1 97.81 148 ALA B O 1
ATOM 5220 N N . PHE B 1 149 ? 2.561 18.016 26.328 1 98.38 149 PHE B N 1
ATOM 5221 C CA . PHE B 1 149 ? 2.256 17.656 24.953 1 98.38 149 PHE B CA 1
ATOM 5222 C C . PHE B 1 149 ? 1.019 18.406 24.453 1 98.38 149 PHE B C 1
ATOM 5224 O O . PHE B 1 149 ? 0.166 18.797 25.266 1 98.38 149 PHE B O 1
ATOM 5231 N N . GLY B 1 150 ? 0.986 18.641 23.188 1 98.56 150 GLY B N 1
ATOM 5232 C CA . GLY B 1 150 ? -0.156 19.266 22.531 1 98.56 150 GLY B CA 1
ATOM 5233 C C . GLY B 1 150 ? -0.861 18.344 21.562 1 98.56 150 GLY B C 1
ATOM 5234 O O . GLY B 1 150 ? -0.37 17.266 21.266 1 98.56 150 GLY B O 1
ATOM 5235 N N . ALA B 1 151 ? -2.059 18.75 21.109 1 98.5 151 ALA B N 1
ATOM 5236 C CA . ALA B 1 151 ? -2.828 18.031 20.094 1 98.5 151 ALA B CA 1
ATOM 5237 C C . ALA B 1 151 ? -3.736 19 19.328 1 98.5 151 ALA B C 1
ATOM 5239 O O . ALA B 1 151 ? -4.023 20.094 19.781 1 98.5 151 ALA B O 1
ATOM 5240 N N . THR B 1 152 ? -4.133 18.594 18.156 1 98.19 152 THR B N 1
ATOM 5241 C CA . THR B 1 152 ? -5.086 19.312 17.312 1 98.19 152 THR B CA 1
ATOM 5242 C C . THR B 1 152 ? -6.316 18.469 17.031 1 98.19 152 THR B C 1
ATOM 5244 O O . THR B 1 152 ? -6.215 17.406 16.406 1 98.19 152 THR B O 1
ATOM 5247 N N . TRP B 1 153 ? -7.473 18.922 17.531 1 97.25 153 TRP B N 1
ATOM 5248 C CA . TRP B 1 153 ? -8.695 18.141 17.359 1 97.25 153 TRP B CA 1
ATOM 5249 C C . TRP B 1 153 ? -9.734 18.922 16.562 1 97.25 153 TRP B C 1
ATOM 5251 O O . TRP B 1 153 ? -10.461 19.75 17.125 1 97.25 153 TRP B O 1
ATOM 5261 N N . MET B 1 154 ? -9.867 18.5 15.281 1 94.06 154 MET B N 1
ATOM 5262 C CA . MET B 1 154 ? -10.797 19.188 14.398 1 94.06 154 MET B CA 1
ATOM 5263 C C . MET B 1 154 ? -11.898 18.25 13.914 1 94.06 154 MET B C 1
ATOM 5265 O O . MET B 1 154 ? -13.086 18.578 13.984 1 94.06 154 MET B O 1
ATOM 5269 N N . THR B 1 155 ? -11.531 17.078 13.555 1 92.69 155 THR B N 1
ATOM 5270 C CA . THR B 1 155 ? -12.406 16.125 12.875 1 92.69 155 THR B CA 1
ATOM 5271 C C . THR B 1 155 ? -13.477 15.602 13.82 1 92.69 155 THR B C 1
ATOM 5273 O O . THR B 1 155 ? -13.195 15.305 14.984 1 92.69 155 THR B O 1
ATOM 5276 N N . GLU B 1 156 ? -14.672 15.602 13.352 1 93.75 156 GLU B N 1
ATOM 5277 C CA . GLU B 1 156 ? -15.789 14.961 14.023 1 93.75 156 GLU B CA 1
ATOM 5278 C C . GLU B 1 156 ? -16.391 13.844 13.164 1 93.75 156 GLU B C 1
ATOM 5280 O O . GLU B 1 156 ? -16.031 13.703 11.992 1 93.75 156 GLU B O 1
ATOM 5285 N N . ILE B 1 157 ? -17.25 13.07 13.727 1 87.25 157 ILE B N 1
ATOM 5286 C CA . ILE B 1 157 ? -17.766 11.859 13.094 1 87.25 157 ILE B CA 1
ATOM 5287 C C . ILE B 1 157 ? -18.453 12.211 11.773 1 87.25 157 ILE B C 1
ATOM 5289 O O . ILE B 1 157 ? -18.266 11.516 10.773 1 87.25 157 ILE B O 1
ATOM 5293 N N . GLN B 1 158 ? -19.234 13.305 11.789 1 84 158 GLN B N 1
ATOM 5294 C CA . GLN B 1 158 ? -20.031 13.641 10.617 1 84 158 GLN B CA 1
ATOM 5295 C C . GLN B 1 158 ? -19.234 14.453 9.609 1 84 158 GLN B C 1
ATOM 5297 O O . GLN B 1 158 ? -19.656 14.641 8.469 1 84 158 GLN B O 1
ATOM 5302 N N . GLY B 1 159 ? -18.188 15.117 10.023 1 80.56 159 GLY B N 1
ATOM 5303 C CA . GLY B 1 159 ? -17.5 16.078 9.188 1 80.56 159 GLY B CA 1
ATOM 5304 C C . GLY B 1 159 ? -16.359 15.461 8.391 1 80.56 159 GLY B C 1
ATOM 5305 O O . GLY B 1 159 ? -16.453 15.336 7.164 1 80.56 159 GLY B O 1
ATOM 5306 N N . GLY B 1 160 ? -15.102 15.016 8.977 1 85.25 160 GLY B N 1
ATOM 5307 C CA . GLY B 1 160 ? -13.859 14.695 8.297 1 85.25 160 GLY B CA 1
ATOM 5308 C C . GLY B 1 160 ? -13.195 15.906 7.66 1 85.25 160 GLY B C 1
ATOM 5309 O O . GLY B 1 160 ? -12.961 16.906 8.328 1 85.25 160 GLY B O 1
ATOM 5310 N N . SER B 1 161 ? -13.055 15.898 6.297 1 88.69 161 SER B N 1
ATOM 5311 C CA . SER B 1 161 ? -12.484 17.031 5.578 1 88.69 161 SER B CA 1
ATOM 5312 C C . SER B 1 161 ? -13.438 18.219 5.574 1 88.69 161 SER B C 1
ATOM 5314 O O . SER B 1 161 ? -13.008 19.375 5.43 1 88.69 161 SER B O 1
ATOM 5316 N N . ASP B 1 162 ? -14.75 17.984 5.754 1 92.44 162 ASP B N 1
ATOM 5317 C CA . ASP B 1 162 ? -15.773 19.031 5.793 1 92.44 162 ASP B CA 1
ATOM 5318 C C . ASP B 1 162 ? -15.883 19.641 7.188 1 92.44 162 ASP B C 1
ATOM 5320 O O . ASP B 1 162 ? -16.844 19.375 7.91 1 92.44 162 ASP B O 1
ATOM 5324 N N . LEU B 1 163 ? -15.008 20.547 7.539 1 91.19 163 LEU B N 1
ATOM 5325 C CA . LEU B 1 163 ? -14.969 21.172 8.859 1 91.19 163 LEU B CA 1
ATOM 5326 C C . LEU B 1 163 ? -16.234 21.969 9.133 1 91.19 163 LEU B C 1
ATOM 5328 O O . LEU B 1 163 ? -16.641 22.125 10.281 1 91.19 163 LEU B O 1
ATOM 5332 N N . GLY B 1 164 ? -16.812 22.422 8.023 1 92.25 164 GLY B N 1
ATOM 5333 C CA . GLY B 1 164 ? -18.047 23.188 8.172 1 92.25 164 GLY B CA 1
ATOM 5334 C C . GLY B 1 164 ? -19.172 22.391 8.789 1 92.25 164 GLY B C 1
ATOM 5335 O O . GLY B 1 164 ? -20.125 22.969 9.328 1 92.25 164 GLY B O 1
ATOM 5336 N N . ALA B 1 165 ? -19.078 21.125 8.75 1 91.56 165 ALA B N 1
ATOM 5337 C CA . ALA B 1 165 ? -20.125 20.25 9.258 1 91.56 165 ALA B CA 1
ATOM 5338 C C . ALA B 1 165 ? -19.938 19.984 10.75 1 91.56 165 ALA B C 1
ATOM 5340 O O . ALA B 1 165 ? -20.781 19.328 11.375 1 91.56 165 ALA B O 1
ATOM 5341 N N . ASN B 1 166 ? -18.906 20.578 11.375 1 93.12 166 ASN B N 1
ATOM 5342 C CA . ASN B 1 166 ? -18.656 20.375 12.805 1 93.12 166 ASN B CA 1
ATOM 5343 C C . ASN B 1 166 ? -19.828 20.875 13.641 1 93.12 166 ASN B C 1
ATOM 5345 O O . ASN B 1 166 ? -20.438 21.906 13.32 1 93.12 166 ASN B O 1
ATOM 5349 N N . ARG B 1 167 ? -20.062 20.109 14.727 1 92.81 167 ARG B N 1
ATOM 5350 C CA . ARG B 1 167 ? -21.234 20.406 15.539 1 92.81 167 ARG B CA 1
ATOM 5351 C C . ARG B 1 167 ? -20.844 20.812 16.953 1 92.81 167 ARG B C 1
ATOM 5353 O O . ARG B 1 167 ? -21.688 21.266 17.734 1 92.81 167 ARG B O 1
ATOM 5360 N N . THR B 1 168 ? -19.609 20.703 17.328 1 96.62 168 THR B N 1
ATOM 5361 C CA . THR B 1 168 ? -19.203 21.125 18.656 1 96.62 168 THR B CA 1
ATOM 5362 C C . THR B 1 168 ? -19.594 22.578 18.906 1 96.62 168 THR B C 1
ATOM 5364 O O . THR B 1 168 ? -19.203 23.484 18.172 1 96.62 168 THR B O 1
ATOM 5367 N N . LEU B 1 169 ? -20.344 22.734 19.922 1 97.31 169 LEU B N 1
ATOM 5368 C CA . LEU B 1 169 ? -20.875 24.047 20.281 1 97.31 169 LEU B CA 1
ATOM 5369 C C . LEU B 1 169 ? -20.016 24.703 21.344 1 97.31 169 LEU B C 1
ATOM 5371 O O . LEU B 1 169 ? -19.578 24.047 22.297 1 97.31 169 LEU B O 1
ATOM 5375 N N . ALA B 1 170 ? -19.781 26 21.188 1 98.38 170 ALA B N 1
ATOM 5376 C CA . ALA B 1 170 ? -19.078 26.781 22.188 1 98.38 170 ALA B CA 1
ATOM 5377 C C . ALA B 1 170 ? -20 27.844 22.812 1 98.38 170 ALA B C 1
ATOM 5379 O O . ALA B 1 170 ? -20.516 28.719 22.109 1 98.38 170 ALA B O 1
ATOM 5380 N N . ARG B 1 171 ? -20.188 27.703 24.109 1 98.12 171 ARG B N 1
ATOM 5381 C CA . ARG B 1 171 ? -20.984 28.688 24.844 1 98.12 171 ARG B CA 1
ATOM 5382 C C . ARG B 1 171 ? -20.109 29.562 25.719 1 98.12 171 ARG B C 1
ATOM 5384 O O . ARG B 1 171 ? -19.328 29.078 26.531 1 98.12 171 ARG B O 1
ATOM 5391 N N . ARG B 1 172 ? -20.344 30.828 25.609 1 97.81 172 ARG B N 1
ATOM 5392 C CA . ARG B 1 172 ? -19.5 31.781 26.344 1 97.81 172 ARG B CA 1
ATOM 5393 C C . ARG B 1 172 ? -19.766 31.703 27.844 1 97.81 172 ARG B C 1
ATOM 5395 O O . ARG B 1 172 ? -20.922 31.578 28.266 1 97.81 172 ARG B O 1
ATOM 5402 N N . GLU B 1 173 ? -18.75 31.688 28.547 1 96.62 173 GLU B N 1
ATOM 5403 C CA . GLU B 1 173 ? -18.766 31.766 30 1 96.62 173 GLU B CA 1
ATOM 5404 C C . GLU B 1 173 ? -17.672 32.688 30.516 1 96.62 173 GLU B C 1
ATOM 5406 O O . GLU B 1 173 ? -16.594 32.25 30.891 1 96.62 173 GLU B O 1
ATOM 5411 N N . GLY B 1 174 ? -17.984 33.969 30.688 1 95.44 174 GLY B N 1
ATOM 5412 C CA . GLY B 1 174 ? -16.969 34.969 31 1 95.44 174 GLY B CA 1
ATOM 5413 C C . GLY B 1 174 ? -15.977 35.156 29.875 1 95.44 174 GLY B C 1
ATOM 5414 O O . GLY B 1 174 ? -16.375 35.438 28.734 1 95.44 174 GLY B O 1
ATOM 5415 N N . GLU B 1 175 ? -14.773 35 30.219 1 94.25 175 GLU B N 1
ATOM 5416 C CA . GLU B 1 175 ? -13.711 35.125 29.234 1 94.25 175 GLU B CA 1
ATOM 5417 C C . GLU B 1 175 ? -13.406 33.781 28.562 1 94.25 175 GLU B C 1
ATOM 5419 O O . GLU B 1 175 ? -12.648 33.719 27.594 1 94.25 175 GLU B O 1
ATOM 5424 N N . ALA B 1 176 ? -14.055 32.781 29.078 1 97.56 176 ALA B N 1
ATOM 5425 C CA . ALA B 1 176 ? -13.859 31.422 28.562 1 97.56 176 ALA B CA 1
ATOM 5426 C C . ALA B 1 176 ? -15.117 30.922 27.875 1 97.56 176 ALA B C 1
ATOM 5428 O O . ALA B 1 176 ? -16.062 31.688 27.656 1 97.56 176 ALA B O 1
ATOM 5429 N N . PHE B 1 177 ? -15 29.688 27.359 1 98.31 177 PHE B N 1
ATOM 5430 C CA . PHE B 1 177 ? -16.125 29.031 26.703 1 98.31 177 PHE B CA 1
ATOM 5431 C C . PHE B 1 177 ? -16.266 27.594 27.203 1 98.31 177 PHE B C 1
ATOM 5433 O O . PHE B 1 177 ? -15.289 26.969 27.609 1 98.31 177 PHE B O 1
ATOM 5440 N N . ARG B 1 178 ? -17.469 27.141 27.203 1 98.31 178 ARG B N 1
ATOM 5441 C CA . ARG B 1 178 ? -17.766 25.719 27.422 1 98.31 178 ARG B CA 1
ATOM 5442 C C . ARG B 1 178 ? -18.125 25.031 26.109 1 98.31 178 ARG B C 1
ATOM 5444 O O . ARG B 1 178 ? -18.984 25.5 25.375 1 98.31 178 ARG B O 1
ATOM 5451 N N . LEU B 1 179 ? -17.422 24.031 25.828 1 98.12 179 LEU B N 1
ATOM 5452 C CA . LEU B 1 179 ? -17.656 23.266 24.609 1 98.12 179 LEU B CA 1
ATOM 5453 C C . LEU B 1 179 ? -18.562 22.078 24.875 1 98.12 179 LEU B C 1
ATOM 5455 O O . LEU B 1 179 ? -18.406 21.375 25.891 1 98.12 179 LEU B O 1
ATOM 5459 N N . PHE B 1 180 ? -19.594 21.859 23.984 1 96.75 180 PHE B N 1
ATOM 5460 C CA . PHE B 1 180 ? -20.562 20.781 24.094 1 96.75 180 PHE B CA 1
ATOM 5461 C C . PHE B 1 180 ? -20.734 20.062 22.766 1 96.75 180 PHE B C 1
ATOM 5463 O O . PHE B 1 180 ? -20.609 20.672 21.703 1 96.75 180 PHE B O 1
ATOM 5470 N N . GLY B 1 181 ? -21.203 18.766 22.891 1 83.75 181 GLY B N 1
ATOM 5471 C CA . GLY B 1 181 ? -21.75 18.047 21.75 1 83.75 181 GLY B CA 1
ATOM 5472 C C . GLY B 1 181 ? -20.688 17.672 20.734 1 83.75 181 GLY B C 1
ATOM 5473 O O . GLY B 1 181 ? -20.984 17.516 19.547 1 83.75 181 GLY B O 1
ATOM 5474 N N . GLY B 1 182 ? -19.656 17.469 21.203 1 75.5 182 GLY B N 1
ATOM 5475 C CA . GLY B 1 182 ? -18.672 17.188 20.156 1 75.5 182 GLY B CA 1
ATOM 5476 C C . GLY B 1 182 ? -17.875 15.938 20.422 1 75.5 182 GLY B C 1
ATOM 5477 O O . GLY B 1 182 ? -17.375 15.734 21.531 1 75.5 182 GLY B O 1
ATOM 5478 N N . ASP B 1 183 ? -18.062 15 19.5 1 86.88 183 ASP B N 1
ATOM 5479 C CA . ASP B 1 183 ? -17.172 13.836 19.469 1 86.88 183 ASP B CA 1
ATOM 5480 C C . ASP B 1 183 ? -16.062 14.023 18.453 1 86.88 183 ASP B C 1
ATOM 5482 O O . ASP B 1 183 ? -16.266 13.805 17.25 1 86.88 183 ASP B O 1
ATOM 5486 N N . LYS B 1 184 ? -14.938 14.516 19.031 1 95 184 LYS B N 1
ATOM 5487 C CA . LYS B 1 184 ? -13.773 14.523 18.141 1 95 184 LYS B CA 1
ATOM 5488 C C . LYS B 1 184 ? -13.297 13.102 17.859 1 95 184 LYS B C 1
ATOM 5490 O O . LYS B 1 184 ? -12.984 12.344 18.781 1 95 184 LYS B O 1
ATOM 5495 N N . TYR B 1 185 ? -13.219 12.695 16.672 1 94.94 185 TYR B N 1
ATOM 5496 C CA . TYR B 1 185 ? -13.266 11.289 16.281 1 94.94 185 TYR B CA 1
ATOM 5497 C C . TYR B 1 185 ? -11.875 10.789 15.906 1 94.94 185 TYR B C 1
ATOM 5499 O O . TYR B 1 185 ? -11.555 9.609 16.109 1 94.94 185 TYR B O 1
ATOM 5507 N N . PHE B 1 186 ? -11.047 11.508 15.305 1 95 186 PHE B N 1
ATOM 5508 C CA . PHE B 1 186 ? -9.641 11.219 15.031 1 95 186 PHE B CA 1
ATOM 5509 C C . PHE B 1 186 ? -8.734 12.188 15.781 1 95 186 PHE B C 1
ATOM 5511 O O . PHE B 1 186 ? -8.023 12.984 15.172 1 95 186 PHE B O 1
ATOM 5518 N N . ALA B 1 187 ? -8.828 11.961 17.094 1 97.19 187 ALA B N 1
ATOM 5519 C CA . ALA B 1 187 ? -8.094 12.867 17.984 1 97.19 187 ALA B CA 1
ATOM 5520 C C . ALA B 1 187 ? -6.703 12.32 18.297 1 97.19 187 ALA B C 1
ATOM 5522 O O . ALA B 1 187 ? -6.512 11.648 19.312 1 97.19 187 ALA B O 1
ATOM 5523 N N . SER B 1 188 ? -5.746 12.648 17.453 1 97.56 188 SER B N 1
ATOM 5524 C CA . SER B 1 188 ? -4.367 12.258 17.734 1 97.56 188 SER B CA 1
ATOM 5525 C C . SER B 1 188 ? -3.852 12.93 19 1 97.56 188 SER B C 1
ATOM 5527 O O . SER B 1 188 ? -4.102 14.117 19.234 1 97.56 188 SER B O 1
ATOM 5529 N N . GLY B 1 189 ? -3.209 12.172 19.844 1 98 189 GLY B N 1
ATOM 5530 C CA . GLY B 1 189 ? -2.723 12.672 21.125 1 98 189 GLY B CA 1
ATOM 5531 C C . GLY B 1 189 ? -3.746 12.562 22.234 1 98 189 GLY B C 1
ATOM 5532 O O . GLY B 1 189 ? -3.539 13.086 23.328 1 98 189 GLY B O 1
ATOM 5533 N N . ALA B 1 190 ? -4.879 11.805 21.891 1 96.94 190 ALA B N 1
ATOM 5534 C CA . ALA B 1 190 ? -5.859 11.578 22.953 1 96.94 190 ALA B CA 1
ATOM 5535 C C . ALA B 1 190 ? -5.223 10.906 24.172 1 96.94 190 ALA B C 1
ATOM 5537 O O . ALA B 1 190 ? -4.469 9.945 24.016 1 96.94 190 ALA B O 1
ATOM 5538 N N . GLY B 1 191 ? -5.406 11.422 25.312 1 96.69 191 GLY B N 1
ATOM 5539 C CA . GLY B 1 191 ? -4.852 10.867 26.531 1 96.69 191 GLY B CA 1
ATOM 5540 C C . GLY B 1 191 ? -3.406 11.258 26.766 1 96.69 191 GLY B C 1
ATOM 5541 O O . GLY B 1 191 ? -2.863 11.039 27.844 1 96.69 191 GLY B O 1
ATOM 5542 N N . LEU B 1 192 ? -2.76 11.828 25.766 1 97.75 192 LEU B N 1
ATOM 5543 C CA . LEU B 1 192 ? -1.367 12.25 25.859 1 97.75 192 LEU B CA 1
ATOM 5544 C C . LEU B 1 192 ? -1.268 13.766 26.031 1 97.75 192 LEU B C 1
ATOM 5546 O O . LEU B 1 192 ? -0.439 14.258 26.797 1 97.75 192 LEU B O 1
ATOM 5550 N N . ALA B 1 193 ? -2.096 14.484 25.375 1 97.88 193 ALA B N 1
ATOM 5551 C CA . ALA B 1 193 ? -2.01 15.945 25.297 1 97.88 193 ALA B CA 1
ATOM 5552 C C . ALA B 1 193 ? -2.416 16.594 26.609 1 97.88 193 ALA B C 1
ATOM 5554 O O . ALA B 1 193 ? -3.381 16.172 27.25 1 97.88 193 ALA B O 1
ATOM 5555 N N . ASP B 1 194 ? -1.677 17.562 27.016 1 98.31 194 ASP B N 1
ATOM 5556 C CA . ASP B 1 194 ? -2.029 18.422 28.141 1 98.31 194 ASP B CA 1
ATOM 5557 C C . ASP B 1 194 ? -2.844 19.625 27.688 1 98.31 194 ASP B C 1
ATOM 5559 O O . ASP B 1 194 ? -3.66 20.156 28.453 1 98.31 194 ASP B O 1
ATOM 5563 N N . TRP B 1 195 ? -2.551 20.031 26.484 1 98.69 195 TRP B N 1
ATOM 5564 C CA . TRP B 1 195 ? -3.244 21.156 25.859 1 98.69 195 TRP B CA 1
ATOM 5565 C C . TRP B 1 195 ? -3.619 20.812 24.422 1 98.69 195 TRP B C 1
ATOM 5567 O O . TRP B 1 195 ? -2.781 20.344 23.641 1 98.69 195 TRP B O 1
ATOM 5577 N N . ALA B 1 196 ? -4.855 21.047 24.078 1 98.69 196 ALA B N 1
ATOM 5578 C CA . ALA B 1 196 ? -5.27 20.844 22.688 1 98.69 196 ALA B CA 1
ATOM 5579 C C . ALA B 1 196 ? -5.832 22.125 22.078 1 98.69 196 ALA B C 1
ATOM 5581 O O . ALA B 1 196 ? -6.324 23 22.797 1 98.69 196 ALA B O 1
ATOM 5582 N N . ILE B 1 197 ? -5.672 22.297 20.812 1 98.69 197 ILE B N 1
ATOM 5583 C CA . ILE B 1 197 ? -6.484 23.297 20.109 1 98.69 197 ILE B CA 1
ATOM 5584 C C . ILE B 1 197 ? -7.637 22.594 19.391 1 98.69 197 ILE B C 1
ATOM 5586 O O . ILE B 1 197 ? -7.461 21.516 18.828 1 98.69 197 ILE B O 1
ATOM 5590 N N . VAL B 1 198 ? -8.82 23.156 19.5 1 98 198 VAL B N 1
ATOM 5591 C CA . VAL B 1 198 ? -10.047 22.516 19.062 1 98 198 VAL B CA 1
ATOM 5592 C C . VAL B 1 198 ? -10.922 23.516 18.297 1 98 198 VAL B C 1
ATOM 5594 O O . VAL B 1 198 ? -11 24.688 18.672 1 98 198 VAL B O 1
ATOM 5597 N N . THR B 1 199 ? -11.523 23.047 17.203 1 97.44 199 THR B N 1
ATOM 5598 C CA . THR B 1 199 ? -12.516 23.875 16.516 1 97.44 199 THR B CA 1
ATOM 5599 C C . THR B 1 199 ? -13.898 23.672 17.109 1 97.44 199 THR B C 1
ATOM 5601 O O . THR B 1 199 ? -14.266 22.547 17.5 1 97.44 199 THR B O 1
ATOM 5604 N N . ALA B 1 200 ? -14.594 24.688 17.281 1 97.94 200 ALA B N 1
ATOM 5605 C CA . ALA B 1 200 ? -15.969 24.672 17.766 1 97.94 200 ALA B CA 1
ATOM 5606 C C . ALA B 1 200 ? -16.734 25.891 17.234 1 97.94 200 ALA B C 1
ATOM 5608 O O . ALA B 1 200 ? -16.141 26.859 16.766 1 97.94 200 ALA B O 1
ATOM 5609 N N . ARG B 1 201 ? -18.016 25.75 17.266 1 97.56 201 ARG B N 1
ATOM 5610 C CA . ARG B 1 201 ? -18.891 26.812 16.766 1 97.56 201 ARG B CA 1
ATOM 5611 C C . ARG B 1 201 ? -19.5 27.609 17.906 1 97.56 201 ARG B C 1
ATOM 5613 O O . ARG B 1 201 ? -20.359 27.109 18.641 1 97.56 201 ARG B O 1
ATOM 5620 N N . PRO B 1 202 ? -19.078 28.875 18.031 1 98.06 202 PRO B N 1
ATOM 5621 C CA . PRO B 1 202 ? -19.734 29.703 19.031 1 98.06 202 PRO B CA 1
ATOM 5622 C C . PRO B 1 202 ? -21.234 29.859 18.781 1 98.06 202 PRO B C 1
ATOM 5624 O O . PRO B 1 202 ? -21.672 29.953 17.641 1 98.06 202 PRO B O 1
ATOM 5627 N N . GLU B 1 203 ? -21.953 29.922 19.875 1 96.69 203 GLU B N 1
ATOM 5628 C CA . GLU B 1 203 ? -23.391 30.125 19.766 1 96.69 203 GLU B CA 1
ATOM 5629 C C . GLU B 1 203 ? -23.703 31.359 18.922 1 96.69 203 GLU B C 1
ATOM 5631 O O . GLU B 1 203 ? -23.125 32.438 19.156 1 96.69 203 GLU B O 1
ATOM 5636 N N . GLY B 1 204 ? -24.547 31.141 17.953 1 95.88 204 GLY B N 1
ATOM 5637 C CA . GLY B 1 204 ? -24.969 32.25 17.125 1 95.88 204 GLY B CA 1
ATOM 5638 C C . GLY B 1 204 ? -24.094 32.438 15.891 1 95.88 204 GLY B C 1
ATOM 5639 O O . GLY B 1 204 ? -24.438 33.25 15.008 1 95.88 204 GLY B O 1
ATOM 5640 N N . ALA B 1 205 ? -22.953 31.797 15.828 1 96.62 205 ALA B N 1
ATOM 5641 C CA . ALA B 1 205 ? -22.078 31.922 14.664 1 96.62 205 ALA B CA 1
ATOM 5642 C C . ALA B 1 205 ? -22.75 31.328 13.422 1 96.62 205 ALA B C 1
ATOM 5644 O O . ALA B 1 205 ? -23.609 30.453 13.523 1 96.62 205 ALA B O 1
ATOM 5645 N N . PRO B 1 206 ? -22.469 31.781 12.242 1 95.81 206 PRO B N 1
ATOM 5646 C CA . PRO B 1 206 ? -23.062 31.266 11.008 1 95.81 206 PRO B CA 1
ATOM 5647 C C . PRO B 1 206 ? -22.672 29.828 10.727 1 95.81 206 PRO B C 1
ATOM 5649 O O . PRO B 1 206 ? -21.656 29.344 11.242 1 95.81 206 PRO B O 1
ATOM 5652 N N . PRO B 1 207 ? -23.484 29.188 9.922 1 93.81 207 PRO B N 1
ATOM 5653 C CA . PRO B 1 207 ? -23.125 27.828 9.523 1 93.81 207 PRO B CA 1
ATOM 5654 C C . PRO B 1 207 ? -21.891 27.797 8.625 1 93.81 207 PRO B C 1
ATOM 5656 O O . PRO B 1 207 ? -21.453 28.828 8.125 1 93.81 207 PRO B O 1
ATOM 5659 N N . GLY B 1 208 ? -21.375 26.594 8.531 1 93.69 208 GLY B N 1
ATOM 5660 C CA . GLY B 1 208 ? -20.25 26.406 7.633 1 93.69 208 GLY B CA 1
ATOM 5661 C C . GLY B 1 208 ? -18.906 26.75 8.273 1 93.69 208 GLY B C 1
ATOM 5662 O O . GLY B 1 208 ? -18.859 27.094 9.461 1 93.69 208 GLY B O 1
ATOM 5663 N N . PRO B 1 209 ? -17.875 26.688 7.5 1 93.31 209 PRO B N 1
ATOM 5664 C CA . PRO B 1 209 ? -16.531 26.859 8.047 1 93.31 209 PRO B CA 1
ATOM 5665 C C . PRO B 1 209 ? -16.297 28.25 8.617 1 93.31 209 PRO B C 1
ATOM 5667 O O . PRO B 1 209 ? -15.539 28.406 9.578 1 93.31 209 PRO B O 1
ATOM 5670 N N . LYS B 1 210 ? -17 29.219 8.141 1 94.38 210 LYS B N 1
ATOM 5671 C CA . LYS B 1 210 ? -16.781 30.609 8.562 1 94.38 210 LYS B CA 1
ATOM 5672 C C . LYS B 1 210 ? -17.297 30.828 9.984 1 94.38 210 LYS B C 1
ATOM 5674 O O . LYS B 1 210 ? -16.953 31.812 10.625 1 94.38 210 LYS B O 1
ATOM 5679 N N . GLY B 1 211 ? -18.094 29.922 10.422 1 96.44 211 GLY B N 1
ATOM 5680 C CA . GLY B 1 211 ? -18.641 30.047 11.766 1 96.44 211 GLY B CA 1
ATOM 5681 C C . GLY B 1 211 ? -17.812 29.344 12.82 1 96.44 211 GLY B C 1
ATOM 5682 O O . GLY B 1 211 ? -18.125 29.391 14.008 1 96.44 211 GLY B O 1
ATOM 5683 N N . LEU B 1 212 ? -16.672 28.734 12.398 1 97.31 212 LEU B N 1
ATOM 5684 C CA . LEU B 1 212 ? -15.867 27.984 13.344 1 97.31 212 LEU B CA 1
ATOM 5685 C C . LEU B 1 212 ? -14.797 28.875 13.977 1 97.31 212 LEU B C 1
ATOM 5687 O O . LEU B 1 212 ? -14.211 29.719 13.305 1 97.31 212 LEU B O 1
ATOM 5691 N N . ALA B 1 213 ? -14.68 28.766 15.219 1 98.38 213 ALA B N 1
ATOM 5692 C CA . ALA B 1 213 ? -13.602 29.406 15.977 1 98.38 213 ALA B CA 1
ATOM 5693 C C . ALA B 1 213 ? -12.594 28.359 16.469 1 98.38 213 ALA B C 1
ATOM 5695 O O . ALA B 1 213 ? -12.828 27.156 16.375 1 98.38 213 ALA B O 1
ATOM 5696 N N . LEU B 1 214 ? -11.422 28.812 16.828 1 98.56 214 LEU B N 1
ATOM 5697 C CA . LEU B 1 214 ? -10.359 27.969 17.375 1 98.56 214 LEU B CA 1
ATOM 5698 C C . LEU B 1 214 ? -10.172 28.219 18.859 1 98.56 214 LEU B C 1
ATOM 5700 O O . LEU B 1 214 ? -10.18 29.375 19.312 1 98.56 214 LEU B O 1
ATOM 5704 N N . PHE B 1 215 ? -10.086 27.156 19.672 1 98.75 215 PHE B N 1
ATOM 5705 C CA . PHE B 1 215 ? -10.016 27.281 21.125 1 98.75 215 PHE B CA 1
ATOM 5706 C C . PHE B 1 215 ? -8.844 26.5 21.672 1 98.75 215 PHE B C 1
ATOM 5708 O O . PHE B 1 215 ? -8.477 25.453 21.141 1 98.75 215 PHE B O 1
ATOM 5715 N N . LEU B 1 216 ? -8.219 26.984 22.703 1 98.88 216 LEU B N 1
ATOM 5716 C CA . LEU B 1 216 ? -7.285 26.234 23.547 1 98.88 216 LEU B CA 1
ATOM 5717 C C . LEU B 1 216 ? -8.023 25.438 24.609 1 98.88 216 LEU B C 1
ATOM 5719 O O . LEU B 1 216 ? -8.844 26 25.359 1 98.88 216 LEU B O 1
ATOM 5723 N N . LEU B 1 217 ? -7.812 24.172 24.656 1 98.62 217 LEU B N 1
ATOM 5724 C CA . LEU B 1 217 ? -8.516 23.234 25.531 1 98.62 217 LEU B CA 1
ATOM 5725 C C . LEU B 1 217 ? -7.543 22.547 26.484 1 98.62 217 LEU B C 1
ATOM 5727 O O . LEU B 1 217 ? -6.797 21.656 26.078 1 98.62 217 LEU B O 1
ATOM 5731 N N . PRO B 1 218 ? -7.543 22.953 27.797 1 98.56 218 PRO B N 1
ATOM 5732 C CA . PRO B 1 218 ? -6.691 22.25 28.75 1 98.56 218 PRO B CA 1
ATOM 5733 C C . PRO B 1 218 ? -7.242 20.875 29.125 1 98.56 218 PRO B C 1
ATOM 5735 O O . PRO B 1 218 ? -8.461 20.688 29.219 1 98.56 218 PRO B O 1
ATOM 5738 N N . ARG B 1 219 ? -6.371 19.969 29.375 1 97.94 219 ARG B N 1
ATOM 5739 C CA . ARG B 1 219 ? -6.781 18.625 29.781 1 97.94 219 ARG B CA 1
ATOM 5740 C C . ARG B 1 219 ? -7.465 18.656 31.141 1 97.94 219 ARG B C 1
ATOM 5742 O O . ARG B 1 219 ? -8.43 17.922 31.375 1 97.94 219 ARG B O 1
ATOM 5749 N N . GLU B 1 220 ? -6.891 19.469 32 1 96.56 220 GLU B N 1
ATOM 5750 C CA . GLU B 1 220 ? -7.398 19.562 33.375 1 96.56 220 GLU B CA 1
ATOM 5751 C C . GLU B 1 220 ? -7.715 21 33.75 1 96.56 220 GLU B C 1
ATOM 5753 O O . GLU B 1 220 ? -7.035 21.938 33.312 1 96.56 220 GLU B O 1
ATOM 5758 N N . VAL B 1 221 ? -8.727 21.172 34.438 1 96 221 VAL B N 1
ATOM 5759 C CA . VAL B 1 221 ? -9.117 22.438 35.031 1 96 221 VAL B CA 1
ATOM 5760 C C . VAL B 1 221 ? -9.375 22.25 36.531 1 96 221 VAL B C 1
ATOM 5762 O O . VAL B 1 221 ? -10.211 21.438 36.906 1 96 221 VAL B O 1
ATOM 5765 N N . GLU B 1 222 ? -8.688 22.969 37.344 1 93.38 222 GLU B N 1
ATOM 5766 C CA . GLU B 1 222 ? -8.805 22.875 38.812 1 93.38 222 GLU B CA 1
ATOM 5767 C C . GLU B 1 222 ? -8.664 21.438 39.281 1 93.38 222 GLU B C 1
ATOM 5769 O O . GLU B 1 222 ? -9.469 20.969 40.094 1 93.38 222 GLU B O 1
ATOM 5774 N N . GLY B 1 223 ? -7.859 20.672 38.688 1 89.81 223 GLY B N 1
ATOM 5775 C CA . GLY B 1 223 ? -7.504 19.328 39.125 1 89.81 223 GLY B CA 1
ATOM 5776 C C . GLY B 1 223 ? -8.461 18.266 38.625 1 89.81 223 GLY B C 1
ATOM 5777 O O . GLY B 1 223 ? -8.305 17.094 38.938 1 89.81 223 GLY B O 1
ATOM 5778 N N . ARG B 1 224 ? -9.477 18.562 38.031 1 92.56 224 ARG B N 1
ATOM 5779 C CA . ARG B 1 224 ? -10.453 17.625 37.469 1 92.56 224 ARG B CA 1
ATOM 5780 C C . ARG B 1 224 ? -10.312 17.5 35.969 1 92.56 224 ARG B C 1
ATOM 5782 O O . ARG B 1 224 ? -9.984 18.484 35.281 1 92.56 224 ARG B O 1
ATOM 5789 N N . LEU B 1 225 ? -10.602 16.359 35.344 1 95.88 225 LEU B N 1
ATOM 5790 C CA . LEU B 1 225 ? -10.555 16.125 33.906 1 95.88 225 LEU B CA 1
ATOM 5791 C C . LEU B 1 225 ? -11.539 17.031 33.188 1 95.88 225 LEU B C 1
ATOM 5793 O O . LEU B 1 225 ? -12.695 17.141 33.594 1 95.88 225 LEU B O 1
ATOM 5797 N N . ASN B 1 226 ? -11.102 17.625 32.156 1 97.38 226 ASN B N 1
ATOM 5798 C CA . ASN B 1 226 ? -11.867 18.625 31.406 1 97.38 226 ASN B CA 1
ATOM 5799 C C . ASN B 1 226 ? -12.531 18 30.188 1 97.38 226 ASN B C 1
ATOM 5801 O O . ASN B 1 226 ? -13.367 18.641 29.547 1 97.38 226 ASN B O 1
ATOM 5805 N N . PHE B 1 227 ? -12.164 16.859 29.734 1 97 227 PHE B N 1
ATOM 5806 C CA . PHE B 1 227 ? -12.773 16.062 28.672 1 97 227 PHE B CA 1
ATOM 5807 C C . PHE B 1 227 ? -12.492 14.57 28.891 1 97 227 PHE B C 1
ATOM 5809 O O . PHE B 1 227 ? -11.648 14.211 29.719 1 97 227 PHE B O 1
ATOM 5816 N N . ARG B 1 228 ? -13.18 13.758 28.203 1 96.25 228 ARG B N 1
ATOM 5817 C CA . ARG B 1 228 ? -13.016 12.312 28.344 1 96.25 228 ARG B CA 1
ATOM 5818 C C . ARG B 1 228 ? -12.508 11.688 27.047 1 96.25 228 ARG B C 1
ATOM 5820 O O . ARG B 1 228 ? -12.859 12.133 25.953 1 96.25 228 ARG B O 1
ATOM 5827 N N . VAL B 1 229 ? -11.602 10.766 27.203 1 97.38 229 VAL B N 1
ATOM 5828 C CA . VAL B 1 229 ? -11.172 9.93 26.078 1 97.38 229 VAL B CA 1
ATOM 5829 C C . VAL B 1 229 ? -12 8.648 26.047 1 97.38 229 VAL B C 1
ATOM 5831 O O . VAL B 1 229 ? -12.047 7.906 27.031 1 97.38 229 VAL B O 1
ATOM 5834 N N . ARG B 1 230 ? -12.617 8.305 24.953 1 95.56 230 ARG B N 1
ATOM 5835 C CA . ARG B 1 230 ? -13.508 7.156 24.859 1 95.56 230 ARG B CA 1
ATOM 5836 C C . ARG B 1 230 ? -12.719 5.879 24.562 1 95.56 230 ARG B C 1
ATOM 5838 O O . ARG B 1 230 ? -12.992 4.828 25.156 1 95.56 230 ARG B O 1
ATOM 5845 N N . ARG B 1 231 ? -11.836 5.949 23.656 1 95.88 231 ARG B N 1
ATOM 5846 C CA . ARG B 1 231 ? -11.031 4.805 23.234 1 95.88 231 ARG B CA 1
ATOM 5847 C C . ARG B 1 231 ? -9.906 5.242 22.297 1 95.88 231 ARG B C 1
ATOM 5849 O O . ARG B 1 231 ? -9.906 6.371 21.812 1 95.88 231 ARG B O 1
ATOM 5856 N N . PHE B 1 232 ? -8.906 4.387 22.219 1 97.06 232 PHE B N 1
ATOM 5857 C CA . PHE B 1 232 ? -7.918 4.52 21.156 1 97.06 232 PHE B CA 1
ATOM 5858 C C . PHE B 1 232 ? -8.336 3.729 19.922 1 97.06 232 PHE B C 1
ATOM 5860 O O . PHE B 1 232 ? -9.062 2.736 20.031 1 97.06 232 PHE B O 1
ATOM 5867 N N . LYS B 1 233 ? -7.98 4.246 18.812 1 96.06 233 LYS B N 1
ATOM 5868 C CA . LYS B 1 233 ? -8.266 3.574 17.547 1 96.06 233 LYS B CA 1
ATOM 5869 C C . LYS B 1 233 ? -7.195 2.535 17.219 1 96.06 233 LYS B C 1
ATOM 5871 O O . LYS B 1 233 ? -6.016 2.732 17.531 1 96.06 233 LYS B O 1
ATOM 5876 N N . GLU B 1 234 ? -7.633 1.388 16.609 1 95.12 234 GLU B N 1
ATOM 5877 C CA . GLU B 1 234 ? -6.715 0.391 16.078 1 95.12 234 GLU B CA 1
ATOM 5878 C C . GLU B 1 234 ? -6.367 0.698 14.617 1 95.12 234 GLU B C 1
ATOM 5880 O O . GLU B 1 234 ? -7.148 0.406 13.711 1 95.12 234 GLU B O 1
ATOM 5885 N N . LYS B 1 235 ? -5.102 1.159 14.414 1 96.56 235 LYS B N 1
ATOM 5886 C CA . LYS B 1 235 ? -4.73 1.7 13.109 1 96.56 235 LYS B CA 1
ATOM 5887 C C . LYS B 1 235 ? -3.771 0.764 12.383 1 96.56 235 LYS B C 1
ATOM 5889 O O . LYS B 1 235 ? -3.086 -0.046 13.016 1 96.56 235 LYS B O 1
ATOM 5894 N N . LEU B 1 236 ? -3.713 0.899 11.07 1 96.81 236 LEU B N 1
ATOM 5895 C CA . LEU B 1 236 ? -2.812 0.147 10.203 1 96.81 236 LEU B CA 1
ATOM 5896 C C . LEU B 1 236 ? -1.356 0.485 10.508 1 96.81 236 LEU B C 1
ATOM 5898 O O . LEU B 1 236 ? -0.488 -0.388 10.453 1 96.81 236 LEU B O 1
ATOM 5902 N N . ALA B 1 237 ? -1.063 1.705 10.75 1 96.81 237 ALA B N 1
ATOM 5903 C CA . ALA B 1 237 ? 0.265 2.211 11.086 1 96.81 237 ALA B CA 1
ATOM 5904 C C . ALA B 1 237 ? 0.172 3.43 11.992 1 96.81 237 ALA B C 1
ATOM 5906 O O . ALA B 1 237 ? -0.825 3.613 12.695 1 96.81 237 ALA B O 1
ATOM 5907 N N . THR B 1 238 ? 1.32 4.082 12.211 1 97.5 238 THR B N 1
ATOM 5908 C CA . THR B 1 238 ? 1.399 5.184 13.156 1 97.5 238 THR B CA 1
ATOM 5909 C C . THR B 1 238 ? 0.91 4.75 14.539 1 97.5 238 THR B C 1
ATOM 5911 O O . THR B 1 238 ? 0.182 5.484 15.203 1 97.5 238 THR B O 1
ATOM 5914 N N . ARG B 1 239 ? 1.267 3.561 14.875 1 97 239 ARG B N 1
ATOM 5915 C CA . ARG B 1 239 ? 0.766 2.938 16.094 1 97 239 ARG B CA 1
ATOM 5916 C C . ARG B 1 239 ? 1.326 3.633 17.328 1 97 239 ARG B C 1
ATOM 5918 O O . ARG B 1 239 ? 0.761 3.521 18.422 1 97 239 ARG B O 1
ATOM 5925 N N . ALA B 1 240 ? 2.414 4.414 17.141 1 97.19 240 ALA B N 1
ATOM 5926 C CA . ALA B 1 240 ? 3.045 5.109 18.266 1 97.19 240 ALA B CA 1
ATOM 5927 C C . ALA B 1 240 ? 2.193 6.289 18.734 1 97.19 240 ALA B C 1
ATOM 5929 O O . ALA B 1 240 ? 2.371 6.793 19.844 1 97.19 240 ALA B O 1
ATOM 5930 N N . VAL B 1 241 ? 1.335 6.766 17.938 1 97.81 241 VAL B N 1
ATOM 5931 C CA . VAL B 1 241 ? 0.496 7.895 18.312 1 97.81 241 VAL B CA 1
ATOM 5932 C C . VAL B 1 241 ? -0.813 7.391 18.922 1 97.81 241 VAL B C 1
ATOM 5934 O O . VAL B 1 241 ? -1.534 6.613 18.281 1 97.81 241 VAL B O 1
ATOM 5937 N N . PRO B 1 242 ? -1.103 7.75 20.188 1 97.81 242 PRO B N 1
ATOM 5938 C CA . PRO B 1 242 ? -2.439 7.43 20.688 1 97.81 242 PRO B CA 1
ATOM 5939 C C . PRO B 1 242 ? -3.535 8.258 20.016 1 97.81 242 PRO B C 1
ATOM 5941 O O . PRO B 1 242 ? -3.783 9.398 20.422 1 97.81 242 PRO B O 1
ATOM 5944 N N . SER B 1 243 ? -4.109 7.742 18.969 1 97.19 243 SER B N 1
ATOM 5945 C CA . SER B 1 243 ? -5.246 8.359 18.281 1 97.19 243 SER B CA 1
ATOM 5946 C C . SER B 1 243 ? -6.566 7.777 18.781 1 97.19 243 SER B C 1
ATOM 5948 O O . SER B 1 243 ? -6.723 6.559 18.875 1 97.19 243 SER B O 1
ATOM 5950 N N . GLY B 1 244 ? -7.426 8.688 19.219 1 96.88 244 GLY B N 1
ATOM 5951 C CA . GLY B 1 244 ? -8.656 8.188 19.812 1 96.88 244 GLY B CA 1
ATOM 5952 C C . GLY B 1 244 ? -9.844 9.109 19.594 1 96.88 244 GLY B C 1
ATOM 5953 O O . GLY B 1 244 ? -9.922 9.805 18.578 1 96.88 244 GLY B O 1
ATOM 5954 N N . GLU B 1 245 ? -10.828 8.906 20.406 1 96.88 245 GLU B N 1
ATOM 5955 C CA . GLU B 1 245 ? -12.062 9.695 20.422 1 96.88 245 GLU B CA 1
ATOM 5956 C C . GLU B 1 245 ? -12.188 10.492 21.719 1 96.88 245 GLU B C 1
ATOM 5958 O O . GLU B 1 245 ? -11.891 9.977 22.797 1 96.88 245 GLU B O 1
ATOM 5963 N N . VAL B 1 246 ? -12.516 11.75 21.531 1 97.25 246 VAL B N 1
ATOM 5964 C CA . VAL B 1 246 ? -12.617 12.633 22.672 1 97.25 246 VAL B CA 1
ATOM 5965 C C . VAL B 1 246 ? -14.031 13.203 22.781 1 97.25 246 VAL B C 1
ATOM 5967 O O . VAL B 1 246 ? -14.602 13.648 21.781 1 97.25 246 VAL B O 1
ATOM 5970 N N . GLU B 1 247 ? -14.578 13.156 23.938 1 96.31 247 GLU B N 1
ATOM 5971 C CA . GLU B 1 247 ? -15.906 13.688 24.234 1 96.31 247 GLU B CA 1
ATOM 5972 C C . GLU B 1 247 ? -15.812 15.008 24.984 1 96.31 247 GLU B C 1
ATOM 5974 O O . GLU B 1 247 ? -15.141 15.094 26.016 1 96.31 247 GLU B O 1
ATOM 5979 N N . LEU B 1 248 ? -16.484 15.984 24.438 1 97.12 248 LEU B N 1
ATOM 5980 C CA . LEU B 1 248 ? -16.547 17.297 25.062 1 97.12 248 LEU B CA 1
ATOM 5981 C C . LEU B 1 248 ? -17.953 17.578 25.594 1 97.12 248 LEU B C 1
ATOM 5983 O O . LEU B 1 248 ? -18.906 17.672 24.828 1 97.12 248 LEU B O 1
ATOM 5987 N N . GLU B 1 249 ? -18.094 17.609 26.859 1 95.81 249 GLU B N 1
ATOM 5988 C CA . GLU B 1 249 ? -19.359 17.875 27.547 1 95.81 249 GLU B CA 1
ATOM 5989 C C . GLU B 1 249 ? -19.172 18.891 28.656 1 95.81 249 GLU B C 1
ATOM 5991 O O . GLU B 1 249 ? -19.031 18.516 29.828 1 95.81 249 GLU B O 1
ATOM 5996 N N . GLY B 1 250 ? -19.25 20.125 28.266 1 97 250 GLY B N 1
ATOM 5997 C CA . GLY B 1 250 ? -19.047 21.219 29.203 1 97 250 GLY B CA 1
ATOM 5998 C C . GLY B 1 250 ? -17.578 21.5 29.453 1 97 250 GLY B C 1
ATOM 5999 O O . GLY B 1 250 ? -17.203 21.938 30.547 1 97 250 GLY B O 1
ATOM 6000 N N . SER B 1 251 ? -16.734 21.219 28.516 1 98.12 251 SER B N 1
ATOM 6001 C CA . SER B 1 251 ? -15.297 21.406 28.656 1 98.12 251 SER B CA 1
ATOM 6002 C C . SER B 1 251 ? -14.914 22.875 28.578 1 98.12 251 SER B C 1
ATOM 6004 O O . SER B 1 251 ? -15.336 23.578 27.656 1 98.12 251 SER B O 1
ATOM 6006 N N . LEU B 1 252 ? -14.18 23.312 29.484 1 98.56 252 LEU B N 1
ATOM 6007 C CA . LEU B 1 252 ? -13.742 24.703 29.516 1 98.56 252 LEU B CA 1
ATOM 6008 C C . LEU B 1 252 ? -12.617 24.938 28.516 1 98.56 252 LEU B C 1
ATOM 6010 O O . LEU B 1 252 ? -11.641 24.188 28.484 1 98.56 252 LEU B O 1
ATOM 6014 N N . ALA B 1 253 ? -12.742 25.984 27.688 1 98.62 253 ALA B N 1
ATOM 6015 C CA . ALA B 1 253 ? -11.773 26.297 26.641 1 98.62 253 ALA B CA 1
ATOM 6016 C C . ALA B 1 253 ? -11.617 27.812 26.484 1 98.62 253 ALA B C 1
ATOM 6018 O O . ALA B 1 253 ? -12.461 28.578 26.953 1 98.62 253 ALA B O 1
ATOM 6019 N N . TYR B 1 254 ? -10.602 28.219 25.875 1 98.75 254 TYR B N 1
ATOM 6020 C CA . TYR B 1 254 ? -10.281 29.625 25.703 1 98.75 254 TYR B CA 1
ATOM 6021 C C . TYR B 1 254 ? -10.086 29.984 24.234 1 98.75 254 TYR B C 1
ATOM 6023 O O . TYR B 1 254 ? -9.445 29.234 23.5 1 98.75 254 TYR B O 1
ATOM 6031 N N . PRO B 1 255 ? -10.641 31.078 23.844 1 98.25 255 PRO B N 1
ATOM 6032 C CA . PRO B 1 255 ? -10.516 31.438 22.438 1 98.25 255 PRO B CA 1
ATOM 6033 C C . PRO B 1 255 ? -9.07 31.719 22.031 1 98.25 255 PRO B C 1
ATOM 6035 O O . PRO B 1 255 ? -8.312 32.312 22.797 1 98.25 255 PRO B O 1
ATOM 6038 N N . ILE B 1 256 ? -8.695 31.328 20.859 1 98.5 256 ILE B N 1
ATOM 6039 C CA . ILE B 1 256 ? -7.449 31.703 20.203 1 98.5 256 ILE B CA 1
ATOM 6040 C C . ILE B 1 256 ? -7.723 32.75 19.141 1 98.5 256 ILE B C 1
ATOM 6042 O O . ILE B 1 256 ? -8.359 32.469 18.125 1 98.5 256 ILE B O 1
ATOM 6046 N N . GLY B 1 257 ? -7.246 33.938 19.375 1 97.75 257 GLY B N 1
ATOM 6047 C CA . GLY B 1 257 ? -7.508 35.031 18.453 1 97.75 257 GLY B CA 1
ATOM 6048 C C . GLY B 1 257 ? -8.969 35.438 18.406 1 97.75 257 GLY B C 1
ATOM 6049 O O . GLY B 1 257 ? -9.68 35.312 19.406 1 97.75 257 GLY B O 1
ATOM 6050 N N . ARG B 1 258 ? -9.375 36 17.297 1 97.38 258 ARG B N 1
ATOM 6051 C CA . ARG B 1 258 ? -10.758 36.438 17.078 1 97.38 258 ARG B CA 1
ATOM 6052 C C . ARG B 1 258 ? -11.633 35.25 16.672 1 97.38 258 ARG B C 1
ATOM 6054 O O . ARG B 1 258 ? -11.234 34.438 15.828 1 97.38 258 ARG B O 1
ATOM 6061 N N . LEU B 1 259 ? -12.773 35.219 17.234 1 97.5 259 LEU B N 1
ATOM 6062 C CA . LEU B 1 259 ? -13.68 34.094 16.969 1 97.5 259 LEU B CA 1
ATOM 6063 C C . LEU B 1 259 ? -14 34 15.477 1 97.5 259 LEU B C 1
ATOM 6065 O O . LEU B 1 259 ? -14.055 32.906 14.922 1 97.5 259 LEU B O 1
ATOM 6069 N N . GLU B 1 260 ? -14.164 35.125 14.812 1 96.38 260 GLU B N 1
ATOM 6070 C CA . GLU B 1 260 ? -14.633 35.188 13.43 1 96.38 260 GLU B CA 1
ATOM 6071 C C . GLU B 1 260 ? -13.523 34.781 12.453 1 96.38 260 GLU B C 1
ATOM 6073 O O . GLU B 1 260 ? -13.781 34.531 11.281 1 96.38 260 GLU B O 1
ATOM 6078 N N . GLU B 1 261 ? -12.305 34.625 12.953 1 97.31 261 GLU B N 1
ATOM 6079 C CA . GLU B 1 261 ? -11.172 34.312 12.094 1 97.31 261 GLU B CA 1
ATOM 6080 C C . GLU B 1 261 ? -10.672 32.875 12.359 1 97.31 261 GLU B C 1
ATOM 6082 O O . GLU B 1 261 ? -9.602 32.5 11.891 1 97.31 261 GLU B O 1
ATOM 6087 N N . GLY B 1 262 ? -11.461 32.156 13.109 1 97.06 262 GLY B N 1
ATOM 6088 C CA . GLY B 1 262 ? -11.062 30.812 13.523 1 97.06 262 GLY B CA 1
ATOM 6089 C C . GLY B 1 262 ? -10.688 29.922 12.359 1 97.06 262 GLY B C 1
ATOM 6090 O O . GLY B 1 262 ? -9.734 29.141 12.453 1 97.06 262 GLY B O 1
ATOM 6091 N N . ILE B 1 263 ? -11.43 30.047 11.289 1 96.06 263 ILE B N 1
ATOM 6092 C CA . ILE B 1 263 ? -11.203 29.172 10.148 1 96.06 263 ILE B CA 1
ATOM 6093 C C . ILE B 1 263 ? -9.852 29.5 9.508 1 96.06 263 ILE B C 1
ATOM 6095 O O . ILE B 1 263 ? -9.156 28.594 9.039 1 96.06 263 ILE B O 1
ATOM 6099 N N . TYR B 1 264 ? -9.453 30.75 9.516 1 96.75 264 TYR B N 1
ATOM 6100 C CA . TYR B 1 264 ? -8.164 31.125 8.953 1 96.75 264 TYR B CA 1
ATOM 6101 C C . TYR B 1 264 ? -7.02 30.578 9.797 1 96.75 264 TYR B C 1
ATOM 6103 O O . TYR B 1 264 ? -6.035 30.078 9.258 1 96.75 264 TYR B O 1
ATOM 6111 N N . TYR B 1 265 ? -7.164 30.656 11.148 1 97.88 265 TYR B N 1
ATOM 6112 C CA . TYR B 1 265 ? -6.16 30.094 12.047 1 97.88 265 TYR B CA 1
ATOM 6113 C C . TYR B 1 265 ? -6.035 28.594 11.852 1 97.88 265 TYR B C 1
ATOM 6115 O O . TYR B 1 265 ? -4.926 28.047 11.82 1 97.88 265 TYR B O 1
ATOM 6123 N N . THR B 1 266 ? -7.199 27.984 11.695 1 97.44 266 THR B N 1
ATOM 6124 C CA . THR B 1 266 ? -7.246 26.547 11.531 1 97.44 266 THR B CA 1
ATOM 6125 C C . THR B 1 266 ? -6.547 26.125 10.242 1 97.44 266 THR B C 1
ATOM 6127 O O . THR B 1 266 ? -5.711 25.219 10.25 1 97.44 266 THR B O 1
ATOM 6130 N N . LEU B 1 267 ? -6.852 26.75 9.125 1 96.19 267 LEU B N 1
ATOM 6131 C CA . LEU B 1 267 ? -6.297 26.391 7.828 1 96.19 267 LEU B CA 1
ATOM 6132 C C . LEU B 1 267 ? -4.797 26.672 7.777 1 96.19 267 LEU B C 1
ATOM 6134 O O . LEU B 1 267 ? -4.047 25.938 7.133 1 96.19 267 LEU B O 1
ATOM 6138 N N . GLU B 1 268 ? -4.391 27.766 8.414 1 97.56 268 GLU B N 1
ATOM 6139 C CA . GLU B 1 268 ? -2.961 28.047 8.5 1 97.56 268 GLU B CA 1
ATOM 6140 C C . GLU B 1 268 ? -2.23 26.969 9.297 1 97.56 268 GLU B C 1
ATOM 6142 O O . GLU B 1 268 ? -1.148 26.531 8.906 1 97.56 268 GLU B O 1
ATOM 6147 N N . ASN B 1 269 ? -2.787 26.578 10.445 1 97.75 269 ASN B N 1
ATOM 6148 C CA . ASN B 1 269 ? -2.215 25.469 11.227 1 97.75 269 ASN B CA 1
ATOM 6149 C C . ASN B 1 269 ? -2.115 24.203 10.398 1 97.75 269 ASN B C 1
ATOM 6151 O O . ASN B 1 269 ? -1.142 23.453 10.516 1 97.75 269 ASN B O 1
ATOM 6155 N N . LEU B 1 270 ? -3.1 23.984 9.547 1 97.12 270 LEU B N 1
ATOM 6156 C CA . LEU B 1 270 ? -3.076 22.828 8.656 1 97.12 270 LEU B CA 1
ATOM 6157 C C . LEU B 1 270 ? -1.965 22.969 7.625 1 97.12 270 LEU B C 1
ATOM 6159 O O . LEU B 1 270 ? -1.367 21.953 7.219 1 97.12 270 LEU B O 1
ATOM 6163 N N . THR B 1 271 ? -1.669 24.172 7.168 1 98.06 271 THR B N 1
ATOM 6164 C CA . THR B 1 271 ? -0.551 24.375 6.258 1 98.06 271 THR B CA 1
ATOM 6165 C C . THR B 1 271 ? 0.762 23.938 6.898 1 98.06 271 THR B C 1
ATOM 6167 O O . THR B 1 271 ? 1.577 23.266 6.258 1 98.06 271 THR B O 1
ATOM 6170 N N . VAL B 1 272 ? 0.921 24.234 8.188 1 98.25 272 VAL B N 1
ATOM 6171 C CA . VAL B 1 272 ? 2.115 23.844 8.93 1 98.25 272 VAL B CA 1
ATOM 6172 C C . VAL B 1 272 ? 2.225 22.328 8.984 1 98.25 272 VAL B C 1
ATOM 6174 O O . VAL B 1 272 ? 3.297 21.766 8.742 1 98.25 272 VAL B O 1
ATOM 6177 N N . SER B 1 273 ? 1.154 21.656 9.258 1 97.75 273 SER B N 1
ATOM 6178 C CA . SER B 1 273 ? 1.179 20.203 9.352 1 97.75 273 SER B CA 1
ATOM 6179 C C . SER B 1 273 ? 1.305 19.562 7.977 1 97.75 273 SER B C 1
ATOM 6181 O O . SER B 1 273 ? 1.896 18.484 7.84 1 97.75 273 SER B O 1
ATOM 6183 N N . ARG B 1 274 ? 0.73 20.188 6.926 1 98.62 274 ARG B N 1
ATOM 6184 C CA . ARG B 1 274 ? 0.859 19.672 5.566 1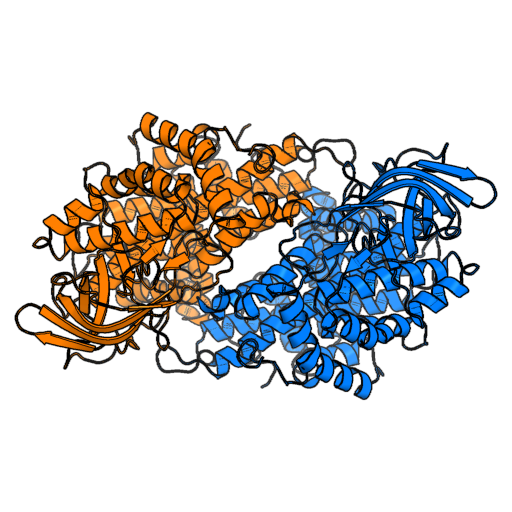 98.62 274 ARG B CA 1
ATOM 6185 C C . ARG B 1 274 ? 2.314 19.688 5.113 1 98.62 274 ARG B C 1
ATOM 6187 O O . ARG B 1 274 ? 2.758 18.781 4.406 1 98.62 274 ARG B O 1
ATOM 6194 N N . LEU B 1 275 ? 3.051 20.719 5.48 1 98.81 275 LEU B N 1
ATOM 6195 C CA . LEU B 1 275 ? 4.477 20.75 5.184 1 98.81 275 LEU B CA 1
ATOM 6196 C C . LEU B 1 275 ? 5.215 19.641 5.922 1 98.81 275 LEU B C 1
ATOM 6198 O O . LEU B 1 275 ? 6.105 19 5.359 1 98.81 275 LEU B O 1
ATOM 6202 N N . ALA B 1 276 ? 4.828 19.406 7.191 1 98.69 276 ALA B N 1
ATOM 6203 C CA . ALA B 1 276 ? 5.395 18.281 7.941 1 98.69 276 ALA B CA 1
ATOM 6204 C C . ALA B 1 276 ? 5.098 16.953 7.254 1 98.69 276 ALA B C 1
ATOM 6206 O O . ALA B 1 276 ? 5.969 16.078 7.164 1 98.69 276 ALA B O 1
ATOM 6207 N N . ASN B 1 277 ? 3.869 16.859 6.781 1 98.69 277 ASN B N 1
ATOM 6208 C CA . ASN B 1 277 ? 3.469 15.664 6.055 1 98.69 277 ASN B CA 1
ATOM 6209 C C . ASN B 1 277 ? 4.312 15.461 4.801 1 98.69 277 ASN B C 1
ATOM 6211 O O . ASN B 1 277 ? 4.758 14.344 4.52 1 98.69 277 ASN B O 1
ATOM 6215 N N . ALA B 1 278 ? 4.574 16.531 4.07 1 98.88 278 ALA B N 1
ATOM 6216 C CA . ALA B 1 278 ? 5.32 16.453 2.816 1 98.88 278 ALA B CA 1
ATOM 6217 C C . ALA B 1 278 ? 6.762 16.016 3.062 1 98.88 278 ALA B C 1
ATOM 6219 O O . ALA B 1 278 ? 7.266 15.109 2.398 1 98.88 278 ALA B O 1
ATOM 6220 N N . VAL B 1 279 ? 7.438 16.625 4.043 1 98.69 279 VAL B N 1
ATOM 6221 C CA . VAL B 1 279 ? 8.844 16.312 4.281 1 98.69 279 VAL B CA 1
ATOM 6222 C C . VAL B 1 279 ? 8.961 14.906 4.887 1 98.69 279 VAL B C 1
ATOM 6224 O O . VAL B 1 279 ? 9.914 14.18 4.605 1 98.69 279 VAL B O 1
ATOM 6227 N N . ALA B 1 280 ? 8.008 14.547 5.75 1 98.44 280 ALA B N 1
ATOM 6228 C CA . ALA B 1 280 ? 8.047 13.227 6.375 1 98.44 280 ALA B CA 1
ATOM 6229 C C . ALA B 1 280 ? 7.777 12.125 5.355 1 98.44 280 ALA B C 1
ATOM 6231 O O . ALA B 1 280 ? 8.336 11.031 5.449 1 98.44 280 ALA B O 1
ATOM 6232 N N . ALA B 1 281 ? 6.844 12.422 4.395 1 98.81 281 ALA B N 1
ATOM 6233 C CA . ALA B 1 281 ? 6.605 11.469 3.32 1 98.81 281 ALA B CA 1
ATOM 6234 C C . ALA B 1 281 ? 7.902 11.125 2.594 1 98.81 281 ALA B C 1
ATOM 6236 O O . ALA B 1 281 ? 8.188 9.945 2.348 1 98.81 281 ALA B O 1
ATOM 6237 N N . MET B 1 282 ? 8.664 12.125 2.305 1 98.88 282 MET B N 1
ATOM 6238 C CA . MET B 1 282 ? 9.922 11.898 1.599 1 98.88 282 MET B CA 1
ATOM 6239 C C . MET B 1 282 ? 10.945 11.234 2.514 1 98.88 282 MET B C 1
ATOM 6241 O O . MET B 1 282 ? 11.766 10.43 2.059 1 98.88 282 MET B O 1
ATOM 6245 N N . GLY B 1 283 ? 10.93 11.609 3.789 1 98.81 283 GLY B N 1
ATOM 6246 C CA . GLY B 1 283 ? 11.789 10.938 4.746 1 98.81 283 GLY B CA 1
ATOM 6247 C C . GLY B 1 283 ? 11.484 9.453 4.883 1 98.81 283 GLY B C 1
ATOM 6248 O O . GLY B 1 283 ? 12.398 8.633 4.984 1 98.81 283 GLY B O 1
ATOM 6249 N N . LEU B 1 284 ? 10.203 9.094 4.938 1 98.5 284 LEU B N 1
ATOM 6250 C CA . LEU B 1 284 ? 9.773 7.699 4.98 1 98.5 284 LEU B CA 1
ATOM 6251 C C . LEU B 1 284 ? 10.25 6.945 3.74 1 98.5 284 LEU B C 1
ATOM 6253 O O . LEU B 1 284 ? 10.742 5.824 3.844 1 98.5 284 LEU B O 1
ATOM 6257 N N . ALA B 1 285 ? 10.055 7.605 2.623 1 98.81 285 ALA B N 1
ATOM 6258 C CA . ALA B 1 285 ? 10.531 7.027 1.37 1 98.81 285 ALA B CA 1
ATOM 6259 C C . ALA B 1 285 ? 12.031 6.762 1.427 1 98.81 285 ALA B C 1
ATOM 6261 O O . ALA B 1 285 ? 12.5 5.719 0.967 1 98.81 285 ALA B O 1
ATOM 6262 N N . LYS B 1 286 ? 12.758 7.668 1.985 1 98.75 286 LYS B N 1
ATOM 6263 C CA . LYS B 1 286 ? 14.211 7.52 2.053 1 98.75 286 LYS B CA 1
ATOM 6264 C C . LYS B 1 286 ? 14.609 6.348 2.941 1 98.75 286 LYS B C 1
ATOM 6266 O O . LYS B 1 286 ? 15.578 5.641 2.654 1 98.75 286 LYS B O 1
ATOM 6271 N N . LYS B 1 287 ? 13.898 6.164 4.062 1 98.44 287 LYS B N 1
ATOM 6272 C CA . LYS B 1 287 ? 14.195 5.023 4.926 1 98.44 287 LYS B CA 1
ATOM 6273 C C . LYS B 1 287 ? 14.094 3.709 4.156 1 98.44 287 LYS B C 1
ATOM 6275 O O . LYS B 1 287 ? 14.977 2.852 4.273 1 98.44 287 LYS B O 1
ATOM 6280 N N . ALA B 1 288 ? 13.047 3.551 3.396 1 98.56 288 ALA B N 1
ATOM 6281 C CA . ALA B 1 288 ? 12.883 2.352 2.58 1 98.56 288 ALA B CA 1
ATOM 6282 C C . ALA B 1 288 ? 13.953 2.275 1.493 1 98.56 288 ALA B C 1
ATOM 6284 O O . ALA B 1 288 ? 14.484 1.2 1.214 1 98.56 288 ALA B O 1
ATOM 6285 N N . HIS B 1 289 ? 14.234 3.418 0.876 1 98.62 289 HIS B N 1
ATOM 6286 C CA . HIS B 1 289 ? 15.25 3.5 -0.163 1 98.62 289 HIS B CA 1
ATOM 6287 C C . HIS B 1 289 ? 16.609 3.057 0.364 1 98.62 289 HIS B C 1
ATOM 6289 O O . HIS B 1 289 ? 17.344 2.344 -0.324 1 98.62 289 HIS B O 1
ATOM 6295 N N . LEU B 1 290 ? 16.938 3.451 1.563 1 98.38 290 LEU B N 1
ATOM 6296 C CA . LEU B 1 290 ? 18.203 3.061 2.178 1 98.38 290 LEU B CA 1
ATOM 6297 C C . LEU B 1 290 ? 18.281 1.546 2.336 1 98.38 290 LEU B C 1
ATOM 6299 O O . LEU B 1 290 ? 19.312 0.94 2.029 1 98.38 290 LEU B O 1
ATOM 6303 N N . GLU B 1 291 ? 17.188 0.938 2.83 1 98.19 291 GLU B N 1
ATOM 6304 C CA . GLU B 1 291 ? 17.172 -0.514 2.98 1 98.19 291 GLU B CA 1
ATOM 6305 C C . GLU B 1 291 ? 17.422 -1.209 1.646 1 98.19 291 GLU B C 1
ATOM 6307 O O . GLU B 1 291 ? 18.156 -2.199 1.584 1 98.19 291 GLU B O 1
ATOM 6312 N N . VAL B 1 292 ? 16.859 -0.687 0.621 1 98.44 292 VAL B N 1
ATOM 6313 C CA . VAL B 1 292 ? 17.016 -1.272 -0.707 1 98.44 292 VAL B CA 1
ATOM 6314 C C . VAL B 1 292 ? 18.453 -1.123 -1.173 1 98.44 292 VAL B C 1
ATOM 6316 O O . VAL B 1 292 ? 19.031 -2.057 -1.734 1 98.44 292 VAL B O 1
ATOM 6319 N N . LEU B 1 293 ? 19 0.067 -0.943 1 98.44 293 LEU B N 1
ATOM 6320 C CA . LEU B 1 293 ? 20.375 0.313 -1.37 1 98.44 293 LEU B CA 1
ATOM 6321 C C . LEU B 1 293 ? 21.344 -0.661 -0.696 1 98.44 293 LEU B C 1
ATOM 6323 O O . LEU B 1 293 ? 22.266 -1.157 -1.33 1 98.44 293 LEU B O 1
ATOM 6327 N N . PHE B 1 294 ? 21.125 -0.937 0.558 1 98.06 294 PHE B N 1
ATOM 6328 C CA . PHE B 1 294 ? 21.922 -1.93 1.256 1 98.06 294 PHE B CA 1
ATOM 6329 C C . PHE B 1 294 ? 21.672 -3.324 0.699 1 98.06 294 PHE B C 1
ATOM 6331 O O . PHE B 1 294 ? 22.609 -4.082 0.45 1 98.06 294 PHE B O 1
ATOM 6338 N N . ARG B 1 295 ? 20.438 -3.697 0.434 1 96.94 295 ARG B N 1
ATOM 6339 C CA . ARG B 1 295 ? 20.031 -5.027 -0.001 1 96.94 295 ARG B CA 1
ATOM 6340 C C . ARG B 1 295 ? 20.625 -5.367 -1.361 1 96.94 295 ARG B C 1
ATOM 6342 O O . ARG B 1 295 ? 21.219 -6.441 -1.54 1 96.94 295 ARG B O 1
ATOM 6349 N N . VAL B 1 296 ? 20.5 -4.457 -2.299 1 97.69 296 VAL B N 1
ATOM 6350 C CA . VAL B 1 296 ? 20.844 -4.762 -3.682 1 97.69 296 VAL B CA 1
ATOM 6351 C C . VAL B 1 296 ? 22.375 -4.887 -3.809 1 97.69 296 VAL B C 1
ATOM 6353 O O . VAL B 1 296 ? 22.875 -5.5 -4.754 1 97.69 296 VAL B O 1
ATOM 6356 N N . ARG B 1 297 ? 23.094 -4.336 -2.848 1 97.44 297 ARG B N 1
ATOM 6357 C CA . ARG B 1 297 ? 24.562 -4.422 -2.842 1 97.44 297 ARG B CA 1
ATOM 6358 C C . ARG B 1 297 ? 25.031 -5.703 -2.162 1 97.44 297 ARG B C 1
ATOM 6360 O O . ARG B 1 297 ? 26.172 -6.113 -2.332 1 97.44 297 ARG B O 1
ATOM 6367 N N . ARG B 1 298 ? 24.141 -6.348 -1.42 1 94.88 298 ARG B N 1
ATOM 6368 C CA . ARG B 1 298 ? 24.5 -7.516 -0.621 1 94.88 298 ARG B CA 1
ATOM 6369 C C . ARG B 1 298 ? 23.969 -8.797 -1.26 1 94.88 298 ARG B C 1
ATOM 6371 O O . ARG B 1 298 ? 24.672 -9.805 -1.311 1 94.88 298 ARG B O 1
ATOM 6378 N N . ARG B 1 299 ? 22.797 -8.766 -1.756 1 94.81 299 ARG B N 1
ATOM 6379 C CA . ARG B 1 299 ? 22.078 -9.945 -2.24 1 94.81 299 ARG B CA 1
ATOM 6380 C C . ARG B 1 299 ? 22.484 -10.281 -3.668 1 94.81 299 ARG B C 1
ATOM 6382 O O . ARG B 1 299 ? 22.656 -9.391 -4.5 1 94.81 299 ARG B O 1
ATOM 6389 N N . THR B 1 300 ? 22.734 -11.562 -3.875 1 94.38 300 THR B N 1
ATOM 6390 C CA . THR B 1 300 ? 23.047 -12.062 -5.211 1 94.38 300 THR B CA 1
ATOM 6391 C C . THR B 1 300 ? 21.922 -12.945 -5.73 1 94.38 300 THR B C 1
ATOM 6393 O O . THR B 1 300 ? 21.312 -13.695 -4.969 1 94.38 300 THR B O 1
ATOM 6396 N N . ALA B 1 301 ? 21.562 -12.836 -6.957 1 92.12 301 ALA B N 1
ATOM 6397 C CA . ALA B 1 301 ? 20.656 -13.703 -7.699 1 92.12 301 ALA B CA 1
ATOM 6398 C C . ALA B 1 301 ? 21.078 -13.812 -9.164 1 92.12 301 ALA B C 1
ATOM 6400 O O . ALA B 1 301 ? 21.562 -12.844 -9.75 1 92.12 301 ALA B O 1
ATOM 6401 N N . PHE B 1 302 ? 20.859 -15.016 -9.742 1 93.56 302 PHE B N 1
ATOM 6402 C CA . PHE B 1 302 ? 21.172 -15.289 -11.141 1 93.56 302 PHE B CA 1
ATOM 6403 C C . PHE B 1 302 ? 22.625 -14.969 -11.445 1 93.56 302 PHE B C 1
ATOM 6405 O O . PHE B 1 302 ? 22.938 -14.375 -12.484 1 93.56 302 PHE B O 1
ATOM 6412 N N . GLY B 1 303 ? 23.5 -15.148 -10.484 1 92 303 GLY B N 1
ATOM 6413 C CA . GLY B 1 303 ? 24.938 -15.164 -10.711 1 92 303 GLY B CA 1
ATOM 6414 C C . GLY B 1 303 ? 25.594 -13.82 -10.461 1 92 303 GLY B C 1
ATOM 6415 O O . GLY B 1 303 ? 26.812 -13.688 -10.555 1 92 303 GLY B O 1
ATOM 6416 N N . LYS B 1 304 ? 24.828 -12.812 -10.117 1 95.12 304 LYS B N 1
ATOM 6417 C CA . LYS B 1 304 ? 25.422 -11.5 -9.867 1 95.12 304 LYS B CA 1
ATOM 6418 C C . LYS B 1 304 ? 24.656 -10.75 -8.773 1 95.12 304 LYS B C 1
ATOM 6420 O O . LYS B 1 304 ? 23.578 -11.18 -8.359 1 95.12 304 LYS B O 1
ATOM 6425 N N . LYS B 1 305 ? 25.25 -9.656 -8.242 1 96.5 305 LYS B N 1
ATOM 6426 C CA . LYS B 1 305 ? 24.562 -8.805 -7.27 1 96.5 305 LYS B CA 1
ATOM 6427 C C . LYS B 1 305 ? 23.297 -8.195 -7.867 1 96.5 305 LYS B C 1
ATOM 6429 O O . LYS B 1 305 ? 23.266 -7.887 -9.062 1 96.5 305 LYS B O 1
ATOM 6434 N N . LEU B 1 306 ? 22.25 -8.062 -7.051 1 96.94 306 LEU B N 1
ATOM 6435 C CA . LEU B 1 306 ? 21.016 -7.453 -7.52 1 96.94 306 LEU B CA 1
ATOM 6436 C C . LEU B 1 306 ? 21.281 -6.102 -8.172 1 96.94 306 LEU B C 1
ATOM 6438 O O . LEU B 1 306 ? 20.656 -5.762 -9.188 1 96.94 306 LEU B O 1
ATOM 6442 N N . MET B 1 307 ? 22.281 -5.352 -7.664 1 97.12 307 MET B N 1
ATOM 6443 C CA . MET B 1 307 ? 22.609 -4.008 -8.133 1 97.12 307 MET B CA 1
ATOM 6444 C C . MET B 1 307 ? 23.078 -4.039 -9.586 1 97.12 307 MET B C 1
ATOM 6446 O O . MET B 1 307 ? 23.078 -3.008 -10.258 1 97.12 307 MET B O 1
ATOM 6450 N N . GLU B 1 308 ? 23.406 -5.176 -10.078 1 97 308 GLU B N 1
ATOM 6451 C CA . GLU B 1 308 ? 24 -5.293 -11.406 1 97 308 GLU B CA 1
ATOM 6452 C C . GLU B 1 308 ? 22.938 -5.621 -12.453 1 97 308 GLU B C 1
ATOM 6454 O O . GLU B 1 308 ? 23.219 -5.641 -13.648 1 97 308 GLU B O 1
ATOM 6459 N N . HIS B 1 309 ? 21.734 -5.93 -12.039 1 96.88 309 HIS B N 1
ATOM 6460 C CA . HIS B 1 309 ? 20.672 -6.277 -12.969 1 96.88 309 HIS B CA 1
ATOM 6461 C C . HIS B 1 309 ? 19.984 -5.027 -13.523 1 96.88 309 HIS B C 1
ATOM 6463 O O . HIS B 1 309 ? 19.609 -4.137 -12.758 1 96.88 309 HIS B O 1
ATOM 6469 N N . ASP B 1 310 ? 19.719 -5 -14.852 1 96.62 310 ASP B N 1
ATOM 6470 C CA . ASP B 1 310 ? 19.156 -3.848 -15.547 1 96.62 310 ASP B CA 1
ATOM 6471 C C . ASP B 1 310 ? 17.844 -3.408 -14.914 1 96.62 310 ASP B C 1
ATOM 6473 O O . ASP B 1 310 ? 17.641 -2.221 -14.648 1 96.62 310 ASP B O 1
ATOM 6477 N N . LEU B 1 311 ? 16.984 -4.297 -14.656 1 97.62 311 LEU B N 1
ATOM 6478 C CA . LEU B 1 311 ? 15.656 -3.949 -14.172 1 97.62 311 LEU B CA 1
ATOM 6479 C C . LEU B 1 311 ? 15.711 -3.418 -12.75 1 97.62 311 LEU B C 1
ATOM 6481 O O . LEU B 1 311 ? 14.914 -2.561 -12.367 1 97.62 311 LEU B O 1
ATOM 6485 N N . VAL B 1 312 ? 16.656 -3.986 -11.914 1 98 312 VAL B N 1
ATOM 6486 C CA . VAL B 1 312 ? 16.859 -3.469 -10.562 1 98 312 VAL B CA 1
ATOM 6487 C C . VAL B 1 312 ? 17.391 -2.039 -10.633 1 98 312 VAL B C 1
ATOM 6489 O O . VAL B 1 312 ? 16.922 -1.161 -9.906 1 98 312 VAL B O 1
ATOM 6492 N N . GLN B 1 313 ? 18.359 -1.814 -11.547 1 98.19 313 GLN B N 1
ATOM 6493 C CA . GLN B 1 313 ? 18.891 -0.471 -11.734 1 98.19 313 GLN B CA 1
ATOM 6494 C C . GLN B 1 313 ? 17.797 0.498 -12.18 1 98.19 313 GLN B C 1
ATOM 6496 O O . GLN B 1 313 ? 17.766 1.646 -11.734 1 98.19 313 GLN B O 1
ATOM 6501 N N . HIS B 1 314 ? 16.953 0.035 -13.055 1 98.38 314 HIS B N 1
ATOM 6502 C CA . HIS B 1 314 ? 15.828 0.847 -13.508 1 98.38 314 HIS B CA 1
ATOM 6503 C C . HIS B 1 314 ? 14.93 1.24 -12.336 1 98.38 314 HIS B C 1
ATOM 6505 O O . HIS B 1 314 ? 14.547 2.404 -12.203 1 98.38 314 HIS B O 1
ATOM 6511 N N . ASP B 1 315 ? 14.57 0.264 -11.492 1 98.5 315 ASP B N 1
ATOM 6512 C CA . ASP B 1 315 ? 13.742 0.531 -10.328 1 98.5 315 ASP B CA 1
ATOM 6513 C C . ASP B 1 315 ? 14.406 1.549 -9.398 1 98.5 315 ASP B C 1
ATOM 6515 O O . ASP B 1 315 ? 13.742 2.449 -8.883 1 98.5 315 ASP B O 1
ATOM 6519 N N . LEU B 1 316 ? 15.719 1.396 -9.195 1 98.69 316 LEU B N 1
ATOM 6520 C CA . LEU B 1 316 ? 16.469 2.293 -8.32 1 98.69 316 LEU B CA 1
ATOM 6521 C C . LEU B 1 316 ? 16.469 3.713 -8.867 1 98.69 316 LEU B C 1
ATOM 6523 O O . LEU B 1 316 ? 16.391 4.68 -8.109 1 98.69 316 LEU B O 1
ATOM 6527 N N . LEU B 1 317 ? 16.625 3.84 -10.172 1 98.69 317 LEU B N 1
ATOM 6528 C CA . LEU B 1 317 ? 16.609 5.164 -10.789 1 98.69 317 LEU B CA 1
ATOM 6529 C C . LEU B 1 317 ? 15.258 5.844 -10.594 1 98.69 317 LEU B C 1
ATOM 6531 O O . LEU B 1 317 ? 15.203 7.031 -10.258 1 98.69 317 LEU B O 1
ATOM 6535 N N . GLU B 1 318 ? 14.227 5.094 -10.828 1 98.38 318 GLU B N 1
ATOM 6536 C CA . GLU B 1 318 ? 12.891 5.648 -10.602 1 98.38 318 GLU B CA 1
ATOM 6537 C C . GLU B 1 318 ? 12.711 6.086 -9.156 1 98.38 318 GLU B C 1
ATOM 6539 O O . GLU B 1 318 ? 12.148 7.152 -8.891 1 98.38 318 GLU B O 1
ATOM 6544 N N . MET B 1 319 ? 13.164 5.258 -8.227 1 98.69 319 MET B N 1
ATOM 6545 C CA . MET B 1 319 ? 13.086 5.602 -6.809 1 98.69 319 MET B CA 1
ATOM 6546 C C . MET B 1 319 ? 13.836 6.891 -6.516 1 98.69 319 MET B C 1
ATOM 6548 O O . MET B 1 319 ? 13.328 7.77 -5.82 1 98.69 319 MET B O 1
ATOM 6552 N N . ARG B 1 320 ? 14.977 7 -7.043 1 98.81 320 ARG B N 1
ATOM 6553 C CA . ARG B 1 320 ? 15.805 8.172 -6.766 1 98.81 320 ARG B CA 1
ATOM 6554 C C . ARG B 1 320 ? 15.172 9.43 -7.344 1 98.81 320 ARG B C 1
ATOM 6556 O O . ARG B 1 320 ? 15.195 10.492 -6.707 1 98.81 320 ARG B O 1
ATOM 6563 N N . LEU B 1 321 ? 14.617 9.336 -8.547 1 98.88 321 LEU B N 1
ATOM 6564 C CA . LEU B 1 321 ? 13.977 10.492 -9.164 1 98.88 321 LEU B CA 1
ATOM 6565 C C . LEU B 1 321 ? 12.789 10.969 -8.328 1 98.88 321 LEU B C 1
ATOM 6567 O O . LEU B 1 321 ? 12.617 12.172 -8.109 1 98.88 321 LEU B O 1
ATOM 6571 N N . ARG B 1 322 ? 11.977 10.016 -7.855 1 98.88 322 ARG B N 1
ATOM 6572 C CA . ARG B 1 322 ? 10.875 10.367 -6.965 1 98.88 322 ARG B CA 1
ATOM 6573 C C . ARG B 1 322 ? 11.391 11 -5.68 1 98.88 322 ARG B C 1
ATOM 6575 O O . ARG B 1 322 ? 10.805 11.961 -5.176 1 98.88 322 ARG B O 1
ATOM 6582 N N . GLN B 1 323 ? 12.5 10.484 -5.184 1 98.88 323 GLN B N 1
ATOM 6583 C CA . GLN B 1 323 ? 13.078 10.953 -3.93 1 98.88 323 GLN B CA 1
ATOM 6584 C C . GLN B 1 323 ? 13.594 12.383 -4.062 1 98.88 323 GLN B C 1
ATOM 6586 O O . GLN B 1 323 ? 13.242 13.25 -3.266 1 98.88 323 GLN B O 1
ATOM 6591 N N . VAL B 1 324 ? 14.398 12.633 -5.09 1 98.88 324 VAL B N 1
ATOM 6592 C CA . VAL B 1 324 ? 15.023 13.945 -5.199 1 98.88 324 VAL B CA 1
ATOM 6593 C C . VAL B 1 324 ? 13.992 14.977 -5.648 1 98.88 324 VAL B C 1
ATOM 6595 O O . VAL B 1 324 ? 13.992 16.109 -5.168 1 98.88 324 VAL B O 1
ATOM 6598 N N . GLY B 1 325 ? 13.133 14.578 -6.57 1 98.88 325 GLY B N 1
ATOM 6599 C CA . GLY B 1 325 ? 12.094 15.492 -7.008 1 98.88 325 GLY B CA 1
ATOM 6600 C C . GLY B 1 325 ? 11.141 15.891 -5.895 1 98.88 325 GLY B C 1
ATOM 6601 O O . GLY B 1 325 ? 10.859 17.078 -5.703 1 98.88 325 GLY B O 1
ATOM 6602 N N . GLY B 1 326 ? 10.641 14.852 -5.129 1 98.94 326 GLY B N 1
ATOM 6603 C CA . GLY B 1 326 ? 9.742 15.117 -4.016 1 98.94 326 GLY B CA 1
ATOM 6604 C C . GLY B 1 326 ? 10.391 15.93 -2.912 1 98.94 326 GLY B C 1
ATOM 6605 O O . GLY B 1 326 ? 9.773 16.844 -2.361 1 98.94 326 GLY B O 1
ATOM 6606 N N . THR B 1 327 ? 11.641 15.609 -2.57 1 98.94 327 THR B N 1
ATOM 6607 C CA . THR B 1 327 ? 12.344 16.312 -1.501 1 98.94 327 THR B CA 1
ATOM 6608 C C . THR B 1 327 ? 12.594 17.766 -1.88 1 98.94 327 THR B C 1
ATOM 6610 O O . THR B 1 327 ? 12.398 18.672 -1.063 1 98.94 327 THR B O 1
ATOM 6613 N N . ALA B 1 328 ? 13 18 -3.121 1 98.94 328 ALA B N 1
ATOM 6614 C CA . ALA B 1 328 ? 13.219 19.375 -3.58 1 98.94 328 ALA B CA 1
ATOM 6615 C C . ALA B 1 328 ? 11.922 20.172 -3.559 1 98.94 328 ALA B C 1
ATOM 6617 O O . ALA B 1 328 ? 11.914 21.328 -3.133 1 98.94 328 ALA B O 1
ATOM 6618 N N . LEU B 1 329 ? 10.852 19.578 -4.02 1 98.94 329 LEU B N 1
ATOM 6619 C CA . LEU B 1 329 ? 9.547 20.219 -4 1 98.94 329 LEU B CA 1
ATOM 6620 C C . LEU B 1 329 ? 9.133 20.578 -2.576 1 98.94 329 LEU B C 1
ATOM 6622 O O . LEU B 1 329 ? 8.641 21.672 -2.324 1 98.94 329 LEU B O 1
ATOM 6626 N N . ALA B 1 330 ? 9.328 19.641 -1.638 1 98.94 330 ALA B N 1
ATOM 6627 C CA . ALA B 1 330 ? 8.953 19.859 -0.242 1 98.94 330 ALA B CA 1
ATOM 6628 C C . ALA B 1 330 ? 9.727 21.031 0.355 1 98.94 330 ALA B C 1
ATOM 6630 O O . ALA B 1 330 ? 9.141 21.891 1.021 1 98.94 330 ALA B O 1
ATOM 6631 N N . PHE B 1 331 ? 10.977 21.094 0.056 1 98.88 331 PHE B N 1
ATOM 6632 C CA . PHE B 1 331 ? 11.766 22.141 0.691 1 98.88 331 PHE B CA 1
ATOM 6633 C C . PHE B 1 331 ? 11.602 23.469 -0.041 1 98.88 331 PHE B C 1
ATOM 6635 O O . PHE B 1 331 ? 11.812 24.531 0.541 1 98.88 331 PHE B O 1
ATOM 6642 N N . LEU B 1 332 ? 11.188 23.438 -1.338 1 98.88 332 LEU B N 1
ATOM 6643 C CA . LEU B 1 332 ? 10.727 24.672 -1.984 1 98.88 332 LEU B CA 1
ATOM 6644 C C . LEU B 1 332 ? 9.508 25.234 -1.261 1 98.88 332 LEU B C 1
ATOM 6646 O O . LEU B 1 332 ? 9.43 26.438 -1.025 1 98.88 332 LEU B O 1
ATOM 6650 N N . ALA B 1 333 ? 8.578 24.375 -0.92 1 98.94 333 ALA B N 1
ATOM 6651 C CA . ALA B 1 333 ? 7.375 24.781 -0.2 1 98.94 333 ALA B CA 1
ATOM 6652 C C . ALA B 1 333 ? 7.727 25.312 1.192 1 98.94 333 ALA B C 1
ATOM 6654 O O . ALA B 1 333 ? 7.168 26.312 1.646 1 98.94 333 ALA B O 1
ATOM 6655 N N . VAL B 1 334 ? 8.656 24.609 1.848 1 98.81 334 VAL B N 1
ATOM 6656 C CA . VAL B 1 334 ? 9.109 25.031 3.17 1 98.81 334 VAL B CA 1
ATOM 6657 C C . VAL B 1 334 ? 9.719 26.422 3.088 1 98.81 334 VAL B C 1
ATOM 6659 O O . VAL B 1 334 ? 9.445 27.281 3.93 1 98.81 334 VAL B O 1
ATOM 6662 N N . GLN B 1 335 ? 10.562 26.672 2.102 1 98.31 335 GLN B N 1
ATOM 6663 C CA . GLN B 1 335 ? 11.211 27.969 1.919 1 98.31 335 GLN B CA 1
ATOM 6664 C C . GLN B 1 335 ? 10.18 29.078 1.702 1 98.31 335 GLN B C 1
ATOM 6666 O O . GLN B 1 335 ? 10.305 30.172 2.256 1 98.31 335 GLN B O 1
ATOM 6671 N N . ALA B 1 336 ? 9.203 28.797 0.872 1 98.44 336 ALA B N 1
ATOM 6672 C CA . ALA B 1 336 ? 8.148 29.766 0.622 1 98.44 336 ALA B CA 1
ATOM 6673 C C . ALA B 1 336 ? 7.383 30.094 1.903 1 98.44 336 ALA B C 1
ATOM 6675 O O . ALA B 1 336 ? 7.074 31.25 2.176 1 98.44 336 ALA B O 1
ATOM 6676 N N . PHE B 1 337 ? 7.066 29.141 2.695 1 98.5 337 PHE B N 1
ATOM 6677 C CA . PHE B 1 337 ? 6.344 29.328 3.945 1 98.5 337 PHE B CA 1
ATOM 6678 C C . PHE B 1 337 ? 7.191 30.125 4.941 1 98.5 337 PHE B C 1
ATOM 6680 O O . PHE B 1 337 ? 6.68 30.984 5.645 1 98.5 337 PHE B O 1
ATOM 6687 N N . ASP B 1 338 ? 8.469 29.781 4.992 1 97.56 338 ASP B N 1
ATOM 6688 C CA . ASP B 1 338 ? 9.391 30.453 5.902 1 97.56 338 ASP B CA 1
ATOM 6689 C C . ASP B 1 338 ? 9.398 31.953 5.664 1 97.56 338 ASP B C 1
ATOM 6691 O O . ASP B 1 338 ? 9.602 32.75 6.594 1 97.56 338 ASP B O 1
ATOM 6695 N N . ARG B 1 339 ? 9.109 32.375 4.461 1 95.88 339 ARG B N 1
ATOM 6696 C CA . ARG B 1 339 ? 9.141 33.781 4.098 1 95.88 339 ARG B CA 1
ATOM 6697 C C . ARG B 1 339 ? 7.793 34.438 4.367 1 95.88 339 ARG B C 1
ATOM 6699 O O . ARG B 1 339 ? 7.695 35.688 4.398 1 95.88 339 ARG B O 1
ATOM 6706 N N . ALA B 1 340 ? 6.785 33.562 4.664 1 97.38 340 ALA B N 1
ATOM 6707 C CA . ALA B 1 340 ? 5.445 34.125 4.703 1 97.38 340 ALA B CA 1
ATOM 6708 C C . ALA B 1 340 ? 4.762 33.844 6.035 1 97.38 340 ALA B C 1
ATOM 6710 O O . ALA B 1 340 ? 3.73 34.438 6.355 1 97.38 340 ALA B O 1
ATOM 6711 N N . TRP B 1 341 ? 5.348 33.062 6.938 1 96.38 341 TRP B N 1
ATOM 6712 C CA . TRP B 1 341 ? 4.645 32.469 8.07 1 96.38 341 TRP B CA 1
ATOM 6713 C C . TRP B 1 341 ? 4.266 33.531 9.094 1 96.38 341 TRP B C 1
ATOM 6715 O O . TRP B 1 341 ? 3.35 33.344 9.898 1 96.38 341 TRP B O 1
ATOM 6725 N N . GLU B 1 342 ? 4.863 34.75 9.062 1 95.69 342 GLU B N 1
ATOM 6726 C CA . GLU B 1 342 ? 4.59 35.781 10.055 1 95.69 342 GLU B CA 1
ATOM 6727 C C . GLU B 1 342 ? 3.35 36.594 9.68 1 95.69 342 GLU B C 1
ATOM 6729 O O . GLU B 1 342 ? 2.816 37.344 10.5 1 95.69 342 GLU B O 1
ATOM 6734 N N . GLU B 1 343 ? 2.896 36.344 8.438 1 96.88 343 GLU B N 1
ATOM 6735 C CA . GLU B 1 343 ? 1.711 37.062 8 1 96.88 343 GLU B CA 1
ATOM 6736 C C . GLU B 1 343 ? 0.47 36.625 8.766 1 96.88 343 GLU B C 1
ATOM 6738 O O . GLU B 1 343 ? 0.416 35.5 9.258 1 96.88 343 GLU B O 1
ATOM 6743 N N . ARG B 1 344 ? -0.493 37.531 8.898 1 96.12 344 ARG B N 1
ATOM 6744 C CA . ARG B 1 344 ? -1.789 37.25 9.523 1 96.12 344 ARG B CA 1
ATOM 6745 C C . ARG B 1 344 ? -2.93 37.562 8.555 1 96.12 344 ARG B C 1
ATOM 6747 O O . ARG B 1 344 ? -2.732 38.25 7.555 1 96.12 344 ARG B O 1
ATOM 6754 N N . PRO B 1 345 ? -4.07 37.062 8.805 1 93.69 345 PRO B N 1
ATOM 6755 C CA . PRO B 1 345 ? -5.199 37.344 7.914 1 93.69 345 PRO B CA 1
ATOM 6756 C C . PRO B 1 345 ? -5.562 38.844 7.895 1 93.69 345 PRO B C 1
ATOM 6758 O O . PRO B 1 345 ? -5.52 39.5 8.93 1 93.69 345 PRO B O 1
ATOM 6761 N N . PRO B 1 346 ? -5.98 39.344 6.719 1 92.94 346 PRO B N 1
ATOM 6762 C CA . PRO B 1 346 ? -6.035 38.688 5.418 1 92.94 346 PRO B CA 1
ATOM 6763 C C . PRO B 1 346 ? -4.652 38.5 4.797 1 92.94 346 PRO B C 1
ATOM 6765 O O . PRO B 1 346 ? -3.854 39.438 4.758 1 92.94 346 PRO B O 1
ATOM 6768 N N . TYR B 1 347 ? -4.324 37.406 4.398 1 95.38 347 TYR B N 1
ATOM 6769 C CA . TYR B 1 347 ? -3.014 37 3.91 1 95.38 347 TYR B CA 1
ATOM 6770 C C . TYR B 1 347 ? -2.703 37.625 2.562 1 95.38 347 TYR B C 1
ATOM 6772 O O . TYR B 1 347 ? -3.613 38 1.828 1 95.38 347 TYR B O 1
ATOM 6780 N N . THR B 1 348 ? -1.472 37.812 2.289 1 96.69 348 THR B N 1
ATOM 6781 C CA . THR B 1 348 ? -1.003 38.438 1.053 1 96.69 348 THR B CA 1
ATOM 6782 C C . THR B 1 348 ? -0.757 37.375 -0.02 1 96.69 348 THR B C 1
ATOM 6784 O O . THR B 1 348 ? -0.956 36.188 0.219 1 96.69 348 THR B O 1
ATOM 6787 N N . GLU B 1 349 ? -0.359 37.875 -1.144 1 96.81 349 GLU B N 1
ATOM 6788 C CA . GLU B 1 349 ? -0.014 37 -2.262 1 96.81 349 GLU B CA 1
ATOM 6789 C C . GLU B 1 349 ? 1.123 36.062 -1.894 1 96.81 349 GLU B C 1
ATOM 6791 O O . GLU B 1 349 ? 1.153 34.906 -2.344 1 96.81 349 GLU B O 1
ATOM 6796 N N . ARG B 1 350 ? 1.995 36.562 -1.107 1 97.31 350 ARG B N 1
ATOM 6797 C CA . ARG B 1 350 ? 3.141 35.781 -0.684 1 97.31 350 ARG B CA 1
ATOM 6798 C C . ARG B 1 350 ? 2.691 34.562 0.11 1 97.31 350 ARG B C 1
ATOM 6800 O O . ARG B 1 350 ? 3.18 33.438 -0.117 1 97.31 350 ARG B O 1
ATOM 6807 N N . TYR B 1 351 ? 1.78 34.719 1 1 98.06 351 TYR B N 1
ATOM 6808 C CA . TYR B 1 351 ? 1.247 33.625 1.782 1 98.06 351 TYR B CA 1
ATOM 6809 C C . TYR B 1 351 ? 0.461 32.656 0.899 1 98.06 351 TYR B C 1
ATOM 6811 O O . TYR B 1 351 ? 0.543 31.438 1.071 1 98.06 351 TYR B O 1
ATOM 6819 N N . HIS B 1 352 ? -0.278 33.188 -0.017 1 98.25 352 HIS B N 1
ATOM 6820 C CA . HIS B 1 352 ? -1.105 32.344 -0.87 1 98.25 352 HIS B CA 1
ATOM 6821 C C . HIS B 1 352 ? -0.247 31.5 -1.797 1 98.25 352 HIS B C 1
ATOM 6823 O O . HIS B 1 352 ? -0.613 30.359 -2.119 1 98.25 352 HIS B O 1
ATOM 6829 N N . LEU B 1 353 ? 0.911 32.031 -2.225 1 98.62 353 LEU B N 1
ATOM 6830 C CA . LEU B 1 353 ? 1.863 31.219 -2.965 1 98.62 353 LEU B CA 1
ATOM 6831 C C . LEU B 1 353 ? 2.381 30.062 -2.102 1 98.62 353 LEU B C 1
ATOM 6833 O O . LEU B 1 353 ? 2.455 28.922 -2.559 1 98.62 353 LEU B O 1
ATOM 6837 N N . ALA B 1 354 ? 2.748 30.391 -0.823 1 98.69 354 ALA B N 1
ATOM 6838 C CA . ALA B 1 354 ? 3.23 29.359 0.096 1 98.69 354 ALA B CA 1
ATOM 6839 C C . ALA B 1 354 ? 2.168 28.297 0.327 1 98.69 354 ALA B C 1
ATOM 6841 O O . ALA B 1 354 ? 2.48 27.109 0.375 1 98.69 354 ALA B O 1
ATOM 6842 N N . ARG B 1 355 ? 0.96 28.75 0.46 1 98.5 355 ARG B N 1
ATOM 6843 C CA . ARG B 1 355 ? -0.166 27.844 0.641 1 98.5 355 ARG B CA 1
ATOM 6844 C C . ARG B 1 355 ? -0.339 26.938 -0.576 1 98.5 355 ARG B C 1
ATOM 6846 O O . ARG B 1 355 ? -0.493 25.719 -0.435 1 98.5 355 ARG B O 1
ATOM 6853 N N . LEU B 1 356 ? -0.286 27.5 -1.779 1 98.81 356 LEU B N 1
ATOM 6854 C CA . LEU B 1 356 ? -0.404 26.719 -3.002 1 98.81 356 LEU B CA 1
ATOM 6855 C C . LEU B 1 356 ? 0.704 25.672 -3.082 1 98.81 356 LEU B C 1
ATOM 6857 O O . LEU B 1 356 ? 0.435 24.5 -3.33 1 98.81 356 LEU B O 1
ATOM 6861 N N . LEU B 1 357 ? 1.935 26.062 -2.822 1 98.94 357 LEU B N 1
ATOM 6862 C CA . LEU B 1 357 ? 3.078 25.172 -2.887 1 98.94 357 LEU B CA 1
ATOM 6863 C C . LEU B 1 357 ? 2.951 24.047 -1.852 1 98.94 357 LEU B C 1
ATOM 6865 O O . LEU B 1 357 ? 3.383 22.922 -2.09 1 98.94 357 LEU B O 1
ATOM 6869 N N . SER B 1 358 ? 2.371 24.391 -0.686 1 98.81 358 SER B N 1
ATOM 6870 C CA . SER B 1 358 ? 2.176 23.375 0.347 1 98.81 358 SER B CA 1
ATOM 6871 C C . SER B 1 358 ? 1.201 22.297 -0.114 1 98.81 358 SER B C 1
ATOM 6873 O O . SER B 1 358 ? 1.397 21.109 0.167 1 98.81 358 SER B O 1
ATOM 6875 N N . HIS B 1 359 ? 0.129 22.688 -0.844 1 98.81 359 HIS B N 1
ATOM 6876 C CA . HIS B 1 359 ? -0.814 21.703 -1.383 1 98.81 359 HIS B CA 1
ATOM 6877 C C . HIS B 1 359 ? -0.155 20.828 -2.443 1 98.81 359 HIS B C 1
ATOM 6879 O O . HIS B 1 359 ? -0.362 19.625 -2.467 1 98.81 359 HIS B O 1
ATOM 6885 N N . LEU B 1 360 ? 0.665 21.453 -3.324 1 98.88 360 LEU B N 1
ATOM 6886 C CA . LEU B 1 360 ? 1.373 20.719 -4.359 1 98.88 360 LEU B CA 1
ATOM 6887 C C . LEU B 1 360 ? 2.334 19.703 -3.742 1 98.88 360 LEU B C 1
ATOM 6889 O O . LEU B 1 360 ? 2.359 18.547 -4.141 1 98.88 360 LEU B O 1
ATOM 6893 N N . ALA B 1 361 ? 3.086 20.156 -2.738 1 98.94 361 ALA B N 1
ATOM 6894 C CA . ALA B 1 361 ? 4.082 19.312 -2.09 1 98.94 361 ALA B CA 1
ATOM 6895 C C . ALA B 1 361 ? 3.414 18.156 -1.335 1 98.94 361 ALA B C 1
ATOM 6897 O O . ALA B 1 361 ? 3.807 17 -1.483 1 98.94 361 ALA B O 1
ATOM 6898 N N . LYS B 1 362 ? 2.408 18.516 -0.528 1 98.75 362 LYS B N 1
ATOM 6899 C CA . LYS B 1 362 ? 1.702 17.516 0.255 1 98.75 362 LYS B CA 1
ATOM 6900 C C . LYS B 1 362 ? 1.128 16.422 -0.645 1 98.75 362 LYS B C 1
ATOM 6902 O O . LYS B 1 362 ? 1.32 15.227 -0.387 1 98.75 362 LYS B O 1
ATOM 6907 N N . GLY B 1 363 ? 0.521 16.797 -1.694 1 98.56 363 GLY B N 1
ATOM 6908 C CA . GLY B 1 363 ? -0.106 15.828 -2.586 1 98.56 363 GLY B CA 1
ATOM 6909 C C . GLY B 1 363 ? 0.894 14.953 -3.316 1 98.56 363 GLY B C 1
ATOM 6910 O O . GLY B 1 363 ? 0.768 13.727 -3.316 1 98.56 363 GLY B O 1
ATOM 6911 N N . ARG B 1 364 ? 1.893 15.523 -3.887 1 98.81 364 ARG B N 1
ATOM 6912 C CA . ARG B 1 364 ? 2.791 14.797 -4.777 1 98.81 364 ARG B CA 1
ATOM 6913 C C . ARG B 1 364 ? 3.75 13.914 -3.986 1 98.81 364 ARG B C 1
ATOM 6915 O O . ARG B 1 364 ? 4.059 12.797 -4.406 1 98.81 364 ARG B O 1
ATOM 6922 N N . THR B 1 365 ? 4.238 14.43 -2.883 1 98.88 365 THR B N 1
ATOM 6923 C CA . THR B 1 365 ? 5.184 13.656 -2.084 1 98.88 365 THR B CA 1
ATOM 6924 C C . THR B 1 365 ? 4.516 12.422 -1.488 1 98.88 365 THR B C 1
ATOM 6926 O O . THR B 1 365 ? 5.152 11.383 -1.328 1 98.88 365 THR B O 1
ATOM 6929 N N . ALA B 1 366 ? 3.23 12.508 -1.137 1 98.62 366 ALA B N 1
ATOM 6930 C CA . ALA B 1 366 ? 2.5 11.336 -0.65 1 98.62 366 ALA B CA 1
ATOM 6931 C C . ALA B 1 366 ? 2.475 10.234 -1.7 1 98.62 366 ALA B C 1
ATOM 6933 O O . ALA B 1 366 ? 2.66 9.055 -1.376 1 98.62 366 ALA B O 1
ATOM 6934 N N . GLU B 1 367 ? 2.268 10.602 -2.959 1 98.31 367 GLU B N 1
ATOM 6935 C CA . GLU B 1 367 ? 2.283 9.633 -4.047 1 98.31 367 GLU B CA 1
ATOM 6936 C C . GLU B 1 367 ? 3.672 9.016 -4.223 1 98.31 367 GLU B C 1
ATOM 6938 O O . GLU B 1 367 ? 3.803 7.809 -4.41 1 98.31 367 GLU B O 1
ATOM 6943 N N . HIS B 1 368 ? 4.668 9.898 -4.164 1 98.81 368 HIS B N 1
ATOM 6944 C CA . HIS B 1 368 ? 6.039 9.43 -4.32 1 98.81 368 HIS B CA 1
ATOM 6945 C C . HIS B 1 368 ? 6.422 8.461 -3.201 1 98.81 368 HIS B C 1
ATOM 6947 O O . HIS B 1 368 ? 7.039 7.426 -3.453 1 98.81 368 HIS B O 1
ATOM 6953 N N . ALA B 1 369 ? 6.047 8.812 -2.006 1 98.81 369 ALA B N 1
ATOM 6954 C CA . ALA B 1 369 ? 6.402 7.98 -0.861 1 98.81 369 ALA B CA 1
ATOM 6955 C C . ALA B 1 369 ? 5.754 6.602 -0.961 1 98.81 369 ALA B C 1
ATOM 6957 O O . ALA B 1 369 ? 6.402 5.586 -0.707 1 98.81 369 ALA B O 1
ATOM 6958 N N . ALA B 1 370 ? 4.492 6.574 -1.327 1 98.19 370 ALA B N 1
ATOM 6959 C CA . ALA B 1 370 ? 3.795 5.301 -1.486 1 98.19 370 ALA B CA 1
ATOM 6960 C C . ALA B 1 370 ? 4.457 4.445 -2.564 1 98.19 370 ALA B C 1
ATOM 6962 O O . ALA B 1 370 ? 4.652 3.242 -2.377 1 98.19 370 ALA B O 1
ATOM 6963 N N . ALA B 1 371 ? 4.816 5.051 -3.646 1 98.31 371 ALA B N 1
ATOM 6964 C CA . ALA B 1 371 ? 5.426 4.324 -4.758 1 98.31 371 ALA B CA 1
ATOM 6965 C C . ALA B 1 371 ? 6.793 3.768 -4.367 1 98.31 371 ALA B C 1
ATOM 6967 O O . ALA B 1 371 ? 7.105 2.613 -4.66 1 98.31 371 ALA B O 1
ATOM 6968 N N . VAL B 1 372 ? 7.605 4.598 -3.719 1 98.81 372 VAL B N 1
ATOM 6969 C CA . VAL B 1 372 ? 8.969 4.203 -3.363 1 98.81 372 VAL B CA 1
ATOM 6970 C C . VAL B 1 372 ? 8.93 3.059 -2.354 1 98.81 372 VAL B C 1
ATOM 6972 O O . VAL B 1 372 ? 9.648 2.07 -2.498 1 98.81 372 VAL B O 1
ATOM 6975 N N . THR B 1 373 ? 8.086 3.16 -1.36 1 98.69 373 THR B N 1
ATOM 6976 C CA . THR B 1 373 ? 8.055 2.152 -0.307 1 98.69 373 THR B CA 1
ATOM 6977 C C . THR B 1 373 ? 7.445 0.851 -0.821 1 98.69 373 THR B C 1
ATOM 6979 O O . THR B 1 373 ? 7.844 -0.237 -0.402 1 98.69 373 THR B O 1
ATOM 6982 N N . GLN B 1 374 ? 6.457 0.936 -1.697 1 97.94 374 GLN B N 1
ATOM 6983 C CA . GLN B 1 374 ? 5.93 -0.267 -2.334 1 97.94 374 GLN B CA 1
ATOM 6984 C C . GLN B 1 374 ? 7 -0.964 -3.166 1 97.94 374 GLN B C 1
ATOM 6986 O O . GLN B 1 374 ? 7.137 -2.189 -3.117 1 97.94 374 GLN B O 1
ATOM 6991 N N . GLY B 1 375 ? 7.734 -0.182 -3.994 1 98 375 GLY B N 1
ATOM 6992 C CA . GLY B 1 375 ? 8.828 -0.736 -4.777 1 98 375 GLY B CA 1
ATOM 6993 C C . GLY B 1 375 ? 9.898 -1.391 -3.924 1 98 375 GLY B C 1
ATOM 6994 O O . GLY B 1 375 ? 10.484 -2.4 -4.32 1 98 375 GLY B O 1
ATOM 6995 N N . ALA B 1 376 ? 10.148 -0.779 -2.756 1 98.56 376 ALA B N 1
ATOM 6996 C CA . ALA B 1 376 ? 11.125 -1.355 -1.832 1 98.56 376 ALA B CA 1
ATOM 6997 C C . ALA B 1 376 ? 10.695 -2.748 -1.381 1 98.56 376 ALA B C 1
ATOM 6999 O O . ALA B 1 376 ? 11.508 -3.674 -1.34 1 98.56 376 ALA B O 1
ATOM 7000 N N . MET B 1 377 ? 9.422 -2.928 -1.077 1 97.31 377 MET B N 1
ATOM 7001 C CA . MET B 1 377 ? 8.906 -4.238 -0.692 1 97.31 377 MET B CA 1
ATOM 7002 C C . MET B 1 377 ? 9.125 -5.258 -1.803 1 97.31 377 MET B C 1
ATOM 7004 O O . MET B 1 377 ? 9.555 -6.387 -1.539 1 97.31 377 MET B O 1
ATOM 7008 N N . GLU B 1 378 ? 8.859 -4.848 -2.986 1 96.06 378 GLU B N 1
ATOM 7009 C CA . GLU B 1 378 ? 8.984 -5.762 -4.117 1 96.06 378 GLU B CA 1
ATOM 7010 C C . GLU B 1 378 ? 10.438 -6.184 -4.332 1 96.06 378 GLU B C 1
ATOM 7012 O O . GLU B 1 378 ? 10.719 -7.344 -4.641 1 96.06 378 GLU B O 1
ATOM 7017 N N . LEU B 1 379 ? 11.359 -5.254 -4.137 1 97.06 379 LEU B N 1
ATOM 7018 C CA . LEU B 1 379 ? 12.766 -5.555 -4.355 1 97.06 379 LEU B CA 1
ATOM 7019 C C . LEU B 1 379 ? 13.305 -6.461 -3.256 1 97.06 379 LEU B C 1
ATOM 7021 O O . LEU B 1 379 ? 14.328 -7.133 -3.443 1 97.06 379 LEU B O 1
ATOM 7025 N N . PHE B 1 380 ? 12.633 -6.473 -2.113 1 96.31 380 PHE B N 1
ATOM 7026 C CA . PHE B 1 380 ? 13 -7.391 -1.038 1 96.31 380 PHE B CA 1
ATOM 7027 C C . PHE B 1 380 ? 12.344 -8.75 -1.245 1 96.31 380 PHE B C 1
ATOM 7029 O O . PHE B 1 380 ? 12.711 -9.727 -0.583 1 96.31 380 PHE B O 1
ATOM 7036 N N . GLY B 1 381 ? 11.367 -8.844 -2.213 1 93.88 381 GLY B N 1
ATOM 7037 C CA . GLY B 1 381 ? 10.641 -10.094 -2.398 1 93.88 381 GLY B CA 1
ATOM 7038 C C . GLY B 1 381 ? 9.828 -10.5 -1.183 1 93.88 381 GLY B C 1
ATOM 7039 O O . GLY B 1 381 ? 9.164 -9.656 -0.563 1 93.88 381 GLY B O 1
ATOM 7040 N N . GLY B 1 382 ? 9.797 -11.766 -0.871 1 93.94 382 GLY B N 1
ATOM 7041 C CA . GLY B 1 382 ? 9.031 -12.266 0.258 1 93.94 382 GLY B CA 1
ATOM 7042 C C . GLY B 1 382 ? 9.414 -11.617 1.574 1 93.94 382 GLY B C 1
ATOM 7043 O O . GLY B 1 382 ? 8.555 -11.406 2.438 1 93.94 382 GLY B O 1
ATOM 7044 N N . LEU B 1 383 ? 10.703 -11.305 1.741 1 94.81 383 LEU B N 1
ATOM 7045 C CA . LEU B 1 383 ? 11.164 -10.688 2.979 1 94.81 383 LEU B CA 1
ATOM 7046 C C . LEU B 1 383 ? 10.5 -9.336 3.193 1 94.81 383 LEU B C 1
ATOM 7048 O O . LEU B 1 383 ? 10.258 -8.93 4.332 1 94.81 383 LEU B O 1
ATOM 7052 N N . GLY B 1 384 ? 10.242 -8.656 2.061 1 96.12 384 GLY B N 1
ATOM 7053 C CA . GLY B 1 384 ? 9.617 -7.34 2.135 1 96.12 384 GLY B CA 1
ATOM 7054 C C . GLY B 1 384 ? 8.203 -7.379 2.674 1 96.12 384 GLY B C 1
ATOM 7055 O O . GLY B 1 384 ? 7.652 -6.344 3.053 1 96.12 384 GLY B O 1
ATOM 7056 N N . PHE B 1 385 ? 7.637 -8.578 2.773 1 96.56 385 PHE B N 1
ATOM 7057 C CA . PHE B 1 385 ? 6.246 -8.758 3.174 1 96.56 385 PHE B CA 1
ATOM 7058 C C . PHE B 1 385 ? 6.156 -9.234 4.621 1 96.56 385 PHE B C 1
ATOM 7060 O O . PHE B 1 385 ? 5.062 -9.391 5.16 1 96.56 385 PHE B O 1
ATOM 7067 N N . LEU B 1 386 ? 7.289 -9.453 5.277 1 96.12 386 LEU B N 1
ATOM 7068 C CA . LEU B 1 386 ? 7.328 -9.953 6.648 1 96.12 386 LEU B CA 1
ATOM 7069 C C . LEU B 1 386 ? 7.379 -8.797 7.645 1 96.12 386 LEU B C 1
ATOM 7071 O O . LEU B 1 386 ? 8.164 -7.863 7.48 1 96.12 386 LEU B O 1
ATOM 7075 N N . GLU B 1 387 ? 6.559 -8.875 8.695 1 95 387 GLU B N 1
ATOM 7076 C CA . GLU B 1 387 ? 6.488 -7.836 9.719 1 95 387 GLU B CA 1
ATOM 7077 C C . GLU B 1 387 ? 7.707 -7.887 10.641 1 95 387 GLU B C 1
ATOM 7079 O O . GLU B 1 387 ? 7.965 -6.938 11.383 1 95 387 GLU B O 1
ATOM 7084 N N . GLU B 1 388 ? 8.445 -8.938 10.523 1 92.44 388 GLU B N 1
ATOM 7085 C CA . GLU B 1 388 ? 9.609 -9.055 11.391 1 92.44 388 GLU B CA 1
ATOM 7086 C C . GLU B 1 388 ? 10.766 -8.188 10.883 1 92.44 388 GLU B C 1
ATOM 7088 O O . GLU B 1 388 ? 11.734 -7.953 11.602 1 92.44 388 GLU B O 1
ATOM 7093 N N . TYR B 1 389 ? 10.648 -7.723 9.664 1 93.25 389 TYR B N 1
ATOM 7094 C CA . TYR B 1 389 ? 11.648 -6.812 9.117 1 93.25 389 TYR B CA 1
ATOM 7095 C C . TYR B 1 389 ? 11.055 -5.422 8.906 1 93.25 389 TYR B C 1
ATOM 7097 O O . TYR B 1 389 ? 9.844 -5.227 9.039 1 93.25 389 TYR B O 1
ATOM 7105 N N . GLY B 1 390 ? 11.938 -4.473 8.609 1 91.88 390 GLY B N 1
ATOM 7106 C CA . GLY B 1 390 ? 11.555 -3.07 8.664 1 91.88 390 GLY B CA 1
ATOM 7107 C C . GLY B 1 390 ? 10.836 -2.596 7.414 1 91.88 390 GLY B C 1
ATOM 7108 O O . GLY B 1 390 ? 10.023 -1.673 7.473 1 91.88 390 GLY B O 1
ATOM 7109 N N . VAL B 1 391 ? 10.945 -3.211 6.301 1 95.75 391 VAL B N 1
ATOM 7110 C CA . VAL B 1 391 ? 10.516 -2.682 5.008 1 95.75 391 VAL B CA 1
ATOM 7111 C C . VAL B 1 391 ? 8.992 -2.664 4.938 1 95.75 391 VAL B C 1
ATOM 7113 O O . VAL B 1 391 ? 8.391 -1.701 4.449 1 95.75 391 VAL B O 1
ATOM 7116 N N . ALA B 1 392 ? 8.32 -3.711 5.414 1 96.44 392 ALA B N 1
ATOM 7117 C CA . ALA B 1 392 ? 6.863 -3.762 5.418 1 96.44 392 ALA B CA 1
ATOM 7118 C C . ALA B 1 392 ? 6.277 -2.6 6.219 1 96.44 392 ALA B C 1
ATOM 7120 O O . ALA B 1 392 ? 5.277 -2.004 5.816 1 96.44 392 ALA B O 1
ATOM 7121 N N . ARG B 1 393 ? 6.898 -2.281 7.281 1 96 393 ARG B N 1
ATOM 7122 C CA . ARG B 1 393 ? 6.438 -1.188 8.133 1 96 393 ARG B CA 1
ATOM 7123 C C . ARG B 1 393 ? 6.512 0.146 7.398 1 96 393 ARG B C 1
ATOM 7125 O O . ARG B 1 393 ? 5.605 0.975 7.512 1 96 393 ARG B O 1
ATOM 7132 N N . TRP B 1 394 ? 7.613 0.38 6.672 1 97.5 394 TRP B N 1
ATOM 7133 C CA . TRP B 1 394 ? 7.773 1.661 5.992 1 97.5 394 TRP B CA 1
ATOM 7134 C C . TRP B 1 394 ? 6.66 1.882 4.977 1 97.5 394 TRP B C 1
ATOM 7136 O O . TRP B 1 394 ? 6.18 3.006 4.805 1 97.5 394 TRP B O 1
ATOM 7146 N N . HIS B 1 395 ? 6.215 0.854 4.352 1 97.38 395 HIS B N 1
ATOM 7147 C CA . HIS B 1 395 ? 5.113 1.032 3.408 1 97.38 395 HIS B CA 1
ATOM 7148 C C . HIS B 1 395 ? 3.805 1.313 4.137 1 97.38 395 HIS B C 1
ATOM 7150 O O . HIS B 1 395 ? 3.033 2.182 3.725 1 97.38 395 HIS B O 1
ATOM 7156 N N . ARG B 1 396 ? 3.535 0.565 5.234 1 96.44 396 ARG B N 1
ATOM 7157 C CA . ARG B 1 396 ? 2.336 0.865 6.012 1 96.44 396 ARG B CA 1
ATOM 7158 C C . ARG B 1 396 ? 2.322 2.324 6.457 1 96.44 396 ARG B C 1
ATOM 7160 O O . ARG B 1 396 ? 1.296 2.998 6.359 1 96.44 396 ARG B O 1
ATOM 7167 N N . GLU B 1 397 ? 3.488 2.801 6.883 1 97.69 397 GLU B N 1
ATOM 7168 C CA . GLU B 1 397 ? 3.59 4.168 7.383 1 97.69 397 GLU B CA 1
ATOM 7169 C C . GLU B 1 397 ? 3.346 5.18 6.27 1 97.69 397 GLU B C 1
ATOM 7171 O O . GLU B 1 397 ? 2.775 6.25 6.504 1 97.69 397 GLU B O 1
ATOM 7176 N N . ALA B 1 398 ? 3.789 4.859 5.066 1 98.06 398 ALA B N 1
ATOM 7177 C CA . ALA B 1 398 ? 3.645 5.785 3.945 1 98.06 398 ALA B CA 1
ATOM 7178 C C . ALA B 1 398 ? 2.18 5.957 3.557 1 98.06 398 ALA B C 1
ATOM 7180 O O . ALA B 1 398 ? 1.787 7 3.029 1 98.06 398 ALA B O 1
ATOM 7181 N N . LEU B 1 399 ? 1.34 5.004 3.891 1 97.12 399 LEU B N 1
ATOM 7182 C CA . LEU B 1 399 ? -0.034 4.949 3.404 1 97.12 399 LEU B CA 1
ATOM 7183 C C . LEU B 1 399 ? -0.91 5.965 4.133 1 97.12 399 LEU B C 1
ATOM 7185 O O . LEU B 1 399 ? -2.029 6.246 3.701 1 97.12 399 LEU B O 1
ATOM 7189 N N . ILE B 1 400 ? -0.412 6.562 5.238 1 97.44 400 ILE B N 1
ATOM 7190 C CA . ILE B 1 400 ? -1.202 7.562 5.949 1 97.44 400 ILE B CA 1
ATOM 7191 C C . ILE B 1 400 ? -0.97 8.938 5.328 1 97.44 400 ILE B C 1
ATOM 7193 O O . ILE B 1 400 ? -1.78 9.852 5.508 1 97.44 400 ILE B O 1
ATOM 7197 N N . THR B 1 401 ? 0.103 9.148 4.59 1 97.75 401 THR B N 1
ATOM 7198 C CA . THR B 1 401 ? 0.539 10.461 4.129 1 97.75 401 THR B CA 1
ATOM 7199 C C . THR B 1 401 ? -0.45 11.039 3.121 1 97.75 401 THR B C 1
ATOM 7201 O O . THR B 1 401 ? -0.647 12.258 3.061 1 97.75 401 THR B O 1
ATOM 7204 N N . PRO B 1 402 ? -1.127 10.234 2.332 1 97.38 402 PRO B N 1
ATOM 7205 C CA . PRO B 1 402 ? -2.143 10.805 1.442 1 97.38 402 PRO B CA 1
ATOM 7206 C C . PRO B 1 402 ? -3.475 11.047 2.148 1 97.38 402 PRO B C 1
ATOM 7208 O O . PRO B 1 402 ? -4.363 11.688 1.587 1 97.38 402 PRO B O 1
ATOM 7211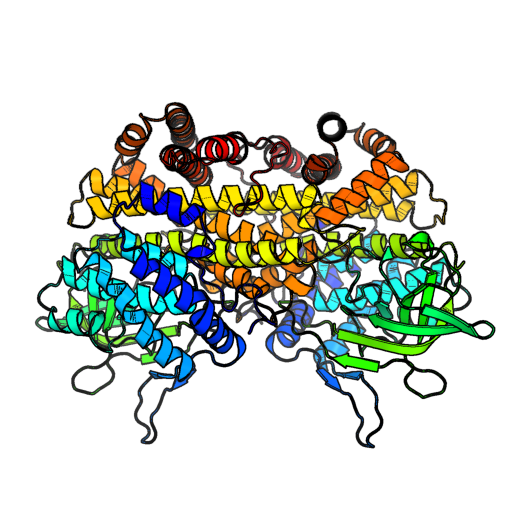 N N . ILE B 1 403 ? -3.637 10.586 3.326 1 96.06 403 ILE B N 1
ATOM 7212 C CA . ILE B 1 403 ? -4.91 10.672 4.035 1 96.06 403 ILE B CA 1
ATOM 7213 C C . ILE B 1 403 ? -4.867 11.828 5.031 1 96.06 403 ILE B C 1
ATOM 7215 O O . ILE B 1 403 ? -5.773 12.664 5.062 1 96.06 403 ILE B O 1
ATOM 7219 N N . TRP B 1 404 ? -3.723 11.922 5.789 1 95.25 404 TRP B N 1
ATOM 7220 C CA . TRP B 1 404 ? -3.553 12.961 6.797 1 95.25 404 TRP B CA 1
ATOM 7221 C C . TRP B 1 404 ? -3.594 14.344 6.164 1 95.25 404 TRP B C 1
ATOM 7223 O O . TRP B 1 404 ? -3.146 14.531 5.027 1 95.25 404 TRP B O 1
ATOM 7233 N N . GLU B 1 405 ? -4.121 15.312 6.945 1 94.69 405 GLU B N 1
ATOM 7234 C CA . GLU B 1 405 ? -4.074 16.734 6.613 1 94.69 405 GLU B CA 1
ATOM 7235 C C . GLU B 1 405 ? -4.82 17.016 5.312 1 94.69 405 GLU B C 1
ATOM 7237 O O . GLU B 1 405 ? -4.488 17.969 4.594 1 94.69 405 GLU B O 1
ATOM 7242 N N . GLY B 1 406 ? -5.809 16.172 4.996 1 94.38 406 GLY B N 1
ATOM 7243 C CA . GLY B 1 406 ? -6.598 16.297 3.781 1 94.38 406 GLY B CA 1
ATOM 7244 C C . GLY B 1 406 ? -6.18 15.344 2.688 1 94.38 406 GLY B C 1
ATOM 7245 O O . GLY B 1 406 ? -5.062 15.422 2.172 1 94.38 406 GLY B O 1
ATOM 7246 N N . PRO B 1 407 ? -7.102 14.445 2.328 1 95.5 407 PRO B N 1
ATOM 7247 C CA . PRO B 1 407 ? -6.766 13.492 1.265 1 95.5 407 PRO B CA 1
ATOM 7248 C C . PRO B 1 407 ? -6.531 14.172 -0.082 1 95.5 407 PRO B C 1
ATOM 7250 O O . PRO B 1 407 ? -6.676 15.391 -0.195 1 95.5 407 PRO B O 1
ATOM 7253 N N . ALA B 1 408 ? -6.133 13.422 -1.098 1 95.62 408 ALA B N 1
ATOM 7254 C CA . ALA B 1 408 ? -5.707 13.93 -2.398 1 95.62 408 ALA B CA 1
ATOM 7255 C C . ALA B 1 408 ? -6.785 14.812 -3.025 1 95.62 408 ALA B C 1
ATOM 7257 O O . ALA B 1 408 ? -6.488 15.867 -3.586 1 95.62 408 ALA B O 1
ATOM 7258 N N . ASN B 1 409 ? -8.07 14.398 -2.986 1 96.56 409 ASN B N 1
ATOM 7259 C CA . ASN B 1 409 ? -9.172 15.18 -3.545 1 96.56 409 ASN B CA 1
ATOM 7260 C C . ASN B 1 409 ? -9.297 16.531 -2.857 1 96.56 409 ASN B C 1
ATOM 7262 O O . ASN B 1 409 ? -9.602 17.531 -3.506 1 96.56 409 ASN B O 1
ATOM 7266 N N . ILE B 1 410 ? -9.031 16.531 -1.557 1 96.62 410 ILE B N 1
ATOM 7267 C CA . ILE B 1 410 ? -9.141 17.766 -0.792 1 96.62 410 ILE B CA 1
ATOM 7268 C C . ILE B 1 410 ? -7.977 18.703 -1.14 1 96.62 410 ILE B C 1
ATOM 7270 O O . ILE B 1 410 ? -8.156 19.906 -1.28 1 96.62 410 ILE B O 1
ATOM 7274 N N . GLN B 1 411 ? -6.758 18.125 -1.287 1 97.88 411 GLN B N 1
ATOM 7275 C CA . GLN B 1 411 ? -5.625 18.938 -1.713 1 97.88 411 GLN B CA 1
ATOM 7276 C C . GLN B 1 411 ? -5.902 19.594 -3.062 1 97.88 411 GLN B C 1
ATOM 7278 O O . GLN B 1 411 ? -5.562 20.766 -3.27 1 97.88 411 GLN B O 1
ATOM 7283 N N . ALA B 1 412 ? -6.539 18.844 -3.953 1 98.06 412 ALA B N 1
ATOM 7284 C CA . ALA B 1 412 ? -6.871 19.359 -5.277 1 98.06 412 ALA B CA 1
ATOM 7285 C C . ALA B 1 412 ? -7.902 20.469 -5.191 1 98.06 412 ALA B C 1
ATOM 7287 O O . ALA B 1 412 ? -7.785 21.484 -5.879 1 98.06 412 ALA B O 1
ATOM 7288 N N . LEU B 1 413 ? -8.922 20.297 -4.375 1 96.44 413 LEU B N 1
ATOM 7289 C CA . LEU B 1 413 ? -9.961 21.312 -4.219 1 96.44 413 LEU B CA 1
ATOM 7290 C C . LEU B 1 413 ? -9.406 22.562 -3.564 1 96.44 413 LEU B C 1
ATOM 7292 O O . LEU B 1 413 ? -9.773 23.688 -3.945 1 96.44 413 LEU B O 1
ATOM 7296 N N . ASP B 1 414 ? -8.547 22.375 -2.588 1 96.5 414 ASP B N 1
ATOM 7297 C CA . ASP B 1 414 ? -7.934 23.516 -1.928 1 96.5 414 ASP B CA 1
ATOM 7298 C C . ASP B 1 414 ? -7.004 24.266 -2.879 1 96.5 414 ASP B C 1
ATOM 7300 O O . ASP B 1 414 ? -6.906 25.5 -2.824 1 96.5 414 ASP B O 1
ATOM 7304 N N . MET B 1 415 ? -6.289 23.516 -3.691 1 98 415 MET B N 1
ATOM 7305 C CA . MET B 1 415 ? -5.5 24.141 -4.742 1 98 415 MET B CA 1
ATOM 7306 C C . MET B 1 415 ? -6.379 25 -5.645 1 98 415 MET B C 1
ATOM 7308 O O . MET B 1 415 ? -6.027 26.141 -5.969 1 98 415 MET B O 1
ATOM 7312 N N . LEU B 1 416 ? -7.547 24.469 -6.016 1 97.44 416 LEU B N 1
ATOM 7313 C CA . LEU B 1 416 ? -8.477 25.219 -6.855 1 97.44 416 LEU B CA 1
ATOM 7314 C C . LEU B 1 416 ? -8.906 26.516 -6.172 1 97.44 416 LEU B C 1
ATOM 7316 O O . LEU B 1 416 ? -9 27.562 -6.82 1 97.44 416 LEU B O 1
ATOM 7320 N N . GLU B 1 417 ? -9.156 26.406 -4.934 1 95.62 417 GLU B N 1
ATOM 7321 C CA . GLU B 1 417 ? -9.555 27.594 -4.18 1 95.62 417 GLU B CA 1
ATOM 7322 C C . GLU B 1 417 ? -8.438 28.641 -4.172 1 95.62 417 GLU B C 1
ATOM 7324 O O . GLU B 1 417 ? -8.695 29.828 -4.383 1 95.62 417 GLU B O 1
ATOM 7329 N N . ALA B 1 418 ? -7.211 28.219 -3.938 1 97.19 418 ALA B N 1
ATOM 7330 C CA . ALA B 1 418 ? -6.066 29.125 -3.93 1 97.19 418 ALA B CA 1
ATOM 7331 C C . ALA B 1 418 ? -5.895 29.812 -5.285 1 97.19 418 ALA B C 1
ATOM 7333 O O . ALA B 1 418 ? -5.562 31 -5.352 1 97.19 418 ALA B O 1
ATOM 7334 N N . ILE B 1 419 ? -6.168 29.047 -6.34 1 97.56 419 ILE B N 1
ATOM 7335 C CA . ILE B 1 419 ? -5.98 29.547 -7.691 1 97.56 419 ILE B CA 1
ATOM 7336 C C . ILE B 1 419 ? -7.125 30.484 -8.055 1 97.56 419 ILE B C 1
ATOM 7338 O O . ILE B 1 419 ? -6.898 31.625 -8.477 1 97.56 419 ILE B O 1
ATOM 7342 N N . HIS B 1 420 ? -8.367 30.109 -7.832 1 96.38 420 HIS B N 1
ATOM 7343 C CA . HIS B 1 420 ? -9.539 30.828 -8.32 1 96.38 420 HIS B CA 1
ATOM 7344 C C . HIS B 1 420 ? -9.859 32.031 -7.43 1 96.38 420 HIS B C 1
ATOM 7346 O O . HIS B 1 420 ? -10.234 33.094 -7.926 1 96.38 420 HIS B O 1
ATOM 7352 N N . LYS B 1 421 ? -9.703 31.844 -6.125 1 95.56 421 LYS B N 1
ATOM 7353 C CA . LYS B 1 421 ? -10.133 32.906 -5.203 1 95.56 421 LYS B CA 1
ATOM 7354 C C . LYS B 1 421 ? -8.977 33.812 -4.836 1 95.56 421 LYS B C 1
ATOM 7356 O O . LYS B 1 421 ? -9.18 34.969 -4.504 1 95.56 421 LYS B O 1
ATOM 7361 N N . LYS B 1 422 ? -7.77 33.281 -4.863 1 97 422 LYS B N 1
ATOM 7362 C CA . LYS B 1 422 ? -6.652 34.062 -4.355 1 97 422 LYS B CA 1
ATOM 7363 C C . LYS B 1 422 ? -5.625 34.344 -5.449 1 97 422 LYS B C 1
ATOM 7365 O O . LYS B 1 422 ? -4.605 34.969 -5.207 1 97 422 LYS B O 1
ATOM 7370 N N . ARG B 1 423 ? -5.824 33.812 -6.656 1 97.75 423 ARG B N 1
ATOM 7371 C CA . ARG B 1 423 ? -4.969 34 -7.82 1 97.75 423 ARG B CA 1
ATOM 7372 C C . ARG B 1 423 ? -3.533 33.594 -7.523 1 97.75 423 ARG B C 1
ATOM 7374 O O . ARG B 1 423 ? -2.584 34.219 -7.973 1 97.75 423 ARG B O 1
ATOM 7381 N N . ALA B 1 424 ? -3.406 32.562 -6.711 1 98.38 424 ALA B N 1
ATOM 7382 C CA . ALA B 1 424 ? -2.09 32.125 -6.277 1 98.38 424 ALA B CA 1
ATOM 7383 C C . ALA B 1 424 ? -1.272 31.594 -7.457 1 98.38 424 ALA B C 1
ATOM 7385 O O . ALA B 1 424 ? -0.047 31.484 -7.371 1 98.38 424 ALA B O 1
ATOM 7386 N N . HIS B 1 425 ? -1.912 31.234 -8.641 1 98.31 425 HIS B N 1
ATOM 7387 C CA . HIS B 1 425 ? -1.214 30.766 -9.836 1 98.31 425 HIS B CA 1
ATOM 7388 C C . HIS B 1 425 ? -0.345 31.859 -10.438 1 98.31 425 HIS B C 1
ATOM 7390 O O . HIS B 1 425 ? 0.637 31.562 -11.125 1 98.31 425 HIS B O 1
ATOM 7396 N N . GLU B 1 426 ? -0.684 33.125 -10.195 1 98.19 426 GLU B N 1
ATOM 7397 C CA . GLU B 1 426 ? 0.066 34.219 -10.789 1 98.19 426 GLU B CA 1
ATOM 7398 C C . GLU B 1 426 ? 1.472 34.312 -10.203 1 98.19 426 GLU B C 1
ATOM 7400 O O . GLU B 1 426 ? 2.463 34.188 -10.93 1 98.19 426 GLU B O 1
ATOM 7405 N N . PRO B 1 427 ? 1.585 34.406 -8.844 1 98.19 427 PRO B N 1
ATOM 7406 C CA . PRO B 1 427 ? 2.947 34.406 -8.305 1 98.19 427 PRO B CA 1
ATOM 7407 C C . PRO B 1 427 ? 3.658 33.062 -8.523 1 98.19 427 PRO B C 1
ATOM 7409 O O . PRO B 1 427 ? 4.887 33.031 -8.602 1 98.19 427 PRO B O 1
ATOM 7412 N N . PHE B 1 428 ? 2.973 32.031 -8.633 1 98.62 428 PHE B N 1
ATOM 7413 C CA . PHE B 1 428 ? 3.559 30.719 -8.922 1 98.62 428 PHE B CA 1
ATOM 7414 C C . PHE B 1 428 ? 4.23 30.719 -10.297 1 98.62 428 PHE B C 1
ATOM 7416 O O . PHE B 1 428 ? 5.367 30.266 -10.438 1 98.62 428 PHE B O 1
ATOM 7423 N N . LEU B 1 429 ? 3.496 31.188 -11.266 1 98.62 429 LEU B N 1
ATOM 7424 C CA . LEU B 1 429 ? 4.059 31.266 -12.609 1 98.62 429 LEU B CA 1
ATOM 7425 C C . LEU B 1 429 ? 5.238 32.219 -12.648 1 98.62 429 LEU B C 1
ATOM 7427 O O . LEU B 1 429 ? 6.195 32.031 -13.398 1 98.62 429 LEU B O 1
ATOM 7431 N N . GLU B 1 430 ? 5.125 33.312 -11.867 1 98.31 430 GLU B N 1
ATOM 7432 C CA . GLU B 1 430 ? 6.254 34.219 -11.758 1 98.31 430 GLU B CA 1
ATOM 7433 C C . GLU B 1 430 ? 7.48 33.531 -11.18 1 98.31 430 GLU B C 1
ATOM 7435 O O . GLU B 1 430 ? 8.602 33.75 -11.648 1 98.31 430 GLU B O 1
ATOM 7440 N N . LEU B 1 431 ? 7.25 32.75 -10.156 1 97.81 431 LEU B N 1
ATOM 7441 C CA . LEU B 1 431 ? 8.32 31.953 -9.547 1 97.81 431 LEU B CA 1
ATOM 7442 C C . LEU B 1 431 ? 9.016 31.078 -10.586 1 97.81 431 LEU B C 1
ATOM 7444 O O . LEU B 1 431 ? 10.242 30.953 -10.57 1 97.81 431 LEU B O 1
ATOM 7448 N N . LEU B 1 432 ? 8.266 30.5 -11.508 1 98.31 432 LEU B N 1
ATOM 7449 C CA . LEU B 1 432 ? 8.781 29.531 -12.469 1 98.31 432 LEU B CA 1
ATOM 7450 C C . LEU B 1 432 ? 9.406 30.234 -13.664 1 98.31 432 LEU B C 1
ATOM 7452 O O . LEU B 1 432 ? 9.984 29.594 -14.539 1 98.31 432 LEU B O 1
ATOM 7456 N N . MET B 1 433 ? 9.336 31.547 -13.719 1 97.12 433 MET B N 1
ATOM 7457 C CA . MET B 1 433 ? 9.82 32.312 -14.859 1 97.12 433 MET B CA 1
ATOM 7458 C C . MET B 1 433 ? 11.289 32.031 -15.141 1 97.12 433 MET B C 1
ATOM 7460 O O . MET B 1 433 ? 11.727 32.062 -16.281 1 97.12 433 MET B O 1
ATOM 7464 N N . ALA B 1 434 ? 12.016 31.688 -14.125 1 95.5 434 ALA B N 1
ATOM 7465 C CA . ALA B 1 434 ? 13.453 31.438 -14.258 1 95.5 434 ALA B CA 1
ATOM 7466 C C . ALA B 1 434 ? 13.711 30.094 -14.93 1 95.5 434 ALA B C 1
ATOM 7468 O O . ALA B 1 434 ? 14.844 29.797 -15.312 1 95.5 434 ALA B O 1
ATOM 7469 N N . HIS B 1 435 ? 12.719 29.281 -15.102 1 97.31 435 HIS B N 1
ATOM 7470 C CA . HIS B 1 435 ? 12.828 28 -15.766 1 97.31 435 HIS B CA 1
ATOM 7471 C C . HIS B 1 435 ? 11.719 27.812 -16.797 1 97.31 435 HIS B C 1
ATOM 7473 O O . HIS B 1 435 ? 10.703 27.172 -16.531 1 97.31 435 HIS B O 1
ATOM 7479 N N . PRO B 1 436 ? 11.984 28.109 -18.031 1 97.12 436 PRO B N 1
ATOM 7480 C CA . PRO B 1 436 ? 10.953 28.219 -19.062 1 97.12 436 PRO B CA 1
ATOM 7481 C C . PRO B 1 436 ? 10.203 26.906 -19.281 1 97.12 436 PRO B C 1
ATOM 7483 O O . PRO B 1 436 ? 8.992 26.906 -19.516 1 97.12 436 PRO B O 1
ATOM 7486 N N . GLU B 1 437 ? 10.914 25.812 -19.219 1 97.44 437 GLU B N 1
ATOM 7487 C CA . GLU B 1 437 ? 10.242 24.531 -19.422 1 97.44 437 GLU B CA 1
ATOM 7488 C C . GLU B 1 437 ? 9.234 24.266 -18.297 1 97.44 437 GLU B C 1
ATOM 7490 O O . GLU B 1 437 ? 8.109 23.844 -18.562 1 97.44 437 GLU B O 1
ATOM 7495 N N . ALA B 1 438 ? 9.641 24.438 -17.062 1 98.19 438 ALA B N 1
ATOM 7496 C CA . ALA B 1 438 ? 8.734 24.266 -15.938 1 98.19 438 ALA B CA 1
ATOM 7497 C C . ALA B 1 438 ? 7.523 25.188 -16.047 1 98.19 438 ALA B C 1
ATOM 7499 O O . ALA B 1 438 ? 6.395 24.766 -15.781 1 98.19 438 ALA B O 1
ATOM 7500 N N . ARG B 1 439 ? 7.801 26.422 -16.438 1 98.44 439 ARG B N 1
ATOM 7501 C CA . ARG B 1 439 ? 6.715 27.375 -16.594 1 98.44 439 ARG B CA 1
ATOM 7502 C C . ARG B 1 439 ? 5.734 26.938 -17.672 1 98.44 439 ARG B C 1
ATOM 7504 O O . ARG B 1 439 ? 4.52 27.031 -17.484 1 98.44 439 ARG B O 1
ATOM 7511 N N . ALA B 1 440 ? 6.262 26.469 -18.766 1 98.38 440 ALA B N 1
ATOM 7512 C CA . ALA B 1 440 ? 5.414 26.031 -19.875 1 98.38 440 ALA B CA 1
ATOM 7513 C C . ALA B 1 440 ? 4.52 24.875 -19.453 1 98.38 440 ALA B C 1
ATOM 7515 O O . ALA B 1 440 ? 3.342 24.828 -19.828 1 98.38 440 ALA B O 1
ATOM 7516 N N . GLN B 1 441 ? 5.09 23.969 -18.734 1 98.06 441 GLN B N 1
ATOM 7517 C CA . GLN B 1 441 ? 4.324 22.828 -18.234 1 98.06 441 GLN B CA 1
ATOM 7518 C C . GLN B 1 441 ? 3.219 23.297 -17.281 1 98.06 441 GLN B C 1
ATOM 7520 O O . GLN B 1 441 ? 2.09 22.797 -17.359 1 98.06 441 GLN B O 1
ATOM 7525 N N . ALA B 1 442 ? 3.543 24.203 -16.406 1 98.69 442 ALA B N 1
ATOM 7526 C CA . ALA B 1 442 ? 2.562 24.734 -15.461 1 98.69 442 ALA B CA 1
ATOM 7527 C C . ALA B 1 442 ? 1.438 25.469 -16.188 1 98.69 442 ALA B C 1
ATOM 7529 O O . ALA B 1 442 ? 0.263 25.297 -15.859 1 98.69 442 ALA B O 1
ATOM 7530 N N . GLU B 1 443 ? 1.813 26.281 -17.172 1 98.62 443 GLU B N 1
ATOM 7531 C CA . GLU B 1 443 ? 0.822 27.016 -17.953 1 98.62 443 GLU B CA 1
ATOM 7532 C C . GLU B 1 443 ? -0.115 26.078 -18.688 1 98.62 443 GLU B C 1
ATOM 7534 O O . GLU B 1 443 ? -1.322 26.312 -18.766 1 98.62 443 GLU B O 1
ATOM 7539 N N . GLY B 1 444 ? 0.466 25.047 -19.25 1 98.06 444 GLY B N 1
ATOM 7540 C CA . GLY B 1 444 ? -0.352 24.047 -19.906 1 98.06 444 GLY B CA 1
ATOM 7541 C C . GLY B 1 444 ? -1.355 23.391 -18.984 1 98.06 444 GLY B C 1
ATOM 7542 O O . GLY B 1 444 ? -2.516 23.188 -19.344 1 98.06 444 GLY B O 1
ATOM 7543 N N . ALA B 1 445 ? -0.931 23.047 -17.781 1 97.94 445 ALA B N 1
ATOM 7544 C CA . ALA B 1 445 ? -1.801 22.422 -16.781 1 97.94 445 ALA B CA 1
ATOM 7545 C C . ALA B 1 445 ? -2.914 23.359 -16.359 1 97.94 445 ALA B C 1
ATOM 7547 O O . ALA B 1 445 ? -4.062 22.953 -16.188 1 97.94 445 ALA B O 1
ATOM 7548 N N . LEU B 1 446 ? -2.541 24.625 -16.172 1 98.38 446 LEU B N 1
ATOM 7549 C CA . LEU B 1 446 ? -3.512 25.625 -15.75 1 98.38 446 LEU B CA 1
ATOM 7550 C C . LEU B 1 446 ? -4.555 25.859 -16.844 1 98.38 446 LEU B C 1
ATOM 7552 O O . LEU B 1 446 ? -5.738 26.047 -16.547 1 98.38 446 LEU B O 1
ATOM 7556 N N . ARG B 1 447 ? -4.117 25.906 -18.078 1 98 447 ARG B N 1
ATOM 7557 C CA . ARG B 1 447 ? -5.051 26.078 -19.188 1 98 447 ARG B CA 1
ATOM 7558 C C . ARG B 1 447 ? -6.047 24.922 -19.25 1 98 447 ARG B C 1
ATOM 7560 O O . ARG B 1 447 ? -7.254 25.141 -19.391 1 98 447 ARG B O 1
ATOM 7567 N N . ARG B 1 448 ? -5.574 23.75 -19.141 1 96.38 448 ARG B N 1
ATOM 7568 C CA . ARG B 1 448 ? -6.449 22.578 -19.156 1 96.38 448 ARG B CA 1
ATOM 7569 C C . ARG B 1 448 ? -7.398 22.578 -17.969 1 96.38 448 ARG B C 1
ATOM 7571 O O . ARG B 1 448 ? -8.555 22.172 -18.078 1 96.38 448 ARG B O 1
ATOM 7578 N N . LEU B 1 449 ? -6.832 22.938 -16.828 1 97.25 449 LEU B N 1
ATOM 7579 C CA . LEU B 1 449 ? -7.652 23.031 -15.625 1 97.25 449 LEU B CA 1
ATOM 7580 C C . LEU B 1 449 ? -8.805 24.016 -15.828 1 97.25 449 LEU B C 1
ATOM 7582 O O . LEU B 1 449 ? -9.93 23.75 -15.391 1 97.25 449 LEU B O 1
ATOM 7586 N N . ALA B 1 450 ? -8.5 25.094 -16.422 1 96.44 450 ALA B N 1
ATOM 7587 C CA . ALA B 1 450 ? -9.531 26.094 -16.703 1 96.44 450 ALA B CA 1
ATOM 7588 C C . ALA B 1 450 ? -10.578 25.531 -17.656 1 96.44 450 ALA B C 1
ATOM 7590 O O . ALA B 1 450 ? -11.766 25.859 -17.547 1 96.44 450 ALA B O 1
ATOM 7591 N N . GLU B 1 451 ? -10.188 24.719 -18.562 1 95.38 451 GLU B N 1
ATOM 7592 C CA . GLU B 1 451 ? -11.07 24.156 -19.578 1 95.38 451 GLU B CA 1
ATOM 7593 C C . GLU B 1 451 ? -11.914 23.016 -19 1 95.38 451 GLU B C 1
ATOM 7595 O O . GLU B 1 451 ? -13.109 22.938 -19.281 1 95.38 451 GLU B O 1
ATOM 7600 N N . GLU B 1 452 ? -11.32 22.188 -18.203 1 94.12 452 GLU B N 1
ATOM 7601 C CA . GLU B 1 452 ? -11.969 20.938 -17.781 1 94.12 452 GLU B CA 1
ATOM 7602 C C . GLU B 1 452 ? -12.617 21.078 -16.406 1 94.12 452 GLU B C 1
ATOM 7604 O O . GLU B 1 452 ? -13.453 20.266 -16.031 1 94.12 452 GLU B O 1
ATOM 7609 N N . GLY B 1 453 ? -12.195 22.062 -15.664 1 93.81 453 GLY B N 1
ATOM 7610 C CA . GLY B 1 453 ? -12.812 22.312 -14.375 1 93.81 453 GLY B CA 1
ATOM 7611 C C . GLY B 1 453 ? -12.359 21.328 -13.305 1 93.81 453 GLY B C 1
ATOM 7612 O O . GLY B 1 453 ? -11.266 20.781 -13.375 1 93.81 453 GLY B O 1
ATOM 7613 N N . PRO B 1 454 ? -13.18 21.125 -12.281 1 95.06 454 PRO B N 1
ATOM 7614 C CA . PRO B 1 454 ? -12.812 20.344 -11.102 1 95.06 454 PRO B CA 1
ATOM 7615 C C . PRO B 1 454 ? -12.516 18.891 -11.422 1 95.06 454 PRO B C 1
ATOM 7617 O O . PRO B 1 454 ? -11.727 18.234 -10.727 1 95.06 454 PRO B O 1
ATOM 7620 N N . TRP B 1 455 ? -13.039 18.391 -12.477 1 96.62 455 TRP B N 1
ATOM 7621 C CA . TRP B 1 455 ? -12.805 17.016 -12.891 1 96.62 455 TRP B CA 1
ATOM 7622 C C . TRP B 1 455 ? -11.32 16.75 -13.125 1 96.62 455 TRP B C 1
ATOM 7624 O O . TRP B 1 455 ? -10.828 15.656 -12.867 1 96.62 455 TRP B O 1
ATOM 7634 N N . TYR B 1 456 ? -10.594 17.812 -13.5 1 96.88 456 TYR B N 1
ATOM 7635 C CA . TYR B 1 456 ? -9.188 17.688 -13.875 1 96.88 456 TYR B CA 1
ATOM 7636 C C . TYR B 1 456 ? -8.281 18.125 -12.734 1 96.88 456 TYR B C 1
ATOM 7638 O O . TYR B 1 456 ? -7.055 18.141 -12.883 1 96.88 456 TYR B O 1
ATOM 7646 N N . ALA B 1 457 ? -8.82 18.469 -11.586 1 97.69 457 ALA B N 1
ATOM 7647 C CA . ALA B 1 457 ? -8.07 19.188 -10.555 1 97.69 457 ALA B CA 1
ATOM 7648 C C . ALA B 1 457 ? -6.953 18.312 -9.984 1 97.69 457 ALA B C 1
ATOM 7650 O O . ALA B 1 457 ? -5.859 18.812 -9.703 1 97.69 457 ALA B O 1
ATOM 7651 N N . LYS B 1 458 ? -7.211 17.094 -9.734 1 96.75 458 LYS B N 1
ATOM 7652 C CA . LYS B 1 458 ? -6.184 16.203 -9.188 1 96.75 458 LYS B CA 1
ATOM 7653 C C . LYS B 1 458 ? -5.02 16.047 -10.156 1 96.75 458 LYS B C 1
ATOM 7655 O O . LYS B 1 458 ? -3.857 16 -9.742 1 96.75 458 LYS B O 1
ATOM 7660 N N . GLU B 1 459 ? -5.348 15.805 -11.422 1 96.88 459 GLU B N 1
ATOM 7661 C CA . GLU B 1 459 ? -4.312 15.711 -12.453 1 96.88 459 GLU B CA 1
ATOM 7662 C C . GLU B 1 459 ? -3.527 17.016 -12.555 1 96.88 459 GLU B C 1
ATOM 7664 O O . GLU B 1 459 ? -2.303 17 -12.703 1 96.88 459 GLU B O 1
ATOM 7669 N N . ALA B 1 460 ? -4.281 18.125 -12.508 1 98.12 460 ALA B N 1
ATOM 7670 C CA . ALA B 1 460 ? -3.623 19.438 -12.547 1 98.12 460 ALA B CA 1
ATOM 7671 C C . ALA B 1 460 ? -2.656 19.594 -11.375 1 98.12 460 ALA B C 1
ATOM 7673 O O . ALA B 1 460 ? -1.562 20.141 -11.539 1 98.12 460 ALA B O 1
ATOM 7674 N N . LEU B 1 461 ? -3.084 19.156 -10.195 1 98.62 461 LEU B N 1
ATOM 7675 C CA . LEU B 1 461 ? -2.217 19.234 -9.023 1 98.62 461 LEU B CA 1
ATOM 7676 C C . LEU B 1 461 ? -0.917 18.469 -9.258 1 98.62 461 LEU B C 1
ATOM 7678 O O . LEU B 1 461 ? 0.167 18.969 -8.953 1 98.62 461 LEU B O 1
ATOM 7682 N N . ARG B 1 462 ? -0.979 17.266 -9.836 1 98.06 462 ARG B N 1
ATOM 7683 C CA . ARG B 1 462 ? 0.199 16.453 -10.117 1 98.06 462 ARG B CA 1
ATOM 7684 C C . ARG B 1 462 ? 1.135 17.156 -11.094 1 98.06 462 ARG B C 1
ATOM 7686 O O . ARG B 1 462 ? 2.348 17.203 -10.883 1 98.06 462 ARG B O 1
ATOM 7693 N N . ARG B 1 463 ? 0.556 17.719 -12.125 1 98.31 463 ARG B N 1
ATOM 7694 C CA . ARG B 1 463 ? 1.342 18.359 -13.172 1 98.31 463 ARG B CA 1
ATOM 7695 C C . ARG B 1 463 ? 2.018 19.625 -12.648 1 98.31 463 ARG B C 1
ATOM 7697 O O . ARG B 1 463 ? 3.191 19.859 -12.93 1 98.31 463 ARG B O 1
ATOM 7704 N N . LEU B 1 464 ? 1.246 20.391 -11.891 1 98.88 464 LEU B N 1
ATOM 7705 C CA . LEU B 1 464 ? 1.802 21.594 -11.305 1 98.88 464 LEU B CA 1
ATOM 7706 C C . LEU B 1 464 ? 2.891 21.266 -10.289 1 98.88 464 LEU B C 1
ATOM 7708 O O . LEU B 1 464 ? 3.914 21.953 -10.227 1 98.88 464 LEU B O 1
ATOM 7712 N N . ALA B 1 465 ? 2.652 20.219 -9.508 1 98.94 465 ALA B N 1
ATOM 7713 C CA . ALA B 1 465 ? 3.65 19.781 -8.531 1 98.94 465 ALA B CA 1
ATOM 7714 C C . ALA B 1 465 ? 4.934 19.344 -9.234 1 98.94 465 ALA B C 1
ATOM 7716 O O . ALA B 1 465 ? 6.035 19.656 -8.781 1 98.94 465 ALA B O 1
ATOM 7717 N N . ASP B 1 466 ? 4.793 18.578 -10.328 1 98.88 466 ASP B N 1
ATOM 7718 C CA . ASP B 1 466 ? 5.965 18.094 -11.055 1 98.88 466 ASP B CA 1
ATOM 7719 C C . ASP B 1 466 ? 6.703 19.25 -11.727 1 98.88 466 ASP B C 1
ATOM 7721 O O . ASP B 1 466 ? 7.934 19.219 -11.844 1 98.88 466 ASP B O 1
ATOM 7725 N N . ALA B 1 467 ? 5.949 20.234 -12.211 1 98.88 467 ALA B N 1
ATOM 7726 C CA . ALA B 1 467 ? 6.594 21.422 -12.742 1 98.88 467 ALA B CA 1
ATOM 7727 C C . ALA B 1 467 ? 7.395 22.156 -11.664 1 98.88 467 ALA B C 1
ATOM 7729 O O . ALA B 1 467 ? 8.523 22.578 -11.906 1 98.88 467 ALA B O 1
ATOM 7730 N N . ALA B 1 468 ? 6.785 22.266 -10.5 1 98.94 468 ALA B N 1
ATOM 7731 C CA . ALA B 1 468 ? 7.477 22.891 -9.375 1 98.94 468 ALA B CA 1
ATOM 7732 C C . ALA B 1 468 ? 8.703 22.078 -8.961 1 98.94 468 ALA B C 1
ATOM 7734 O O . ALA B 1 468 ? 9.734 22.641 -8.609 1 98.94 468 ALA B O 1
ATOM 7735 N N . ALA B 1 469 ? 8.594 20.766 -8.977 1 98.88 469 ALA B N 1
ATOM 7736 C CA . ALA B 1 469 ? 9.719 19.891 -8.641 1 98.88 469 ALA B CA 1
ATOM 7737 C C . ALA B 1 469 ? 10.859 20.062 -9.633 1 98.88 469 ALA B C 1
ATOM 7739 O O . ALA B 1 469 ? 12.031 20.078 -9.25 1 98.88 469 ALA B O 1
ATOM 7740 N N . LEU B 1 470 ? 10.5 20.141 -10.938 1 98.81 470 LEU B N 1
ATOM 7741 C CA . LEU B 1 470 ? 11.508 20.375 -11.969 1 98.81 470 LEU B CA 1
ATOM 7742 C C . LEU B 1 470 ? 12.242 21.688 -11.719 1 98.81 470 LEU B C 1
ATOM 7744 O O . LEU B 1 470 ? 13.477 21.734 -11.773 1 98.81 470 LEU B O 1
ATOM 7748 N N . TYR B 1 471 ? 11.484 22.75 -11.445 1 98.56 471 TYR B N 1
ATOM 7749 C CA . TYR B 1 471 ? 12.062 24.047 -11.117 1 98.56 471 TYR B CA 1
ATOM 7750 C C . TYR B 1 471 ? 12.984 23.938 -9.898 1 98.56 471 TYR B C 1
ATOM 7752 O O . TYR B 1 471 ? 14.109 24.438 -9.922 1 98.56 471 TYR B O 1
ATOM 7760 N N . ALA B 1 472 ? 12.477 23.266 -8.836 1 98.75 472 ALA B N 1
ATOM 7761 C CA . ALA B 1 472 ? 13.234 23.125 -7.598 1 98.75 472 ALA B CA 1
ATOM 7762 C C . ALA B 1 472 ? 14.531 22.359 -7.824 1 98.75 472 ALA B C 1
ATOM 7764 O O . ALA B 1 472 ? 15.586 22.734 -7.316 1 98.75 472 ALA B O 1
ATOM 7765 N N . LEU B 1 473 ? 14.461 21.25 -8.555 1 98.5 473 LEU B N 1
ATOM 7766 C CA . LEU B 1 473 ? 15.633 20.438 -8.828 1 98.5 473 LEU B CA 1
ATOM 7767 C C . LEU B 1 473 ? 16.672 21.219 -9.625 1 98.5 473 LEU B C 1
ATOM 7769 O O . LEU B 1 473 ? 17.875 21.062 -9.406 1 98.5 473 LEU B O 1
ATOM 7773 N N . ALA B 1 474 ? 16.172 22.016 -10.523 1 97.19 474 ALA B N 1
ATOM 7774 C CA . ALA B 1 474 ? 17.078 22.797 -11.375 1 97.19 474 ALA B CA 1
ATOM 7775 C C . ALA B 1 474 ? 17.844 23.828 -10.555 1 97.19 474 ALA B C 1
ATOM 7777 O O . ALA B 1 474 ? 18.922 24.266 -10.953 1 97.19 474 ALA B O 1
ATOM 7778 N N . ARG B 1 475 ? 17.312 24.172 -9.461 1 97 475 ARG B N 1
ATOM 7779 C CA . ARG B 1 475 ? 17.969 25.141 -8.586 1 97 475 ARG B CA 1
ATOM 7780 C C . ARG B 1 475 ? 19.141 24.484 -7.848 1 97 475 ARG B C 1
ATOM 7782 O O . ARG B 1 475 ? 20.016 25.188 -7.332 1 97 475 ARG B O 1
ATOM 7789 N N . VAL B 1 476 ? 19.062 23.188 -7.699 1 97.62 476 VAL B N 1
ATOM 7790 C CA . VAL B 1 476 ? 20.203 22.484 -7.105 1 97.62 476 VAL B CA 1
ATOM 7791 C C . VAL B 1 476 ? 21.328 22.359 -8.133 1 97.62 476 VAL B C 1
ATOM 7793 O O . VAL B 1 476 ? 21.281 21.484 -9.008 1 97.62 476 VAL B O 1
ATOM 7796 N N . GLU B 1 477 ? 22.297 23.125 -8.078 1 91.88 477 GLU B N 1
ATOM 7797 C CA . GLU B 1 477 ? 23.312 23.266 -9.117 1 91.88 477 GLU B CA 1
ATOM 7798 C C . GLU B 1 477 ? 24.359 22.141 -9.016 1 91.88 477 GLU B C 1
ATOM 7800 O O . GLU B 1 477 ? 25.031 21.828 -10 1 91.88 477 GLU B O 1
ATOM 7805 N N . ALA B 1 478 ? 24.484 21.578 -7.867 1 94.38 478 ALA B N 1
ATOM 7806 C CA . ALA B 1 478 ? 25.484 20.531 -7.656 1 94.38 478 ALA B CA 1
ATOM 7807 C C . ALA B 1 478 ? 25.203 19.312 -8.539 1 94.38 478 ALA B C 1
ATOM 7809 O O . ALA B 1 478 ? 24.047 18.938 -8.734 1 94.38 478 ALA B O 1
ATOM 7810 N N . GLU B 1 479 ? 26.281 18.781 -9.117 1 94.81 479 GLU B N 1
ATOM 7811 C CA . GLU B 1 479 ? 26.141 17.531 -9.836 1 94.81 479 GLU B CA 1
ATOM 7812 C C . GLU B 1 479 ? 25.719 16.391 -8.898 1 94.81 479 GLU B C 1
ATOM 7814 O O . GLU B 1 479 ? 26.125 16.359 -7.738 1 94.81 479 GLU B O 1
ATOM 7819 N N . PRO B 1 480 ? 24.828 15.477 -9.445 1 97.62 480 PRO B N 1
ATOM 7820 C CA . PRO B 1 480 ? 24.312 15.328 -10.812 1 97.62 480 PRO B CA 1
ATOM 7821 C C . PRO B 1 480 ? 22.891 15.852 -10.969 1 97.62 480 PRO B C 1
ATOM 7823 O O . PRO B 1 480 ? 22.109 15.312 -11.758 1 97.62 480 PRO B O 1
ATOM 7826 N N . PHE B 1 481 ? 22.469 16.875 -10.234 1 97.94 481 PHE B N 1
ATOM 7827 C CA . PHE B 1 481 ? 21.078 17.297 -10.094 1 97.94 481 PHE B CA 1
ATOM 7828 C C . PHE B 1 481 ? 20.547 17.859 -11.406 1 97.94 481 PHE B C 1
ATOM 7830 O O . PHE B 1 481 ? 19.391 17.641 -11.75 1 97.94 481 PHE B O 1
ATOM 7837 N N . PRO B 1 482 ? 21.359 18.578 -12.211 1 97.19 482 PRO B N 1
ATOM 7838 C CA . PRO B 1 482 ? 20.844 19.031 -13.508 1 97.19 482 PRO B CA 1
ATOM 7839 C C . PRO B 1 482 ? 20.391 17.859 -14.383 1 97.19 482 PRO B C 1
ATOM 7841 O O . PRO B 1 482 ? 19.344 17.938 -15.031 1 97.19 482 PRO B O 1
ATOM 7844 N N . THR B 1 483 ? 21.188 16.781 -14.383 1 98 483 THR B N 1
ATOM 7845 C CA . THR B 1 483 ? 20.812 15.594 -15.148 1 98 483 THR B CA 1
ATOM 7846 C C . THR B 1 483 ? 19.594 14.914 -14.523 1 98 483 THR B C 1
ATOM 7848 O O . THR B 1 483 ? 18.703 14.445 -15.234 1 98 483 THR B O 1
ATOM 7851 N N . LEU B 1 484 ? 19.562 14.836 -13.203 1 98.56 484 LEU B N 1
ATOM 7852 C CA . LEU B 1 484 ? 18.422 14.266 -12.5 1 98.56 484 LEU B CA 1
ATOM 7853 C C . LEU B 1 484 ? 17.156 15.047 -12.812 1 98.56 484 LEU B C 1
ATOM 7855 O O . LEU B 1 484 ? 16.078 14.461 -12.953 1 98.56 484 LEU B O 1
ATOM 7859 N N . ALA B 1 485 ? 17.266 16.344 -12.906 1 98.5 485 ALA B N 1
ATOM 7860 C CA . ALA B 1 485 ? 16.125 17.203 -13.234 1 98.5 485 ALA B CA 1
ATOM 7861 C C . ALA B 1 485 ? 15.578 16.859 -14.617 1 98.5 485 ALA B C 1
ATOM 7863 O O . ALA B 1 485 ? 14.359 16.797 -14.805 1 98.5 485 ALA B O 1
ATOM 7864 N N . ARG B 1 486 ? 16.453 16.672 -15.555 1 97.75 486 ARG B N 1
ATOM 7865 C CA . ARG B 1 486 ? 16.031 16.328 -16.906 1 97.75 486 ARG B CA 1
ATOM 7866 C C . ARG B 1 486 ? 15.344 14.969 -16.953 1 97.75 486 ARG B C 1
ATOM 7868 O O . ARG B 1 486 ? 14.344 14.797 -17.641 1 97.75 486 ARG B O 1
ATOM 7875 N N . LEU B 1 487 ? 15.93 14.016 -16.203 1 98.44 487 LEU B N 1
ATOM 7876 C CA . LEU B 1 487 ? 15.328 12.688 -16.156 1 98.44 487 LEU B CA 1
ATOM 7877 C C . LEU B 1 487 ? 13.977 12.727 -15.445 1 98.44 487 LEU B C 1
ATOM 7879 O O . LEU B 1 487 ? 13.055 12 -15.82 1 98.44 487 LEU B O 1
ATOM 7883 N N . TYR B 1 488 ? 13.867 13.586 -14.414 1 98.62 488 TYR B N 1
ATOM 7884 C CA . TYR B 1 488 ? 12.594 13.766 -13.727 1 98.62 488 TYR B CA 1
ATOM 7885 C C . TYR B 1 488 ? 11.523 14.281 -14.68 1 98.62 488 TYR B C 1
ATOM 7887 O O . TYR B 1 488 ? 10.398 13.773 -14.695 1 98.62 488 TYR B O 1
ATOM 7895 N N . ALA B 1 489 ? 11.875 15.312 -15.453 1 98.44 489 ALA B N 1
ATOM 7896 C CA . ALA B 1 489 ? 10.938 15.883 -16.422 1 98.44 489 ALA B CA 1
ATOM 7897 C C . ALA B 1 489 ? 10.523 14.844 -17.453 1 98.44 489 ALA B C 1
ATOM 7899 O O . ALA B 1 489 ? 9.336 14.727 -17.781 1 98.44 489 ALA B O 1
ATOM 7900 N N . ARG B 1 490 ? 11.484 14.102 -17.953 1 97.75 490 ARG B N 1
ATOM 7901 C CA . ARG B 1 490 ? 11.219 13.055 -18.938 1 97.75 490 ARG B CA 1
ATOM 7902 C C . ARG B 1 490 ? 10.195 12.055 -18.406 1 97.75 490 ARG B C 1
ATOM 7904 O O . ARG B 1 490 ? 9.234 11.719 -19.109 1 97.75 490 ARG B O 1
ATOM 7911 N N . ARG B 1 491 ? 10.383 11.688 -17.203 1 97.81 491 ARG B N 1
ATOM 7912 C CA . ARG B 1 491 ? 9.578 10.609 -16.625 1 97.81 491 ARG B CA 1
ATOM 7913 C C . ARG B 1 491 ? 8.211 11.117 -16.188 1 97.81 491 ARG B C 1
ATOM 7915 O O . ARG B 1 491 ? 7.191 10.477 -16.469 1 97.81 491 ARG B O 1
ATOM 7922 N N . PHE B 1 492 ? 8.148 12.258 -15.539 1 97.81 492 PHE B N 1
ATOM 7923 C CA . PHE B 1 492 ? 6.93 12.602 -14.805 1 97.81 492 PHE B CA 1
ATOM 7924 C C . PHE B 1 492 ? 6.176 13.727 -15.508 1 97.81 492 PHE B C 1
ATOM 7926 O O . PHE B 1 492 ? 4.992 13.945 -15.25 1 97.81 492 PHE B O 1
ATOM 7933 N N . LEU B 1 493 ? 6.805 14.477 -16.391 1 97.38 493 LEU B N 1
ATOM 7934 C CA . LEU B 1 493 ? 6.109 15.523 -17.125 1 97.38 493 LEU B CA 1
ATOM 7935 C C . LEU B 1 493 ? 5.855 15.094 -18.578 1 97.38 493 LEU B C 1
ATOM 7937 O O . LEU B 1 493 ? 4.781 15.344 -19.125 1 97.38 493 LEU B O 1
ATOM 7941 N N . GLU B 1 494 ? 6.832 14.352 -19.156 1 95.56 494 GLU B N 1
ATOM 7942 C CA . GLU B 1 494 ? 6.695 13.93 -20.547 1 95.56 494 GLU B CA 1
ATOM 7943 C C . GLU B 1 494 ? 6.09 12.531 -20.641 1 95.56 494 GLU B C 1
ATOM 7945 O O . GLU B 1 494 ? 5.582 12.141 -21.688 1 95.56 494 GLU B O 1
ATOM 7950 N N . GLY B 1 495 ? 6.195 11.75 -19.562 1 93.06 495 GLY B N 1
ATOM 7951 C CA . GLY B 1 495 ? 5.66 10.398 -19.562 1 93.06 495 GLY B CA 1
ATOM 7952 C C . GLY B 1 495 ? 6.48 9.43 -20.391 1 93.06 495 GLY B C 1
ATOM 7953 O O . GLY B 1 495 ? 5.953 8.438 -20.906 1 93.06 495 GLY B O 1
ATOM 7954 N N . GLU B 1 496 ? 7.715 9.688 -20.531 1 94.44 496 GLU B N 1
ATOM 7955 C CA . GLU B 1 496 ? 8.586 8.875 -21.359 1 94.44 496 GLU B CA 1
ATOM 7956 C C . GLU B 1 496 ? 9.375 7.867 -20.531 1 94.44 496 GLU B C 1
ATOM 7958 O O . GLU B 1 496 ? 9.609 8.094 -19.344 1 94.44 496 GLU B O 1
ATOM 7963 N N . ALA B 1 497 ? 9.734 6.789 -21.125 1 94.69 497 ALA B N 1
ATOM 7964 C CA . ALA B 1 497 ? 10.562 5.781 -20.469 1 94.69 497 ALA B CA 1
ATOM 7965 C C . ALA B 1 497 ? 11.938 6.34 -20.125 1 94.69 497 ALA B C 1
ATOM 7967 O O . ALA B 1 497 ? 12.453 7.219 -20.828 1 94.69 497 ALA B O 1
ATOM 7968 N N . LEU B 1 498 ? 12.492 5.898 -19.062 1 97.12 498 LEU B N 1
ATOM 7969 C CA . LEU B 1 498 ? 13.82 6.32 -18.641 1 97.12 498 LEU B CA 1
ATOM 7970 C C . LEU B 1 498 ? 14.906 5.586 -19.422 1 97.12 498 LEU B C 1
ATOM 7972 O O . LEU B 1 498 ? 14.781 4.391 -19.688 1 97.12 498 LEU B O 1
ATOM 7976 N N . PRO B 1 499 ? 15.898 6.238 -19.875 1 96.19 499 PRO B N 1
ATOM 7977 C CA . PRO B 1 499 ? 17.047 5.559 -20.469 1 96.19 499 PRO B CA 1
ATOM 7978 C C . PRO B 1 499 ? 17.969 4.93 -19.406 1 96.19 499 PRO B C 1
ATOM 7980 O O . PRO B 1 499 ? 17.891 5.285 -18.234 1 96.19 499 PRO B O 1
ATOM 7983 N N . PRO B 1 500 ? 18.75 3.928 -19.844 1 94.88 500 PRO B N 1
ATOM 7984 C CA . PRO B 1 500 ? 19.75 3.432 -18.906 1 94.88 500 PRO B CA 1
ATOM 7985 C C . PRO B 1 500 ? 20.641 4.543 -18.344 1 94.88 500 PRO B C 1
ATOM 7987 O O . PRO B 1 500 ? 21 5.473 -19.078 1 94.88 500 PRO B O 1
ATOM 7990 N N . SER B 1 501 ? 20.906 4.512 -17.109 1 94.38 501 SER B N 1
ATOM 7991 C CA . SER B 1 501 ? 21.672 5.543 -16.422 1 94.38 501 SER B CA 1
ATOM 7992 C C . SER B 1 501 ? 22.422 4.973 -15.219 1 94.38 501 SER B C 1
ATOM 7994 O O . SER B 1 501 ? 21.922 4.066 -14.547 1 94.38 501 SER B O 1
ATOM 7996 N N . ARG B 1 502 ? 23.594 5.539 -15 1 93.25 502 ARG B N 1
ATOM 7997 C CA . ARG B 1 502 ? 24.344 5.16 -13.797 1 93.25 502 ARG B CA 1
ATOM 7998 C C . ARG B 1 502 ? 23.891 5.969 -12.594 1 93.25 502 ARG B C 1
ATOM 8000 O O . ARG B 1 502 ? 24.312 5.707 -11.461 1 93.25 502 ARG B O 1
ATOM 8007 N N . LEU B 1 503 ? 22.875 6.855 -12.734 1 96.88 503 LEU B N 1
ATOM 8008 C CA . LEU B 1 503 ? 22.453 7.762 -11.672 1 96.88 503 LEU B CA 1
ATOM 8009 C C . LEU B 1 503 ? 21.453 7.078 -10.742 1 96.88 503 LEU B C 1
ATOM 8011 O O . LEU B 1 503 ? 20.906 7.715 -9.844 1 96.88 503 LEU B O 1
ATOM 8015 N N . HIS B 1 504 ? 21.281 5.801 -10.953 1 97.12 504 HIS B N 1
ATOM 8016 C CA . HIS B 1 504 ? 20.391 5.039 -10.078 1 97.12 504 HIS B CA 1
ATOM 8017 C C . HIS B 1 504 ? 21 4.879 -8.688 1 97.12 504 HIS B C 1
ATOM 8019 O O . HIS B 1 504 ? 20.297 4.578 -7.727 1 97.12 504 HIS B O 1
ATOM 8025 N N . ASP B 1 505 ? 22.328 5.109 -8.516 1 96.81 505 ASP B N 1
ATOM 8026 C CA . ASP B 1 505 ? 23.047 4.922 -7.266 1 96.81 505 ASP B CA 1
ATOM 8027 C C . ASP B 1 505 ? 23.438 6.262 -6.652 1 96.81 505 ASP B C 1
ATOM 8029 O O . ASP B 1 505 ? 24.391 6.898 -7.105 1 96.81 505 ASP B O 1
ATOM 8033 N N . PRO B 1 506 ? 22.781 6.648 -5.582 1 96.44 506 PRO B N 1
ATOM 8034 C CA . PRO B 1 506 ? 23.125 7.934 -4.969 1 96.44 506 PRO B CA 1
ATOM 8035 C C . PRO B 1 506 ? 24.453 7.898 -4.238 1 96.44 506 PRO B C 1
ATOM 8037 O O . PRO B 1 506 ? 24.984 8.945 -3.838 1 96.44 506 PRO B O 1
ATOM 8040 N N . TRP B 1 507 ? 25.047 6.723 -4.027 1 95.81 507 TRP B N 1
ATOM 8041 C CA . TRP B 1 507 ? 26.281 6.586 -3.268 1 95.81 507 TRP B CA 1
ATOM 8042 C C . TRP B 1 507 ? 27.484 6.43 -4.199 1 95.81 507 TRP B C 1
ATOM 8044 O O . TRP B 1 507 ? 28.609 6.184 -3.744 1 95.81 507 TRP B O 1
ATOM 8054 N N . ALA B 1 508 ? 27.281 6.527 -5.523 1 90.06 508 ALA B N 1
ATOM 8055 C CA . ALA B 1 508 ? 28.375 6.406 -6.484 1 90.06 508 ALA B CA 1
ATOM 8056 C C . ALA B 1 508 ? 29.031 7.762 -6.738 1 90.06 508 ALA B C 1
ATOM 8058 O O . ALA B 1 508 ? 28.375 8.805 -6.637 1 90.06 508 ALA B O 1
#

Radius of gyration: 28.74 Å; Cα contacts (8 Å, |Δi|>4): 2039; chains: 2; bounding box: 55×86×79 Å

InterPro domains:
  IPR006089 Acyl-CoA dehydrogenase, conserved site [PS00073] (378-397)
  IPR006091 Acyl-CoA dehydrogenase/oxidase, middle domain [PF02770] (151-249)
  IPR009075 Acyl-CoA dehydrogenase/oxidase, C-terminal [PF00441] (261-419)
  IPR009100 Acyl-CoA dehydrogenase/oxidase, N-terminal and middle domain superfamily [SSF56645] (76-267)
  IPR036250 Acyl-CoA dehydrogenase-like, C-terminal [SSF47203] (260-424)
  IPR041504 Adaptive response protein AidB, N-terminal [PF18158] (9-134)
  IPR052904 Acyl-CoA dehydrogenase-like protein [PTHR42707] (8-451)

Secondary structure (DSSP, 8-state):
-TTT-TTTTS-TTTT-HHHHHHHHHHSTT--HHHHHHHHHHIIIIIHHHHHHHHHT---EEEEE-TTS-EEEEEE--HHHHHHHHHHGGGGSGGGTTSHHHHHHHHHHHH--HHHHHHHHHHHHHHHHHHHH-GGGHHHHHHHHHSS--EEEE--BTTTTT-GGG---EEEEETTEEEEEEEEEEEEETTTT-SEEEEEEEETTPPSSGGG-EEEEEESEETTEESSEEEEE--BSS-TTS-EEEEEEEEEEEEE-S-GGGHHHHHHHHHHHHHHHHHHHHHHHHHHHHHHHHHHHHH-EETTEEGGGSHHHHHHHHHHHHHHHHHHHHHHHHHHHHHHHTT--SSP-HHHHHHHHHHHHHHHHHHHHHHHHHHHHHHHHGGGGGBTTSHHHHHHHHHTTTTTTTS-HHHHHHHHHHHHHHH-THHHHHHHGGG-HHHHHHHHHHHHHHHHHGGGGHHHHHHHHHHHHHHHHHHH--STTHHHHHHHHIIIIIS-PPPPP-GGG-TT-/-TTT-TTTTS-TTTT-HHHHHHHHHHSTT--HHHHHHHHHHIIIIIHHHHHHHHHT---EEEEE-TTS-EEEEEE--HHHHHHHHHHGGGGSGGGTTSHHHHHHHHHHHH--HHHHHHHHHHHHHHHHHHHH-GGGHHHHHHHHHSS--EEEE--BTTTTT-GGG---EEEEETTEEEEEEEEEEEEETTTT-SEEEEEEEETTPPSSGGG-EEEEEESEETTEESSEEEEE--BSS-TTS-EEEEEEEEEEEEE-S-GGGHHHHHHHHHHHHHHHHHHHHHHHHHHHHHHHHHHHHH-EETTEEGGGSHHHHHHHHHHHHHHHHHHHHHHHHHHHHHHHTT--SSP-HHHHHHHHHHHHHHHHHHHHHHHHHHHHHHHHGGGGGBTTSHHHHHHHHHTTTTTTTS-HHHHHHHHHHHHHHH-THHHHHHHGGG-HHHHHHHHHHHHHHHHHGGGGHHHHHHHHHHHHHHHHHHH--STTHHHHHHHHIIIIIS-PPPPP-GGG-TT-